Protein 4IA5 (pdb70)

Secondary structure (DSSP, 8-state):
-EE-SHHHHHPPPPPPTT-SS-EEEEE--SHHHHHHHHHIIIII--GGGEEEE-SS---GGG-----TT-HHHH---SSBPSSSTTSBHHHHHHHHHHHS----S--EEETTTEEPTTTT----TTHHHHHHHH---GGGGTT-BHHHHS-HHHHHSHHHHHHH-----TTSBS--------GGGTTSSTT-TT----SS-TTT--HHHHHHHHHTTPEEE-SB----EEEEEETTEEEEEEE--BTTB---EE--TTEEEEEE---SSTT--B-BTTBPPPP-----HHHHHHHHHHHH-GGG--THHHHSS--TTS---EEEEEE-SSSSHHHHHHHHSS-TTSSS-SSSS-EEETT-TT-EEEE--SS-SSTT--TT-EEEEEEES-SSS--SSS-S-GGG--HHHHHHHHHHHTT--TTTHHHHHSTT--EEEE---TTTT----TTSSPBSS-TTBSSEEEESTTSB-SS---SSSHHHHHHH--HHHHHTT--SPEEPSP-GGGBHHHHHH-----S--TTT---HHHHHHHHH--TTTTSHHHHHHHHTT--/-EE-SHHHHHPPPPPPTT-TT-EEEEE--SHHHHHHHHHIIIII--GGGEEEE-SS-----TTT-----TT-HHHH--TTSBPSSSTTSBHHHHHHHHHHHS----S--EEETTTEEPTTTT----TTHHHHHHHH---SGGGTT-BHHHHS-HHHHTSHHHHHHH-----TTSBS--------GGGGGGSSS-TT----SS-TTT--HHHHHHHHHTTPEEE-SB----EEEEEETTEEEEEEE--BTTB---EE--TTEEEEEE---SSTT--B-BTTB---------HHHHHHHHHHHH-GGG--THHHHS---TTS---EEEEEE-SSSSHHHHHHHHTS-TTSSS-SSSS-EEETT-TT-EEEE--SS-SSTT--TT-EEEEEEES-SSS--SSS-S-GGG--HHHHHHHHHHHHT--HHHHHHHHSTT--EEEE---TTTT----TTTSPBSS-TTBSSEEEESTTSB-SS---SSSHHHHHHH--HHHHHTT--SPEEPSP-GGGBHHHHHH-----S--GGG---HHHHHHHHH--TTTTSHHHHHHHHTT--

Organism: Lactobacillus acidophilus (strain ATCC 700396 / NCK56 / N2 / NCFM) (NCBI:txid272621)

Foldseek 3Di:
DFDDDDVLLVDAFDQFPPLPLFAEEEEELPLLRLLLLVCCCRFNNAQQRAEYEYQADVPCVLADDWADQLSLVLNCQPFAFPVDHPGRLNVVQVVQCVVFPFWAPAAEAEPQAHGDPCQLDQQCFVQVVLLVVLCPDLQRQALHFQLVRGDPSRCVGVNVLLVCVLVDDRRWASLLVLCVLCLLCLLQRRTLSRIGHQLAGNVNSVVSSVVVSVVSPHHYHYNDQWQEWDWDCDPNAIETAKTWDHPRRIDMDGDDLRYFYEAAADDLCPPKFKFKQAGFTDDDLDDGRRPNHLCRQCVRDVLSAACCLQRHDDDQFAWWKKKKDKFQACPCQVLQCVRRVDHLQPQHAGNSDWHFHVPWFQSKIKGWGRPDNDPPDDNRITMMMIIGRTQPAQTPLRGHGNNRDHQLSSQLSVNRSSPNPNVCSNVCSDDVRIMMMMTGRNPRLTRHHPSNARAQAHPNYQRYGYAASSHDDVASHRGPDSSRSSLSSVNSCVNSVTPGHDHGSPPLVVDPLSVLLSCVCVVEQPLPRHDDVVSVVVVVCVVCPPHVVVVSNVVSVSD/DFDDDDVQLVDAFDQFPDLVLFAEEQEEPPLLRLLLVVCCCRRNNAQQRYEYFYQAFDVWDPLLADDWAPQLSLVLNCQVFAFDPDGPHRLNVVQVVCCVVFPFWAPAAEAAPQAHGDPQQVAQQCACVVVLLVVLCPDLQRQALHFQLNRGDPVNCPTPNVLLVCVLVHDRRWASLLNLCVLCLLCLNGSRTLSRIGDQLAGNVNSVVRSVVVSVVSNHHYDHNQAFAEWDWDDDPPAIETAWGWAGDDGTDIDGDDLSYFYEYQADDQSPPKDKAKLAGFDDDDLDDGRRQNRLVVVCVRDLLSADRCLQRPDDDLFAWWKKKKDKFPACPCQVLQCVNRVDGLQPQHAGNSDWHFHVPWQQSKIKGWGRPPNDPVDDNGMGMMMITGRTQPAQTPVRRHGPRHDGQLVSQLSVNSSSNNPNVCSNVCSDDVSIMMMMGGRNCRLTRRGVSNARAQAHRNYRRYGYAASRHDYVASHRGPDSSRSSLSSVNSCVRSVTPGHDHGSPPLVVPVLSVLLSCVCVVEALLPGHDPVVSVVVVVCCVQPPHVVVVSSVVSNND

Radius of gyration: 33.22 Å; Cα contacts (8 Å, |Δi|>4): 2386; chains: 2; bounding box: 104×81×72 Å

Sequence (1120 aa):
YYSNGNYEAFADPKKPAGVDKKSAYIIGSGLAGLSTAVFLVRDAQKGENIHILEELPVFVVRGGREENHFECLWDYRSIPSLEVPGASYLDEYYWLDKEDPNSSNCRLIYNRGDRLPSDGQYGLGKCANEIVKLITPEKEIEGQTIEEFFSDEFFKTNFWTYWSTFAFEKWHSLAERRYARFIHHIDGLPDFTALKFNKYNQYESVKPLLAYLKDHGVQFEYDCHVKNVEVDHEGDSKIAKKIVTQNGKDKEIDLTHNDIVFVTNGSITESSTYGDQNTPAPITNAKGDSWKLWENLAKQDPAFGHPDVFCENLPERSWFVSATATLENKKLAPYFERLTKRSLYDGKVNTGGIITIVDSNWELSFTIHRQPHFKSQNPDQIVVWIYALYSDTEGNYIKKRIVDCTGKEIAEELLYHLGVPESQISELASEENNTVPVYPYITSYFPRRDGDRPDVVPEGSINLAFIGNFAESPTRDTVFTTEYSVRTAEAVYTLLNVDRGVPEVFDSIYDIRQLLRAYYSDKKKLADQDPLPEKLAVKTGRKIKKTWVEELLKEANLVYYSNGNYEAFADPKKPAGVDKKSAYIIGSGLAGLSTAVFLVRDAQKGENIHILEELPVAGFVVRGGREENHFECLWDYRSIPSLEVPGASYLDEYYWLDKEDPNSSNCRLIYNRGDRLPSDGQYGLGKCANEIVKLITPEKEIEGQTIEEFFSDEFFKTNFWTYWSTFAFEKWHSLAERRYARFIHHIDGLPDFTALKFNKYNQYESVKPLLAYLKDHGVQFEYDCHVKNVEVDHEGDSKIAKKIVTQNGKDKEIDLTHNDIVFVTNGSITESSTYGDQNTPAPITNAKGDSWKLWENLAKQDPAFGHPDVFCENLPERSWFVSATATLENKKLAPYFERLTKRSLYDGKVNTGGIITIVDSNWELSFTIHRQPHFKSQNPDQIVVWIYALYSDTEGNYIKKRIVDCTGKEIAEELLYHLGVPESQISELASEENNTVPVYPYITSYFPRRDGDRPDVVPEGSINLAFIGNFAESPTRDTVFTTEYSVRTAEAVYTLLNVDRGVPEVFDSIYDIRQLLRAYYSDKKKLADQDPLPEKLAVKTGRKIKKTWVEELLKEANLV

CATH classification: 3.50.50.60 (+1 more: 3.30.9.80)

InterPro domains:
  IPR010354 Oleate hydratase [PF06100] (23-521)
  IPR010354 Oleate hydratase [PTHR37417] (11-549)
  IPR036188 FAD/NAD(P)-binding domain superfamily [G3DSA:3.50.50.60] (1-137)
  IPR036188 FAD/NAD(P)-binding domain superfamily [G3DSA:3.50.50.60] (151-364)
  IPR036188 FAD/NAD(P)-binding domain superfamily [G3DSA:3.50.50.60] (453-538)
  IPR036188 FAD/NAD(P)-binding domain superfamily [SSF51905] (26-273)

Nearest PDB structures (foldseek):
  4ia6-assembly1_A  TM=9.964E-01  e=3.508E-103  Lactobacillus acidophilus NCFM
  4ia5-assembly1_A  TM=9.933E-01  e=7.433E-103  Lactobacillus acidophilus NCFM
  4ia6-assembly1_B  TM=9.525E-01  e=1.472E-96  Lactobacillus acidophilus NCFM
  9axe-assembly1_A  TM=9.789E-01  e=2.606E-75  Staphylococcus aureus
  5z70-assembly2_B-3  TM=9.004E-01  e=4.726E-51  Stenotrophomonas sp. KCTC 12332

B-factor: mean 64.74, std 22.94, range [14.78, 147.92]

Solvent-accessible surface area: 43314 Å² total

Structure (mmCIF, N/CA/C/O backbone):
data_4IA5
#
_entry.id   4IA5
#
_cell.length_a   168.750
_cell.length_b   78.970
_cell.length_c   108.770
_cell.angle_alpha   90.000
_cell.angle_beta   90.000
_cell.angle_gamma   90.000
#
_symmetry.space_group_name_H-M   'P 21 21 2'
#
loop_
_entity.id
_entity.type
_entity.pdbx_description
1 polymer 'Myosin-crossreactive antigen'
2 non-polymer '2-(N-MORPHOLINO)-ETHANESULFONIC ACID'
3 non-polymer 'POTASSIUM ION'
4 non-polymer (4S)-2-METHYL-2,4-PENTANEDIOL
5 non-polymer 'SODIUM ION'
6 non-polymer 'PHOSPHATE ION'
7 non-polymer GLYCEROL
8 water water
#
loop_
_atom_site.group_PDB
_atom_site.id
_atom_site.type_symbol
_atom_site.label_atom_id
_atom_site.label_alt_id
_atom_site.label_comp_id
_atom_site.label_asym_id
_atom_site.label_entity_id
_atom_site.label_seq_id
_atom_site.pdbx_PDB_ins_code
_atom_site.Cartn_x
_atom_site.Cartn_y
_atom_site.Cartn_z
_atom_site.occupancy
_atom_site.B_iso_or_equiv
_atom_site.auth_seq_id
_atom_site.auth_comp_id
_atom_site.auth_asym_id
_atom_site.auth_atom_id
_atom_site.pdbx_PDB_model_num
ATOM 9 N N . TYR A 1 2 ? -37.973 0.586 -29.397 1.00 42.47 2 TYR A N 1
ATOM 10 C CA . TYR A 1 2 ? -37.231 1.361 -28.399 1.00 35.70 2 TYR A CA 1
ATOM 11 C C . TYR A 1 2 ? -37.934 2.643 -28.003 1.00 34.89 2 TYR A C 1
ATOM 12 O O . TYR A 1 2 ? -38.751 3.157 -28.762 1.00 37.76 2 TYR A O 1
ATOM 21 N N . TYR A 1 3 ? -37.610 3.163 -26.819 1.00 28.44 3 TYR A N 1
ATOM 22 C CA . TYR A 1 3 ? -38.197 4.407 -26.338 1.00 25.51 3 TYR A CA 1
ATOM 23 C C . TYR A 1 3 ? -37.249 5.592 -26.517 1.00 40.36 3 TYR A C 1
ATOM 24 O O . TYR A 1 3 ? -36.028 5.413 -26.564 1.00 36.57 3 TYR A O 1
ATOM 33 N N . SER A 1 4 ? -37.813 6.798 -26.611 1.00 32.28 4 SER A N 1
ATOM 34 C CA . SER A 1 4 ? -37.012 7.996 -26.865 1.00 34.67 4 SER A CA 1
ATOM 35 C C . SER A 1 4 ? -37.657 9.263 -26.318 1.00 28.75 4 SER A C 1
ATOM 36 O O . SER A 1 4 ? -38.784 9.239 -25.830 1.00 30.30 4 SER A O 1
ATOM 39 N N . ASN A 1 5 ? -36.940 10.374 -26.409 1.00 30.27 5 ASN A N 1
ATOM 40 C CA . ASN A 1 5 ? -37.512 11.664 -26.076 1.00 27.69 5 ASN A CA 1
ATOM 41 C C . ASN A 1 5 ? -36.860 12.725 -26.955 1.00 27.35 5 ASN A C 1
ATOM 42 O O . ASN A 1 5 ? -35.913 12.414 -27.666 1.00 32.33 5 ASN A O 1
ATOM 47 N N . GLY A 1 6 ? -37.373 13.958 -26.951 1.00 32.26 6 GLY A N 1
ATOM 48 C CA . GLY A 1 6 ? -36.753 15.031 -27.725 1.00 33.85 6 GLY A CA 1
ATOM 49 C C . GLY A 1 6 ? -37.260 15.159 -29.152 1.00 34.37 6 GLY A C 1
ATOM 50 O O . GLY A 1 6 ? -37.922 14.249 -29.667 1.00 33.77 6 GLY A O 1
ATOM 51 N N . ASN A 1 7 ? -36.930 16.282 -29.795 1.00 33.95 7 ASN A N 1
ATOM 52 C CA . ASN A 1 7 ? -37.435 16.608 -31.131 1.00 28.09 7 ASN A CA 1
ATOM 53 C C . ASN A 1 7 ? -36.906 15.753 -32.277 1.00 31.35 7 ASN A C 1
ATOM 54 O O . ASN A 1 7 ? -37.576 15.595 -33.294 1.00 38.50 7 ASN A O 1
ATOM 59 N N . TYR A 1 8 ? -35.681 15.257 -32.144 1.00 32.50 8 TYR A N 1
ATOM 60 C CA . TYR A 1 8 ? -35.054 14.477 -33.206 1.00 30.16 8 TYR A CA 1
ATOM 61 C C . TYR A 1 8 ? -35.937 13.286 -33.569 1.00 33.17 8 TYR A C 1
ATOM 62 O O . TYR A 1 8 ? -36.386 13.154 -34.705 1.00 34.15 8 TYR A O 1
ATOM 71 N N . GLU A 1 9 ? -36.244 12.462 -32.580 1.00 30.04 9 GLU A N 1
ATOM 72 C CA . GLU A 1 9 ? -37.044 11.266 -32.818 1.00 33.03 9 GLU A CA 1
ATOM 73 C C . GLU A 1 9 ? -38.498 11.616 -33.089 1.00 37.33 9 GLU A C 1
ATOM 74 O O . GLU A 1 9 ? -39.221 10.844 -33.732 1.00 34.60 9 GLU A O 1
ATOM 80 N N . ALA A 1 10 ? -38.929 12.774 -32.592 1.00 33.23 10 ALA A N 1
ATOM 81 C CA . ALA A 1 10 ? -40.315 13.217 -32.776 1.00 34.64 10 ALA A CA 1
ATOM 82 C C . ALA A 1 10 ? -40.608 13.564 -34.221 1.00 38.14 10 ALA A C 1
ATOM 83 O O . ALA A 1 10 ? -41.608 13.124 -34.783 1.00 34.39 10 ALA A O 1
ATOM 85 N N . PHE A 1 11 ? -39.715 14.359 -34.808 1.00 44.41 11 PHE A N 1
ATOM 86 C CA . PHE A 1 11 ? -39.867 14.869 -36.169 1.00 35.78 11 PHE A CA 1
ATOM 87 C C . PHE A 1 11 ? -39.416 13.881 -37.237 1.00 36.12 11 PHE A C 1
ATOM 88 O O . PHE A 1 11 ? -39.639 14.107 -38.422 1.00 38.35 11 PHE A O 1
ATOM 96 N N . ALA A 1 12 ? -38.712 12.831 -36.832 1.00 40.91 12 ALA A N 1
ATOM 97 C CA . ALA A 1 12 ? -38.187 11.862 -37.795 1.00 41.36 12 ALA A CA 1
ATOM 98 C C . ALA A 1 12 ? -39.295 10.958 -38.315 1.00 44.14 12 ALA A C 1
ATOM 99 O O . ALA A 1 12 ? -40.155 10.503 -37.550 1.00 47.44 12 ALA A O 1
ATOM 101 N N . ASP A 1 13 ? -39.270 10.711 -39.620 1.00 45.24 13 ASP A N 1
ATOM 102 C CA . ASP A 1 13 ? -40.168 9.754 -40.259 1.00 49.19 13 ASP A CA 1
ATOM 103 C C . ASP A 1 13 ? -39.458 8.412 -40.389 1.00 51.07 13 ASP A C 1
ATOM 104 O O . ASP A 1 13 ? -38.305 8.354 -40.829 1.00 60.43 13 ASP A O 1
ATOM 109 N N . PRO A 1 14 ? -40.142 7.328 -40.002 1.00 48.14 14 PRO A N 1
ATOM 110 C CA . PRO A 1 14 ? -39.540 5.991 -40.052 1.00 45.54 14 PRO A CA 1
ATOM 111 C C . PRO A 1 14 ? -39.439 5.477 -41.485 1.00 54.34 14 PRO A C 1
ATOM 112 O O . PRO A 1 14 ? -40.197 5.916 -42.355 1.00 54.73 14 PRO A O 1
ATOM 116 N N . LYS A 1 15 ? -38.499 4.566 -41.721 1.00 57.36 15 LYS A N 1
ATOM 117 C CA . LYS A 1 15 ? -38.395 3.856 -42.991 1.00 57.79 15 LYS A CA 1
ATOM 118 C C . LYS A 1 15 ? -39.581 2.917 -43.121 1.00 57.67 15 LYS A C 1
ATOM 119 O O . LYS A 1 15 ? -40.144 2.488 -42.112 1.00 52.58 15 LYS A O 1
ATOM 125 N N . LYS A 1 16 ? -39.982 2.616 -44.353 1.00 57.85 16 LYS A N 1
ATOM 126 C CA . LYS A 1 16 ? -40.964 1.561 -44.571 1.00 57.51 16 LYS A CA 1
ATOM 127 C C . LYS A 1 16 ? -40.337 0.250 -44.109 1.00 48.96 16 LYS A C 1
ATOM 128 O O . LYS A 1 16 ? -39.311 -0.169 -44.636 1.00 65.58 16 LYS A O 1
ATOM 134 N N . PRO A 1 17 ? -40.940 -0.399 -43.105 1.00 56.17 17 PRO A N 1
ATOM 135 C CA . PRO A 1 17 ? -40.313 -1.631 -42.608 1.00 53.34 17 PRO A CA 1
ATOM 136 C C . PRO A 1 17 ? -40.434 -2.797 -43.587 1.00 67.84 17 PRO A C 1
ATOM 137 O O . PRO A 1 17 ? -41.304 -2.791 -44.469 1.00 77.00 17 PRO A O 1
ATOM 141 N N . ALA A 1 18 ? -39.578 -3.799 -43.418 1.00 67.78 18 ALA A N 1
ATOM 142 C CA . ALA A 1 18 ? -39.490 -4.899 -44.375 1.00 72.54 18 ALA A CA 1
ATOM 143 C C . ALA A 1 18 ? -40.762 -5.739 -44.443 1.00 75.28 18 ALA A C 1
ATOM 144 O O . ALA A 1 18 ? -41.345 -6.071 -43.414 1.00 73.57 18 ALA A O 1
ATOM 146 N N . GLY A 1 19 ? -41.184 -6.069 -45.662 1.00 80.33 19 GLY A N 1
ATOM 147 C CA . GLY A 1 19 ? -42.275 -7.003 -45.884 1.00 82.71 19 GLY A CA 1
ATOM 148 C C . GLY A 1 19 ? -43.589 -6.656 -45.211 1.00 78.77 19 GLY A C 1
ATOM 149 O O . GLY A 1 19 ? -44.195 -7.488 -44.529 1.00 81.99 19 GLY A O 1
ATOM 150 N N . VAL A 1 20 ? -44.072 -5.449 -45.463 1.00 69.69 20 VAL A N 1
ATOM 151 C CA . VAL A 1 20 ? -45.309 -4.998 -44.850 1.00 71.93 20 VAL A CA 1
ATOM 152 C C . VAL A 1 20 ? -46.478 -5.226 -45.805 1.00 77.11 20 VAL A C 1
ATOM 153 O O . VAL A 1 20 ? -47.639 -4.930 -45.501 1.00 79.09 20 VAL A O 1
ATOM 157 N N . ASP A 1 21 ? -46.166 -5.798 -46.960 1.00 75.45 21 ASP A N 1
ATOM 158 C CA . ASP A 1 21 ? -47.200 -6.148 -47.923 1.00 75.00 21 ASP A CA 1
ATOM 159 C C . ASP A 1 21 ? -47.670 -7.610 -47.832 1.00 70.12 21 ASP A C 1
ATOM 160 O O . ASP A 1 21 ? -48.717 -7.957 -48.358 1.00 76.94 21 ASP A O 1
ATOM 165 N N . LYS A 1 22 ? -46.919 -8.453 -47.130 1.00 73.14 22 LYS A N 1
ATOM 166 C CA . LYS A 1 22 ? -47.305 -9.855 -46.961 1.00 74.18 22 LYS A CA 1
ATOM 167 C C . LYS A 1 22 ? -48.033 -10.034 -45.636 1.00 77.53 22 LYS A C 1
ATOM 168 O O . LYS A 1 22 ? -48.260 -11.152 -45.176 1.00 78.67 22 LYS A O 1
ATOM 174 N N . LYS A 1 23 ? -48.393 -8.910 -45.028 1.00 79.58 23 LYS A N 1
ATOM 175 C CA . LYS A 1 23 ? -49.015 -8.905 -43.712 1.00 78.91 23 LYS A CA 1
ATOM 176 C C . LYS A 1 23 ? -50.333 -8.147 -43.711 1.00 63.55 23 LYS A C 1
ATOM 177 O O . LYS A 1 23 ? -50.525 -7.216 -44.498 1.00 63.81 23 LYS A O 1
ATOM 183 N N . SER A 1 24 ? -51.230 -8.543 -42.815 1.00 63.32 24 SER A N 1
ATOM 184 C CA . SER A 1 24 ? -52.547 -7.919 -42.735 1.00 81.51 24 SER A CA 1
ATOM 185 C C . SER A 1 24 ? -52.935 -7.548 -41.310 1.00 71.12 24 SER A C 1
ATOM 186 O O . SER A 1 24 ? -52.323 -8.022 -40.352 1.00 60.58 24 SER A O 1
ATOM 189 N N . ALA A 1 25 ? -53.921 -6.663 -41.180 1.00 60.29 25 ALA A N 1
ATOM 190 C CA . ALA A 1 25 ? -54.339 -6.198 -39.864 1.00 64.41 25 ALA A CA 1
ATOM 191 C C . ALA A 1 25 ? -55.828 -6.384 -39.613 1.00 69.21 25 ALA A C 1
ATOM 192 O O . ALA A 1 25 ? -56.661 -5.920 -40.393 1.00 60.92 25 ALA A O 1
ATOM 194 N N . TYR A 1 26 ? -56.138 -7.051 -38.507 1.00 59.06 26 TYR A N 1
ATOM 195 C CA . TYR A 1 26 ? -57.492 -7.169 -37.990 1.00 70.58 26 TYR A CA 1
ATOM 196 C C . TYR A 1 26 ? -57.589 -6.545 -36.604 1.00 67.27 26 TYR A C 1
ATOM 197 O O . TYR A 1 26 ? -57.015 -7.042 -35.633 1.00 66.15 26 TYR A O 1
ATOM 206 N N . ILE A 1 27 ? -58.312 -5.435 -36.533 1.00 62.74 27 ILE A N 1
ATOM 207 C CA . ILE A 1 27 ? -58.449 -4.667 -35.304 1.00 55.96 27 ILE A CA 1
ATOM 208 C C . ILE A 1 27 ? -59.812 -4.939 -34.662 1.00 60.05 27 ILE A C 1
ATOM 209 O O . ILE A 1 27 ? -60.855 -4.610 -35.240 1.00 59.18 27 ILE A O 1
ATOM 214 N N . ILE A 1 28 ? -59.804 -5.601 -33.505 1.00 62.24 28 ILE A N 1
ATOM 215 C CA . ILE A 1 28 ? -61.042 -5.950 -32.806 1.00 67.93 28 ILE A CA 1
ATOM 216 C C . ILE A 1 28 ? -61.418 -4.845 -31.821 1.00 65.56 28 ILE A C 1
ATOM 217 O O . ILE A 1 28 ? -60.808 -4.712 -30.755 1.00 62.82 28 ILE A O 1
ATOM 222 N N . GLY A 1 29 ? -62.410 -4.040 -32.205 1.00 67.98 29 GLY A N 1
ATOM 223 C CA . GLY A 1 29 ? -62.808 -2.863 -31.444 1.00 68.34 29 GLY A CA 1
ATOM 224 C C . GLY A 1 29 ? -62.524 -1.606 -32.251 1.00 69.10 29 GLY A C 1
ATOM 225 O O . GLY A 1 29 ? -61.403 -1.422 -32.733 1.00 61.20 29 GLY A O 1
ATOM 226 N N . SER A 1 30 ? -63.526 -0.738 -32.400 1.00 73.46 30 SER A N 1
ATOM 227 C CA . SER A 1 30 ? -63.349 0.515 -33.144 1.00 66.02 30 SER A CA 1
ATOM 228 C C . SER A 1 30 ? -63.196 1.732 -32.225 1.00 60.99 30 SER A C 1
ATOM 229 O O . SER A 1 30 ? -63.343 2.875 -32.663 1.00 61.26 30 SER A O 1
ATOM 232 N N . GLY A 1 31 ? -62.900 1.474 -30.952 1.00 51.09 31 GLY A N 1
ATOM 233 C CA . GLY A 1 31 ? -62.616 2.511 -29.970 1.00 49.92 31 GLY A CA 1
ATOM 234 C C . GLY A 1 31 ? -61.319 3.244 -30.280 1.00 50.28 31 GLY A C 1
ATOM 235 O O . GLY A 1 31 ? -60.698 2.979 -31.308 1.00 45.84 31 GLY A O 1
ATOM 236 N N . LEU A 1 32 ? -60.930 4.202 -29.441 1.00 52.62 32 LEU A N 1
ATOM 237 C CA . LEU A 1 32 ? -59.763 5.028 -29.752 1.00 47.10 32 LEU A CA 1
ATOM 238 C C . LEU A 1 32 ? -58.498 4.206 -29.984 1.00 47.39 32 LEU A C 1
ATOM 239 O O . LEU A 1 32 ? -57.702 4.532 -30.874 1.00 43.93 32 LEU A O 1
ATOM 244 N N . ALA A 1 33 ? -58.319 3.138 -29.209 1.00 46.49 33 ALA A N 1
ATOM 245 C CA . ALA A 1 33 ? -57.133 2.286 -29.356 1.00 45.33 33 ALA A CA 1
ATOM 246 C C . ALA A 1 33 ? -57.060 1.685 -30.751 1.00 48.95 33 ALA A C 1
ATOM 247 O O . ALA A 1 33 ? -55.999 1.655 -31.396 1.00 39.75 33 ALA A O 1
ATOM 249 N N . GLY A 1 34 ? -58.201 1.191 -31.210 1.00 42.37 34 GLY A N 1
ATOM 250 C CA . GLY A 1 34 ? -58.271 0.557 -32.510 1.00 44.62 34 GLY A CA 1
ATOM 251 C C . GLY A 1 34 ? -57.993 1.514 -33.637 1.00 51.24 34 GLY A C 1
ATOM 252 O O . GLY A 1 34 ? -57.139 1.253 -34.489 1.00 60.50 34 GLY A O 1
ATOM 253 N N . LEU A 1 35 ? -58.711 2.631 -33.623 1.00 50.31 35 LEU A N 1
ATOM 254 C CA . LEU A 1 35 ? -58.567 3.660 -34.639 1.00 50.45 35 LEU A CA 1
ATOM 255 C C . LEU A 1 35 ? -57.107 4.122 -34.678 1.00 45.67 35 LEU A C 1
ATOM 256 O O . LEU A 1 35 ? -56.543 4.304 -35.754 1.00 50.41 35 LEU A O 1
ATOM 261 N N . SER A 1 36 ? -56.501 4.286 -33.504 1.00 49.28 36 SER A N 1
ATOM 262 C CA . SER A 1 36 ? -55.100 4.714 -33.389 1.00 49.24 36 SER A CA 1
ATOM 263 C C . SER A 1 36 ? -54.153 3.681 -33.996 1.00 54.48 36 SER A C 1
ATOM 264 O O . SER A 1 36 ? -53.193 4.028 -34.697 1.00 49.86 36 SER A O 1
ATOM 267 N N . THR A 1 37 ? -54.436 2.410 -33.715 1.00 59.51 37 THR A N 1
ATOM 268 C CA . THR A 1 37 ? -53.658 1.298 -34.247 1.00 56.29 37 THR A CA 1
ATOM 269 C C . THR A 1 37 ? -53.673 1.354 -35.766 1.00 60.16 37 THR A C 1
ATOM 270 O O . THR A 1 37 ? -52.627 1.201 -36.430 1.00 49.76 37 THR A O 1
ATOM 274 N N . ALA A 1 38 ? -54.867 1.597 -36.306 1.00 53.94 38 ALA A N 1
ATOM 275 C CA . ALA A 1 38 ? -55.039 1.727 -37.748 1.00 57.32 38 ALA A CA 1
ATOM 276 C C . ALA A 1 38 ? -54.243 2.915 -38.292 1.00 55.22 38 ALA A C 1
ATOM 277 O O . ALA A 1 38 ? -53.647 2.829 -39.373 1.00 55.36 38 ALA A O 1
ATOM 279 N N . VAL A 1 39 ? -54.258 4.023 -37.552 1.00 47.40 39 VAL A N 1
ATOM 280 C CA . VAL A 1 39 ? -53.556 5.240 -37.963 1.00 50.01 39 VAL A CA 1
ATOM 281 C C . VAL A 1 39 ? -52.046 5.051 -38.031 1.00 51.76 39 VAL A C 1
ATOM 282 O O . VAL A 1 39 ? -51.391 5.498 -38.974 1.00 52.05 39 VAL A O 1
ATOM 286 N N . PHE A 1 40 ? -51.499 4.382 -37.026 1.00 48.33 40 PHE A N 1
ATOM 287 C CA . PHE A 1 40 ? -50.082 4.070 -37.005 1.00 48.07 40 PHE A CA 1
ATOM 288 C C . PHE A 1 40 ? -49.719 3.072 -38.098 1.00 49.39 40 PHE A C 1
ATOM 289 O O . PHE A 1 40 ? -48.649 3.186 -38.705 1.00 41.15 40 PHE A O 1
ATOM 297 N N . LEU A 1 41 ? -50.595 2.095 -38.344 1.00 56.67 41 LEU A N 1
ATOM 298 C CA . LEU A 1 41 ? -50.351 1.143 -39.433 1.00 59.43 41 LEU A CA 1
ATOM 299 C C . LEU A 1 41 ? -50.275 1.862 -40.776 1.00 62.03 41 LEU A C 1
ATOM 300 O O . LEU A 1 41 ? -49.340 1.648 -41.553 1.00 58.35 41 LEU A O 1
ATOM 305 N N . VAL A 1 42 ? -51.243 2.737 -41.033 1.00 55.87 42 VAL A N 1
ATOM 306 C CA . VAL A 1 42 ? -51.255 3.508 -42.273 1.00 55.70 42 VAL A CA 1
ATOM 307 C C . VAL A 1 42 ? -50.071 4.458 -42.410 1.00 57.00 42 VAL A C 1
ATOM 308 O O . VAL A 1 42 ? -49.389 4.459 -43.432 1.00 68.78 42 VAL A O 1
ATOM 312 N N . ARG A 1 43 ? -49.814 5.247 -41.372 1.00 53.56 43 ARG A N 1
ATOM 313 C CA . ARG A 1 43 ? -48.806 6.300 -41.444 1.00 52.19 43 ARG A CA 1
ATOM 314 C C . ARG A 1 43 ? -47.377 5.790 -41.339 1.00 49.56 43 ARG A C 1
ATOM 315 O O . ARG A 1 43 ? -46.531 6.147 -42.156 1.00 51.52 43 ARG A O 1
ATOM 323 N N . ASP A 1 44 ? -47.112 4.958 -40.335 1.00 54.47 44 ASP A N 1
ATOM 324 C CA . ASP A 1 44 ? -45.738 4.564 -40.004 1.00 48.67 44 ASP A CA 1
ATOM 325 C C . ASP A 1 44 ? -45.304 3.198 -40.546 1.00 50.05 44 ASP A C 1
ATOM 326 O O . ASP A 1 44 ? -44.236 3.079 -41.144 1.00 52.46 44 ASP A O 1
ATOM 331 N N . ALA A 1 45 ? -46.129 2.175 -40.341 1.00 49.39 45 ALA A N 1
ATOM 332 C CA . ALA A 1 45 ? -45.853 0.831 -40.853 1.00 53.14 45 ALA A CA 1
ATOM 333 C C . ALA A 1 45 ? -46.050 0.833 -42.360 1.00 56.57 45 ALA A C 1
ATOM 334 O O . ALA A 1 45 ? -45.528 -0.023 -43.089 1.00 55.05 45 ALA A O 1
ATOM 336 N N . GLN A 1 46 ? -46.863 1.788 -42.794 1.00 57.14 46 GLN A N 1
ATOM 337 C CA . GLN A 1 46 ? -47.229 1.977 -44.189 1.00 65.81 46 GLN A CA 1
ATOM 338 C C . GLN A 1 46 ? -47.923 0.750 -44.761 1.00 65.22 46 GLN A C 1
ATOM 339 O O . GLN A 1 46 ? -47.731 0.394 -45.924 1.00 63.88 46 GLN A O 1
ATOM 353 N N . LYS A 1 48 ? -50.927 -1.083 -46.348 1.00 64.75 48 LYS A N 1
ATOM 354 C CA . LYS A 1 48 ? -51.902 -0.566 -47.288 1.00 77.23 48 LYS A CA 1
ATOM 355 C C . LYS A 1 48 ? -53.301 -0.546 -46.657 1.00 69.45 48 LYS A C 1
ATOM 356 O O . LYS A 1 48 ? -53.685 -1.482 -45.947 1.00 63.85 48 LYS A O 1
ATOM 362 N N . GLY A 1 49 ? -54.052 0.521 -46.922 1.00 63.50 49 GLY A N 1
ATOM 363 C CA . GLY A 1 49 ? -55.321 0.747 -46.256 1.00 64.15 49 GLY A CA 1
ATOM 364 C C . GLY A 1 49 ? -56.361 -0.347 -46.376 1.00 72.22 49 GLY A C 1
ATOM 365 O O . GLY A 1 49 ? -56.940 -0.771 -45.378 1.00 71.82 49 GLY A O 1
ATOM 366 N N . GLU A 1 50 ? -56.586 -0.825 -47.595 1.00 80.47 50 GLU A N 1
ATOM 367 C CA . GLU A 1 50 ? -57.537 -1.910 -47.836 1.00 84.10 50 GLU A CA 1
ATOM 368 C C . GLU A 1 50 ? -57.089 -3.229 -47.208 1.00 79.18 50 GLU A C 1
ATOM 369 O O . GLU A 1 50 ? -57.778 -4.239 -47.311 1.00 84.93 50 GLU A O 1
ATOM 375 N N . ASN A 1 51 ? -55.913 -3.234 -46.598 1.00 74.03 51 ASN A N 1
ATOM 376 C CA . ASN A 1 51 ? -55.447 -4.424 -45.914 1.00 80.02 51 ASN A CA 1
ATOM 377 C C . ASN A 1 51 ? -55.678 -4.280 -44.409 1.00 72.93 51 ASN A C 1
ATOM 378 O O . ASN A 1 51 ? -55.380 -5.186 -43.621 1.00 68.11 51 ASN A O 1
ATOM 383 N N . ILE A 1 52 ? -56.240 -3.140 -44.018 1.00 71.11 52 ILE A N 1
ATOM 384 C CA . ILE A 1 52 ? -56.622 -2.920 -42.630 1.00 71.15 52 ILE A CA 1
ATOM 385 C C . ILE A 1 52 ? -58.126 -3.113 -42.472 1.00 70.46 52 ILE A C 1
ATOM 386 O O . ILE A 1 52 ? -58.925 -2.423 -43.114 1.00 69.86 52 ILE A O 1
ATOM 391 N N . HIS A 1 53 ? -58.511 -4.050 -41.613 1.00 70.69 53 HIS A N 1
ATOM 392 C CA . HIS A 1 53 ? -59.922 -4.300 -41.346 1.00 71.59 53 HIS A CA 1
ATOM 393 C C . HIS A 1 53 ? -60.255 -4.093 -39.865 1.00 69.33 53 HIS A C 1
ATOM 394 O O . HIS A 1 53 ? -59.773 -4.822 -38.988 1.00 65.07 53 HIS A O 1
ATOM 401 N N . ILE A 1 54 ? -61.067 -3.073 -39.599 1.00 69.43 54 ILE A N 1
ATOM 402 C CA . ILE A 1 54 ? -61.543 -2.779 -38.255 1.00 59.55 54 ILE A CA 1
ATOM 403 C C . ILE A 1 54 ? -62.911 -3.423 -38.077 1.00 73.62 54 ILE A C 1
ATOM 404 O O . ILE A 1 54 ? -63.867 -3.051 -38.763 1.00 75.97 54 ILE A O 1
ATOM 409 N N . LEU A 1 55 ? -63.009 -4.406 -37.187 1.00 76.49 55 LEU A N 1
ATOM 410 C CA . LEU A 1 55 ? -64.278 -5.097 -36.996 1.00 82.16 55 LEU A CA 1
ATOM 411 C C . LEU A 1 55 ? -65.099 -4.349 -35.953 1.00 84.89 55 LEU A C 1
ATOM 412 O O . LEU A 1 55 ? -64.851 -4.495 -34.753 1.00 80.51 55 LEU A O 1
ATOM 417 N N . GLU A 1 56 ? -66.045 -3.520 -36.401 1.00 89.52 56 GLU A N 1
ATOM 418 C CA . GLU A 1 56 ? -66.866 -2.767 -35.457 1.00 89.77 56 GLU A CA 1
ATOM 419 C C . GLU A 1 56 ? -68.074 -3.601 -35.028 1.00 88.46 56 GLU A C 1
ATOM 420 O O . GLU A 1 56 ? -68.628 -4.370 -35.818 1.00 86.66 56 GLU A O 1
ATOM 426 N N . GLU A 1 57 ? -68.593 -3.297 -33.846 1.00 85.21 57 GLU A N 1
ATOM 427 C CA . GLU A 1 57 ? -69.628 -4.100 -33.215 1.00 87.40 57 GLU A CA 1
ATOM 428 C C . GLU A 1 57 ? -70.985 -3.481 -33.501 1.00 91.58 57 GLU A C 1
ATOM 429 O O . GLU A 1 57 ? -72.017 -3.979 -33.061 1.00 93.38 57 GLU A O 1
ATOM 435 N N . LEU A 1 58 ? -70.988 -2.446 -34.333 1.00 91.91 58 LEU A N 1
ATOM 436 C CA . LEU A 1 58 ? -72.180 -1.634 -34.521 1.00 92.14 58 LEU A CA 1
ATOM 437 C C . LEU A 1 58 ? -72.599 -1.516 -35.992 1.00 98.91 58 LEU A C 1
ATOM 438 O O . LEU A 1 58 ? -71.758 -1.524 -36.888 1.00 108.92 58 LEU A O 1
ATOM 443 N N . PRO A 1 59 ? -73.914 -1.420 -36.241 1.00 95.46 59 PRO A N 1
ATOM 444 C CA . PRO A 1 59 ? -74.474 -1.268 -37.590 1.00 97.96 59 PRO A CA 1
ATOM 445 C C . PRO A 1 59 ? -74.042 0.045 -38.237 1.00 101.76 59 PRO A C 1
ATOM 446 O O . PRO A 1 59 ? -73.601 0.958 -37.536 1.00 100.88 59 PRO A O 1
ATOM 450 N N . VAL A 1 60 ? -74.182 0.139 -39.557 1.00 109.69 60 VAL A N 1
ATOM 451 C CA . VAL A 1 60 ? -73.728 1.308 -40.311 1.00 114.78 60 VAL A CA 1
ATOM 452 C C . VAL A 1 60 ? -74.444 2.582 -39.885 1.00 117.22 60 VAL A C 1
ATOM 453 O O . VAL A 1 60 ? -75.484 2.533 -39.237 1.00 120.67 60 VAL A O 1
ATOM 457 N N . PHE A 1 75 ? -76.806 12.630 -24.634 1.00 106.74 75 PHE A N 1
ATOM 458 C CA . PHE A 1 75 ? -76.075 11.455 -25.094 1.00 106.66 75 PHE A CA 1
ATOM 459 C C . PHE A 1 75 ? -74.767 11.289 -24.318 1.00 96.41 75 PHE A C 1
ATOM 460 O O . PHE A 1 75 ? -73.732 11.828 -24.712 1.00 92.75 75 PHE A O 1
ATOM 468 N N . VAL A 1 76 ? -74.827 10.543 -23.213 1.00 98.73 76 VAL A N 1
ATOM 469 C CA . VAL A 1 76 ? -73.656 10.270 -22.369 1.00 97.12 76 VAL A CA 1
ATOM 470 C C . VAL A 1 76 ? -72.598 9.422 -23.082 1.00 95.06 76 VAL A C 1
ATOM 471 O O . VAL A 1 76 ? -71.397 9.650 -22.918 1.00 88.98 76 VAL A O 1
ATOM 475 N N . VAL A 1 77 ? -73.055 8.454 -23.875 1.00 96.87 77 VAL A N 1
ATOM 476 C CA . VAL A 1 77 ? -72.184 7.467 -24.515 1.00 91.75 77 VAL A CA 1
ATOM 477 C C . VAL A 1 77 ? -71.156 8.164 -25.418 1.00 87.47 77 VAL A C 1
ATOM 478 O O . VAL A 1 77 ? -70.067 7.633 -25.669 1.00 82.45 77 VAL A O 1
ATOM 482 N N . ARG A 1 78 ? -71.524 9.341 -25.922 1.00 89.92 78 ARG A N 1
ATOM 483 C CA . ARG A 1 78 ? -70.643 10.163 -26.757 1.00 95.03 78 ARG A CA 1
ATOM 484 C C . ARG A 1 78 ? -69.591 10.932 -25.948 1.00 89.41 78 ARG A C 1
ATOM 485 O O . ARG A 1 78 ? -68.610 11.423 -26.507 1.00 85.89 78 ARG A O 1
ATOM 493 N N . GLY A 1 79 ? -69.813 11.041 -24.639 1.00 80.65 79 GLY A N 1
ATOM 494 C CA . GLY A 1 79 ? -68.934 11.788 -23.754 1.00 71.47 79 GLY A CA 1
ATOM 495 C C . GLY A 1 79 ? -67.502 11.303 -23.612 1.00 66.50 79 GLY A C 1
ATOM 496 O O . GLY A 1 79 ? -67.217 10.106 -23.672 1.00 65.14 79 GLY A O 1
ATOM 497 N N . GLY A 1 80 ? -66.599 12.254 -23.401 1.00 66.20 80 GLY A N 1
ATOM 498 C CA . GLY A 1 80 ? -65.181 11.964 -23.314 1.00 69.31 80 GLY A CA 1
ATOM 499 C C . GLY A 1 80 ? -64.471 12.836 -22.297 1.00 68.21 80 GLY A C 1
ATOM 500 O O . GLY A 1 80 ? -65.033 13.815 -21.798 1.00 74.86 80 GLY A O 1
ATOM 501 N N . ARG A 1 81 ? -63.232 12.473 -21.981 1.00 63.44 81 ARG A N 1
ATOM 502 C CA . ARG A 1 81 ? -62.436 13.207 -21.000 1.00 53.83 81 ARG A CA 1
ATOM 503 C C . ARG A 1 81 ? -61.577 14.322 -21.604 1.00 58.19 81 ARG A C 1
ATOM 504 O O . ARG A 1 81 ? -61.443 14.460 -22.826 1.00 54.05 81 ARG A O 1
ATOM 512 N N . GLU A 1 82 ? -61.008 15.115 -20.709 1.00 56.94 82 GLU A N 1
ATOM 513 C CA . GLU A 1 82 ? -60.061 16.169 -21.027 1.00 49.15 82 GLU A CA 1
ATOM 514 C C . GLU A 1 82 ? -58.689 15.568 -21.327 1.00 54.07 82 GLU A C 1
ATOM 515 O O . GLU A 1 82 ? -58.496 14.363 -21.161 1.00 63.37 82 GLU A O 1
ATOM 529 N N . GLU A 1 84 ? -54.065 16.774 -21.456 1.00 47.79 84 GLU A N 1
ATOM 530 C CA . GLU A 1 84 ? -53.030 17.727 -21.005 1.00 34.43 84 GLU A CA 1
ATOM 531 C C . GLU A 1 84 ? -51.919 17.834 -22.050 1.00 38.58 84 GLU A C 1
ATOM 532 O O . GLU A 1 84 ? -51.899 17.060 -23.019 1.00 40.85 84 GLU A O 1
ATOM 538 N N . ASN A 1 85 ? -51.018 18.804 -21.886 1.00 36.76 85 ASN A N 1
ATOM 539 C CA . ASN A 1 85 ? -49.947 19.003 -22.872 1.00 34.08 85 ASN A CA 1
ATOM 540 C C . ASN A 1 85 ? -49.061 17.780 -23.103 1.00 33.82 85 ASN A C 1
ATOM 541 O O . ASN A 1 85 ? -48.669 17.504 -24.244 1.00 35.86 85 ASN A O 1
ATOM 546 N N . HIS A 1 86 ? -48.795 17.014 -22.048 1.00 29.03 86 HIS A N 1
ATOM 547 C CA . HIS A 1 86 ? -47.855 15.899 -22.169 1.00 29.87 86 HIS A CA 1
ATOM 548 C C . HIS A 1 86 ? -48.470 14.531 -22.504 1.00 33.52 86 HIS A C 1
ATOM 549 O O . HIS A 1 86 ? -47.967 13.485 -22.079 1.00 37.00 86 HIS A O 1
ATOM 556 N N . PHE A 1 87 ? -49.532 14.550 -23.310 1.00 33.39 87 PHE A N 1
ATOM 557 C CA . PHE A 1 87 ? -50.003 13.354 -23.998 1.00 28.51 87 PHE A CA 1
ATOM 558 C C . PHE A 1 87 ? -49.133 13.199 -25.241 1.00 32.59 87 PHE A C 1
ATOM 559 O O . PHE A 1 87 ? -49.571 13.512 -26.356 1.00 31.50 87 PHE A O 1
ATOM 567 N N . GLU A 1 88 ? -47.902 12.722 -25.049 1.00 31.34 88 GLU A N 1
ATOM 568 C CA . GLU A 1 88 ? -46.884 12.747 -26.105 1.00 30.69 88 GLU A CA 1
ATOM 569 C C . GLU A 1 88 ? -47.276 11.934 -27.334 1.00 31.77 88 GLU A C 1
ATOM 570 O O . GLU A 1 88 ? -47.115 12.396 -28.484 1.00 35.79 88 GLU A O 1
ATOM 576 N N . CYS A 1 89 ? -47.750 10.710 -27.098 1.00 28.24 89 CYS A N 1
ATOM 577 C CA . CYS A 1 89 ? -48.160 9.834 -28.193 1.00 30.26 89 CYS A CA 1
ATOM 578 C C . CYS A 1 89 ? -49.374 10.399 -28.907 1.00 30.14 89 CYS A C 1
ATOM 579 O O . CYS A 1 89 ? -49.422 10.421 -30.137 1.00 31.03 89 CYS A O 1
ATOM 582 N N . LEU A 1 90 ? -50.356 10.852 -28.129 1.00 29.56 90 LEU A N 1
ATOM 583 C CA . LEU A 1 90 ? -51.606 11.344 -28.701 1.00 34.84 90 LEU A CA 1
ATOM 584 C C . LEU A 1 90 ? -51.349 12.542 -29.593 1.00 38.25 90 LEU A C 1
ATOM 585 O O . LEU A 1 90 ? -51.955 12.659 -30.669 1.00 35.54 90 LEU A O 1
ATOM 590 N N . TRP A 1 91 ? -50.450 13.425 -29.159 1.00 32.82 91 TRP A N 1
ATOM 591 C CA . TRP A 1 91 ? -50.112 14.578 -29.982 1.00 33.50 91 TRP A CA 1
ATOM 592 C C . TRP A 1 91 ? -49.308 14.171 -31.203 1.00 34.81 91 TRP A C 1
ATOM 593 O O . TRP A 1 91 ? -49.484 14.744 -32.277 1.00 36.94 91 TRP A O 1
ATOM 604 N N . ASP A 1 92 ? -48.441 13.170 -31.045 1.00 33.21 92 ASP A N 1
ATOM 605 C CA . ASP A 1 92 ? -47.763 12.589 -32.203 1.00 32.11 92 ASP A CA 1
ATOM 606 C C . ASP A 1 92 ? -48.790 12.091 -33.228 1.00 37.57 92 ASP A C 1
ATOM 607 O O . ASP A 1 92 ? -48.574 12.183 -34.441 1.00 38.85 92 ASP A O 1
ATOM 620 N N . TYR A 1 94 ? -52.264 13.073 -33.553 1.00 35.67 94 TYR A N 1
ATOM 621 C CA . TYR A 1 94 ? -53.157 14.118 -34.053 1.00 40.58 94 TYR A CA 1
ATOM 622 C C . TYR A 1 94 ? -52.527 15.237 -34.904 1.00 47.33 94 TYR A C 1
ATOM 623 O O . TYR A 1 94 ? -53.253 16.051 -35.478 1.00 47.81 94 TYR A O 1
ATOM 632 N N . ARG A 1 95 ? -51.199 15.341 -34.926 1.00 35.89 95 ARG A N 1
ATOM 633 C CA . ARG A 1 95 ? -50.548 16.279 -35.854 1.00 41.52 95 ARG A CA 1
ATOM 634 C C . ARG A 1 95 ? -50.605 15.772 -37.295 1.00 46.82 95 ARG A C 1
ATOM 635 O O . ARG A 1 95 ? -50.482 16.553 -38.244 1.00 51.16 95 ARG A O 1
ATOM 643 N N . SER A 1 96 ? -50.735 14.458 -37.458 1.00 41.85 96 SER A N 1
ATOM 644 C CA . SER A 1 96 ? -50.932 13.876 -38.778 1.00 37.67 96 SER A CA 1
ATOM 645 C C . SER A 1 96 ? -52.389 13.900 -39.277 1.00 54.66 96 SER A C 1
ATOM 646 O O . SER A 1 96 ? -52.647 13.587 -40.441 1.00 57.99 96 SER A O 1
ATOM 649 N N . ILE A 1 97 ? -53.333 14.233 -38.398 1.00 48.37 97 ILE A N 1
ATOM 650 C CA . ILE A 1 97 ? -54.757 14.131 -38.739 1.00 52.60 97 ILE A CA 1
ATOM 651 C C . ILE A 1 97 ? -55.354 15.506 -39.098 1.00 43.98 97 ILE A C 1
ATOM 652 O O . ILE A 1 97 ? -55.280 16.462 -38.309 1.00 40.33 97 ILE A O 1
ATOM 657 N N . PRO A 1 98 ? -55.950 15.612 -40.294 1.00 46.37 98 PRO A N 1
ATOM 658 C CA . PRO A 1 98 ? -56.532 16.871 -40.773 1.00 51.27 98 PRO A CA 1
ATOM 659 C C . PRO A 1 98 ? -57.732 17.263 -39.937 1.00 52.72 98 PRO A C 1
ATOM 660 O O . PRO A 1 98 ? -58.516 16.383 -39.587 1.00 57.30 98 PRO A O 1
ATOM 664 N N . SER A 1 99 ? -57.876 18.545 -39.613 1.00 52.94 99 SER A N 1
ATOM 665 C CA . SER A 1 99 ? -59.043 18.998 -38.867 1.00 50.26 99 SER A CA 1
ATOM 666 C C . SER A 1 99 ? -60.228 19.081 -39.807 1.00 56.02 99 SER A C 1
ATOM 667 O O . SER A 1 99 ? -60.053 19.134 -41.026 1.00 58.39 99 SER A O 1
ATOM 670 N N . LEU A 1 100 ? -61.434 19.097 -39.243 1.00 61.06 100 LEU A N 1
ATOM 671 C CA . LEU A 1 100 ? -62.647 19.254 -40.043 1.00 62.18 100 LEU A CA 1
ATOM 672 C C . LEU A 1 100 ? -63.210 20.650 -39.803 1.00 57.17 100 LEU A C 1
ATOM 673 O O . LEU A 1 100 ? -63.813 21.252 -40.687 1.00 64.83 100 LEU A O 1
ATOM 678 N N . GLU A 1 101 ? -62.958 21.178 -38.613 1.00 54.95 101 GLU A N 1
ATOM 679 C CA . GLU A 1 101 ? -63.427 22.503 -38.240 1.00 55.70 101 GLU A CA 1
ATOM 680 C C . GLU A 1 101 ? -62.530 23.594 -38.798 1.00 60.30 101 GLU A C 1
ATOM 681 O O . GLU A 1 101 ? -62.986 24.705 -39.078 1.00 60.48 101 GLU A O 1
ATOM 687 N N . VAL A 1 102 ? -61.262 23.249 -38.997 1.00 64.58 102 VAL A N 1
ATOM 688 C CA . VAL A 1 102 ? -60.256 24.191 -39.463 1.00 57.71 102 VAL A CA 1
ATOM 689 C C . VAL A 1 102 ? -59.559 23.637 -40.694 1.00 62.05 102 VAL A C 1
ATOM 690 O O . VAL A 1 102 ? -58.567 22.918 -40.576 1.00 58.98 102 VAL A O 1
ATOM 694 N N . PRO A 1 103 ? -60.104 23.943 -41.884 1.00 71.37 103 PRO A N 1
ATOM 695 C CA . PRO A 1 103 ? -59.605 23.391 -43.151 1.00 74.80 103 PRO A CA 1
ATOM 696 C C . PRO A 1 103 ? -58.141 23.745 -43.368 1.00 67.35 103 PRO A C 1
ATOM 697 O O . PRO A 1 103 ? -57.730 24.836 -42.981 1.00 61.00 103 PRO A O 1
ATOM 701 N N . GLY A 1 104 ? -57.356 22.811 -43.894 1.00 67.20 104 GLY A N 1
ATOM 702 C CA . GLY A 1 104 ? -55.947 23.058 -44.154 1.00 64.50 104 GLY A CA 1
ATOM 703 C C . GLY A 1 104 ? -55.033 22.866 -42.957 1.00 64.59 104 GLY A C 1
ATOM 704 O O . GLY A 1 104 ? -53.808 22.932 -43.091 1.00 74.92 104 GLY A O 1
ATOM 705 N N . ALA A 1 105 ? -55.610 22.596 -41.792 1.00 57.42 105 ALA A N 1
ATOM 706 C CA . ALA A 1 105 ? -54.819 22.442 -40.576 1.00 55.04 105 ALA A CA 1
ATOM 707 C C . ALA A 1 105 ? -54.959 21.049 -39.956 1.00 57.57 105 ALA A C 1
ATOM 708 O O . ALA A 1 105 ? -55.886 20.301 -40.282 1.00 51.89 105 ALA A O 1
ATOM 710 N N . SER A 1 106 ? -54.041 20.703 -39.053 1.00 53.42 106 SER A N 1
ATOM 711 C CA . SER A 1 106 ? -54.110 19.415 -38.367 1.00 49.07 106 SER A CA 1
ATOM 712 C C . SER A 1 106 ? -55.032 19.516 -37.163 1.00 49.24 106 SER A C 1
ATOM 713 O O . SER A 1 106 ? -55.228 20.617 -36.634 1.00 53.70 106 SER A O 1
ATOM 716 N N . TYR A 1 107 ? -55.526 18.382 -36.663 1.00 43.87 107 TYR A N 1
ATOM 717 C CA . TYR A 1 107 ? -56.377 18.445 -35.475 1.00 43.17 107 TYR A CA 1
ATOM 718 C C . TYR A 1 107 ? -55.619 19.075 -34.313 1.00 40.21 107 TYR A C 1
ATOM 719 O O . TYR A 1 107 ? -56.195 19.845 -33.526 1.00 41.10 107 TYR A O 1
ATOM 728 N N . LEU A 1 108 ? -54.335 18.732 -34.191 1.00 41.54 108 LEU A N 1
ATOM 729 C CA . LEU A 1 108 ? -53.535 19.299 -33.115 1.00 37.92 108 LEU A CA 1
ATOM 730 C C . LEU A 1 108 ? -53.544 20.821 -33.221 1.00 33.43 108 LEU A C 1
ATOM 731 O O . LEU A 1 108 ? -53.686 21.507 -32.211 1.00 36.31 108 LEU A O 1
ATOM 736 N N . ASP A 1 109 ? -53.416 21.348 -34.436 1.00 36.90 109 ASP A N 1
ATOM 737 C CA . ASP A 1 109 ? -53.433 22.795 -34.627 1.00 48.72 109 ASP A CA 1
ATOM 738 C C . ASP A 1 109 ? -54.750 23.409 -34.127 1.00 49.39 109 ASP A C 1
ATOM 739 O O . ASP A 1 109 ? -54.739 24.386 -33.363 1.00 40.49 109 ASP A O 1
ATOM 744 N N . GLU A 1 110 ? -55.875 22.799 -34.494 1.00 50.29 110 GLU A N 1
ATOM 745 C CA . GLU A 1 110 ? -57.188 23.278 -34.038 1.00 47.71 110 GLU A CA 1
ATOM 746 C C . GLU A 1 110 ? -57.228 23.331 -32.519 1.00 48.34 110 GLU A C 1
ATOM 747 O O . GLU A 1 110 ? -57.606 24.357 -31.921 1.00 46.80 110 GLU A O 1
ATOM 753 N N . TYR A 1 111 ? -56.792 22.235 -31.905 1.00 42.05 111 TYR A N 1
ATOM 754 C CA . TYR A 1 111 ? -56.813 22.090 -30.458 1.00 41.92 111 TYR A CA 1
ATOM 755 C C . TYR A 1 111 ? -55.937 23.142 -29.783 1.00 44.81 111 TYR A C 1
ATOM 756 O O . TYR A 1 111 ? -56.319 23.742 -28.777 1.00 42.39 111 TYR A O 1
ATOM 765 N N . TYR A 1 112 ? -54.739 23.319 -30.327 1.00 50.66 112 TYR A N 1
ATOM 766 C CA . TYR A 1 112 ? -53.720 24.223 -29.803 1.00 46.08 112 TYR A CA 1
ATOM 767 C C . TYR A 1 112 ? -54.221 25.677 -29.866 1.00 36.93 112 TYR A C 1
ATOM 768 O O . TYR A 1 112 ? -54.182 26.404 -28.858 1.00 33.90 112 TYR A O 1
ATOM 777 N N . TRP A 1 113 ? -54.735 26.083 -31.027 1.00 33.86 113 TRP A N 1
ATOM 778 C CA . TRP A 1 113 ? -55.235 27.451 -31.187 1.00 48.68 113 TRP A CA 1
ATOM 779 C C . TRP A 1 113 ? -56.426 27.717 -30.280 1.00 52.94 113 TRP A C 1
ATOM 780 O O . TRP A 1 113 ? -56.487 28.769 -29.623 1.00 51.45 113 TRP A O 1
ATOM 791 N N . LEU A 1 114 ? -57.326 26.735 -30.190 1.00 58.61 114 LEU A N 1
ATOM 792 C CA . LEU A 1 114 ? -58.504 26.848 -29.332 1.00 49.21 114 LEU A CA 1
ATOM 793 C C . LEU A 1 114 ? -58.075 27.013 -27.888 1.00 49.01 114 LEU A C 1
ATOM 794 O O . LEU A 1 114 ? -58.584 27.881 -27.177 1.00 51.53 114 LEU A O 1
ATOM 799 N N . ASP A 1 115 ? -57.127 26.183 -27.461 1.00 46.14 115 ASP A N 1
ATOM 800 C CA . ASP A 1 115 ? -56.612 26.263 -26.099 1.00 49.19 115 ASP A CA 1
ATOM 801 C C . ASP A 1 115 ? -55.980 27.630 -25.824 1.00 49.38 115 ASP A C 1
ATOM 802 O O . ASP A 1 115 ? -56.039 28.133 -24.690 1.00 42.51 115 ASP A O 1
ATOM 807 N N . LYS A 1 116 ? -55.355 28.213 -26.846 1.00 41.37 116 LYS A N 1
ATOM 808 C CA . LYS A 1 116 ? -54.773 29.545 -26.688 1.00 52.79 116 LYS A CA 1
ATOM 809 C C . LYS A 1 116 ? -55.801 30.688 -26.575 1.00 60.34 116 LYS A C 1
ATOM 810 O O . LYS A 1 116 ? -55.691 31.533 -25.681 1.00 59.89 116 LYS A O 1
ATOM 816 N N . GLU A 1 117 ? -56.811 30.702 -27.444 1.00 59.11 117 GLU A N 1
ATOM 817 C CA . GLU A 1 117 ? -57.828 31.765 -27.396 1.00 65.84 117 GLU A CA 1
ATOM 818 C C . GLU A 1 117 ? -58.855 31.587 -26.262 1.00 66.76 117 GLU A C 1
ATOM 819 O O . GLU A 1 117 ? -59.371 32.570 -25.720 1.00 64.76 117 GLU A O 1
ATOM 825 N N . ASP A 1 118 ? -59.155 30.338 -25.913 1.00 61.98 118 ASP A N 1
ATOM 826 C CA . ASP A 1 118 ? -60.094 30.063 -24.828 1.00 53.55 118 ASP A CA 1
ATOM 827 C C . ASP A 1 118 ? -59.499 29.098 -23.802 1.00 55.74 118 ASP A C 1
ATOM 828 O O . ASP A 1 118 ? -59.931 27.946 -23.692 1.00 50.27 118 ASP A O 1
ATOM 833 N N . PRO A 1 119 ? -58.518 29.587 -23.020 1.00 53.95 119 PRO A N 1
ATOM 834 C CA . PRO A 1 119 ? -57.795 28.788 -22.027 1.00 52.94 119 PRO A CA 1
ATOM 835 C C . PRO A 1 119 ? -58.681 28.306 -20.891 1.00 52.14 119 PRO A C 1
ATOM 836 O O . PRO A 1 119 ? -59.490 29.069 -20.354 1.00 49.70 119 PRO A O 1
ATOM 840 N N . ASN A 1 120 ? -58.515 27.045 -20.512 1.00 42.27 120 ASN A N 1
ATOM 841 C CA . ASN A 1 120 ? -59.343 26.474 -19.467 1.00 44.42 120 ASN A CA 1
ATOM 842 C C . ASN A 1 120 ? -58.871 26.838 -18.070 1.00 49.81 120 ASN A C 1
ATOM 843 O O . ASN A 1 120 ? -57.678 26.776 -17.778 1.00 51.41 120 ASN A O 1
ATOM 848 N N . SER A 1 121 ? -59.812 27.255 -17.225 1.00 50.14 121 SER A N 1
ATOM 849 C CA . SER A 1 121 ? -59.561 27.447 -15.798 1.00 51.48 121 SER A CA 1
ATOM 850 C C . SER A 1 121 ? -60.891 27.447 -15.053 1.00 53.11 121 SER A C 1
ATOM 851 O O . SER A 1 121 ? -61.947 27.678 -15.654 1.00 54.29 121 SER A O 1
ATOM 854 N N . SER A 1 122 ? -60.839 27.211 -13.747 1.00 52.87 122 SER A N 1
ATOM 855 C CA . SER A 1 122 ? -62.040 27.192 -12.928 1.00 53.56 122 SER A CA 1
ATOM 856 C C . SER A 1 122 ? -62.013 28.289 -11.869 1.00 58.98 122 SER A C 1
ATOM 857 O O . SER A 1 122 ? -61.037 28.428 -11.132 1.00 61.94 122 SER A O 1
ATOM 860 N N . ASN A 1 123 ? -63.084 29.074 -11.806 1.00 58.64 123 ASN A N 1
ATOM 861 C CA . ASN A 1 123 ? -63.225 30.075 -10.754 1.00 62.66 123 ASN A CA 1
ATOM 862 C C . ASN A 1 123 ? -63.895 29.494 -9.518 1.00 62.31 123 ASN A C 1
ATOM 863 O O . ASN A 1 123 ? -63.926 30.127 -8.467 1.00 64.23 123 ASN A O 1
ATOM 868 N N . CYS A 1 124 ? -64.447 28.291 -9.656 1.00 55.99 124 CYS A N 1
ATOM 869 C CA . CYS A 1 124 ? -65.140 27.644 -8.547 1.00 50.78 124 CYS A CA 1
ATOM 870 C C . CYS A 1 124 ? -65.104 26.128 -8.660 1.00 51.56 124 CYS A C 1
ATOM 871 O O . CYS A 1 124 ? -65.796 25.538 -9.489 1.00 61.62 124 CYS A O 1
ATOM 874 N N . ARG A 1 125 ? -64.256 25.512 -7.844 1.00 53.95 125 ARG A N 1
ATOM 875 C CA . ARG A 1 125 ? -64.061 24.065 -7.843 1.00 54.12 125 ARG A CA 1
ATOM 876 C C . ARG A 1 125 ? -64.904 23.319 -6.805 1.00 56.02 125 ARG A C 1
ATOM 877 O O . ARG A 1 125 ? -65.421 22.228 -7.077 1.00 58.01 125 ARG A O 1
ATOM 885 N N . LEU A 1 126 ? -65.023 23.896 -5.612 1.00 49.18 126 LEU A N 1
ATOM 886 C CA . LEU A 1 126 ? -65.722 23.229 -4.522 1.00 55.49 126 LEU A CA 1
ATOM 887 C C . LEU A 1 126 ? -66.818 24.115 -3.918 1.00 60.87 126 LEU A C 1
ATOM 888 O O . LEU A 1 126 ? -66.550 25.230 -3.471 1.00 71.14 126 LEU A O 1
ATOM 893 N N . ILE A 1 127 ? -68.045 23.606 -3.866 1.00 53.70 127 ILE A N 1
ATOM 894 C CA . ILE A 1 127 ? -69.132 24.340 -3.231 1.00 56.40 127 ILE A CA 1
ATOM 895 C C . ILE A 1 127 ? -69.756 23.480 -2.148 1.00 57.29 127 ILE A C 1
ATOM 896 O O . ILE A 1 127 ? -69.583 22.253 -2.143 1.00 54.05 127 ILE A O 1
ATOM 901 N N . TYR A 1 128 ? -70.484 24.129 -1.241 1.00 57.11 128 TYR A N 1
ATOM 902 C CA . TYR A 1 128 ? -71.205 23.433 -0.184 1.00 67.04 128 TYR A CA 1
ATOM 903 C C . TYR A 1 128 ? -72.321 24.339 0.338 1.00 70.34 128 TYR A C 1
ATOM 904 O O . TYR A 1 128 ? -72.483 25.471 -0.138 1.00 64.03 128 TYR A O 1
ATOM 913 N N . ASN A 1 129 ? -73.077 23.841 1.315 1.00 72.52 129 ASN A N 1
ATOM 914 C CA . ASN A 1 129 ? -74.136 24.614 1.959 1.00 75.09 129 ASN A CA 1
ATOM 915 C C . ASN A 1 129 ? -75.099 25.195 0.928 1.00 72.44 129 ASN A C 1
ATOM 916 O O . ASN A 1 129 ? -75.594 26.312 1.079 1.00 72.54 129 ASN A O 1
ATOM 921 N N . ARG A 1 130 ? -75.348 24.413 -0.120 1.00 61.92 130 ARG A N 1
ATOM 922 C CA . ARG A 1 130 ? -76.258 24.787 -1.195 1.00 75.40 130 ARG A CA 1
ATOM 923 C C . ARG A 1 130 ? -75.895 26.082 -1.923 1.00 77.33 130 ARG A C 1
ATOM 924 O O . ARG A 1 130 ? -76.695 27.020 -1.970 1.00 82.27 130 ARG A O 1
ATOM 932 N N . GLY A 1 131 ? -74.698 26.117 -2.501 1.00 69.97 131 GLY A N 1
ATOM 933 C CA . GLY A 1 131 ? -74.284 27.210 -3.367 1.00 66.84 131 GLY A CA 1
ATOM 934 C C . GLY A 1 131 ? -73.174 28.112 -2.858 1.00 67.50 131 GLY A C 1
ATOM 935 O O . GLY A 1 131 ? -72.716 29.000 -3.582 1.00 65.12 131 GLY A O 1
ATOM 936 N N . ASP A 1 132 ? -72.690 27.856 -1.649 1.00 60.92 132 ASP A N 1
ATOM 937 C CA . ASP A 1 132 ? -71.563 28.620 -1.136 1.00 67.66 132 ASP A CA 1
ATOM 938 C C . ASP A 1 132 ? -70.242 27.991 -1.552 1.00 71.11 132 ASP A C 1
ATOM 939 O O . ASP A 1 132 ? -70.058 26.777 -1.428 1.00 70.33 132 ASP A O 1
ATOM 944 N N . ARG A 1 133 ? -69.329 28.822 -2.054 1.00 71.25 133 ARG A N 1
ATOM 945 C CA . ARG A 1 133 ? -67.976 28.369 -2.362 1.00 64.55 133 ARG A CA 1
ATOM 946 C C . ARG A 1 133 ? -67.259 27.987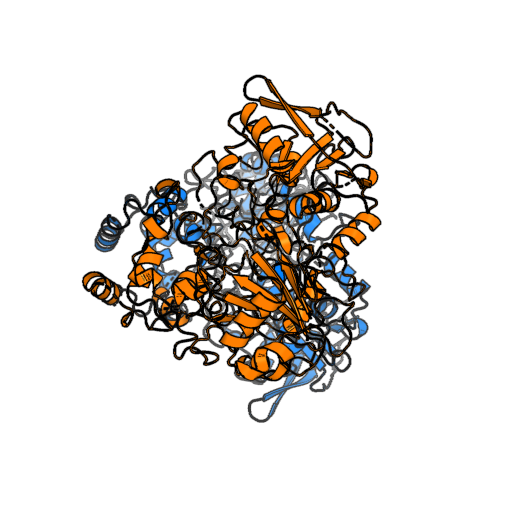 -1.081 1.00 59.89 133 ARG A C 1
ATOM 947 O O . ARG A 1 133 ? -67.228 28.769 -0.131 1.00 70.87 133 ARG A O 1
ATOM 955 N N . LEU A 1 134 ? -66.663 26.800 -1.061 1.00 60.53 134 LEU A N 1
ATOM 956 C CA . LEU A 1 134 ? -65.917 26.350 0.110 1.00 70.30 134 LEU A CA 1
ATOM 957 C C . LEU A 1 134 ? -64.796 27.337 0.429 1.00 74.62 134 LEU A C 1
ATOM 958 O O . LEU A 1 134 ? -63.991 27.669 -0.440 1.00 71.60 134 LEU A O 1
ATOM 963 N N . PRO A 1 135 ? -64.742 27.808 1.686 1.00 84.95 135 PRO A N 1
ATOM 964 C CA . PRO A 1 135 ? -63.753 28.812 2.093 1.00 87.84 135 PRO A CA 1
ATOM 965 C C . PRO A 1 135 ? -62.322 28.393 1.760 1.00 80.40 135 PRO A C 1
ATOM 966 O O . PRO A 1 135 ? -61.516 29.254 1.398 1.00 77.81 135 PRO A O 1
ATOM 970 N N . SER A 1 136 ? -62.025 27.097 1.841 1.00 80.76 136 SER A N 1
ATOM 971 C CA . SER A 1 136 ? -60.669 26.610 1.579 1.00 74.68 136 SER A CA 1
ATOM 972 C C . SER A 1 136 ? -60.478 26.123 0.145 1.00 72.21 136 SER A C 1
ATOM 973 O O . SER A 1 136 ? -59.581 25.319 -0.117 1.00 75.68 136 SER A O 1
ATOM 976 N N . ASP A 1 137 ? -61.298 26.616 -0.781 1.00 67.81 137 ASP A N 1
ATOM 977 C CA . ASP A 1 137 ? -61.147 26.234 -2.184 1.00 70.46 137 ASP A CA 1
ATOM 978 C C . ASP A 1 137 ? -59.828 26.792 -2.703 1.00 73.61 137 ASP A C 1
ATOM 979 O O . ASP A 1 137 ? -59.565 27.988 -2.573 1.00 75.79 137 ASP A O 1
ATOM 984 N N . GLY A 1 138 ? -58.990 25.922 -3.269 1.00 72.89 138 GLY A N 1
ATOM 985 C CA . GLY A 1 138 ? -57.679 26.338 -3.747 1.00 62.70 138 GLY A CA 1
ATOM 986 C C . GLY A 1 138 ? -56.547 25.793 -2.899 1.00 59.27 138 GLY A C 1
ATOM 987 O O . GLY A 1 138 ? -55.382 25.799 -3.302 1.00 60.26 138 GLY A O 1
ATOM 988 N N . GLN A 1 139 ? -56.893 25.334 -1.706 1.00 60.46 139 GLN A N 1
ATOM 989 C CA . GLN A 1 139 ? -55.916 24.741 -0.810 1.00 69.81 139 GLN A CA 1
ATOM 990 C C . GLN A 1 139 ? -55.940 23.235 -0.985 1.00 70.58 139 GLN A C 1
ATOM 991 O O . GLN A 1 139 ? -57.013 22.655 -1.131 1.00 73.18 139 GLN A O 1
ATOM 997 N N . TYR A 1 140 ? -54.766 22.610 -1.013 1.00 61.98 140 TYR A N 1
ATOM 998 C CA . TYR A 1 140 ? -54.693 21.161 -0.917 1.00 60.22 140 TYR A CA 1
ATOM 999 C C . TYR A 1 140 ? -55.012 20.772 0.522 1.00 69.93 140 TYR A C 1
ATOM 1000 O O . TYR A 1 140 ? -55.651 19.746 0.777 1.00 74.85 140 TYR A O 1
ATOM 1009 N N . GLY A 1 141 ? -54.551 21.608 1.453 1.00 72.06 141 GLY A N 1
ATOM 1010 C CA . GLY A 1 141 ? -54.791 21.414 2.872 1.00 72.73 141 GLY A CA 1
ATOM 1011 C C . GLY A 1 141 ? -54.274 20.084 3.367 1.00 72.69 141 GLY A C 1
ATOM 1012 O O . GLY A 1 141 ? -54.884 19.442 4.224 1.00 77.76 141 GLY A O 1
ATOM 1013 N N . LEU A 1 142 ? -53.141 19.663 2.822 1.00 66.99 142 LEU A N 1
ATOM 1014 C CA . LEU A 1 142 ? -52.596 18.355 3.162 1.00 66.18 142 LEU A CA 1
ATOM 1015 C C . LEU A 1 142 ? -52.056 18.264 4.578 1.00 70.00 142 LEU A C 1
ATOM 1016 O O . LEU A 1 142 ? -52.309 17.288 5.284 1.00 73.49 142 LEU A O 1
ATOM 1021 N N . GLY A 1 143 ? -51.328 19.294 4.991 1.00 74.91 143 GLY A N 1
ATOM 1022 C CA . GLY A 1 143 ? -50.562 19.234 6.222 1.00 80.90 143 GLY A CA 1
ATOM 1023 C C . GLY A 1 143 ? -49.523 18.126 6.175 1.00 81.62 143 GLY A C 1
ATOM 1024 O O . GLY A 1 143 ? -48.961 17.826 5.108 1.00 85.57 143 GLY A O 1
ATOM 1025 N N . LYS A 1 144 ? -49.331 17.452 7.306 1.00 83.90 144 LYS A N 1
ATOM 1026 C CA . LYS A 1 144 ? -48.302 16.420 7.414 1.00 86.83 144 LYS A CA 1
ATOM 1027 C C . LYS A 1 144 ? -48.609 15.252 6.485 1.00 88.94 144 LYS A C 1
ATOM 1028 O O . LYS A 1 144 ? -47.714 14.480 6.126 1.00 89.65 144 LYS A O 1
ATOM 1034 N N . CYS A 1 145 ? -49.875 15.150 6.082 1.00 88.11 145 CYS A N 1
ATOM 1035 C CA . CYS A 1 145 ? -50.324 14.085 5.194 1.00 84.95 145 CYS A CA 1
ATOM 1036 C C . CYS A 1 145 ? -49.561 14.120 3.877 1.00 76.19 145 CYS A C 1
ATOM 1037 O O . CYS A 1 145 ? -49.439 13.096 3.202 1.00 67.82 145 CYS A O 1
ATOM 1040 N N . ALA A 1 146 ? -49.035 15.296 3.530 1.00 73.32 146 ALA A N 1
ATOM 1041 C CA . ALA A 1 146 ? -48.208 15.432 2.337 1.00 67.50 146 ALA A CA 1
ATOM 1042 C C . ALA A 1 146 ? -47.094 14.386 2.316 1.00 65.72 146 ALA A C 1
ATOM 1043 O O . ALA A 1 146 ? -46.833 13.769 1.278 1.00 66.34 146 ALA A O 1
ATOM 1045 N N . ASN A 1 147 ? -46.481 14.163 3.476 1.00 66.64 147 ASN A N 1
ATOM 1046 C CA . ASN A 1 147 ? -45.417 13.176 3.598 1.00 70.41 147 ASN A CA 1
ATOM 1047 C C . ASN A 1 147 ? -45.834 11.797 3.117 1.00 71.30 147 ASN A C 1
ATOM 1048 O O . ASN A 1 147 ? -45.042 11.093 2.477 1.00 73.39 147 ASN A O 1
ATOM 1053 N N . GLU A 1 148 ? -47.078 11.425 3.407 1.00 66.63 148 GLU A N 1
ATOM 1054 C CA . GLU A 1 148 ? -47.611 10.141 2.966 1.00 62.09 148 GLU A CA 1
ATOM 1055 C C . GLU A 1 148 ? -47.485 10.012 1.455 1.00 58.45 148 GLU A C 1
ATOM 1056 O O . GLU A 1 148 ? -47.061 8.964 0.953 1.00 58.04 148 GLU A O 1
ATOM 1062 N N . ILE A 1 149 ? -47.837 11.080 0.740 1.00 50.83 149 ILE A N 1
ATOM 1063 C CA . ILE A 1 149 ? -47.720 11.087 -0.708 1.00 55.34 149 ILE A CA 1
ATOM 1064 C C . ILE A 1 149 ? -46.274 10.802 -1.091 1.00 58.02 149 ILE A C 1
ATOM 1065 O O . ILE A 1 149 ? -46.011 9.933 -1.928 1.00 55.01 149 ILE A O 1
ATOM 1070 N N . VAL A 1 150 ? -45.342 11.490 -0.431 1.00 63.78 150 VAL A N 1
ATOM 1071 C CA . VAL A 1 150 ? -43.922 11.270 -0.688 1.00 64.33 150 VAL A CA 1
ATOM 1072 C C . VAL A 1 150 ? -43.581 9.817 -0.369 1.00 60.48 150 VAL A C 1
ATOM 1073 O O . VAL A 1 150 ? -42.895 9.145 -1.147 1.00 56.57 150 VAL A O 1
ATOM 1077 N N . LYS A 1 151 ? -44.119 9.319 0.741 1.00 58.67 151 LYS A N 1
ATOM 1078 C CA . LYS A 1 151 ? -43.840 7.948 1.142 1.00 59.00 151 LYS A CA 1
ATOM 1079 C C . LYS A 1 151 ? -44.309 7.018 0.037 1.00 56.74 151 LYS A C 1
ATOM 1080 O O . LYS A 1 151 ? -43.665 6.008 -0.242 1.00 60.64 151 LYS A O 1
ATOM 1086 N N . LEU A 1 152 ? -45.420 7.369 -0.608 1.00 52.48 152 LEU A N 1
ATOM 1087 C CA . LEU A 1 152 ? -45.921 6.547 -1.701 1.00 47.97 152 LEU A CA 1
ATOM 1088 C C . LEU A 1 152 ? -44.963 6.578 -2.897 1.00 47.14 152 LEU A C 1
ATOM 1089 O O . LEU A 1 152 ? -44.658 5.530 -3.468 1.00 48.40 152 LEU A O 1
ATOM 1094 N N . ILE A 1 153 ? -44.455 7.760 -3.245 1.00 48.63 153 ILE A N 1
ATOM 1095 C CA . ILE A 1 153 ? -43.567 7.891 -4.404 1.00 46.64 153 ILE A CA 1
ATOM 1096 C C . ILE A 1 153 ? -42.292 7.106 -4.166 1.00 45.38 153 ILE A C 1
ATOM 1097 O O . ILE A 1 153 ? -41.836 6.331 -5.021 1.00 47.08 153 ILE A O 1
ATOM 1110 N N . THR A 1 155 ? -42.020 4.658 -2.429 1.00 59.77 155 THR A N 1
ATOM 1111 C CA . THR A 1 155 ? -42.296 3.230 -2.296 1.00 59.41 155 THR A CA 1
ATOM 1112 C C . THR A 1 155 ? -42.330 2.547 -3.660 1.00 58.58 155 THR A C 1
ATOM 1113 O O . THR A 1 155 ? -43.173 2.870 -4.497 1.00 60.79 155 THR A O 1
ATOM 1117 N N . PRO A 1 156 ? -41.405 1.604 -3.900 1.00 60.81 156 PRO A N 1
ATOM 1118 C CA . PRO A 1 156 ? -41.412 0.894 -5.185 1.00 57.14 156 PRO A CA 1
ATOM 1119 C C . PRO A 1 156 ? -42.753 0.222 -5.460 1.00 54.19 156 PRO A C 1
ATOM 1120 O O . PRO A 1 156 ? -43.394 -0.277 -4.533 1.00 57.64 156 PRO A O 1
ATOM 1124 N N . GLU A 1 157 ? -43.159 0.215 -6.726 1.00 47.73 157 GLU A N 1
ATOM 1125 C CA . GLU A 1 157 ? -44.470 -0.275 -7.144 1.00 46.87 157 GLU A CA 1
ATOM 1126 C C . GLU A 1 157 ? -44.675 -1.741 -6.795 1.00 61.82 157 GLU A C 1
ATOM 1127 O O . GLU A 1 157 ? -45.774 -2.160 -6.409 1.00 67.47 157 GLU A O 1
ATOM 1133 N N . LYS A 1 158 ? -43.602 -2.511 -6.907 1.00 63.91 158 LYS A N 1
ATOM 1134 C CA . LYS A 1 158 ? -43.659 -3.928 -6.614 1.00 66.94 158 LYS A CA 1
ATOM 1135 C C . LYS A 1 158 ? -44.081 -4.130 -5.167 1.00 57.08 158 LYS A C 1
ATOM 1136 O O . LYS A 1 158 ? -44.807 -5.068 -4.841 1.00 67.67 158 LYS A O 1
ATOM 1142 N N . GLU A 1 159 ? -43.625 -3.233 -4.302 1.00 50.94 159 GLU A N 1
ATOM 1143 C CA . GLU A 1 159 ? -43.941 -3.310 -2.883 1.00 58.47 159 GLU A CA 1
ATOM 1144 C C . GLU A 1 159 ? -45.399 -2.984 -2.546 1.00 64.57 159 GLU A C 1
ATOM 1145 O O . GLU A 1 159 ? -45.829 -3.220 -1.420 1.00 69.15 159 GLU A O 1
ATOM 1151 N N . ILE A 1 160 ? -46.148 -2.422 -3.497 1.00 66.10 160 ILE A N 1
ATOM 1152 C CA . ILE A 1 160 ? -47.554 -2.081 -3.247 1.00 59.77 160 ILE A CA 1
ATOM 1153 C C . ILE A 1 160 ? -48.478 -2.800 -4.213 1.00 58.39 160 ILE A C 1
ATOM 1154 O O . ILE A 1 160 ? -49.594 -2.357 -4.475 1.00 61.94 160 ILE A O 1
ATOM 1159 N N . GLU A 1 161 ? -47.982 -3.907 -4.750 1.00 54.42 161 GLU A N 1
ATOM 1160 C CA . GLU A 1 161 ? -48.730 -4.760 -5.663 1.00 56.14 161 GLU A CA 1
ATOM 1161 C C . GLU A 1 161 ? -50.064 -5.193 -5.045 1.00 58.90 161 GLU A C 1
ATOM 1162 O O . GLU A 1 161 ? -50.103 -5.656 -3.900 1.00 57.09 161 GLU A O 1
ATOM 1168 N N . GLY A 1 162 ? -51.161 -5.013 -5.777 1.00 60.75 162 GLY A N 1
ATOM 1169 C CA . GLY A 1 162 ? -52.462 -5.463 -5.301 1.00 50.75 162 GLY A CA 1
ATOM 1170 C C . GLY A 1 162 ? -53.045 -4.650 -4.165 1.00 50.72 162 GLY A C 1
ATOM 1171 O O . GLY A 1 162 ? -54.217 -4.789 -3.830 1.00 59.26 162 GLY A O 1
ATOM 1172 N N . GLN A 1 163 ? -52.209 -3.822 -3.553 1.00 52.00 163 GLN A N 1
ATOM 1173 C CA . GLN A 1 163 ? -52.581 -3.029 -2.394 1.00 49.75 163 GLN A CA 1
ATOM 1174 C C . GLN A 1 163 ? -53.649 -1.999 -2.767 1.00 62.40 163 GLN A C 1
ATOM 1175 O O . GLN A 1 163 ? -53.792 -1.626 -3.939 1.00 58.16 163 GLN A O 1
ATOM 1181 N N . THR A 1 164 ? -54.383 -1.533 -1.760 1.00 60.07 164 THR A N 1
ATOM 1182 C CA . THR A 1 164 ? -55.489 -0.601 -1.951 1.00 60.40 164 THR A CA 1
ATOM 1183 C C . THR A 1 164 ? -55.105 0.783 -1.422 1.00 62.71 164 THR A C 1
ATOM 1184 O O . THR A 1 164 ? -54.252 0.891 -0.538 1.00 67.00 164 THR A O 1
ATOM 1188 N N . ILE A 1 165 ? -55.745 1.834 -1.935 1.00 54.03 165 ILE A N 1
ATOM 1189 C CA . ILE A 1 165 ? -55.461 3.199 -1.497 1.00 59.29 165 ILE A CA 1
ATOM 1190 C C . ILE A 1 165 ? -55.684 3.461 0.004 1.00 68.37 165 ILE A C 1
ATOM 1191 O O . ILE A 1 165 ? -54.824 4.064 0.661 1.00 66.69 165 ILE A O 1
ATOM 1196 N N . GLU A 1 166 ? -56.814 3.004 0.546 1.00 71.25 166 GLU A N 1
ATOM 1197 C CA . GLU A 1 166 ? -57.137 3.231 1.963 1.00 74.35 166 GLU A CA 1
ATOM 1198 C C . GLU A 1 166 ? -56.216 2.454 2.916 1.00 69.28 166 GLU A C 1
ATOM 1199 O O . GLU A 1 166 ? -56.118 2.791 4.101 1.00 68.16 166 GLU A O 1
ATOM 1205 N N . GLU A 1 167 ? -55.570 1.405 2.409 1.00 71.29 167 GLU A N 1
ATOM 1206 C CA . GLU A 1 167 ? -54.619 0.624 3.206 1.00 70.65 167 GLU A CA 1
ATOM 1207 C C . GLU A 1 167 ? -53.316 1.393 3.435 1.00 70.43 167 GLU A C 1
ATOM 1208 O O . GLU A 1 167 ? -52.570 1.092 4.365 1.00 77.12 167 GLU A O 1
ATOM 1214 N N . PHE A 1 168 ? -53.040 2.372 2.576 1.00 62.89 168 PHE A N 1
ATOM 1215 C CA . PHE A 1 168 ? -51.811 3.167 2.668 1.00 68.61 168 PHE A CA 1
ATOM 1216 C C . PHE A 1 168 ? -51.980 4.469 3.449 1.00 69.91 168 PHE A C 1
ATOM 1217 O O . PHE A 1 168 ? -51.102 4.872 4.221 1.00 69.53 168 PHE A O 1
ATOM 1225 N N . PHE A 1 169 ? -53.107 5.135 3.230 1.00 69.92 169 PHE A N 1
ATOM 1226 C CA . PHE A 1 169 ? -53.267 6.511 3.682 1.00 74.60 169 PHE A CA 1
ATOM 1227 C C . PHE A 1 169 ? -53.994 6.690 5.018 1.00 75.89 169 PHE A C 1
ATOM 1228 O O . PHE A 1 169 ? -54.880 5.907 5.375 1.00 72.69 169 PHE A O 1
ATOM 1236 N N . SER A 1 170 ? -53.598 7.730 5.748 1.00 76.17 170 SER A N 1
ATOM 1237 C CA . SER A 1 170 ? -54.204 8.058 7.031 1.00 79.77 170 SER A CA 1
ATOM 1238 C C . SER A 1 170 ? -55.626 8.555 6.815 1.00 85.17 170 SER A C 1
ATOM 1239 O O . SER A 1 170 ? -55.973 9.004 5.722 1.00 88.23 170 SER A O 1
ATOM 1242 N N . ASP A 1 171 ? -56.455 8.445 7.847 1.00 84.44 171 ASP A N 1
ATOM 1243 C CA . ASP A 1 171 ? -57.828 8.926 7.774 1.00 80.65 171 ASP A CA 1
ATOM 1244 C C . ASP A 1 171 ? -57.863 10.449 7.626 1.00 77.48 171 ASP A C 1
ATOM 1245 O O . ASP A 1 171 ? -58.802 11.003 7.051 1.00 76.49 171 ASP A O 1
ATOM 1250 N N . GLU A 1 172 ? -56.837 11.120 8.146 1.00 78.61 172 GLU A N 1
ATOM 1251 C CA . GLU A 1 172 ? -56.738 12.575 8.036 1.00 82.13 172 GLU A CA 1
ATOM 1252 C C . GLU A 1 172 ? -56.521 12.986 6.586 1.00 80.86 172 GLU A C 1
ATOM 1253 O O . GLU A 1 172 ? -57.030 14.016 6.139 1.00 77.14 172 GLU A O 1
ATOM 1259 N N . PHE A 1 173 ? -55.750 12.176 5.864 1.00 77.43 173 PHE A N 1
ATOM 1260 C CA . PHE A 1 173 ? -55.476 12.418 4.452 1.00 71.84 173 PHE A CA 1
ATOM 1261 C C . PHE A 1 173 ? -56.763 12.443 3.642 1.00 72.19 173 PHE A C 1
ATOM 1262 O O . PHE A 1 173 ? -56.910 13.249 2.730 1.00 74.69 173 PHE A O 1
ATOM 1270 N N . PHE A 1 174 ? -57.678 11.534 3.960 1.00 70.10 174 PHE A N 1
ATOM 1271 C CA . PHE A 1 174 ? -58.933 11.425 3.231 1.00 64.34 174 PHE A CA 1
ATOM 1272 C C . PHE A 1 174 ? -59.901 12.590 3.473 1.00 65.90 174 PHE A C 1
ATOM 1273 O O . PHE A 1 174 ? -60.858 12.778 2.714 1.00 68.27 174 PHE A O 1
ATOM 1281 N N . LYS A 1 175 ? -59.663 13.366 4.527 1.00 63.13 175 LYS A N 1
ATOM 1282 C CA . LYS A 1 175 ? -60.469 14.563 4.782 1.00 63.38 175 LYS A CA 1
ATOM 1283 C C . LYS A 1 175 ? -59.872 15.812 4.138 1.00 64.19 175 LYS A C 1
ATOM 1284 O O . LYS A 1 175 ? -60.504 16.870 4.105 1.00 66.15 175 LYS A O 1
ATOM 1290 N N . THR A 1 176 ? -58.642 15.691 3.653 1.00 66.62 176 THR A N 1
ATOM 1291 C CA . THR A 1 176 ? -57.968 16.814 3.022 1.00 66.87 176 THR A CA 1
ATOM 1292 C C . THR A 1 176 ? -58.674 17.224 1.736 1.00 67.61 176 THR A C 1
ATOM 1293 O O . THR A 1 176 ? -59.351 16.412 1.098 1.00 63.73 176 THR A O 1
ATOM 1297 N N . ASN A 1 177 ? -58.504 18.483 1.350 1.00 56.95 177 ASN A N 1
ATOM 1298 C CA . ASN A 1 177 ? -59.028 18.958 0.083 1.00 55.00 177 ASN A CA 1
ATOM 1299 C C . ASN A 1 177 ? -58.367 18.202 -1.068 1.00 58.68 177 ASN A C 1
ATOM 1300 O O . ASN A 1 177 ? -58.996 17.952 -2.105 1.00 56.28 177 ASN A O 1
ATOM 1305 N N . PHE A 1 178 ? -57.094 17.850 -0.879 1.00 59.08 178 PHE A N 1
ATOM 1306 C CA . PHE A 1 178 ? -56.342 17.113 -1.892 1.00 58.14 178 PHE A CA 1
ATOM 1307 C C . PHE A 1 178 ? -57.078 15.851 -2.295 1.00 48.79 178 PHE A C 1
ATOM 1308 O O . PHE A 1 178 ? -57.239 15.582 -3.471 1.00 46.74 178 PHE A O 1
ATOM 1316 N N . TRP A 1 179 ? -57.537 15.075 -1.324 1.00 59.36 179 TRP A N 1
ATOM 1317 C CA . TRP A 1 179 ? -58.262 13.865 -1.681 1.00 59.92 179 TRP A CA 1
ATOM 1318 C C . TRP A 1 179 ? -59.557 14.164 -2.435 1.00 62.58 179 TRP A C 1
ATOM 1319 O O . TRP A 1 179 ? -59.929 13.417 -3.335 1.00 65.83 179 TRP A O 1
ATOM 1330 N N . THR A 1 180 ? -60.248 15.241 -2.067 1.00 64.04 180 THR A N 1
ATOM 1331 C CA . THR A 1 180 ? -61.496 15.602 -2.748 1.00 61.02 180 THR A CA 1
ATOM 1332 C C . THR A 1 180 ? -61.247 15.911 -4.230 1.00 54.25 180 THR A C 1
ATOM 1333 O O . THR A 1 180 ? -61.933 15.373 -5.121 1.00 50.03 180 THR A O 1
ATOM 1337 N N . TYR A 1 181 ? -60.233 16.743 -4.475 1.00 55.89 181 TYR A N 1
ATOM 1338 C CA . TYR A 1 181 ? -59.795 17.084 -5.830 1.00 53.02 181 TYR A CA 1
ATOM 1339 C C . TYR A 1 181 ? -59.417 15.844 -6.613 1.00 45.93 181 TYR A C 1
ATOM 1340 O O . TYR A 1 181 ? -59.920 15.599 -7.710 1.00 49.36 181 TYR A O 1
ATOM 1349 N N . TRP A 1 182 ? -58.520 15.067 -6.021 1.00 48.25 182 TRP A N 1
ATOM 1350 C CA . TRP A 1 182 ? -57.923 13.900 -6.657 1.00 42.09 182 TRP A CA 1
ATOM 1351 C C . TRP A 1 182 ? -58.995 12.877 -7.025 1.00 42.39 182 TRP A C 1
ATOM 1352 O O . TRP A 1 182 ? -59.197 12.557 -8.203 1.00 48.42 182 TRP A O 1
ATOM 1363 N N . SER A 1 183 ? -59.724 12.418 -6.016 1.00 47.87 183 SER A N 1
ATOM 1364 C CA . SER A 1 183 ? -60.759 11.412 -6.213 1.00 52.08 183 SER A CA 1
ATOM 1365 C C . SER A 1 183 ? -61.836 11.869 -7.198 1.00 46.90 183 SER A C 1
ATOM 1366 O O . SER A 1 183 ? -62.181 11.112 -8.118 1.00 42.19 183 SER A O 1
ATOM 1369 N N . THR A 1 184 ? -62.350 13.091 -7.043 1.00 42.87 184 THR A N 1
ATOM 1370 C CA . THR A 1 184 ? -63.430 13.516 -7.939 1.00 56.19 184 THR A CA 1
ATOM 1371 C C . THR A 1 184 ? -62.960 13.768 -9.386 1.00 50.12 184 THR A C 1
ATOM 1372 O O . THR A 1 184 ? -63.656 13.396 -10.337 1.00 47.01 184 THR A O 1
ATOM 1384 N N . PHE A 1 186 ? -60.350 12.412 -10.943 1.00 41.34 186 PHE A N 1
ATOM 1385 C CA . PHE A 1 186 ? -59.780 11.230 -11.602 1.00 43.10 186 PHE A CA 1
ATOM 1386 C C . PHE A 1 186 ? -60.636 9.974 -11.469 1.00 41.24 186 PHE A C 1
ATOM 1387 O O . PHE A 1 186 ? -60.305 8.940 -12.050 1.00 42.95 186 PHE A O 1
ATOM 1395 N N . ALA A 1 187 ? -61.729 10.073 -10.715 1.00 41.49 187 ALA A N 1
ATOM 1396 C CA . ALA A 1 187 ? -62.585 8.923 -10.406 1.00 44.96 187 ALA A CA 1
ATOM 1397 C C . ALA A 1 187 ? -61.838 7.817 -9.661 1.00 45.47 187 ALA A C 1
ATOM 1398 O O . ALA A 1 187 ? -61.938 6.642 -10.020 1.00 47.77 187 ALA A O 1
ATOM 1400 N N . PHE A 1 188 ? -61.077 8.200 -8.639 1.00 41.66 188 PHE A N 1
ATOM 1401 C CA . PHE A 1 188 ? -60.457 7.233 -7.744 1.00 42.05 188 PHE A CA 1
ATOM 1402 C C . PHE A 1 188 ? -61.376 6.964 -6.550 1.00 49.69 188 PHE A C 1
ATOM 1403 O O . PHE A 1 188 ? -61.655 7.870 -5.759 1.00 54.64 188 PHE A O 1
ATOM 1411 N N . GLU A 1 189 ? -61.864 5.737 -6.424 1.00 48.59 189 GLU A N 1
ATOM 1412 C CA . GLU A 1 189 ? -62.575 5.312 -5.218 1.00 46.13 189 GLU A CA 1
ATOM 1413 C C . GLU A 1 189 ? -61.530 4.826 -4.212 1.00 55.04 189 GLU A C 1
ATOM 1414 O O . GLU A 1 189 ? -60.382 4.579 -4.588 1.00 56.13 189 GLU A O 1
ATOM 1420 N N . LYS A 1 190 ? -61.897 4.723 -2.938 1.00 60.12 190 LYS A N 1
ATOM 1421 C CA . LYS A 1 190 ? -60.935 4.339 -1.905 1.00 58.58 190 LYS A CA 1
ATOM 1422 C C . LYS A 1 190 ? -60.413 2.921 -2.067 1.00 55.50 190 LYS A C 1
ATOM 1423 O O . LYS A 1 190 ? -59.264 2.628 -1.735 1.00 63.65 190 LYS A O 1
ATOM 1429 N N . TRP A 1 191 ? -61.245 2.052 -2.620 1.00 55.87 191 TRP A N 1
ATOM 1430 C CA . TRP A 1 191 ? -60.882 0.650 -2.749 1.00 59.15 191 TRP A CA 1
ATOM 1431 C C . TRP A 1 191 ? -60.093 0.368 -4.007 1.00 60.41 191 TRP A C 1
ATOM 1432 O O . TRP A 1 191 ? -59.849 -0.789 -4.346 1.00 61.30 191 TRP A O 1
ATOM 1443 N N . HIS A 1 192 ? -59.694 1.436 -4.691 1.00 58.67 192 HIS A N 1
ATOM 1444 C CA . HIS A 1 192 ? -58.986 1.326 -5.963 1.00 60.53 192 HIS A CA 1
ATOM 1445 C C . HIS A 1 192 ? -57.477 1.084 -5.842 1.00 59.06 192 HIS A C 1
ATOM 1446 O O . HIS A 1 192 ? -56.898 1.146 -4.747 1.00 45.36 192 HIS A O 1
ATOM 1453 N N . SER A 1 193 ? -56.839 0.869 -6.991 1.00 55.12 193 SER A N 1
ATOM 1454 C CA . SER A 1 193 ? -55.413 0.525 -7.044 1.00 48.62 193 SER A CA 1
ATOM 1455 C C . SER A 1 193 ? -54.505 1.633 -6.515 1.00 45.12 193 SER A C 1
ATOM 1456 O O . SER A 1 193 ? -54.446 2.731 -7.080 1.00 49.23 193 SER A O 1
ATOM 1459 N N . LEU A 1 194 ? -53.774 1.320 -5.446 1.00 43.02 194 LEU A N 1
ATOM 1460 C CA . LEU A 1 194 ? -52.774 2.226 -4.887 1.00 43.29 194 LEU A CA 1
ATOM 1461 C C . LEU A 1 194 ? -51.638 2.461 -5.880 1.00 48.70 194 LEU A C 1
ATOM 1462 O O . LEU A 1 194 ? -51.112 3.573 -5.972 1.00 47.65 194 LEU A O 1
ATOM 1467 N N . ALA A 1 195 ? -51.255 1.415 -6.612 1.00 47.59 195 ALA A N 1
ATOM 1468 C CA . ALA A 1 195 ? -50.183 1.518 -7.604 1.00 38.57 195 ALA A CA 1
ATOM 1469 C C . ALA A 1 195 ? -50.554 2.474 -8.731 1.00 40.51 195 ALA A C 1
ATOM 1470 O O . ALA A 1 195 ? -49.717 3.259 -9.205 1.00 42.71 195 ALA A O 1
ATOM 1472 N N . GLU A 1 196 ? -51.803 2.389 -9.178 1.00 36.31 196 GLU A N 1
ATOM 1473 C CA . GLU A 1 196 ? -52.296 3.297 -10.210 1.00 47.02 196 GLU A CA 1
ATOM 1474 C C . GLU A 1 196 ? -52.326 4.740 -9.711 1.00 44.57 196 GLU A C 1
ATOM 1475 O O . GLU A 1 196 ? -52.012 5.668 -10.463 1.00 45.75 196 GLU A O 1
ATOM 1489 N N . ARG A 1 198 ? -50.325 5.953 -7.451 1.00 38.94 198 ARG A N 1
ATOM 1490 C CA . ARG A 1 198 ? -48.916 6.338 -7.427 1.00 45.50 198 ARG A CA 1
ATOM 1491 C C . ARG A 1 198 ? -48.458 6.743 -8.821 1.00 41.82 198 ARG A C 1
ATOM 1492 O O . ARG A 1 198 ? -47.774 7.758 -8.989 1.00 43.21 198 ARG A O 1
ATOM 1500 N N . ARG A 1 199 ? -48.883 5.965 -9.815 1.00 33.77 199 ARG A N 1
ATOM 1501 C CA . ARG A 1 199 ? -48.583 6.260 -11.216 1.00 37.60 199 ARG A CA 1
ATOM 1502 C C . ARG A 1 199 ? -49.148 7.613 -11.652 1.00 30.97 199 ARG A C 1
ATOM 1503 O O . ARG A 1 199 ? -48.498 8.341 -12.391 1.00 37.28 199 ARG A O 1
ATOM 1511 N N . TYR A 1 200 ? -50.362 7.930 -11.221 1.00 31.80 200 TYR A N 1
ATOM 1512 C CA . TYR A 1 200 ? -50.965 9.221 -11.505 1.00 31.46 200 TYR A CA 1
ATOM 1513 C C . TYR A 1 200 ? -50.163 10.338 -10.862 1.00 41.02 200 TYR A C 1
ATOM 1514 O O . TYR A 1 200 ? -49.964 11.390 -11.474 1.00 35.97 200 TYR A O 1
ATOM 1523 N N . ALA A 1 201 ? -49.698 10.109 -9.635 1.00 36.90 201 ALA A N 1
ATOM 1524 C CA . ALA A 1 201 ? -48.903 11.104 -8.923 1.00 37.01 201 ALA A CA 1
ATOM 1525 C C . ALA A 1 201 ? -47.602 11.397 -9.654 1.00 37.27 201 ALA A C 1
ATOM 1526 O O . ALA A 1 201 ? -47.229 12.557 -9.825 1.00 42.79 201 ALA A O 1
ATOM 1536 N N . ARG A 1 203 ? -46.860 10.620 -12.896 1.00 33.07 203 ARG A N 1
ATOM 1537 C CA . ARG A 1 203 ? -47.141 11.032 -14.271 1.00 32.40 203 ARG A CA 1
ATOM 1538 C C . ARG A 1 203 ? -47.505 12.502 -14.392 1.00 32.85 203 ARG A C 1
ATOM 1539 O O . ARG A 1 203 ? -47.003 13.194 -15.274 1.00 37.88 203 ARG A O 1
ATOM 1547 N N . PHE A 1 204 ? -48.378 12.975 -13.507 1.00 34.70 204 PHE A N 1
ATOM 1548 C CA . PHE A 1 204 ? -48.894 14.330 -13.628 1.00 36.89 204 PHE A CA 1
ATOM 1549 C C . PHE A 1 204 ? -48.307 15.308 -12.609 1.00 38.88 204 PHE A C 1
ATOM 1550 O O . PHE A 1 204 ? -48.919 16.340 -12.316 1.00 43.80 204 PHE A O 1
ATOM 1558 N N . ILE A 1 205 ? -47.118 14.995 -12.091 1.00 35.42 205 ILE A N 1
ATOM 1559 C CA . ILE A 1 205 ? -46.463 15.823 -11.086 1.00 31.87 205 ILE A CA 1
ATOM 1560 C C . ILE A 1 205 ? -46.235 17.242 -11.590 1.00 40.00 205 ILE A C 1
ATOM 1561 O O . ILE A 1 205 ? -46.287 18.194 -10.817 1.00 41.83 205 ILE A O 1
ATOM 1566 N N . HIS A 1 206 ? -46.008 17.379 -12.892 1.00 38.28 206 HIS A N 1
ATOM 1567 C CA . HIS A 1 206 ? -45.779 18.679 -13.518 1.00 33.50 206 HIS A CA 1
ATOM 1568 C C . HIS A 1 206 ? -47.016 19.576 -13.535 1.00 39.13 206 HIS A C 1
ATOM 1569 O O . HIS A 1 206 ? -46.952 20.722 -13.989 1.00 40.87 206 HIS A O 1
ATOM 1576 N N . HIS A 1 207 ? -48.152 19.024 -13.110 1.00 37.15 207 HIS A N 1
ATOM 1577 C CA . HIS A 1 207 ? -49.407 19.759 -13.099 1.00 30.88 207 HIS A CA 1
ATOM 1578 C C . HIS A 1 207 ? -49.950 20.034 -11.691 1.00 44.60 207 HIS A C 1
ATOM 1579 O O . HIS A 1 207 ? -51.111 20.436 -11.551 1.00 49.61 207 HIS A O 1
ATOM 1586 N N . ILE A 1 208 ? -49.134 19.828 -10.652 1.00 41.31 208 ILE A N 1
ATOM 1587 C CA . ILE A 1 208 ? -49.586 20.071 -9.270 1.00 43.59 208 ILE A CA 1
ATOM 1588 C C . ILE A 1 208 ? -49.948 21.547 -9.014 1.00 44.51 208 ILE A C 1
ATOM 1589 O O . ILE A 1 208 ? -50.720 21.862 -8.105 1.00 54.18 208 ILE A O 1
ATOM 1594 N N . ASP A 1 209 ? -49.389 22.440 -9.827 1.00 44.74 209 ASP A N 1
ATOM 1595 C CA . ASP A 1 209 ? -49.690 23.868 -9.774 1.00 47.62 209 ASP A CA 1
ATOM 1596 C C . ASP A 1 209 ? -51.052 24.194 -10.382 1.00 53.34 209 ASP A C 1
ATOM 1597 O O . ASP A 1 209 ? -51.540 25.315 -10.233 1.00 58.42 209 ASP A O 1
ATOM 1602 N N . GLY A 1 210 ? -51.631 23.237 -11.108 1.00 50.83 210 GLY A N 1
ATOM 1603 C CA . GLY A 1 210 ? -52.861 23.486 -11.846 1.00 46.91 210 GLY A CA 1
ATOM 1604 C C . GLY A 1 210 ? -54.032 22.536 -11.665 1.00 46.68 210 GLY A C 1
ATOM 1605 O O . GLY A 1 210 ? -54.925 22.497 -12.512 1.00 39.35 210 GLY A O 1
ATOM 1606 N N . LEU A 1 211 ? -54.011 21.736 -10.605 1.00 47.75 211 LEU A N 1
ATOM 1607 C CA . LEU A 1 211 ? -55.120 20.824 -10.320 1.00 47.50 211 LEU A CA 1
ATOM 1608 C C . LEU A 1 211 ? -56.386 21.469 -9.716 1.00 53.08 211 LEU A C 1
ATOM 1609 O O . LEU A 1 211 ? -57.492 21.184 -10.186 1.00 55.26 211 LEU A O 1
ATOM 1614 N N . PRO A 1 212 ? -56.238 22.331 -8.679 1.00 51.93 212 PRO A N 1
ATOM 1615 C CA . PRO A 1 212 ? -57.442 22.919 -8.078 1.00 56.24 212 PRO A CA 1
ATOM 1616 C C . PRO A 1 212 ? -58.205 23.827 -9.030 1.00 58.64 212 PRO A C 1
ATOM 1617 O O . PRO A 1 212 ? -59.437 23.793 -9.044 1.00 60.20 212 PRO A O 1
ATOM 1621 N N . ASP A 1 213 ? -57.483 24.611 -9.823 1.00 58.28 213 ASP A N 1
ATOM 1622 C CA . ASP A 1 213 ? -58.120 25.547 -10.745 1.00 55.87 213 ASP A CA 1
ATOM 1623 C C . ASP A 1 213 ? -58.253 24.999 -12.163 1.00 48.11 213 ASP A C 1
ATOM 1624 O O . ASP A 1 213 ? -58.648 25.728 -13.076 1.00 47.65 213 ASP A O 1
ATOM 1629 N N . PHE A 1 214 ? -57.854 23.739 -12.352 1.00 51.62 214 PHE A N 1
ATOM 1630 C CA . PHE A 1 214 ? -58.001 23.042 -13.632 1.00 34.59 214 PHE A CA 1
ATOM 1631 C C . PHE A 1 214 ? -57.268 23.733 -14.783 1.00 43.01 214 PHE A C 1
ATOM 1632 O O . PHE A 1 214 ? -57.584 23.514 -15.966 1.00 46.09 214 PHE A O 1
ATOM 1640 N N . THR A 1 215 ? -56.276 24.554 -14.445 1.00 42.20 215 THR A N 1
ATOM 1641 C CA . THR A 1 215 ? -55.448 25.203 -15.463 1.00 43.85 215 THR A CA 1
ATOM 1642 C C . THR A 1 215 ? -54.561 24.193 -16.187 1.00 42.41 215 THR A C 1
ATOM 1643 O O . THR A 1 215 ? -54.048 24.463 -17.276 1.00 43.92 215 THR A O 1
ATOM 1647 N N . ALA A 1 216 ? -54.387 23.022 -15.575 1.00 44.18 216 ALA A N 1
ATOM 1648 C CA . ALA A 1 216 ? -53.646 21.918 -16.191 1.00 43.73 216 ALA A CA 1
ATOM 1649 C C . ALA A 1 216 ? -54.441 21.262 -17.320 1.00 51.74 216 ALA A C 1
ATOM 1650 O O . ALA A 1 216 ? -53.866 20.649 -18.227 1.00 41.56 216 ALA A O 1
ATOM 1652 N N . LEU A 1 217 ? -55.767 21.379 -17.253 1.00 48.74 217 LEU A N 1
ATOM 1653 C CA . LEU A 1 217 ? -56.642 20.708 -18.212 1.00 42.98 217 LEU A CA 1
ATOM 1654 C C . LEU A 1 217 ? -56.732 21.427 -19.551 1.00 41.11 217 LEU A C 1
ATOM 1655 O O . LEU A 1 217 ? -56.593 22.654 -19.634 1.00 44.41 217 LEU A O 1
ATOM 1660 N N . LYS A 1 218 ? -56.911 20.634 -20.600 1.00 36.88 218 LYS A N 1
ATOM 1661 C CA . LYS A 1 218 ? -57.221 21.128 -21.937 1.00 37.31 218 LYS A CA 1
ATOM 1662 C C . LYS A 1 218 ? -58.400 20.308 -22.487 1.00 33.73 218 LYS A C 1
ATOM 1663 O O . LYS A 1 218 ? -58.556 19.140 -22.123 1.00 35.47 218 LYS A O 1
ATOM 1669 N N . PHE A 1 219 ? -59.237 20.920 -23.326 1.00 35.70 219 PHE A N 1
ATOM 1670 C CA . PHE A 1 219 ? -60.463 20.269 -23.813 1.00 40.11 219 PHE A CA 1
ATOM 1671 C C . PHE A 1 219 ? -60.645 20.393 -25.320 1.00 39.87 219 PHE A C 1
ATOM 1672 O O . PHE A 1 219 ? -60.190 21.361 -25.926 1.00 43.65 219 PHE A O 1
ATOM 1680 N N . ASN A 1 220 ? -61.345 19.434 -25.922 1.00 39.95 220 ASN A N 1
ATOM 1681 C CA . ASN A 1 220 ? -61.718 19.549 -27.334 1.00 45.07 220 ASN A CA 1
ATOM 1682 C C . ASN A 1 220 ? -62.792 20.610 -27.512 1.00 36.47 220 ASN A C 1
ATOM 1683 O O . ASN A 1 220 ? -63.390 21.047 -26.531 1.00 36.65 220 ASN A O 1
ATOM 1688 N N . LYS A 1 221 ? -63.023 21.041 -28.747 1.00 37.61 221 LYS A N 1
ATOM 1689 C CA . LYS A 1 221 ? -64.108 21.976 -29.017 1.00 41.00 221 LYS A CA 1
ATOM 1690 C C . LYS A 1 221 ? -65.438 21.318 -28.633 1.00 51.36 221 LYS A C 1
ATOM 1691 O O . LYS A 1 221 ? -66.259 21.908 -27.920 1.00 48.27 221 LYS A O 1
ATOM 1697 N N . TYR A 1 222 ? -65.601 20.059 -29.031 1.00 53.75 222 TYR A N 1
ATOM 1698 C CA . TYR A 1 222 ? -66.861 19.346 -28.851 1.00 50.97 222 TYR A CA 1
ATOM 1699 C C . TYR A 1 222 ? -66.699 18.017 -28.107 1.00 49.91 222 TYR A C 1
ATOM 1700 O O . TYR A 1 222 ? -65.611 17.682 -27.628 1.00 57.75 222 TYR A O 1
ATOM 1709 N N . ASN A 1 223 ? -67.789 17.260 -28.035 1.00 52.67 223 ASN A N 1
ATOM 1710 C CA . ASN A 1 223 ? -67.798 15.938 -27.420 1.00 51.99 223 ASN A CA 1
ATOM 1711 C C . ASN A 1 223 ? -66.833 15.003 -28.136 1.00 53.13 223 ASN A C 1
ATOM 1712 O O . ASN A 1 223 ? -66.505 15.235 -29.309 1.00 42.64 223 ASN A O 1
ATOM 1717 N N . GLN A 1 224 ? -66.411 13.936 -27.447 1.00 56.06 224 GLN A N 1
ATOM 1718 C CA . GLN A 1 224 ? -65.328 13.059 -27.930 1.00 50.71 224 GLN A CA 1
ATOM 1719 C C . GLN A 1 224 ? -65.548 12.466 -29.317 1.00 48.50 224 GLN A C 1
ATOM 1720 O O . GLN A 1 224 ? -64.605 12.349 -30.099 1.00 53.95 224 GLN A O 1
ATOM 1726 N N . TYR A 1 225 ? -66.775 12.068 -29.621 1.00 50.55 225 TYR A N 1
ATOM 1727 C CA . TYR A 1 225 ? -67.048 11.497 -30.933 1.00 56.65 225 TYR A CA 1
ATOM 1728 C C . TYR A 1 225 ? -66.849 12.536 -32.028 1.00 59.21 225 TYR A C 1
ATOM 1729 O O . TYR A 1 225 ? -66.214 12.268 -33.044 1.00 57.13 225 TYR A O 1
ATOM 1738 N N . GLU A 1 226 ? -67.390 13.728 -31.810 1.00 65.18 226 GLU A N 1
ATOM 1739 C CA . GLU A 1 226 ? -67.304 14.795 -32.803 1.00 61.82 226 GLU A CA 1
ATOM 1740 C C . GLU A 1 226 ? -65.872 15.314 -33.037 1.00 53.03 226 GLU A C 1
ATOM 1741 O O . GLU A 1 226 ? -65.419 15.427 -34.178 1.00 55.87 226 GLU A O 1
ATOM 1747 N N . SER A 1 227 ? -65.160 15.592 -31.953 1.00 43.02 227 SER A N 1
ATOM 1748 C CA . SER A 1 227 ? -63.820 16.181 -32.027 1.00 45.28 227 SER A CA 1
ATOM 1749 C C . SER A 1 227 ? -62.670 15.183 -32.181 1.00 49.00 227 SER A C 1
ATOM 1750 O O . SER A 1 227 ? -61.747 15.423 -32.951 1.00 51.70 227 SER A O 1
ATOM 1761 N N . VAL A 1 229 ? -62.979 11.481 -32.675 1.00 51.38 229 VAL A N 1
ATOM 1762 C CA . VAL A 1 229 ? -63.203 10.264 -33.462 1.00 47.57 229 VAL A CA 1
ATOM 1763 C C . VAL A 1 229 ? -63.447 10.518 -34.954 1.00 55.19 229 VAL A C 1
ATOM 1764 O O . VAL A 1 229 ? -62.907 9.818 -35.807 1.00 58.42 229 VAL A O 1
ATOM 1768 N N . LYS A 1 230 ? -64.259 11.525 -35.259 1.00 53.49 230 LYS A N 1
ATOM 1769 C CA . LYS A 1 230 ? -64.619 11.849 -36.642 1.00 54.43 230 LYS A CA 1
ATOM 1770 C C . LYS A 1 230 ? -63.437 12.195 -37.567 1.00 50.60 230 LYS A C 1
ATOM 1771 O O . LYS A 1 230 ? -63.380 11.698 -38.691 1.00 62.32 230 LYS A O 1
ATOM 1777 N N . PRO A 1 231 ? -62.498 13.044 -37.111 1.00 47.70 231 PRO A N 1
ATOM 1778 C CA . PRO A 1 231 ? -61.354 13.310 -37.995 1.00 50.69 231 PRO A CA 1
ATOM 1779 C C . PRO A 1 231 ? -60.549 12.052 -38.245 1.00 54.85 231 PRO A C 1
ATOM 1780 O O . PRO A 1 231 ? -60.025 11.856 -39.343 1.00 66.20 231 PRO A O 1
ATOM 1784 N N . LEU A 1 232 ? -60.469 11.202 -37.228 1.00 44.67 232 LEU A N 1
ATOM 1785 C CA . LEU A 1 232 ? -59.797 9.923 -37.363 1.00 47.47 232 LEU A CA 1
ATOM 1786 C C . LEU A 1 232 ? -60.501 9.095 -38.438 1.00 55.71 232 LEU A C 1
ATOM 1787 O O . LEU A 1 232 ? -59.853 8.520 -39.308 1.00 60.24 232 LEU A O 1
ATOM 1792 N N . LEU A 1 233 ? -61.827 9.021 -38.361 1.00 55.89 233 LEU A N 1
ATOM 1793 C CA . LEU A 1 233 ? -62.603 8.215 -39.298 1.00 57.50 233 LEU A CA 1
ATOM 1794 C C . LEU A 1 233 ? -62.408 8.712 -40.718 1.00 57.21 233 LEU A C 1
ATOM 1795 O O . LEU A 1 233 ? -62.267 7.922 -41.656 1.00 59.94 233 LEU A O 1
ATOM 1800 N N . ALA A 1 234 ? -62.420 10.032 -40.870 1.00 57.75 234 ALA A N 1
ATOM 1801 C CA . ALA A 1 234 ? -62.261 10.634 -42.180 1.00 58.98 234 ALA A CA 1
ATOM 1802 C C . ALA A 1 234 ? -60.886 10.303 -42.731 1.00 62.48 234 ALA A C 1
ATOM 1803 O O . ALA A 1 234 ? -60.758 9.925 -43.889 1.00 58.76 234 ALA A O 1
ATOM 1805 N N . TYR A 1 235 ? -59.863 10.437 -41.890 1.00 65.05 235 TYR A N 1
ATOM 1806 C CA . TYR A 1 235 ? -58.495 10.135 -42.305 1.00 63.34 235 TYR A CA 1
ATOM 1807 C C . TYR A 1 235 ? -58.393 8.676 -42.743 1.00 63.73 235 TYR A C 1
ATOM 1808 O O . TYR A 1 235 ? -57.919 8.368 -43.839 1.00 57.72 235 TYR A O 1
ATOM 1817 N N . LEU A 1 236 ? -58.879 7.784 -41.890 1.00 60.30 236 LEU A N 1
ATOM 1818 C CA . LEU A 1 236 ? -58.775 6.357 -42.140 1.00 55.08 236 LEU A CA 1
ATOM 1819 C C . LEU A 1 236 ? -59.500 5.911 -43.399 1.00 64.13 236 LEU A C 1
ATOM 1820 O O . LEU A 1 236 ? -58.931 5.173 -44.204 1.00 72.50 236 LEU A O 1
ATOM 1825 N N . LYS A 1 237 ? -60.740 6.367 -43.581 1.00 58.35 237 LYS A N 1
ATOM 1826 C CA . LYS A 1 237 ? -61.501 6.023 -44.780 1.00 66.27 237 LYS A CA 1
ATOM 1827 C C . LYS A 1 237 ? -60.836 6.632 -46.013 1.00 67.30 237 LYS A C 1
ATOM 1828 O O . LYS A 1 237 ? -60.813 6.027 -47.083 1.00 74.50 237 LYS A O 1
ATOM 1834 N N . ASP A 1 238 ? -60.287 7.830 -45.842 1.00 69.78 238 ASP A N 1
ATOM 1835 C CA . ASP A 1 238 ? -59.586 8.543 -46.901 1.00 77.55 238 ASP A CA 1
ATOM 1836 C C . ASP A 1 238 ? -58.390 7.733 -47.399 1.00 77.75 238 ASP A C 1
ATOM 1837 O O . ASP A 1 238 ? -58.048 7.780 -48.579 1.00 85.92 238 ASP A O 1
ATOM 1842 N N . HIS A 1 239 ? -57.783 6.961 -46.502 1.00 74.29 239 HIS A N 1
ATOM 1843 C CA . HIS A 1 239 ? -56.655 6.100 -46.860 1.00 71.30 239 HIS A CA 1
ATOM 1844 C C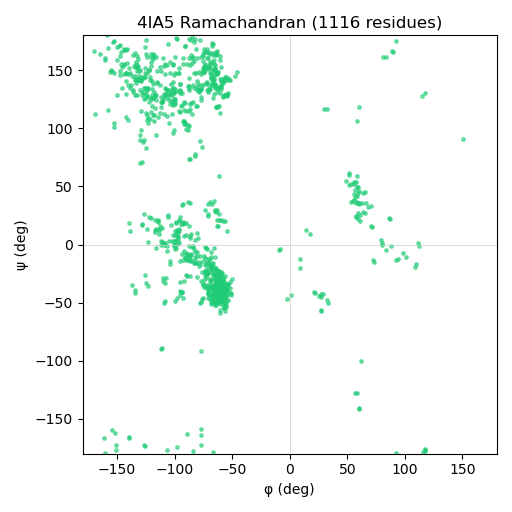 . HIS A 1 239 ? -57.150 4.684 -47.136 1.00 70.99 239 HIS A C 1
ATOM 1845 O O . HIS A 1 239 ? -56.366 3.732 -47.181 1.00 68.01 239 HIS A O 1
ATOM 1852 N N . GLY A 1 240 ? -58.468 4.564 -47.284 1.00 69.92 240 GLY A N 1
ATOM 1853 C CA . GLY A 1 240 ? -59.104 3.329 -47.699 1.00 69.25 240 GLY A CA 1
ATOM 1854 C C . GLY A 1 240 ? -59.011 2.154 -46.746 1.00 65.65 240 GLY A C 1
ATOM 1855 O O . GLY A 1 240 ? -58.942 1.004 -47.185 1.00 74.21 240 GLY A O 1
ATOM 1856 N N . VAL A 1 241 ? -59.055 2.423 -45.446 1.00 62.81 241 VAL A N 1
ATOM 1857 C CA . VAL A 1 241 ? -59.164 1.340 -44.476 1.00 62.14 241 VAL A CA 1
ATOM 1858 C C . VAL A 1 241 ? -60.575 0.765 -44.575 1.00 85.65 241 VAL A C 1
ATOM 1859 O O . VAL A 1 241 ? -61.526 1.468 -44.945 1.00 65.97 241 VAL A O 1
ATOM 1863 N N . GLN A 1 242 ? -60.708 -0.517 -44.259 1.00 85.63 242 GLN A N 1
ATOM 1864 C CA . GLN A 1 242 ? -61.982 -1.197 -44.393 1.00 81.09 242 GLN A CA 1
ATOM 1865 C C . GLN A 1 242 ? -62.679 -1.405 -43.055 1.00 82.50 242 GLN A C 1
ATOM 1866 O O . GLN A 1 242 ? -62.139 -2.055 -42.160 1.00 82.22 242 GLN A O 1
ATOM 1872 N N . PHE A 1 243 ? -63.884 -0.857 -42.927 1.00 85.10 243 PHE A N 1
ATOM 1873 C CA . PHE A 1 243 ? -64.662 -1.011 -41.709 1.00 77.21 243 PHE A CA 1
ATOM 1874 C C . PHE A 1 243 ? -65.672 -2.115 -41.977 1.00 80.74 243 PHE A C 1
ATOM 1875 O O . PHE A 1 243 ? -66.420 -2.044 -42.952 1.00 87.08 243 PHE A O 1
ATOM 1883 N N . GLU A 1 244 ? -65.688 -3.144 -41.139 1.00 81.89 244 GLU A N 1
ATOM 1884 C CA . GLU A 1 244 ? -66.668 -4.205 -41.308 1.00 91.24 244 GLU A CA 1
ATOM 1885 C C . GLU A 1 244 ? -67.638 -4.085 -40.136 1.00 92.59 244 GLU A C 1
ATOM 1886 O O . GLU A 1 244 ? -67.221 -4.119 -38.977 1.00 92.77 244 GLU A O 1
ATOM 1892 N N . TYR A 1 245 ? -68.926 -3.950 -40.434 1.00 93.34 245 TYR A N 1
ATOM 1893 C CA . TYR A 1 245 ? -69.909 -3.601 -39.410 1.00 85.67 245 TYR A CA 1
ATOM 1894 C C . TYR A 1 245 ? -70.706 -4.773 -38.848 1.00 86.58 245 TYR A C 1
ATOM 1895 O O . TYR A 1 245 ? -70.735 -5.852 -39.438 1.00 86.04 245 TYR A O 1
ATOM 1904 N N . ASP A 1 246 ? -71.314 -4.550 -37.681 1.00 99.81 246 ASP A N 1
ATOM 1905 C CA . ASP A 1 246 ? -72.138 -5.549 -36.998 1.00 98.46 246 ASP A CA 1
ATOM 1906 C C . ASP A 1 246 ? -71.346 -6.824 -36.752 1.00 86.07 246 ASP A C 1
ATOM 1907 O O . ASP A 1 246 ? -71.811 -7.931 -37.024 1.00 86.93 246 ASP A O 1
ATOM 1912 N N . CYS A 1 247 ? -70.134 -6.649 -36.240 1.00 85.12 247 CYS A N 1
ATOM 1913 C CA . CYS A 1 247 ? -69.240 -7.772 -36.002 1.00 92.23 247 CYS A CA 1
ATOM 1914 C C . CYS A 1 247 ? -69.213 -8.087 -34.519 1.00 87.49 247 CYS A C 1
ATOM 1915 O O . CYS A 1 247 ? -69.106 -7.193 -33.681 1.00 85.75 247 CYS A O 1
ATOM 1918 N N . HIS A 1 248 ? -69.337 -9.367 -34.198 1.00 88.57 248 HIS A N 1
ATOM 1919 C CA . HIS A 1 248 ? -69.343 -9.779 -32.806 1.00 88.31 248 HIS A CA 1
ATOM 1920 C C . HIS A 1 248 ? -68.355 -10.910 -32.619 1.00 88.47 248 HIS A C 1
ATOM 1921 O O . HIS A 1 248 ? -68.689 -12.080 -32.811 1.00 87.60 248 HIS A O 1
ATOM 1928 N N . VAL A 1 249 ? -67.140 -10.548 -32.217 1.00 88.26 249 VAL A N 1
ATOM 1929 C CA . VAL A 1 249 ? -66.080 -11.528 -32.066 1.00 89.13 249 VAL A CA 1
ATOM 1930 C C . VAL A 1 249 ? -66.331 -12.283 -30.778 1.00 88.53 249 VAL A C 1
ATOM 1931 O O . VAL A 1 249 ? -66.620 -11.680 -29.745 1.00 82.25 249 VAL A O 1
ATOM 1935 N N . LYS A 1 250 ? -66.218 -13.604 -30.845 1.00 83.76 250 LYS A N 1
ATOM 1936 C CA . LYS A 1 250 ? -66.534 -14.446 -29.703 1.00 87.57 250 LYS A CA 1
ATOM 1937 C C . LYS A 1 250 ? -65.274 -15.034 -29.097 1.00 89.31 250 LYS A C 1
ATOM 1938 O O . LYS A 1 250 ? -65.176 -15.208 -27.882 1.00 82.91 250 LYS A O 1
ATOM 1944 N N . ASN A 1 251 ? -64.292 -15.294 -29.950 1.00 83.79 251 ASN A N 1
ATOM 1945 C CA . ASN A 1 251 ? -63.018 -15.802 -29.472 1.00 93.40 251 ASN A CA 1
ATOM 1946 C C . ASN A 1 251 ? -61.934 -15.686 -30.532 1.00 90.33 251 ASN A C 1
ATOM 1947 O O . ASN A 1 251 ? -62.229 -15.502 -31.714 1.00 84.49 251 ASN A O 1
ATOM 1952 N N . VAL A 1 252 ? -60.682 -15.808 -30.106 1.00 88.21 252 VAL A N 1
ATOM 1953 C CA . VAL A 1 252 ? -59.575 -15.932 -31.037 1.00 91.90 252 VAL A CA 1
ATOM 1954 C C . VAL A 1 252 ? -58.716 -17.081 -30.544 1.00 84.52 252 VAL A C 1
ATOM 1955 O O . VAL A 1 252 ? -58.280 -17.100 -29.398 1.00 83.94 252 VAL A O 1
ATOM 1959 N N . GLU A 1 253 ? -58.430 -18.004 -31.453 1.00 88.49 253 GLU A N 1
ATOM 1960 C CA . GLU A 1 253 ? -57.772 -19.256 -31.137 1.00 92.81 253 GLU A CA 1
ATOM 1961 C C . GLU A 1 253 ? -56.308 -19.158 -31.489 1.00 94.12 253 GLU A C 1
ATOM 1962 O O . GLU A 1 253 ? -55.932 -18.750 -32.609 1.00 86.74 253 GLU A O 1
ATOM 1968 N N . VAL A 1 254 ? -55.515 -19.560 -30.498 1.00 96.88 254 VAL A N 1
ATOM 1969 C CA . VAL A 1 254 ? -54.079 -19.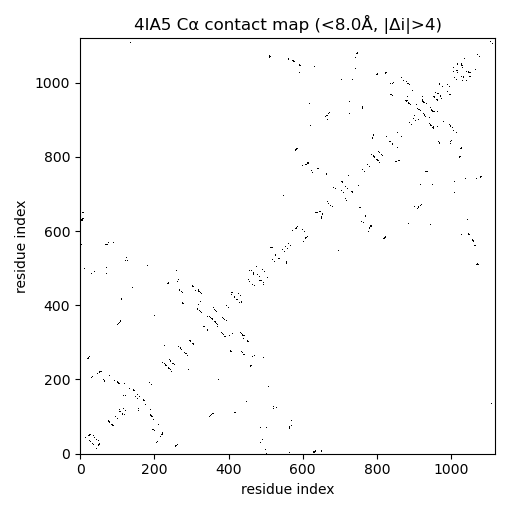376 -30.457 1.00 95.42 254 VAL A CA 1
ATOM 1970 C C . VAL A 1 254 ? -53.351 -20.685 -30.111 1.00 94.40 254 VAL A C 1
ATOM 1971 O O . VAL A 1 254 ? -53.851 -21.485 -29.324 1.00 99.28 254 VAL A O 1
ATOM 1975 N N . ASP A 1 255 ? -52.175 -20.884 -30.702 1.00 92.24 255 ASP A N 1
ATOM 1976 C CA . ASP A 1 255 ? -51.375 -22.085 -30.534 1.00 97.66 255 ASP A CA 1
ATOM 1977 C C . ASP A 1 255 ? -50.162 -21.839 -29.670 1.00 88.25 255 ASP A C 1
ATOM 1978 O O . ASP A 1 255 ? -49.644 -20.714 -29.601 1.00 90.77 255 ASP A O 1
ATOM 1983 N N . HIS A 1 256 ? -49.699 -22.915 -29.043 1.00 88.87 256 HIS A N 1
ATOM 1984 C CA . HIS A 1 256 ? -48.459 -22.900 -28.285 1.00 106.61 256 HIS A CA 1
ATOM 1985 C C . HIS A 1 256 ? -47.430 -23.774 -28.998 1.00 107.46 256 HIS A C 1
ATOM 1986 O O . HIS A 1 256 ? -47.590 -24.994 -29.073 1.00 111.76 256 HIS A O 1
ATOM 1993 N N . GLU A 1 257 ? -46.375 -23.151 -29.515 1.00 105.42 257 GLU A N 1
ATOM 1994 C CA . GLU A 1 257 ? -45.294 -23.877 -30.177 1.00 98.57 257 GLU A CA 1
ATOM 1995 C C . GLU A 1 257 ? -43.981 -23.525 -29.503 1.00 94.32 257 GLU A C 1
ATOM 1996 O O . GLU A 1 257 ? -43.502 -22.401 -29.634 1.00 91.98 257 GLU A O 1
ATOM 2002 N N . GLY A 1 258 ? -43.380 -24.488 -28.812 1.00 98.74 258 GLY A N 1
ATOM 2003 C CA . GLY A 1 258 ? -42.240 -24.182 -27.968 1.00 105.60 258 GLY A CA 1
ATOM 2004 C C . GLY A 1 258 ? -42.676 -23.147 -26.951 1.00 105.84 258 GLY A C 1
ATOM 2005 O O . GLY A 1 258 ? -43.678 -23.331 -26.254 1.00 110.85 258 GLY A O 1
ATOM 2006 N N . ASP A 1 259 ? -41.933 -22.055 -26.857 1.00 99.43 259 ASP A N 1
ATOM 2007 C CA . ASP A 1 259 ? -42.340 -20.975 -25.978 1.00 99.35 259 ASP A CA 1
ATOM 2008 C C . ASP A 1 259 ? -43.198 -19.935 -26.704 1.00 104.92 259 ASP A C 1
ATOM 2009 O O . ASP A 1 259 ? -43.698 -18.983 -26.090 1.00 106.82 259 ASP A O 1
ATOM 2014 N N . SER A 1 260 ? -43.348 -20.110 -28.015 1.00 104.21 260 SER A N 1
ATOM 2015 C CA . SER A 1 260 ? -44.113 -19.180 -28.849 1.00 101.52 260 SER A CA 1
ATOM 2016 C C . SER A 1 260 ? -45.651 -19.262 -28.717 1.00 100.60 260 SER A C 1
ATOM 2017 O O . SER A 1 260 ? -46.214 -20.327 -28.418 1.00 87.89 260 SER A O 1
ATOM 2020 N N . LYS A 1 261 ? -46.312 -18.134 -29.000 1.00 98.53 261 LYS A N 1
ATOM 2021 C CA . LYS A 1 261 ? -47.778 -18.023 -29.051 1.00 96.38 261 LYS A CA 1
ATOM 2022 C C . LYS A 1 261 ? -48.211 -17.458 -30.410 1.00 86.25 261 LYS A C 1
ATOM 2023 O O . LYS A 1 261 ? -47.696 -16.427 -30.851 1.00 86.02 261 LYS A O 1
ATOM 2029 N N . ILE A 1 262 ? -49.154 -18.120 -31.080 1.00 86.72 262 ILE A N 1
ATOM 2030 C CA . ILE A 1 262 ? -49.575 -17.646 -32.407 1.00 92.77 262 ILE A CA 1
ATOM 2031 C C . ILE A 1 262 ? -51.096 -17.615 -32.553 1.00 97.11 262 ILE A C 1
ATOM 2032 O O . ILE A 1 262 ? -51.750 -18.564 -32.181 1.00 101.81 262 ILE A O 1
ATOM 2037 N N . ALA A 1 263 ? -51.663 -16.588 -33.184 1.00 94.17 263 ALA A N 1
ATOM 2038 C CA . ALA A 1 263 ? -53.118 -16.545 -33.379 1.00 92.85 263 ALA A CA 1
ATOM 2039 C C . ALA A 1 263 ? -53.533 -17.275 -34.650 1.00 95.73 263 ALA A C 1
ATOM 2040 O O . ALA A 1 263 ? -53.103 -16.914 -35.750 1.00 94.52 263 ALA A O 1
ATOM 2042 N N . LYS A 1 264 ? -54.382 -18.290 -34.482 1.00 93.94 264 LYS A N 1
ATOM 2043 C CA . LYS A 1 264 ? -54.868 -19.109 -35.593 1.00 101.30 264 LYS A CA 1
ATOM 2044 C C . LYS A 1 264 ? -56.174 -18.645 -36.206 1.00 100.52 264 LYS A C 1
ATOM 2045 O O . LYS A 1 264 ? -56.312 -18.594 -37.429 1.00 89.59 264 LYS A O 1
ATOM 2051 N N . LYS A 1 265 ? -57.145 -18.329 -35.358 1.00 93.61 265 LYS A N 1
ATOM 2052 C CA . LYS A 1 265 ? -58.485 -18.119 -35.901 1.00 88.26 265 LYS A CA 1
ATOM 2053 C C . LYS A 1 265 ? -59.292 -17.082 -35.146 1.00 92.99 265 LYS A C 1
ATOM 2054 O O . LYS A 1 265 ? -59.163 -16.956 -33.944 1.00 86.36 265 LYS A O 1
ATOM 2060 N N . ILE A 1 266 ? -60.133 -16.328 -35.835 1.00 87.22 266 ILE A N 1
ATOM 2061 C CA . ILE A 1 266 ? -61.078 -15.519 -35.095 1.00 86.36 266 ILE A CA 1
ATOM 2062 C C . ILE A 1 266 ? -62.452 -16.098 -35.368 1.00 96.55 266 ILE A C 1
ATOM 2063 O O . ILE A 1 266 ? -62.898 -16.193 -36.523 1.00 91.66 266 ILE A O 1
ATOM 2068 N N . VAL A 1 267 ? -63.126 -16.473 -34.285 1.00 96.97 267 VAL A N 1
ATOM 2069 C CA . VAL A 1 267 ? -64.483 -16.964 -34.382 1.00 99.36 267 VAL A CA 1
ATOM 2070 C C . VAL A 1 267 ? -65.327 -15.807 -33.895 1.00 99.42 267 VAL A C 1
ATOM 2071 O O . VAL A 1 267 ? -65.118 -15.252 -32.798 1.00 89.63 267 VAL A O 1
ATOM 2083 N N . THR A 1 269 ? -69.471 -13.829 -34.570 1.00 105.33 269 THR A N 1
ATOM 2084 C CA . THR A 1 269 ? -70.791 -13.928 -35.162 1.00 98.79 269 THR A CA 1
ATOM 2085 C C . THR A 1 269 ? -71.035 -12.584 -35.818 1.00 89.60 269 THR A C 1
ATOM 2086 O O . THR A 1 269 ? -70.830 -11.537 -35.199 1.00 89.45 269 THR A O 1
ATOM 2090 N N . GLN A 1 270 ? -71.429 -12.602 -37.083 1.00 89.31 270 GLN A N 1
ATOM 2091 C CA . GLN A 1 270 ? -71.721 -11.356 -37.763 1.00 93.08 270 GLN A CA 1
ATOM 2092 C C . GLN A 1 270 ? -73.078 -11.596 -38.384 1.00 102.35 270 GLN A C 1
ATOM 2093 O O . GLN A 1 270 ? -73.294 -12.654 -38.983 1.00 108.69 270 GLN A O 1
ATOM 2099 N N . ASN A 1 271 ? -73.991 -10.637 -38.222 1.00 103.46 271 ASN A N 1
ATOM 2100 C CA . ASN A 1 271 ? -75.328 -10.727 -38.816 1.00 107.12 271 ASN A CA 1
ATOM 2101 C C . ASN A 1 271 ? -76.041 -12.012 -38.414 1.00 110.55 271 ASN A C 1
ATOM 2102 O O . ASN A 1 271 ? -76.734 -12.618 -39.229 1.00 117.23 271 ASN A O 1
ATOM 2107 N N . GLY A 1 272 ? -75.855 -12.441 -37.170 1.00 110.32 272 GLY A N 1
ATOM 2108 C CA . GLY A 1 272 ? -76.597 -13.576 -36.656 1.00 112.24 272 GLY A CA 1
ATOM 2109 C C . GLY A 1 272 ? -76.023 -14.903 -37.117 1.00 104.25 272 GLY A C 1
ATOM 2110 O O . GLY A 1 272 ? -76.577 -15.965 -36.813 1.00 97.39 272 GLY A O 1
ATOM 2111 N N . LYS A 1 273 ? -74.904 -14.857 -37.837 1.00 97.31 273 LYS A N 1
ATOM 2112 C CA . LYS A 1 273 ? -74.351 -16.084 -38.389 1.00 104.20 273 LYS A CA 1
ATOM 2113 C C . LYS A 1 273 ? -72.968 -16.296 -37.815 1.00 107.02 273 LYS A C 1
ATOM 2114 O O . LYS A 1 273 ? -72.171 -15.353 -37.714 1.00 108.79 273 LYS A O 1
ATOM 2120 N N . ASP A 1 274 ? -72.676 -17.541 -37.458 1.00 102.85 274 ASP A N 1
ATOM 2121 C CA . ASP A 1 274 ? -71.352 -17.866 -36.985 1.00 102.01 274 ASP A CA 1
ATOM 2122 C C . ASP A 1 274 ? -70.433 -17.664 -38.175 1.00 105.63 274 ASP A C 1
ATOM 2123 O O . ASP A 1 274 ? -70.803 -17.962 -39.313 1.00 105.93 274 ASP A O 1
ATOM 2128 N N . LYS A 1 275 ? -69.229 -17.173 -37.908 1.00 99.43 275 LYS A N 1
ATOM 2129 C CA . LYS A 1 275 ? -68.241 -16.946 -38.947 1.00 96.15 275 LYS A CA 1
ATOM 2130 C C . LYS A 1 275 ? -66.855 -17.175 -38.390 1.00 96.43 275 LYS A C 1
ATOM 2131 O O . LYS A 1 275 ? -66.636 -17.101 -37.172 1.00 97.78 275 LYS A O 1
ATOM 2137 N N . GLU A 1 276 ? -65.907 -17.367 -39.297 1.00 95.93 276 GLU A N 1
ATOM 2138 C CA . GLU A 1 276 ? -64.535 -17.643 -38.923 1.00 92.47 276 GLU A CA 1
ATOM 2139 C C . GLU A 1 276 ? -63.547 -17.007 -39.881 1.00 99.29 276 GLU A C 1
ATOM 2140 O O . GLU A 1 276 ? -63.872 -16.731 -41.040 1.00 97.89 276 GLU A O 1
ATOM 2146 N N . ILE A 1 277 ? -62.343 -16.765 -39.370 1.00 100.22 277 ILE A N 1
ATOM 2147 C CA . ILE A 1 277 ? -61.200 -16.402 -40.195 1.00 102.23 277 ILE A CA 1
ATOM 2148 C C . ILE A 1 277 ? -59.966 -17.106 -39.641 1.00 100.81 277 ILE A C 1
ATOM 2149 O O . ILE A 1 277 ? -59.442 -16.730 -38.593 1.00 99.34 277 ILE A O 1
ATOM 2154 N N . ASP A 1 278 ? -59.495 -18.125 -40.349 1.00 100.35 278 ASP A N 1
ATOM 2155 C CA . ASP A 1 278 ? -58.245 -18.760 -39.975 1.00 103.37 278 ASP A CA 1
ATOM 2156 C C . ASP A 1 278 ? -57.136 -17.817 -40.408 1.00 101.63 278 ASP A C 1
ATOM 2157 O O . ASP A 1 278 ? -57.278 -17.113 -41.405 1.00 101.03 278 ASP A O 1
ATOM 2162 N N . LEU A 1 279 ? -56.031 -17.796 -39.678 1.00 90.68 279 LEU A N 1
ATOM 2163 C CA . LEU A 1 279 ? -54.996 -16.824 -40.000 1.00 93.69 279 LEU A CA 1
ATOM 2164 C C . LEU A 1 279 ? -53.563 -17.361 -40.037 1.00 96.07 279 LEU A C 1
ATOM 2165 O O . LEU A 1 279 ? -53.169 -18.213 -39.235 1.00 93.36 279 LEU A O 1
ATOM 2170 N N . THR A 1 280 ? -52.805 -16.844 -40.998 1.00 99.43 280 THR A N 1
ATOM 2171 C CA . THR A 1 280 ? -51.369 -17.054 -41.093 1.00 104.22 280 THR A CA 1
ATOM 2172 C C . THR A 1 280 ? -50.657 -16.271 -39.994 1.00 111.49 280 THR A C 1
ATOM 2173 O O . THR A 1 280 ? -51.262 -15.450 -39.299 1.00 118.21 280 THR A O 1
ATOM 2177 N N . HIS A 1 281 ? -49.372 -16.568 -39.828 1.00 107.74 281 HIS A N 1
ATOM 2178 C CA . HIS A 1 281 ? -48.502 -15.863 -38.900 1.00 102.44 281 HIS A CA 1
ATOM 2179 C C . HIS A 1 281 ? -48.399 -14.392 -39.300 1.00 99.20 281 HIS A C 1
ATOM 2180 O O . HIS A 1 281 ? -48.100 -13.519 -38.480 1.00 91.50 281 HIS A O 1
ATOM 2187 N N . ASN A 1 282 ? -48.613 -14.142 -40.585 1.00 76.10 282 ASN A N 1
ATOM 2188 C CA . ASN A 1 282 ? -48.527 -12.813 -41.178 1.00 71.41 282 ASN A CA 1
ATOM 2189 C C . ASN A 1 282 ? -49.815 -11.974 -41.138 1.00 77.16 282 ASN A C 1
ATOM 2190 O O . ASN A 1 282 ? -49.842 -10.844 -41.608 1.00 73.49 282 ASN A O 1
ATOM 2195 N N . ASP A 1 283 ? -50.892 -12.538 -40.603 1.00 79.98 283 ASP A N 1
ATOM 2196 C CA . ASP A 1 283 ? -52.085 -11.746 -40.322 1.00 75.91 283 ASP A CA 1
ATOM 2197 C C . ASP A 1 283 ? -51.990 -11.218 -38.896 1.00 70.30 283 ASP A C 1
ATOM 2198 O O . ASP A 1 283 ? -51.907 -12.005 -37.950 1.00 65.76 283 ASP A O 1
ATOM 2203 N N . ILE A 1 284 ? -52.033 -9.894 -38.737 1.00 73.14 284 ILE A N 1
ATOM 2204 C CA . ILE A 1 284 ? -51.805 -9.269 -37.429 1.00 65.20 284 ILE A CA 1
ATOM 2205 C C . ILE A 1 284 ? -53.106 -8.768 -36.792 1.00 67.04 284 ILE A C 1
ATOM 2206 O O . ILE A 1 284 ? -53.825 -7.952 -37.374 1.00 60.75 284 ILE A O 1
ATOM 2211 N N . VAL A 1 285 ? -53.382 -9.238 -35.578 1.00 68.08 285 VAL A N 1
ATOM 2212 C CA . VAL A 1 285 ? -54.641 -8.936 -34.902 1.00 66.61 285 VAL A CA 1
ATOM 2213 C C . VAL A 1 285 ? -54.439 -8.158 -33.617 1.00 63.25 285 VAL A C 1
ATOM 2214 O O . VAL A 1 285 ? -53.670 -8.563 -32.744 1.00 58.51 285 VAL A O 1
ATOM 2218 N N . PHE A 1 286 ? -55.151 -7.044 -33.499 1.00 66.56 286 PHE A N 1
ATOM 2219 C CA . PHE A 1 286 ? -55.047 -6.209 -32.318 1.00 57.37 286 PHE A CA 1
ATOM 2220 C C . PHE A 1 286 ? -56.361 -6.307 -31.552 1.00 53.90 286 PHE A C 1
ATOM 2221 O O . PHE A 1 286 ? -57.429 -6.023 -32.098 1.00 52.28 286 PHE A O 1
ATOM 2229 N N . VAL A 1 287 ? -56.269 -6.727 -30.291 1.00 57.77 287 VAL A N 1
ATOM 2230 C CA . VAL A 1 287 ? -57.441 -6.955 -29.451 1.00 56.56 287 VAL A CA 1
ATOM 2231 C C . VAL A 1 287 ? -57.587 -5.917 -28.349 1.00 59.88 287 VAL A C 1
ATOM 2232 O O . VAL A 1 287 ? -56.775 -5.858 -27.421 1.00 57.51 287 VAL A O 1
ATOM 2236 N N . THR A 1 288 ? -58.623 -5.092 -28.457 1.00 56.34 288 THR A N 1
ATOM 2237 C CA . THR A 1 288 ? -58.972 -4.163 -27.383 1.00 55.10 288 THR A CA 1
ATOM 2238 C C . THR A 1 288 ? -59.694 -4.961 -26.306 1.00 54.80 288 THR A C 1
ATOM 2239 O O . THR A 1 288 ? -60.918 -5.124 -26.358 1.00 55.78 288 THR A O 1
ATOM 2243 N N . ASN A 1 289 ? -58.934 -5.513 -25.362 1.00 55.96 289 ASN A N 1
ATOM 2244 C CA . ASN A 1 289 ? -59.514 -6.382 -24.338 1.00 48.55 289 ASN A CA 1
ATOM 2245 C C . ASN A 1 289 ? -60.187 -5.604 -23.211 1.00 55.78 289 ASN A C 1
ATOM 2246 O O . ASN A 1 289 ? -59.618 -4.660 -22.671 1.00 51.31 289 ASN A O 1
ATOM 2251 N N . GLY A 1 290 ? -61.395 -6.026 -22.841 1.00 49.19 290 GLY A N 1
ATOM 2252 C CA . GLY A 1 290 ? -62.132 -5.362 -21.776 1.00 52.35 290 GLY A CA 1
ATOM 2253 C C . GLY A 1 290 ? -62.838 -4.102 -22.278 1.00 54.30 290 GLY A C 1
ATOM 2254 O O . GLY A 1 290 ? -62.469 -3.549 -23.322 1.00 46.79 290 GLY A O 1
ATOM 2255 N N . SER A 1 291 ? -63.829 -3.632 -21.518 1.00 52.41 291 SER A N 1
ATOM 2256 C CA . SER A 1 291 ? -64.535 -2.385 -21.822 1.00 52.65 291 SER A CA 1
ATOM 2257 C C . SER A 1 291 ? -65.071 -1.767 -20.544 1.00 54.41 291 SER A C 1
ATOM 2258 O O . SER A 1 291 ? -65.527 -2.487 -19.648 1.00 53.75 291 SER A O 1
ATOM 2261 N N . ILE A 1 292 ? -65.124 -0.438 -20.497 1.00 48.86 292 ILE A N 1
ATOM 2262 C CA . ILE A 1 292 ? -65.701 0.219 -19.336 1.00 51.70 292 ILE A CA 1
ATOM 2263 C C . ILE A 1 292 ? -67.051 0.785 -19.697 1.00 43.61 292 ILE A C 1
ATOM 2264 O O . ILE A 1 292 ? -67.798 1.250 -18.827 1.00 43.69 292 ILE A O 1
ATOM 2269 N N . THR A 1 293 ? -67.386 0.692 -20.979 1.00 41.94 293 THR A N 1
ATOM 2270 C CA . THR A 1 293 ? -68.660 1.210 -21.459 1.00 48.52 293 THR A CA 1
ATOM 2271 C C . THR A 1 293 ? -69.675 0.100 -21.720 1.00 53.19 293 THR A C 1
ATOM 2272 O O . THR A 1 293 ? -70.869 0.367 -21.835 1.00 52.19 293 THR A O 1
ATOM 2276 N N . GLU A 1 294 ? -69.210 -1.147 -21.773 1.00 52.60 294 GLU A N 1
ATOM 2277 C CA . GLU A 1 294 ? -70.094 -2.270 -22.106 1.00 54.34 294 GLU A CA 1
ATOM 2278 C C . GLU A 1 294 ? -71.192 -2.439 -21.065 1.00 57.35 294 GLU A C 1
ATOM 2279 O O . GLU A 1 294 ? -70.990 -2.141 -19.886 1.00 57.11 294 GLU A O 1
ATOM 2285 N N . SER A 1 295 ? -72.361 -2.880 -21.527 1.00 61.81 295 SER A N 1
ATOM 2286 C CA . SER A 1 295 ? -73.521 -3.157 -20.673 1.00 54.94 295 SER A CA 1
ATOM 2287 C C . SER A 1 295 ? -74.173 -1.898 -20.099 1.00 45.07 295 SER A C 1
ATOM 2288 O O . SER A 1 295 ? -74.944 -1.973 -19.148 1.00 55.45 295 SER A O 1
ATOM 2291 N N . SER A 1 296 ? -73.850 -0.743 -20.668 1.00 48.34 296 SER A N 1
ATOM 2292 C CA . SER A 1 296 ? -74.455 0.511 -20.245 1.00 49.83 296 SER A CA 1
ATOM 2293 C C . SER A 1 296 ? -75.958 0.523 -20.511 1.00 58.06 296 SER A C 1
ATOM 2294 O O . SER A 1 296 ? -76.399 0.143 -21.594 1.00 61.40 296 SER A O 1
ATOM 2297 N N . THR A 1 297 ? -76.745 0.999 -19.554 1.00 60.72 297 THR A N 1
ATOM 2298 C CA . THR A 1 297 ? -78.187 1.056 -19.764 1.00 60.53 297 THR A CA 1
ATOM 2299 C C . THR A 1 297 ? -78.666 2.492 -19.680 1.00 63.06 297 THR A C 1
ATOM 2300 O O . THR A 1 297 ? -77.965 3.354 -19.144 1.00 57.88 297 THR A O 1
ATOM 2304 N N . TYR A 1 298 ? -79.851 2.757 -20.224 1.00 62.35 298 TYR A N 1
ATOM 2305 C CA . TYR A 1 298 ? -80.313 4.134 -20.331 1.00 61.85 298 TYR A CA 1
ATOM 2306 C C . TYR A 1 298 ? -81.615 4.386 -19.597 1.00 59.46 298 TYR A C 1
ATOM 2307 O O . TYR A 1 298 ? -82.406 3.466 -19.378 1.00 65.57 298 TYR A O 1
ATOM 2316 N N . GLY A 1 299 ? -81.847 5.647 -19.257 1.00 55.48 299 GLY A N 1
ATOM 2317 C CA . GLY A 1 299 ? -83.088 6.067 -18.640 1.00 50.55 299 GLY A CA 1
ATOM 2318 C C . GLY A 1 299 ? -83.422 7.387 -19.284 1.00 52.62 299 GLY A C 1
ATOM 2319 O O . GLY A 1 299 ? -82.849 7.723 -20.321 1.00 50.30 299 GLY A O 1
ATOM 2320 N N . ASP A 1 300 ? -84.357 8.126 -18.704 1.00 50.25 300 ASP A N 1
ATOM 2321 C CA . ASP A 1 300 ? -84.619 9.481 -19.162 1.00 53.26 300 ASP A CA 1
ATOM 2322 C C . ASP A 1 300 ? -85.202 10.323 -18.049 1.00 59.08 300 ASP A C 1
ATOM 2323 O O . ASP A 1 300 ? -85.077 9.975 -16.871 1.00 61.54 300 ASP A O 1
ATOM 2328 N N . GLN A 1 301 ? -85.853 11.416 -18.437 1.00 62.23 301 GLN A N 1
ATOM 2329 C CA . GLN A 1 301 ? -86.431 12.367 -17.499 1.00 60.63 301 GLN A CA 1
ATOM 2330 C C . GLN A 1 301 ? -87.334 11.709 -16.473 1.00 61.36 301 GLN A C 1
ATOM 2331 O O . GLN A 1 301 ? -87.342 12.085 -15.304 1.00 59.56 301 GLN A O 1
ATOM 2337 N N . ASN A 1 302 ? -88.082 10.708 -16.912 1.00 66.74 302 ASN A N 1
ATOM 2338 C CA . ASN A 1 302 ? -89.043 10.054 -16.039 1.00 62.63 302 ASN A CA 1
ATOM 2339 C C . ASN A 1 302 ? -88.728 8.598 -15.790 1.00 57.27 302 ASN A C 1
ATOM 2340 O O . ASN A 1 302 ? -8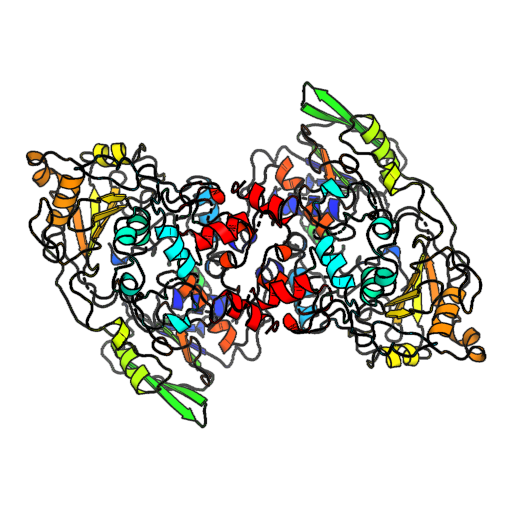9.548 7.861 -15.258 1.00 58.96 302 ASN A O 1
ATOM 2345 N N . THR A 1 303 ? -87.531 8.179 -16.167 1.00 55.43 303 THR A N 1
ATOM 2346 C CA . THR A 1 303 ? -87.182 6.778 -16.046 1.00 67.10 303 THR A CA 1
ATOM 2347 C C . THR A 1 303 ? -85.731 6.608 -15.629 1.00 64.75 303 THR A C 1
ATOM 2348 O O . THR A 1 303 ? -84.827 7.190 -16.238 1.00 65.92 303 THR A O 1
ATOM 2352 N N . PRO A 1 304 ? -85.501 5.790 -14.592 1.00 63.09 304 PRO A N 1
ATOM 2353 C CA . PRO A 1 304 ? -84.144 5.457 -14.160 1.00 59.44 304 PRO A CA 1
ATOM 2354 C C . PRO A 1 304 ? -83.540 4.470 -15.120 1.00 73.56 304 PRO A C 1
ATOM 2355 O O . PRO A 1 304 ? -84.290 3.827 -15.860 1.00 73.60 304 PRO A O 1
ATOM 2359 N N . ALA A 1 305 ? -82.219 4.329 -15.108 1.00 76.03 305 ALA A N 1
ATOM 2360 C CA . ALA A 1 305 ? -81.596 3.343 -15.969 1.00 71.21 305 ALA A CA 1
ATOM 2361 C C . ALA A 1 305 ? -81.564 2.021 -15.214 1.00 67.32 305 ALA A C 1
ATOM 2362 O O . ALA A 1 305 ? -81.401 2.005 -13.990 1.00 65.12 305 ALA A O 1
ATOM 2364 N N . PRO A 1 306 ? -81.772 0.908 -15.928 1.00 61.51 306 PRO A N 1
ATOM 2365 C CA . PRO A 1 306 ? -81.799 -0.394 -15.250 1.00 62.65 306 PRO A CA 1
ATOM 2366 C C . PRO A 1 306 ? -80.411 -0.803 -14.726 1.00 68.23 306 PRO A C 1
ATOM 2367 O O . PRO A 1 306 ? -79.416 -0.652 -15.454 1.00 63.85 306 PRO A O 1
ATOM 2371 N N . ILE A 1 307 ? -80.341 -1.265 -13.479 1.00 67.75 307 ILE A N 1
ATOM 2372 C CA . ILE A 1 307 ? -79.095 -1.772 -12.905 1.00 61.63 307 ILE A CA 1
ATOM 2373 C C . ILE A 1 307 ? -78.746 -3.076 -13.615 1.00 62.78 307 ILE A C 1
ATOM 2374 O O . ILE A 1 307 ? -79.625 -3.900 -13.832 1.00 64.26 307 ILE A O 1
ATOM 2379 N N . THR A 1 308 ? -77.484 -3.301 -13.967 1.00 61.66 308 THR A N 1
ATOM 2380 C CA . THR A 1 308 ? -77.155 -4.550 -14.649 1.00 63.76 308 THR A CA 1
ATOM 2381 C C . THR A 1 308 ? -75.822 -5.113 -14.173 1.00 72.12 308 THR A C 1
ATOM 2382 O O . THR A 1 308 ? -74.964 -4.381 -13.669 1.00 70.70 308 THR A O 1
ATOM 2386 N N . ASN A 1 309 ? -75.665 -6.423 -14.339 1.00 79.38 309 ASN A N 1
ATOM 2387 C CA . ASN A 1 309 ? -74.405 -7.097 -14.080 1.00 85.15 309 A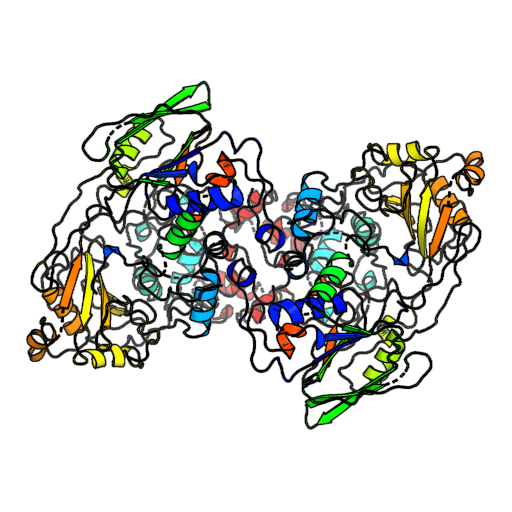SN A CA 1
ATOM 2388 C C . ASN A 1 309 ? -73.929 -7.865 -15.295 1.00 80.63 309 ASN A C 1
ATOM 2389 O O . ASN A 1 309 ? -72.985 -8.652 -15.222 1.00 85.44 309 ASN A O 1
ATOM 2394 N N . ALA A 1 310 ? -74.561 -7.584 -16.425 1.00 71.66 310 ALA A N 1
ATOM 2395 C CA . ALA A 1 310 ? -74.315 -8.334 -17.645 1.00 71.57 310 ALA A CA 1
ATOM 2396 C C . ALA A 1 310 ? -72.890 -8.154 -18.181 1.00 67.63 310 ALA A C 1
ATOM 2397 O O . ALA A 1 310 ? -72.354 -7.044 -18.184 1.00 59.13 310 ALA A O 1
ATOM 2399 N N . LYS A 1 311 ? -72.286 -9.250 -18.635 1.00 70.10 311 LYS A N 1
ATOM 2400 C CA . LYS A 1 311 ? -71.004 -9.203 -19.329 1.00 69.91 311 LYS A CA 1
ATOM 2401 C C . LYS A 1 311 ? -71.269 -9.295 -20.825 1.00 67.95 311 LYS A C 1
ATOM 2402 O O . LYS A 1 311 ? -71.892 -10.253 -21.289 1.00 77.56 311 LYS A O 1
ATOM 2408 N N . GLY A 1 312 ? -70.819 -8.304 -21.580 1.00 66.22 312 GLY A N 1
ATOM 2409 C CA . GLY A 1 312 ? -71.092 -8.254 -23.005 1.00 70.78 312 GLY A CA 1
ATOM 2410 C C . GLY A 1 312 ? -70.006 -8.982 -23.779 1.00 75.61 312 GLY A C 1
ATOM 2411 O O . GLY A 1 312 ? -69.272 -9.797 -23.209 1.00 78.14 312 GLY A O 1
ATOM 2412 N N . ASP A 1 313 ? -69.927 -8.719 -25.082 1.00 72.63 313 ASP A N 1
ATOM 2413 C CA . ASP A 1 313 ? -68.987 -9.409 -25.963 1.00 74.34 313 ASP A CA 1
ATOM 2414 C C . ASP A 1 313 ? -67.523 -9.252 -25.504 1.00 70.80 313 ASP A C 1
ATOM 2415 O O . ASP A 1 313 ? -66.793 -10.246 -25.388 1.00 72.92 313 ASP A O 1
ATOM 2420 N N . SER A 1 314 ? -67.107 -8.012 -25.243 1.00 64.23 314 SER A N 1
ATOM 2421 C CA . SER A 1 314 ? -65.712 -7.697 -24.916 1.00 64.56 314 SER A CA 1
ATOM 2422 C C . SER A 1 314 ? -65.177 -8.513 -23.731 1.00 66.04 314 SER A C 1
ATOM 2423 O O . SER A 1 314 ? -64.124 -9.174 -23.835 1.00 67.11 314 SER A O 1
ATOM 2426 N N . TRP A 1 315 ? -65.909 -8.498 -22.620 1.00 64.45 315 TRP A N 1
ATOM 2427 C CA . TRP A 1 315 ? -65.486 -9.242 -21.430 1.00 67.63 315 TRP A CA 1
ATOM 2428 C C . TRP A 1 315 ? -65.438 -10.759 -21.623 1.00 68.76 315 TRP A C 1
ATOM 2429 O O . TRP A 1 315 ? -64.506 -11.427 -21.151 1.00 69.81 315 TRP A O 1
ATOM 2440 N N . LYS A 1 316 ? -66.419 -11.302 -22.330 1.00 60.14 316 LYS A N 1
ATOM 2441 C CA . LYS A 1 316 ? -66.448 -12.737 -22.574 1.00 71.58 316 LYS A CA 1
ATOM 2442 C C . LYS A 1 316 ? -65.212 -13.105 -23.394 1.00 72.91 316 LYS A C 1
ATOM 2443 O O . LYS A 1 316 ? -64.545 -14.121 -23.120 1.00 73.90 316 LYS A O 1
ATOM 2449 N N . LEU A 1 317 ? -64.907 -12.272 -24.390 1.00 61.04 317 LEU A N 1
ATOM 2450 C CA . LEU A 1 317 ? -63.756 -12.517 -25.250 1.00 69.33 317 LEU A CA 1
ATOM 2451 C C . LEU A 1 317 ? -62.506 -12.556 -24.376 1.00 66.31 317 LEU A C 1
ATOM 2452 O O . LEU A 1 317 ? -61.645 -13.436 -24.537 1.00 67.02 317 LEU A O 1
ATOM 2457 N N . TRP A 1 318 ? -62.403 -11.617 -23.441 1.00 59.20 318 TRP A N 1
ATOM 2458 C CA . TRP A 1 318 ? -61.205 -11.588 -22.605 1.00 70.91 318 TRP A CA 1
ATOM 2459 C C . TRP A 1 318 ? -61.111 -12.822 -21.689 1.00 73.10 318 TRP A C 1
ATOM 2460 O O . TRP A 1 318 ? -60.016 -13.360 -21.495 1.00 77.50 318 TRP A O 1
ATOM 2471 N N . GLU A 1 319 ? -62.240 -13.291 -21.152 1.00 73.02 319 GLU A N 1
ATOM 2472 C CA . GLU A 1 319 ? -62.218 -14.509 -20.326 1.00 76.66 319 GLU A CA 1
ATOM 2473 C C . GLU A 1 319 ? -61.750 -15.727 -21.116 1.00 72.47 319 GLU A C 1
ATOM 2474 O O . GLU A 1 319 ? -60.929 -16.523 -20.634 1.00 68.23 319 GLU A O 1
ATOM 2480 N N . ASN A 1 320 ? -62.258 -15.848 -22.338 1.00 67.80 320 ASN A N 1
ATOM 2481 C CA . ASN A 1 320 ? -61.865 -16.942 -23.219 1.00 71.01 320 ASN A CA 1
ATOM 2482 C C . ASN A 1 320 ? -60.368 -16.877 -23.518 1.00 73.31 320 ASN A C 1
ATOM 2483 O O . ASN A 1 320 ? -59.653 -17.902 -23.503 1.00 73.35 320 ASN A O 1
ATOM 2488 N N . LEU A 1 321 ? -59.886 -15.665 -23.772 1.00 73.51 321 LEU A N 1
ATOM 2489 C CA . LEU A 1 321 ? -58.472 -15.500 -24.052 1.00 69.42 321 LEU A CA 1
ATOM 2490 C C . LEU A 1 321 ? -57.647 -15.892 -22.841 1.00 72.22 321 LEU A C 1
ATOM 2491 O O . LEU A 1 321 ? -56.608 -16.540 -22.981 1.00 78.92 321 LEU A O 1
ATOM 2496 N N . ALA A 1 322 ? -58.130 -15.545 -21.653 1.00 68.88 322 ALA A N 1
ATOM 2497 C CA . ALA A 1 322 ? -57.418 -15.895 -20.433 1.00 76.66 322 ALA A CA 1
ATOM 2498 C C . ALA A 1 322 ? -57.332 -17.406 -20.318 1.00 82.67 322 ALA A C 1
ATOM 2499 O O . ALA A 1 322 ? -56.303 -17.941 -19.898 1.00 88.14 322 ALA A O 1
ATOM 2501 N N . LYS A 1 323 ? -58.400 -18.082 -20.743 1.00 81.09 323 LYS A N 1
ATOM 2502 C CA . LYS A 1 323 ? -58.427 -19.542 -20.751 1.00 86.97 323 LYS A CA 1
ATOM 2503 C C . LYS A 1 323 ? -57.330 -20.104 -21.654 1.00 88.22 323 LYS A C 1
ATOM 2504 O O . LYS A 1 323 ? -56.674 -21.086 -21.299 1.00 90.06 323 LYS A O 1
ATOM 2510 N N . GLN A 1 324 ? -57.161 -19.515 -22.838 1.00 84.26 324 GLN A N 1
ATOM 2511 C CA . GLN A 1 324 ? -56.162 -20.038 -23.787 1.00 80.92 324 GLN A CA 1
ATOM 2512 C C . GLN A 1 324 ? -54.683 -19.937 -23.371 1.00 84.27 324 GLN A C 1
ATOM 2513 O O . GLN A 1 324 ? -53.901 -20.851 -23.617 1.00 87.78 324 GLN A O 1
ATOM 2519 N N . ASP A 1 325 ? -54.293 -18.822 -22.768 1.00 90.22 325 ASP A N 1
ATOM 2520 C CA . ASP A 1 325 ? -52.909 -18.657 -22.340 1.00 87.42 325 ASP A CA 1
ATOM 2521 C C . ASP A 1 325 ? -52.844 -17.923 -21.003 1.00 80.29 325 ASP A C 1
ATOM 2522 O O . ASP A 1 325 ? -53.554 -16.936 -20.791 1.00 76.29 325 ASP A O 1
ATOM 2527 N N . PRO A 1 326 ? -51.928 -18.359 -20.126 1.00 73.44 326 PRO A N 1
ATOM 2528 C CA . PRO A 1 326 ? -51.749 -17.761 -18.797 1.00 65.53 326 PRO A CA 1
ATOM 2529 C C . PRO A 1 326 ? -51.341 -16.297 -18.869 1.00 69.44 326 PRO A C 1
ATOM 2530 O O . PRO A 1 326 ? -51.589 -15.546 -17.929 1.00 79.55 326 PRO A O 1
ATOM 2534 N N . ALA A 1 327 ? -50.662 -15.911 -19.939 1.00 63.97 327 ALA A N 1
ATOM 2535 C CA . ALA A 1 327 ? -50.133 -14.558 -20.050 1.00 70.02 327 ALA A CA 1
ATOM 2536 C C . ALA A 1 327 ? -51.202 -13.580 -20.543 1.00 71.68 327 ALA A C 1
ATOM 2537 O O . ALA A 1 327 ? -50.950 -12.382 -20.645 1.00 65.75 327 ALA A O 1
ATOM 2539 N N . PHE A 1 328 ? -52.386 -14.091 -20.865 1.00 69.84 328 PHE A N 1
ATOM 2540 C CA . PHE A 1 328 ? -53.401 -13.280 -21.530 1.00 59.74 328 PHE A CA 1
ATOM 2541 C C . PHE A 1 328 ? -54.294 -12.482 -20.586 1.00 62.30 328 PHE A C 1
ATOM 2542 O O . PHE A 1 328 ? -55.282 -11.875 -21.008 1.00 69.78 328 PHE A O 1
ATOM 2550 N N . GLY A 1 329 ? -53.945 -12.494 -19.306 1.00 61.69 329 GLY A N 1
ATOM 2551 C CA . GLY A 1 329 ? -54.578 -11.634 -18.314 1.00 68.57 329 GLY A CA 1
ATOM 2552 C C . GLY A 1 329 ? -55.755 -12.249 -17.585 1.00 71.86 329 GLY A C 1
ATOM 2553 O O . GLY A 1 329 ? -56.186 -13.358 -17.895 1.00 72.21 329 GLY A O 1
ATOM 2554 N N . HIS A 1 330 ? -56.277 -11.523 -16.604 1.00 69.36 330 HIS A N 1
ATOM 2555 C CA . HIS A 1 330 ? -57.399 -12.001 -15.801 1.00 63.53 330 HIS A CA 1
ATOM 2556 C C . HIS A 1 330 ? -58.534 -10.999 -15.684 1.00 57.63 330 HIS A C 1
ATOM 2557 O O . HIS A 1 330 ? -58.558 -10.193 -14.755 1.00 57.13 330 HIS A O 1
ATOM 2564 N N . PRO A 1 331 ? -59.497 -11.054 -16.619 1.00 62.00 331 PRO A N 1
ATOM 2565 C CA . PRO A 1 331 ? -60.581 -10.067 -16.674 1.00 64.25 331 PRO A CA 1
ATOM 2566 C C . PRO A 1 331 ? -61.365 -10.030 -15.366 1.00 73.20 331 PRO A C 1
ATOM 2567 O O . PRO A 1 331 ? -61.921 -8.985 -15.025 1.00 76.93 331 PRO A O 1
ATOM 2571 N N . ASP A 1 332 ? -61.416 -11.158 -14.661 1.00 76.85 332 ASP A N 1
ATOM 2572 C CA . ASP A 1 332 ? -62.251 -11.277 -13.475 1.00 75.58 332 ASP A CA 1
ATOM 2573 C C . ASP A 1 332 ? -61.881 -10.244 -12.397 1.00 76.67 332 ASP A C 1
ATOM 2574 O O . ASP A 1 332 ? -62.756 -9.770 -11.671 1.00 78.31 332 ASP A O 1
ATOM 2579 N N . VAL A 1 333 ? -60.596 -9.891 -12.293 1.00 73.26 333 VAL A N 1
ATOM 2580 C CA . VAL A 1 333 ? -60.142 -8.896 -11.308 1.00 57.15 333 VAL A CA 1
ATOM 2581 C C . VAL A 1 333 ? -60.705 -7.502 -11.601 1.00 55.92 333 VAL A C 1
ATOM 2582 O O . VAL A 1 333 ? -60.775 -6.649 -10.708 1.00 55.60 333 VAL A O 1
ATOM 2586 N N . PHE A 1 334 ? -61.022 -7.251 -12.870 1.00 55.30 334 PHE A N 1
ATOM 2587 C CA . PHE A 1 334 ? -61.590 -5.968 -13.310 1.00 55.38 334 PHE A CA 1
ATOM 2588 C C . PHE A 1 334 ? -63.119 -5.863 -13.425 1.00 54.96 334 PHE A C 1
ATOM 2589 O O . PHE A 1 334 ? -63.693 -4.787 -13.227 1.00 56.25 334 PHE A O 1
ATOM 2597 N N . CYS A 1 335 ? -63.773 -6.965 -13.774 1.00 55.96 335 CYS A N 1
ATOM 2598 C CA . CYS A 1 335 ? -65.209 -6.933 -14.030 1.00 61.70 335 CYS A CA 1
ATOM 2599 C C . CYS A 1 335 ? -66.080 -7.628 -12.988 1.00 68.45 335 CYS A C 1
ATOM 2600 O O . CYS A 1 335 ? -67.303 -7.660 -13.123 1.00 74.76 335 CYS A O 1
ATOM 2603 N N . GLU A 1 336 ? -65.469 -8.173 -11.941 1.00 61.18 336 GLU A N 1
ATOM 2604 C CA . GLU A 1 336 ? -66.241 -8.937 -10.959 1.00 64.80 336 GLU A CA 1
ATOM 2605 C C . GLU A 1 336 ? -66.180 -8.363 -9.553 1.00 64.33 336 GLU A C 1
ATOM 2606 O O . GLU A 1 336 ? -65.138 -7.880 -9.112 1.00 64.98 336 GLU A O 1
ATOM 2612 N N . ASN A 1 337 ? -67.325 -8.406 -8.876 1.00 60.61 337 ASN A N 1
ATOM 2613 C CA . ASN A 1 337 ? -67.436 -8.055 -7.464 1.00 60.97 337 ASN A CA 1
ATOM 2614 C C . ASN A 1 337 ? -67.213 -6.569 -7.196 1.00 59.29 337 ASN A C 1
ATOM 2615 O O . ASN A 1 337 ? -66.696 -6.207 -6.135 1.00 67.04 337 ASN A O 1
ATOM 2620 N N . LEU A 1 338 ? -67.605 -5.710 -8.139 1.00 55.21 338 LEU A N 1
ATOM 2621 C CA . LEU A 1 338 ? -67.496 -4.266 -7.930 1.00 50.25 338 LEU A CA 1
ATOM 2622 C C . LEU A 1 338 ? -68.506 -3.793 -6.891 1.00 56.56 338 LEU A C 1
ATOM 2623 O O . LEU A 1 338 ? -69.687 -4.140 -6.949 1.00 55.41 338 LEU A O 1
ATOM 2628 N N . PRO A 1 339 ? -68.036 -2.980 -5.932 1.00 60.99 339 PRO A N 1
ATOM 2629 C CA . PRO A 1 339 ? -68.862 -2.543 -4.799 1.00 57.36 339 PRO A CA 1
ATOM 2630 C C . PRO A 1 339 ? -70.046 -1.709 -5.272 1.00 61.79 339 PRO A C 1
ATOM 2631 O O . PRO A 1 339 ? -69.912 -1.002 -6.276 1.00 52.10 339 PRO A O 1
ATOM 2635 N N . GLU A 1 340 ? -71.171 -1.776 -4.559 1.00 68.87 340 GLU A N 1
ATOM 2636 C CA . GLU A 1 340 ? -72.352 -0.987 -4.911 1.00 63.41 340 GLU A CA 1
ATOM 2637 C C . GLU A 1 340 ? -72.119 0.517 -4.780 1.00 61.82 340 GLU A C 1
ATOM 2638 O O . GLU A 1 340 ? -72.788 1.314 -5.439 1.00 72.93 340 GLU A O 1
ATOM 2644 N N . ARG A 1 341 ? -71.190 0.893 -3.906 1.00 56.88 341 ARG A N 1
ATOM 2645 C CA . ARG A 1 341 ? -70.801 2.290 -3.704 1.00 63.14 341 ARG A CA 1
ATOM 2646 C C . ARG A 1 341 ? -70.232 2.923 -4.982 1.00 58.53 341 ARG A C 1
ATOM 2647 O O . ARG A 1 341 ? -70.306 4.139 -5.158 1.00 57.30 341 ARG A O 1
ATOM 2655 N N . SER A 1 342 ? -69.619 2.101 -5.833 1.00 56.35 342 SER A N 1
ATOM 2656 C CA . SER A 1 342 ? -68.927 2.563 -7.042 1.00 53.18 342 SER A CA 1
ATOM 2657 C C . SER A 1 342 ? -69.708 3.576 -7.867 1.00 57.29 342 SER A C 1
ATOM 2658 O O . SER A 1 342 ? -70.946 3.556 -7.896 1.00 58.05 342 SER A O 1
ATOM 2661 N N . TRP A 1 343 ? -68.973 4.465 -8.527 1.00 44.19 343 TRP A N 1
ATOM 2662 C CA . TRP A 1 343 ? -69.537 5.333 -9.547 1.00 43.15 343 TRP A CA 1
ATOM 2663 C C . TRP A 1 343 ? -70.204 4.472 -10.616 1.00 60.39 343 TRP A C 1
ATOM 2664 O O . TRP A 1 343 ? -69.592 3.522 -11.129 1.00 52.34 343 TRP A O 1
ATOM 2675 N N . PHE A 1 344 ? -71.459 4.789 -10.942 1.00 43.21 344 PHE A N 1
ATOM 2676 C CA . PHE A 1 344 ? -72.176 4.072 -11.994 1.00 51.11 344 PHE A CA 1
ATOM 2677 C C . PHE A 1 344 ? -72.890 5.043 -12.922 1.00 45.61 344 PHE A C 1
ATOM 2678 O O . PHE A 1 344 ? -72.870 4.871 -14.143 1.00 44.93 344 PHE A O 1
ATOM 2686 N N . VAL A 1 345 ? -73.511 6.067 -12.341 1.00 51.33 345 VAL A N 1
ATOM 2687 C CA . VAL A 1 345 ? -74.407 6.939 -13.092 1.00 46.01 345 VAL A CA 1
ATOM 2688 C C . VAL A 1 345 ? -73.751 8.219 -13.571 1.00 45.24 345 VAL A C 1
ATOM 2689 O O . VAL A 1 345 ? -73.091 8.921 -12.801 1.00 46.06 345 VAL A O 1
ATOM 2693 N N . SER A 1 346 ? -73.951 8.520 -14.848 1.00 44.03 346 SER A N 1
ATOM 2694 C CA . SER A 1 346 ? -73.603 9.833 -15.379 1.00 45.83 346 SER A CA 1
ATOM 2695 C C . SER A 1 346 ? -74.803 10.280 -16.182 1.00 52.34 346 SER A C 1
ATOM 2696 O O . SER A 1 346 ? -75.439 9.468 -16.849 1.00 56.86 346 SER A O 1
ATOM 2699 N N . ALA A 1 347 ? -75.123 11.564 -16.119 1.00 49.66 347 ALA A N 1
ATOM 2700 C CA . ALA A 1 347 ? -76.296 12.063 -16.805 1.00 41.56 347 ALA A CA 1
ATOM 2701 C C . ALA A 1 347 ? -75.988 13.323 -17.562 1.00 48.47 347 ALA A C 1
ATOM 2702 O O . ALA A 1 347 ? -75.054 14.054 -17.228 1.00 52.44 347 ALA A O 1
ATOM 2704 N N . THR A 1 348 ? -76.785 13.586 -18.587 1.00 49.39 348 THR A N 1
ATOM 2705 C CA . THR A 1 348 ? -76.670 14.854 -19.288 1.00 50.04 348 THR A CA 1
ATOM 2706 C C . THR A 1 348 ? -77.951 15.598 -18.999 1.00 52.31 348 THR A C 1
ATOM 2707 O O . THR A 1 348 ? -79.035 15.031 -19.058 1.00 63.30 348 THR A O 1
ATOM 2711 N N . ALA A 1 349 ? -77.836 16.881 -18.721 1.00 54.82 349 ALA A N 1
ATOM 2712 C CA . ALA A 1 349 ? -79.007 17.683 -18.448 1.00 57.90 349 ALA A CA 1
ATOM 2713 C C . ALA A 1 349 ? -78.969 18.851 -19.400 1.00 53.87 349 ALA A C 1
ATOM 2714 O O . ALA A 1 349 ? -78.076 19.694 -19.337 1.00 46.57 349 ALA A O 1
ATOM 2716 N N . THR A 1 350 ? -79.933 18.869 -20.311 1.00 60.72 350 THR A N 1
ATOM 2717 C CA . THR A 1 350 ? -80.033 19.935 -21.291 1.00 61.21 350 THR A CA 1
ATOM 2718 C C . THR A 1 350 ? -80.986 21.008 -20.780 1.00 58.03 350 THR A C 1
ATOM 2719 O O . THR A 1 350 ? -82.179 20.747 -20.537 1.00 57.86 350 THR A O 1
ATOM 2723 N N . LEU A 1 351 ? -80.448 22.217 -20.622 1.00 50.09 351 LEU A N 1
ATOM 2724 C CA . LEU A 1 351 ? -81.228 23.370 -20.204 1.00 55.85 351 LEU A CA 1
ATOM 2725 C C . LEU A 1 351 ? -81.865 23.944 -21.454 1.00 62.36 351 LEU A C 1
ATOM 2726 O O . LEU A 1 351 ? -81.161 24.245 -22.425 1.00 62.14 351 LEU A O 1
ATOM 2731 N N . GLU A 1 352 ? -83.192 24.046 -21.457 1.00 60.34 352 GLU A N 1
ATOM 2732 C CA . GLU A 1 352 ? -83.898 24.511 -22.641 1.00 64.54 352 GLU A CA 1
ATOM 2733 C C . GLU A 1 352 ? -84.001 26.028 -22.671 1.00 69.89 352 GLU A C 1
ATOM 2734 O O . GLU A 1 352 ? -84.293 26.613 -23.714 1.00 78.26 352 GLU A O 1
ATOM 2740 N N . ASN A 1 353 ? -83.726 26.666 -21.536 1.00 66.90 353 ASN A N 1
ATOM 2741 C CA . ASN A 1 353 ? -83.818 28.121 -21.442 1.00 69.50 353 ASN A CA 1
ATOM 2742 C C . ASN A 1 353 ? -82.853 28.705 -20.411 1.00 69.26 353 ASN A C 1
ATOM 2743 O O . ASN A 1 353 ? -81.980 27.998 -19.895 1.00 64.60 353 ASN A O 1
ATOM 2748 N N . LYS A 1 354 ? -82.986 30.006 -20.160 1.00 66.88 354 LYS A N 1
ATOM 2749 C CA . LYS A 1 354 ? -82.092 30.719 -19.255 1.00 71.20 354 LYS A CA 1
ATOM 2750 C C . LYS A 1 354 ? -82.612 30.876 -17.825 1.00 73.47 354 LYS A C 1
ATOM 2751 O O . LYS A 1 354 ? -82.134 31.743 -17.089 1.00 81.55 354 LYS A O 1
ATOM 2757 N N . LYS A 1 355 ? -83.561 30.038 -17.414 1.00 65.97 355 LYS A N 1
ATOM 2758 C CA . LYS A 1 355 ? -84.180 30.200 -16.096 1.00 70.08 355 LYS A CA 1
ATOM 2759 C C . LYS A 1 355 ? -83.237 29.832 -14.944 1.00 70.17 355 LYS A C 1
ATOM 2760 O O . LYS A 1 355 ? -83.197 30.509 -13.922 1.00 77.29 355 LYS A O 1
ATOM 2766 N N . LEU A 1 356 ? -82.433 28.797 -15.134 1.00 67.36 356 LEU A N 1
ATOM 2767 C CA . LEU A 1 356 ? -81.523 28.367 -14.084 1.00 70.74 356 LEU A CA 1
ATOM 2768 C C . LEU A 1 356 ? -80.117 28.891 -14.337 1.00 65.50 356 LEU A C 1
ATOM 2769 O O . LEU A 1 356 ? -79.206 28.647 -13.551 1.00 65.43 356 LEU A O 1
ATOM 2774 N N . ALA A 1 357 ? -79.964 29.662 -15.409 1.00 65.14 357 ALA A N 1
ATOM 2775 C CA . ALA A 1 357 ? -78.658 30.162 -15.829 1.00 67.10 357 ALA A CA 1
ATOM 2776 C C . ALA A 1 357 ? -77.948 31.004 -14.766 1.00 60.18 357 ALA A C 1
ATOM 2777 O O . ALA A 1 357 ? -76.738 30.876 -14.607 1.00 60.50 357 ALA A O 1
ATOM 2779 N N . PRO A 1 358 ? -78.681 31.879 -14.050 1.00 65.94 358 PRO A N 1
ATOM 2780 C CA . PRO A 1 358 ? -77.988 32.670 -13.027 1.00 67.46 358 PRO A CA 1
ATOM 2781 C C . PRO A 1 358 ? -77.289 31.846 -11.942 1.00 65.26 358 PRO A C 1
ATOM 2782 O O . PRO A 1 358 ? -76.318 32.329 -11.368 1.00 66.03 358 PRO A O 1
ATOM 2786 N N . TYR A 1 359 ? -77.791 30.659 -11.623 1.00 63.97 359 TYR A N 1
ATOM 2787 C CA . TYR A 1 359 ? -77.137 29.838 -10.603 1.00 71.01 359 TYR A CA 1
ATOM 2788 C C . TYR A 1 359 ? -75.737 29.364 -11.045 1.00 64.83 359 TYR A C 1
ATOM 2789 O O . TYR A 1 359 ? -74.725 29.524 -10.326 1.00 83.36 359 TYR A O 1
ATOM 2798 N N . PHE A 1 360 ? -75.667 28.824 -12.254 1.00 55.05 360 PHE A N 1
ATOM 2799 C CA . PHE A 1 360 ? -74.383 28.409 -12.814 1.00 54.79 360 PHE A CA 1
ATOM 2800 C C . PHE A 1 360 ? -73.477 29.624 -13.029 1.00 57.33 360 PHE A C 1
ATOM 2801 O O . PHE A 1 360 ? -72.287 29.583 -12.711 1.00 65.08 360 PHE A O 1
ATOM 2809 N N . GLU A 1 361 ? -74.048 30.711 -13.549 1.00 63.78 361 GLU A N 1
ATOM 2810 C CA . GLU A 1 361 ? -73.282 31.929 -13.831 1.00 70.47 361 GLU A CA 1
ATOM 2811 C C . GLU A 1 361 ? -72.728 32.593 -12.569 1.00 67.49 361 GLU A C 1
ATOM 2812 O O . GLU A 1 361 ? -71.632 33.147 -12.586 1.00 76.02 361 GLU A O 1
ATOM 2818 N N . ARG A 1 362 ? -73.486 32.546 -11.481 1.00 64.81 362 ARG A N 1
ATOM 2819 C CA . ARG A 1 362 ? -72.993 33.048 -10.206 1.00 67.87 362 ARG A CA 1
ATOM 2820 C C . ARG A 1 362 ? -71.840 32.156 -9.735 1.00 67.43 362 ARG A C 1
ATOM 2821 O O . ARG A 1 362 ? -70.881 32.653 -9.146 1.00 69.95 362 ARG A O 1
ATOM 2829 N N . LEU A 1 363 ? -71.927 30.846 -9.978 1.00 64.52 363 LEU A N 1
ATOM 2830 C CA . LEU A 1 363 ? -70.764 30.000 -9.684 1.00 62.40 363 LEU A CA 1
ATOM 2831 C C . LEU A 1 363 ? -69.505 30.288 -10.529 1.00 65.37 363 LEU A C 1
ATOM 2832 O O . LEU A 1 363 ? -68.394 30.337 -9.992 1.00 64.80 363 LEU A O 1
ATOM 2837 N N . THR A 1 364 ? -69.663 30.466 -11.838 1.00 57.67 364 THR A N 1
ATOM 2838 C CA . THR A 1 364 ? -68.500 30.566 -12.727 1.00 57.22 364 THR A CA 1
ATOM 2839 C C . THR A 1 364 ? -67.956 31.971 -12.985 1.00 56.21 364 THR A C 1
ATOM 2840 O O . THR A 1 364 ? -66.858 32.119 -13.550 1.00 56.36 364 THR A O 1
ATOM 2844 N N . LYS A 1 365 ? -68.716 32.986 -12.576 1.00 57.90 365 LYS A N 1
ATOM 2845 C CA . LYS A 1 365 ? -68.386 34.392 -12.851 1.00 62.94 365 LYS A CA 1
ATOM 2846 C C . LYS A 1 365 ? -68.254 34.662 -14.359 1.00 62.20 365 LYS A C 1
ATOM 2847 O O . LYS A 1 365 ? -67.576 35.600 -14.776 1.00 59.22 365 LYS A O 1
ATOM 2853 N N . ARG A 1 366 ? -68.908 33.828 -15.168 1.00 61.97 366 ARG A N 1
ATOM 2854 C CA . ARG A 1 366 ? -68.876 33.941 -16.629 1.00 62.32 366 ARG A CA 1
ATOM 2855 C C . ARG A 1 366 ? -70.271 33.777 -17.216 1.00 67.06 366 ARG A C 1
ATOM 2856 O O . ARG A 1 366 ? -71.132 33.135 -16.612 1.00 67.80 366 ARG A O 1
ATOM 2864 N N . SER A 1 367 ? -70.503 34.362 -18.385 1.00 69.70 367 SER A N 1
ATOM 2865 C CA . SER A 1 367 ? -71.760 34.136 -19.085 1.00 69.63 367 SER A CA 1
ATOM 2866 C C . SER A 1 367 ? -71.760 32.725 -19.653 1.00 64.95 367 SER A C 1
ATOM 2867 O O . SER A 1 367 ? -70.747 32.280 -20.177 1.00 55.98 367 SER A O 1
ATOM 2870 N N . LEU A 1 368 ? -72.887 32.021 -19.563 1.00 67.67 368 LEU A N 1
ATOM 2871 C CA . LEU A 1 368 ? -72.981 30.680 -20.143 1.00 61.98 368 LEU A CA 1
ATOM 2872 C C . LEU A 1 368 ? -73.073 30.761 -21.666 1.00 61.15 368 LEU A C 1
ATOM 2873 O O . LEU A 1 368 ? -72.909 29.756 -22.365 1.00 60.06 368 LEU A O 1
ATOM 2878 N N . TYR A 1 369 ? -73.288 31.966 -22.188 1.00 59.71 369 TYR A N 1
ATOM 2879 C CA . TYR A 1 369 ? -73.653 32.107 -23.596 1.00 65.52 369 TYR A CA 1
ATOM 2880 C C . TYR A 1 369 ? -72.633 32.823 -24.490 1.00 66.33 369 TYR A C 1
ATOM 2881 O O . TYR A 1 369 ? -72.983 33.257 -25.588 1.00 69.19 369 TYR A O 1
ATOM 2890 N N . ASP A 1 370 ? -71.373 32.897 -24.058 1.00 59.21 370 ASP A N 1
ATOM 2891 C CA . ASP A 1 370 ? -70.349 33.553 -24.875 1.00 65.23 370 ASP A CA 1
ATOM 2892 C C . ASP A 1 370 ? -69.520 32.562 -25.698 1.00 64.43 370 ASP A C 1
ATOM 2893 O O . ASP A 1 370 ? -68.602 32.969 -26.411 1.00 68.11 370 ASP A O 1
ATOM 2898 N N . GLY A 1 371 ? -69.836 31.271 -25.577 1.00 60.31 371 GLY A N 1
ATOM 2899 C CA . GLY A 1 371 ? -69.175 30.229 -26.348 1.00 53.68 371 GLY A CA 1
ATOM 2900 C C . GLY A 1 371 ? -67.828 29.835 -25.778 1.00 57.82 371 GLY A C 1
ATOM 2901 O O . GLY A 1 371 ? -67.124 28.980 -26.320 1.00 58.57 371 GLY A O 1
ATOM 2902 N N . LYS A 1 372 ? -67.459 30.489 -24.686 1.00 63.29 372 LYS A N 1
ATOM 2903 C CA . LYS A 1 372 ? -66.181 30.252 -24.021 1.00 67.19 372 LYS A CA 1
ATOM 2904 C C . LYS A 1 372 ? -66.319 29.307 -22.821 1.00 71.42 372 LYS A C 1
ATOM 2905 O O . LYS A 1 372 ? -67.431 28.911 -22.455 1.00 82.56 372 LYS A O 1
ATOM 2911 N N . VAL A 1 373 ? -65.193 28.976 -22.196 1.00 72.02 373 VAL A N 1
ATOM 2912 C CA . VAL A 1 373 ? -65.158 28.002 -21.098 1.00 72.04 373 VAL A CA 1
ATOM 2913 C C . VAL A 1 373 ? -66.023 28.458 -19.920 1.00 65.54 373 VAL A C 1
ATOM 2914 O O . VAL A 1 373 ? -66.093 29.649 -19.625 1.00 67.01 373 VAL A O 1
ATOM 2918 N N . ASN A 1 374 ? -66.700 27.512 -19.267 1.00 62.80 374 ASN A N 1
ATOM 2919 C CA . ASN A 1 374 ? -67.616 27.836 -18.172 1.00 64.04 374 ASN A CA 1
ATOM 2920 C C . ASN A 1 374 ? -67.122 27.360 -16.801 1.00 64.44 374 ASN A C 1
ATOM 2921 O O . ASN A 1 374 ? -66.431 28.098 -16.085 1.00 68.82 374 ASN A O 1
ATOM 2926 N N . THR A 1 375 ? -67.474 26.132 -16.435 1.00 56.18 375 THR A N 1
ATOM 2927 C CA . THR A 1 375 ? -67.011 25.567 -15.173 1.00 52.31 375 THR A CA 1
ATOM 2928 C C . THR A 1 375 ? -65.518 25.243 -15.229 1.00 54.39 375 THR A C 1
ATOM 2929 O O . THR A 1 375 ? -64.850 25.139 -14.199 1.00 56.16 375 THR A O 1
ATOM 2933 N N . GLY A 1 376 ? -64.999 25.103 -16.443 1.00 50.28 376 GLY A N 1
ATOM 2934 C CA . GLY A 1 376 ? -63.608 24.753 -16.634 1.00 55.07 376 GLY A CA 1
ATOM 2935 C C . GLY A 1 376 ? -63.275 23.415 -16.007 1.00 55.13 376 GLY A C 1
ATOM 2936 O O . GLY A 1 376 ? -62.171 23.217 -15.501 1.00 55.40 376 GLY A O 1
ATOM 2937 N N . GLY A 1 377 ? -64.227 22.490 -16.063 1.00 46.18 377 GLY A N 1
ATOM 2938 C CA . GLY A 1 377 ? -64.080 21.200 -15.414 1.00 48.13 377 GLY A CA 1
ATOM 2939 C C . GLY A 1 377 ? -65.132 21.024 -14.334 1.00 49.54 377 GLY A C 1
ATOM 2940 O O . GLY A 1 377 ? -65.988 21.890 -14.154 1.00 54.98 377 GLY A O 1
ATOM 2941 N N . ILE A 1 378 ? -65.069 19.922 -13.594 1.00 43.07 378 ILE A N 1
ATOM 2942 C CA . ILE A 1 378 ? -66.128 19.603 -12.633 1.00 44.60 378 ILE A CA 1
ATOM 2943 C C . ILE A 1 378 ? -66.185 20.543 -11.439 1.00 48.09 378 ILE A C 1
ATOM 2944 O O . ILE A 1 378 ? -65.169 21.091 -11.009 1.00 49.92 378 ILE A O 1
ATOM 2949 N N . ILE A 1 379 ? -67.393 20.768 -10.937 1.00 50.91 379 ILE A N 1
ATOM 2950 C CA . ILE A 1 379 ? -67.571 21.398 -9.635 1.00 49.31 379 ILE A CA 1
ATOM 2951 C C . ILE A 1 379 ? -68.067 20.308 -8.690 1.00 47.58 379 ILE A C 1
ATOM 2952 O O . ILE A 1 379 ? -69.020 19.593 -9.011 1.00 47.62 379 ILE A O 1
ATOM 2957 N N . THR A 1 380 ? -67.410 20.157 -7.544 1.00 47.56 380 THR A N 1
ATOM 2958 C CA . THR A 1 380 ? -67.796 19.130 -6.581 1.00 45.91 380 THR A CA 1
ATOM 2959 C C . THR A 1 380 ? -68.580 19.745 -5.432 1.00 47.84 380 THR A C 1
ATOM 2960 O O . THR A 1 380 ? -68.140 20.722 -4.817 1.00 52.59 380 THR A O 1
ATOM 2964 N N . ILE A 1 381 ? -69.744 19.172 -5.147 1.00 48.40 381 ILE A N 1
ATOM 2965 C CA . ILE A 1 381 ? -70.559 19.586 -4.004 1.00 57.78 381 ILE A CA 1
ATOM 2966 C C . ILE A 1 381 ? -70.179 18.724 -2.811 1.00 59.03 381 ILE A C 1
ATOM 2967 O O . ILE A 1 381 ? -70.544 17.550 -2.748 1.00 57.52 381 ILE A O 1
ATOM 2972 N N . VAL A 1 382 ? -69.433 19.309 -1.876 1.00 58.75 382 VAL A N 1
ATOM 2973 C CA . VAL A 1 382 ? -68.780 18.542 -0.814 1.00 64.00 382 VAL A CA 1
ATOM 2974 C C . VAL A 1 382 ? -69.722 17.906 0.214 1.00 66.23 382 VAL A C 1
ATOM 2975 O O . VAL A 1 382 ? -69.489 16.770 0.655 1.00 66.35 382 VAL A O 1
ATOM 2979 N N . ASP A 1 383 ? -70.811 18.596 0.543 1.00 57.22 383 ASP A N 1
ATOM 2980 C CA . ASP A 1 383 ? -71.773 18.051 1.494 1.00 64.87 383 ASP A CA 1
ATOM 2981 C C . ASP A 1 383 ? -72.922 17.279 0.847 1.00 71.86 383 ASP A C 1
ATOM 2982 O O . ASP A 1 383 ? -73.960 17.071 1.480 1.00 72.49 383 ASP A O 1
ATOM 2987 N N . SER A 1 384 ? -72.750 16.868 -0.409 1.00 65.94 384 SER A N 1
ATOM 2988 C CA . SER A 1 384 ? -73.748 16.016 -1.053 1.00 62.60 384 SER A CA 1
ATOM 2989 C C . SER A 1 384 ? -73.453 14.554 -0.747 1.00 61.54 384 SER A C 1
ATOM 2990 O O . SER A 1 384 ? -72.303 14.103 -0.839 1.00 62.84 384 SER A O 1
ATOM 2993 N N . ASN A 1 385 ? -74.499 13.808 -0.419 1.00 61.41 385 ASN A N 1
ATOM 2994 C CA . ASN A 1 385 ? -74.353 12.401 -0.076 1.00 63.98 385 ASN A CA 1
ATOM 2995 C C . ASN A 1 385 ? -73.862 11.564 -1.245 1.00 68.03 385 ASN A C 1
ATOM 2996 O O . ASN A 1 385 ? -73.329 10.474 -1.049 1.00 73.21 385 ASN A O 1
ATOM 3001 N N . TRP A 1 386 ? -74.069 12.070 -2.459 1.00 66.62 386 TRP A N 1
ATOM 3002 C CA . TRP A 1 386 ? -73.669 11.365 -3.670 1.00 65.11 386 TRP A CA 1
ATOM 3003 C C . TRP A 1 386 ? -72.227 11.650 -4.076 1.00 55.30 386 TRP A C 1
ATOM 3004 O O . TRP A 1 386 ? -71.681 10.972 -4.960 1.00 50.82 386 TRP A O 1
ATOM 3015 N N . GLU A 1 387 ? -71.607 12.617 -3.403 1.00 52.91 387 GLU A N 1
ATOM 3016 C CA . GLU A 1 387 ? -70.389 13.236 -3.914 1.00 58.61 387 GLU A CA 1
ATOM 3017 C C . GLU A 1 387 ? -70.704 13.659 -5.332 1.00 52.99 387 GLU A C 1
ATOM 3018 O O . GLU A 1 387 ? -70.139 13.162 -6.300 1.00 53.23 387 GLU A O 1
ATOM 3024 N N . LEU A 1 388 ? -71.679 14.547 -5.434 1.00 60.02 388 LEU A N 1
ATOM 3025 C CA . LEU A 1 388 ? -72.183 14.997 -6.716 1.00 58.62 388 LEU A CA 1
ATOM 3026 C C . LEU A 1 388 ? -71.216 15.990 -7.324 1.00 48.96 388 LEU A C 1
ATOM 3027 O O . LEU A 1 388 ? -70.891 17.009 -6.710 1.00 51.79 388 LEU A O 1
ATOM 3032 N N . SER A 1 389 ? -70.768 15.698 -8.538 1.00 43.92 389 SER A N 1
ATOM 3033 C CA . SER A 1 389 ? -69.980 16.654 -9.290 1.00 45.55 389 SER A CA 1
ATOM 3034 C C . SER A 1 389 ? -70.676 16.945 -10.615 1.00 49.78 389 SER A C 1
ATOM 3035 O O . SER A 1 389 ? -71.330 16.072 -11.181 1.00 56.59 389 SER A O 1
ATOM 3038 N N . PHE A 1 390 ? -70.495 18.157 -11.132 1.00 46.36 390 PHE A N 1
ATOM 3039 C CA . PHE A 1 390 ? -71.068 18.516 -12.424 1.00 41.61 390 PHE A CA 1
ATOM 3040 C C . PHE A 1 390 ? -70.139 19.433 -13.189 1.00 51.20 390 PHE A C 1
ATOM 3041 O O . PHE A 1 390 ? -69.354 20.167 -12.589 1.00 53.57 390 PHE A O 1
ATOM 3049 N N . THR A 1 391 ? -70.251 19.408 -14.513 1.00 45.37 391 THR A N 1
ATOM 3050 C CA . THR A 1 391 ? -69.432 20.269 -15.351 1.00 52.27 391 THR A CA 1
ATOM 3051 C C . THR A 1 391 ? -70.194 20.803 -16.558 1.00 55.71 391 THR A C 1
ATOM 3052 O O . THR A 1 391 ? -71.096 20.144 -17.078 1.00 53.45 391 THR A O 1
ATOM 3056 N N . ILE A 1 392 ? -69.844 22.014 -16.976 1.00 49.76 392 ILE A N 1
ATOM 3057 C CA . ILE A 1 392 ? -70.371 22.581 -18.202 1.00 40.08 392 ILE A CA 1
ATOM 3058 C C . ILE A 1 392 ? -69.208 22.962 -19.103 1.00 47.52 392 ILE A C 1
ATOM 3059 O O . ILE A 1 392 ? -68.496 23.938 -18.834 1.00 45.80 392 ILE A O 1
ATOM 3064 N N . HIS A 1 393 ? -69.012 22.193 -20.169 1.00 46.15 393 HIS A N 1
ATOM 3065 C CA . HIS A 1 393 ? -67.927 22.458 -21.104 1.00 50.99 393 HIS A CA 1
ATOM 3066 C C . HIS A 1 393 ? -68.192 23.767 -21.826 1.00 54.06 393 HIS A C 1
ATOM 3067 O O . HIS A 1 393 ? -69.280 24.347 -21.689 1.00 52.19 393 HIS A O 1
ATOM 3074 N N . ARG A 1 394 ? -67.216 24.230 -22.604 1.00 47.89 394 ARG A N 1
ATOM 3075 C CA . ARG A 1 394 ? -67.486 25.321 -23.530 1.00 49.14 394 ARG A CA 1
ATOM 3076 C C . ARG A 1 394 ? -68.625 24.882 -24.456 1.00 54.62 394 ARG A C 1
ATOM 3077 O O . ARG A 1 394 ? -68.685 23.725 -24.886 1.00 53.18 394 ARG A O 1
ATOM 3085 N N . GLN A 1 395 ? -69.523 25.809 -24.770 1.00 56.80 395 GLN A N 1
ATOM 3086 C CA . GLN A 1 395 ? -70.741 25.458 -25.492 1.00 56.57 395 GLN A CA 1
ATOM 3087 C C . GLN A 1 395 ? -70.774 26.021 -26.900 1.00 55.25 395 GLN A C 1
ATOM 3088 O O . GLN A 1 395 ? -70.219 27.091 -27.156 1.00 55.21 395 GLN A O 1
ATOM 3094 N N . PRO A 1 396 ? -71.441 25.303 -27.822 1.00 60.43 396 PRO A N 1
ATOM 3095 C CA . PRO A 1 396 ? -72.191 24.046 -27.634 1.00 55.97 396 PRO A CA 1
ATOM 3096 C C . PRO A 1 396 ? -71.284 22.818 -27.479 1.00 56.16 396 PRO A C 1
ATOM 3097 O O . PRO A 1 396 ? -70.204 22.800 -28.064 1.00 53.18 396 PRO A O 1
ATOM 3101 N N . HIS A 1 397 ? -71.721 21.802 -26.735 1.00 54.00 397 HIS A N 1
ATOM 3102 C CA . HIS A 1 397 ? -70.923 20.581 -26.595 1.00 55.43 397 HIS A CA 1
ATOM 3103 C C . HIS A 1 397 ? -71.274 19.590 -27.699 1.00 54.91 397 HIS A C 1
ATOM 3104 O O . HIS A 1 397 ? -70.434 18.792 -28.127 1.00 50.77 397 HIS A O 1
ATOM 3111 N N . PHE A 1 398 ? -72.502 19.691 -28.192 1.00 51.58 398 PHE A N 1
ATOM 3112 C CA . PHE A 1 398 ? -72.955 18.920 -29.347 1.00 54.85 398 PHE A CA 1
ATOM 3113 C C . PHE A 1 398 ? -73.437 19.898 -30.415 1.00 58.68 398 PHE A C 1
ATOM 3114 O O . PHE A 1 398 ? -74.174 20.848 -30.107 1.00 56.69 398 PHE A O 1
ATOM 3122 N N . LYS A 1 399 ? -73.034 19.670 -31.666 1.00 52.79 399 LYS A N 1
ATOM 3123 C CA . LYS A 1 399 ? -73.403 20.575 -32.751 1.00 59.72 399 LYS A CA 1
ATOM 3124 C C . LYS A 1 399 ? -74.928 20.629 -32.944 1.00 68.53 399 LYS A C 1
ATOM 3125 O O . LYS A 1 399 ? -75.458 21.609 -33.467 1.00 74.25 399 LYS A O 1
ATOM 3131 N N . SER A 1 400 ? -75.622 19.580 -32.498 1.00 65.24 400 SER A N 1
ATOM 3132 C CA . SER A 1 400 ? -77.080 19.497 -32.581 1.00 57.83 400 SER A CA 1
ATOM 3133 C C . SER A 1 400 ? -77.801 20.608 -31.821 1.00 68.04 400 SER A C 1
ATOM 3134 O O . SER A 1 400 ? -78.856 21.077 -32.255 1.00 73.54 400 SER A O 1
ATOM 3137 N N . GLN A 1 401 ? -77.226 21.026 -30.694 1.00 68.00 401 GLN A N 1
ATOM 3138 C CA . GLN A 1 401 ? -77.893 21.932 -29.755 1.00 59.49 401 GLN A CA 1
ATOM 3139 C C . GLN A 1 401 ? -78.401 23.177 -30.469 1.00 59.10 401 GLN A C 1
ATOM 3140 O O . GLN A 1 401 ? -77.736 23.690 -31.370 1.00 62.48 401 GLN A O 1
ATOM 3146 N N . ASN A 1 402 ? -79.578 23.658 -30.086 1.00 61.36 402 ASN A N 1
ATOM 3147 C CA . ASN A 1 402 ? -80.039 24.946 -30.585 1.00 68.90 402 ASN A CA 1
ATOM 3148 C C . ASN A 1 402 ? -79.398 26.029 -29.717 1.00 72.55 402 ASN A C 1
ATOM 3149 O O . ASN A 1 402 ? -78.975 25.738 -28.596 1.00 68.11 402 ASN A O 1
ATOM 3154 N N . PRO A 1 403 ? -79.303 27.270 -30.232 1.00 80.82 403 PRO A N 1
ATOM 3155 C CA . PRO A 1 403 ? -78.592 28.376 -29.564 1.00 82.76 403 PRO A CA 1
ATOM 3156 C C . PRO A 1 403 ? -78.941 28.647 -28.095 1.00 84.99 403 PRO A C 1
ATOM 3157 O O . PRO A 1 403 ? -78.070 29.121 -27.359 1.00 92.83 403 PRO A O 1
ATOM 3161 N N . ASP A 1 404 ? -80.171 28.358 -27.683 1.00 78.30 404 ASP A N 1
ATOM 3162 C CA . ASP A 1 404 ? -80.588 28.564 -26.298 1.00 77.13 404 ASP A CA 1
ATOM 3163 C C . ASP A 1 404 ? -80.158 27.435 -25.360 1.00 68.68 404 ASP A C 1
ATOM 3164 O O . ASP A 1 404 ? -80.191 27.582 -24.140 1.00 67.07 404 ASP A O 1
ATOM 3169 N N . GLN A 1 405 ? -79.784 26.299 -25.932 1.00 60.50 405 GLN A N 1
ATOM 3170 C CA . GLN A 1 405 ? -79.469 25.125 -25.131 1.00 61.14 405 GLN A CA 1
ATOM 3171 C C . GLN A 1 405 ? -78.088 25.172 -24.464 1.00 60.72 405 GLN A C 1
ATOM 3172 O O . GLN A 1 405 ? -77.127 25.717 -25.014 1.00 66.54 405 GLN A O 1
ATOM 3178 N N . ILE A 1 406 ? -78.007 24.585 -23.274 1.00 57.43 406 ILE A N 1
ATOM 3179 C CA . ILE A 1 406 ? -76.741 24.393 -22.580 1.00 63.35 406 ILE A CA 1
ATOM 3180 C C . ILE A 1 406 ? -76.745 22.972 -22.014 1.00 67.09 406 ILE A C 1
ATOM 3181 O O . ILE A 1 406 ? -77.715 22.550 -21.379 1.00 68.69 406 ILE A O 1
ATOM 3186 N N . VAL A 1 407 ? -75.656 22.240 -22.217 1.00 63.68 407 VAL A N 1
ATOM 3187 C CA . VAL A 1 407 ? -75.590 20.858 -21.752 1.00 61.56 407 VAL A CA 1
ATOM 3188 C C . VAL A 1 407 ? -74.692 20.721 -20.527 1.00 60.89 407 VAL A C 1
ATOM 3189 O O . VAL A 1 407 ? -73.548 21.175 -20.526 1.00 53.95 407 VAL A O 1
ATOM 3193 N N . VAL A 1 408 ? -75.225 20.075 -19.495 1.00 58.89 408 VAL A N 1
ATOM 3194 C CA . VAL A 1 408 ? -74.567 19.951 -18.205 1.00 56.15 408 VAL A CA 1
ATOM 3195 C C . VAL A 1 408 ? -74.310 18.479 -17.909 1.00 54.48 408 VAL A C 1
ATOM 3196 O O . VAL A 1 408 ? -75.217 17.664 -18.004 1.00 45.36 408 VAL A O 1
ATOM 3200 N N . TRP A 1 409 ? -73.086 18.138 -17.516 1.00 56.72 409 TRP A N 1
ATOM 3201 C CA . TRP A 1 409 ? -72.754 16.747 -17.203 1.00 53.81 409 TRP A CA 1
ATOM 3202 C C . TRP A 1 409 ? -72.769 16.526 -15.705 1.00 53.03 409 TRP A C 1
ATOM 3203 O O . TRP A 1 409 ? -72.181 17.295 -14.966 1.00 48.89 409 TRP A O 1
ATOM 3214 N N . ILE A 1 410 ? -73.444 15.469 -15.264 1.00 52.47 410 ILE A N 1
ATOM 3215 C CA . ILE A 1 410 ? -73.596 15.198 -13.840 1.00 54.14 410 ILE A CA 1
ATOM 3216 C C . ILE A 1 410 ? -73.068 13.799 -13.529 1.00 56.87 410 ILE A C 1
ATOM 3217 O O . ILE A 1 410 ? -73.352 12.852 -14.261 1.00 56.23 410 ILE A O 1
ATOM 3222 N N . TYR A 1 411 ? -72.280 13.674 -12.464 1.00 48.80 411 TYR A N 1
ATOM 3223 C CA . TYR A 1 411 ? -71.744 12.381 -12.046 1.00 50.31 411 TYR A CA 1
ATOM 3224 C C . TYR A 1 411 ? -71.822 12.272 -10.525 1.00 51.68 411 TYR A C 1
ATOM 3225 O O . TYR A 1 411 ? -71.703 13.275 -9.818 1.00 53.89 411 TYR A O 1
ATOM 3234 N N . ALA A 1 412 ? -72.019 11.056 -10.026 1.00 52.97 412 ALA A N 1
ATOM 3235 C CA . ALA A 1 412 ? -71.981 10.796 -8.588 1.00 49.24 412 ALA A CA 1
ATOM 3236 C C . ALA A 1 412 ? -70.930 9.747 -8.286 1.00 44.11 412 ALA A C 1
ATOM 3237 O O . ALA A 1 412 ? -70.998 8.636 -8.809 1.00 48.16 412 ALA A O 1
ATOM 3239 N N . LEU A 1 413 ? -69.970 10.091 -7.432 1.00 49.62 413 LEU A N 1
ATOM 3240 C CA . LEU A 1 413 ? -68.904 9.161 -7.062 1.00 49.82 413 LEU A CA 1
ATOM 3241 C C . LEU A 1 413 ? -69.428 8.057 -6.137 1.00 54.63 413 LEU A C 1
ATOM 3242 O O . LEU A 1 413 ? -68.888 6.948 -6.123 1.00 51.75 413 LEU A O 1
ATOM 3247 N N . TYR A 1 414 ? -70.467 8.367 -5.362 1.00 49.99 414 TYR A N 1
ATOM 3248 C CA . TYR A 1 414 ? -71.053 7.405 -4.434 1.00 54.61 414 TYR A CA 1
ATOM 3249 C C . TYR A 1 414 ? -72.434 6.955 -4.914 1.00 54.69 414 TYR A C 1
ATOM 3250 O O . TYR A 1 414 ? -73.299 7.794 -5.171 1.00 58.57 414 TYR A O 1
ATOM 3259 N N . SER A 1 415 ? -72.660 5.649 -5.017 1.00 50.48 415 SER A N 1
ATOM 3260 C CA . SER A 1 415 ? -73.950 5.155 -5.500 1.00 54.91 415 SER A CA 1
ATOM 3261 C C . SER A 1 415 ? -74.708 4.329 -4.460 1.00 60.56 415 SER A C 1
ATOM 3262 O O . SER A 1 415 ? -75.694 3.666 -4.796 1.00 70.02 415 SER A O 1
ATOM 3265 N N . ASP A 1 416 ? -74.240 4.334 -3.212 1.00 60.21 416 ASP A N 1
ATOM 3266 C CA . ASP A 1 416 ? -74.911 3.567 -2.163 1.00 62.88 416 ASP A CA 1
ATOM 3267 C C . ASP A 1 416 ? -75.500 4.491 -1.093 1.00 63.26 416 ASP A C 1
ATOM 3268 O O . ASP A 1 416 ? -75.771 4.061 0.029 1.00 68.83 416 ASP A O 1
ATOM 3273 N N . THR A 1 417 ? -75.723 5.752 -1.449 1.00 61.29 417 THR A N 1
ATOM 3274 C CA . THR A 1 417 ? -76.165 6.753 -0.482 1.00 66.93 417 THR A CA 1
ATOM 3275 C C . THR A 1 417 ? -77.470 7.444 -0.886 1.00 65.77 417 THR A C 1
ATOM 3276 O O . THR A 1 417 ? -77.729 7.648 -2.067 1.00 69.89 417 THR A O 1
ATOM 3280 N N . GLU A 1 418 ? -78.274 7.820 0.104 1.00 66.39 418 GLU A N 1
ATOM 3281 C CA . GLU A 1 418 ? -79.481 8.608 -0.132 1.00 63.50 418 GLU A CA 1
ATOM 3282 C C . GLU A 1 418 ? -79.108 10.067 -0.336 1.00 61.55 418 GLU A C 1
ATOM 3283 O O . GLU A 1 418 ? -78.369 10.624 0.466 1.00 68.70 418 GLU A O 1
ATOM 3289 N N . GLY A 1 419 ? -79.626 10.695 -1.387 1.00 58.68 419 GLY A N 1
ATOM 3290 C CA . GLY A 1 419 ? -79.398 12.117 -1.617 1.00 68.79 419 GLY A CA 1
ATOM 3291 C C . GLY A 1 419 ? -79.982 13.019 -0.529 1.00 68.29 419 GLY A C 1
ATOM 3292 O O . GLY A 1 419 ? -80.795 12.575 0.280 1.00 67.46 419 GLY A O 1
ATOM 3293 N N . ASN A 1 420 ? -79.581 14.291 -0.521 1.00 67.67 420 ASN A N 1
ATOM 3294 C CA . ASN A 1 420 ? -80.040 15.252 0.488 1.00 69.70 420 ASN A CA 1
ATOM 3295 C C . ASN A 1 420 ? -81.471 15.725 0.268 1.00 68.36 420 ASN A C 1
ATOM 3296 O O . ASN A 1 420 ? -82.199 16.000 1.226 1.00 65.85 420 ASN A O 1
ATOM 3301 N N . TYR A 1 421 ? -81.864 15.857 -0.995 1.00 67.09 421 TYR A N 1
ATOM 3302 C CA . TYR A 1 421 ? -83.202 16.344 -1.325 1.00 68.27 421 TYR A CA 1
ATOM 3303 C C . TYR A 1 421 ? -84.027 15.185 -1.870 1.00 68.15 421 TYR A C 1
ATOM 3304 O O . TYR A 1 421 ? -85.150 14.956 -1.430 1.00 65.12 421 TYR A O 1
ATOM 3313 N N . ILE A 1 422 ? -83.453 14.444 -2.815 1.00 70.44 422 ILE A N 1
ATOM 3314 C CA . ILE A 1 422 ? -84.061 13.212 -3.302 1.00 61.02 422 ILE A CA 1
ATOM 3315 C C . ILE A 1 422 ? -83.544 12.050 -2.460 1.00 71.24 422 ILE A C 1
ATOM 3316 O O . ILE A 1 422 ? -82.398 11.609 -2.608 1.00 65.77 422 ILE A O 1
ATOM 3321 N N . LYS A 1 423 ? -84.401 11.563 -1.570 1.00 72.82 423 LYS A N 1
ATOM 3322 C CA . LYS A 1 423 ? -84.036 10.556 -0.580 1.00 74.87 423 LYS A CA 1
ATOM 3323 C C . LYS A 1 423 ? -83.789 9.161 -1.163 1.00 79.40 423 LYS A C 1
ATOM 3324 O O . LYS A 1 423 ? -84.158 8.153 -0.556 1.00 84.83 423 LYS A O 1
ATOM 3330 N N . LYS A 1 424 ? -83.241 9.114 -2.373 1.00 73.98 424 LYS A N 1
ATOM 3331 C CA . LYS A 1 424 ? -82.895 7.860 -3.025 1.00 60.38 424 LYS A CA 1
ATOM 3332 C C . LYS A 1 424 ? -81.406 7.776 -3.346 1.00 77.06 424 LYS A C 1
ATOM 3333 O O . LYS A 1 424 ? -80.698 8.786 -3.325 1.00 79.00 424 LYS A O 1
ATOM 3339 N N . ARG A 1 425 ? -80.922 6.570 -3.626 1.00 71.74 425 ARG A N 1
ATOM 3340 C CA . ARG A 1 425 ? -79.598 6.433 -4.201 1.00 64.40 425 ARG A CA 1
ATOM 3341 C C . ARG A 1 425 ? -79.700 6.927 -5.645 1.00 64.63 425 ARG A C 1
ATOM 3342 O O . ARG A 1 425 ? -80.775 6.832 -6.251 1.00 62.50 425 ARG A O 1
ATOM 3350 N N . ILE A 1 426 ? -78.602 7.422 -6.216 1.00 58.35 426 ILE A N 1
ATOM 3351 C CA . ILE A 1 426 ? -78.647 7.932 -7.585 1.00 50.68 426 ILE A CA 1
ATOM 3352 C C . ILE A 1 426 ? -79.041 6.856 -8.593 1.00 54.28 426 ILE A C 1
ATOM 3353 O O . ILE A 1 426 ? -79.729 7.148 -9.569 1.00 64.42 426 ILE A O 1
ATOM 3358 N N . VAL A 1 427 ? -78.616 5.616 -8.353 1.00 50.62 427 VAL A N 1
ATOM 3359 C CA . VAL A 1 427 ? -78.910 4.506 -9.273 1.00 60.90 427 VAL A CA 1
ATOM 3360 C C . VAL A 1 427 ? -80.409 4.182 -9.327 1.00 68.70 427 VAL A C 1
ATOM 3361 O O . VAL A 1 427 ? -80.868 3.500 -10.249 1.00 71.80 427 VAL A O 1
ATOM 3365 N N . ASP A 1 428 ? -81.160 4.613 -8.318 1.00 53.68 428 ASP A N 1
ATOM 3366 C CA . ASP A 1 428 ? -82.608 4.412 -8.326 1.00 55.41 428 ASP A CA 1
ATOM 3367 C C . ASP A 1 428 ? -83.389 5.645 -8.811 1.00 65.00 428 ASP A C 1
ATOM 3368 O O . ASP A 1 428 ? -84.612 5.664 -8.736 1.00 66.75 428 ASP A O 1
ATOM 3373 N N . CYS A 1 429 ? -82.698 6.665 -9.319 1.00 68.11 429 CYS A N 1
ATOM 3374 C CA . CYS A 1 429 ? -83.370 7.921 -9.677 1.00 70.20 429 CYS A CA 1
ATOM 3375 C C . CYS A 1 429 ? -83.744 8.047 -11.142 1.00 72.29 429 CYS A C 1
ATOM 3376 O O . CYS A 1 429 ? -83.076 7.500 -12.017 1.00 51.87 429 CYS A O 1
ATOM 3379 N N . THR A 1 430 ? -84.799 8.814 -11.397 1.00 54.14 430 THR A N 1
ATOM 3380 C CA . THR A 1 430 ? -85.079 9.273 -12.748 1.00 53.51 430 THR A CA 1
ATOM 3381 C C . THR A 1 430 ? -84.076 10.373 -13.069 1.00 51.85 430 THR A C 1
ATOM 3382 O O . THR A 1 430 ? -83.349 10.817 -12.174 1.00 52.26 430 THR A O 1
ATOM 3386 N N . GLY A 1 431 ? -83.999 10.775 -14.339 1.00 54.05 431 GLY A N 1
ATOM 3387 C CA . GLY A 1 431 ? -83.138 11.879 -14.733 1.00 51.39 431 GLY A CA 1
ATOM 3388 C C . GLY A 1 431 ? -83.599 13.150 -14.038 1.00 57.56 431 GLY A C 1
ATOM 3389 O O . GLY A 1 431 ? -82.791 13.971 -13.587 1.00 57.98 431 GLY A O 1
ATOM 3390 N N . LYS A 1 432 ? -84.918 13.295 -13.936 1.00 59.78 432 LYS A N 1
ATOM 3391 C CA . LYS A 1 432 ? -85.509 14.454 -13.280 1.00 65.92 432 LYS A CA 1
ATOM 3392 C C . LYS A 1 432 ? -85.112 14.529 -11.813 1.00 65.23 432 LYS A C 1
ATOM 3393 O O . LYS A 1 432 ? -84.885 15.613 -11.292 1.00 66.99 432 LYS A O 1
ATOM 3399 N N . GLU A 1 433 ? -85.056 13.381 -11.146 1.00 61.56 433 GLU A N 1
ATOM 3400 C CA . GLU A 1 433 ? -84.662 13.340 -9.742 1.00 63.35 433 GLU A CA 1
ATOM 3401 C C . GLU A 1 433 ? -83.208 13.776 -9.573 1.00 60.89 433 GLU A C 1
ATOM 3402 O O . GLU A 1 433 ? -82.890 14.534 -8.650 1.00 67.56 433 GLU A O 1
ATOM 3408 N N . ILE A 1 434 ? -82.332 13.311 -10.463 1.00 55.72 434 ILE A N 1
ATOM 3409 C CA . ILE A 1 434 ? -80.927 13.693 -10.406 1.00 50.02 434 ILE A CA 1
ATOM 3410 C C . ILE A 1 434 ? -80.828 15.206 -10.583 1.00 56.01 434 ILE A C 1
ATOM 3411 O O . ILE A 1 434 ? -80.147 15.896 -9.809 1.00 54.75 434 ILE A O 1
ATOM 3416 N N . ALA A 1 435 ? -81.578 15.727 -11.550 1.00 56.55 435 ALA A N 1
ATOM 3417 C CA . ALA A 1 435 ? -81.614 17.166 -11.777 1.00 60.76 435 ALA A CA 1
ATOM 3418 C C . ALA A 1 435 ? -82.132 17.904 -10.542 1.00 66.84 435 ALA A C 1
ATOM 3419 O O . ALA A 1 435 ? -81.617 18.964 -10.196 1.00 67.25 435 ALA A O 1
ATOM 3421 N N . GLU A 1 436 ? -83.145 17.344 -9.884 1.00 61.78 436 GLU A N 1
ATOM 3422 C CA . GLU A 1 436 ? -83.738 17.959 -8.691 1.00 65.17 436 GLU A CA 1
ATOM 3423 C C . GLU A 1 436 ? -82.727 18.045 -7.551 1.00 69.89 436 GLU A C 1
ATOM 3424 O O . GLU A 1 436 ? -82.65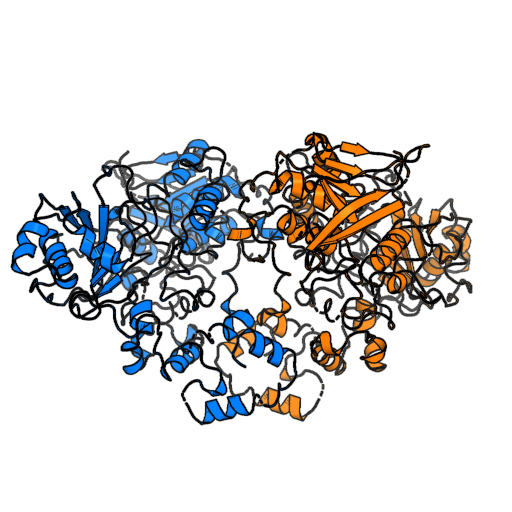3 19.064 -6.855 1.00 72.91 436 GLU A O 1
ATOM 3430 N N . GLU A 1 437 ? -81.970 16.971 -7.343 1.00 66.48 437 GLU A N 1
ATOM 3431 C CA . GLU A 1 437 ? -80.937 16.980 -6.316 1.00 64.03 437 GLU A CA 1
ATOM 3432 C C . GLU A 1 437 ? -79.884 18.038 -6.647 1.00 60.57 437 GLU A C 1
ATOM 3433 O O . GLU A 1 437 ? -79.407 18.773 -5.762 1.00 69.28 437 GLU A O 1
ATOM 3439 N N . LEU A 1 438 ? -79.534 18.132 -7.927 1.00 58.46 438 LEU A N 1
ATOM 3440 C CA . LEU A 1 438 ? -78.561 19.140 -8.333 1.00 52.73 438 LEU A CA 1
ATOM 3441 C C . LEU A 1 438 ? -79.079 20.559 -8.097 1.00 57.64 438 LEU A C 1
ATOM 3442 O O . LEU A 1 438 ? -78.358 21.407 -7.579 1.00 65.18 438 LEU A O 1
ATOM 3447 N N . LEU A 1 439 ? -80.331 20.805 -8.461 1.00 60.67 439 LEU A N 1
ATOM 3448 C CA . LEU A 1 439 ? -80.925 22.123 -8.306 1.00 62.82 439 LEU A CA 1
ATOM 3449 C C . LEU A 1 439 ? -80.989 22.474 -6.835 1.00 60.52 439 LEU A C 1
ATOM 3450 O O . LEU A 1 439 ? -80.802 23.629 -6.466 1.00 64.99 439 LEU A O 1
ATOM 3455 N N . TYR A 1 440 ? -81.244 21.472 -5.996 1.00 57.28 440 TYR A N 1
ATOM 3456 C CA . TYR A 1 440 ? -81.280 21.706 -4.560 1.00 62.22 440 TYR A CA 1
ATOM 3457 C C . TYR A 1 440 ? -79.916 22.168 -4.092 1.00 62.76 440 TYR A C 1
ATOM 3458 O O . TYR A 1 440 ? -79.805 23.147 -3.352 1.00 62.55 440 TYR A O 1
ATOM 3467 N N . HIS A 1 441 ? -78.877 21.463 -4.525 1.00 58.68 441 HIS A N 1
ATOM 3468 C CA . HIS A 1 441 ? -77.520 21.823 -4.115 1.00 62.66 441 HIS A CA 1
ATOM 3469 C C . HIS A 1 441 ? -77.030 23.169 -4.677 1.00 65.72 441 HIS A C 1
ATOM 3470 O O . HIS A 1 441 ? -76.081 23.751 -4.155 1.00 66.35 441 HIS A O 1
ATOM 3477 N N . LEU A 1 442 ? -77.646 23.636 -5.763 1.00 65.08 442 LEU A N 1
ATOM 3478 C CA . LEU A 1 442 ? -77.320 24.947 -6.330 1.00 60.62 442 LEU A CA 1
ATOM 3479 C C . LEU A 1 442 ? -77.995 26.097 -5.596 1.00 66.81 442 LEU A C 1
ATOM 3480 O O . LEU A 1 442 ? -77.737 27.262 -5.899 1.00 71.23 442 LEU A O 1
ATOM 3485 N N . GLY A 1 443 ? -78.869 25.772 -4.649 1.00 59.56 443 GLY A N 1
ATOM 3486 C CA . GLY A 1 443 ? -79.598 26.788 -3.913 1.00 78.13 443 GLY A CA 1
ATOM 3487 C C . GLY A 1 443 ? -80.881 27.274 -4.559 1.00 79.28 443 GLY A C 1
ATOM 3488 O O . GLY A 1 443 ? -81.344 28.381 -4.272 1.00 85.12 443 GLY A O 1
ATOM 3489 N N . VAL A 1 444 ? -81.462 26.459 -5.434 1.00 74.18 444 VAL A N 1
ATOM 3490 C CA . VAL A 1 444 ? -82.780 26.763 -5.977 1.00 78.35 444 VAL A CA 1
ATOM 3491 C C . VAL A 1 444 ? -83.784 26.572 -4.851 1.00 74.52 444 VAL A C 1
ATOM 3492 O O . VAL A 1 444 ? -83.719 25.568 -4.139 1.00 73.99 444 VAL A O 1
ATOM 3496 N N . PRO A 1 445 ? -84.723 27.521 -4.688 1.00 76.44 445 PRO A N 1
ATOM 3497 C CA . PRO A 1 445 ? -85.726 27.376 -3.624 1.00 79.46 445 PRO A CA 1
ATOM 3498 C C . PRO A 1 445 ? -86.510 26.082 -3.795 1.00 78.46 445 PRO A C 1
ATOM 3499 O O . PRO A 1 445 ? -86.850 25.727 -4.926 1.00 79.76 445 PRO A O 1
ATOM 3503 N N . GLU A 1 446 ? -86.783 25.389 -2.691 1.00 81.03 446 GLU A N 1
ATOM 3504 C CA . GLU A 1 446 ? -87.391 24.056 -2.736 1.00 89.46 446 GLU A CA 1
ATOM 3505 C C . GLU A 1 446 ? -88.726 24.021 -3.489 1.00 88.56 446 GLU A C 1
ATOM 3506 O O . GLU A 1 446 ? -89.053 23.032 -4.147 1.00 83.67 446 GLU A O 1
ATOM 3512 N N . SER A 1 447 ? -89.489 25.102 -3.378 1.00 87.16 447 SER A N 1
ATOM 3513 C CA . SER A 1 447 ? -90.759 25.241 -4.082 1.00 90.36 447 SER A CA 1
ATOM 3514 C C . SER A 1 447 ? -90.610 25.302 -5.606 1.00 92.74 447 SER A C 1
ATOM 3515 O O . SER A 1 447 ? -91.465 24.799 -6.334 1.00 97.08 447 SER A O 1
ATOM 3518 N N . GLN A 1 448 ? -89.546 25.949 -6.078 1.00 83.78 448 GLN A N 1
ATOM 3519 C CA . GLN A 1 448 ? -89.305 26.112 -7.514 1.00 82.90 448 GLN A CA 1
ATOM 3520 C C . GLN A 1 448 ? -88.723 24.867 -8.192 1.00 77.16 448 GLN A C 1
ATOM 3521 O O . GLN A 1 448 ? -88.788 24.719 -9.423 1.00 71.83 448 GLN A O 1
ATOM 3527 N N . ILE A 1 449 ? -88.167 23.973 -7.380 1.00 77.29 449 ILE A N 1
ATOM 3528 C CA . ILE A 1 449 ? -87.325 22.890 -7.887 1.00 72.06 449 ILE A CA 1
ATOM 3529 C C . ILE A 1 449 ? -88.035 21.939 -8.849 1.00 67.66 449 ILE A C 1
ATOM 3530 O O . ILE A 1 449 ? -87.469 21.580 -9.877 1.00 70.20 449 ILE A O 1
ATOM 3535 N N . SER A 1 450 ? -89.260 21.533 -8.528 1.00 69.70 450 SER A N 1
ATOM 3536 C CA . SER A 1 450 ? -89.975 20.563 -9.361 1.00 71.90 450 SER A CA 1
ATOM 3537 C C . SER A 1 450 ? -90.280 21.109 -10.757 1.00 75.05 450 SER A C 1
ATOM 3538 O O . SER A 1 450 ? -90.094 20.411 -11.758 1.00 79.36 450 SER A O 1
ATOM 3541 N N . GLU A 1 451 ? -90.768 22.345 -10.820 1.00 71.36 451 GLU A N 1
ATOM 3542 C CA . GLU A 1 451 ? -91.039 22.982 -12.105 1.00 72.37 451 GLU A CA 1
ATOM 3543 C C . GLU A 1 451 ? -89.757 23.233 -12.892 1.00 72.06 451 GLU A C 1
ATOM 3544 O O . GLU A 1 451 ? -89.689 22.965 -14.095 1.00 71.72 451 GLU A O 1
ATOM 3550 N N . LEU A 1 452 ? -88.738 23.734 -12.204 1.00 65.61 452 LEU A N 1
ATOM 3551 C CA . LEU A 1 452 ? -87.477 24.050 -12.858 1.00 67.44 452 LEU A CA 1
ATOM 3552 C C . LEU A 1 452 ? -86.797 22.790 -13.411 1.00 74.99 452 LEU A C 1
ATOM 3553 O O . LEU A 1 452 ? -86.167 22.823 -14.472 1.00 82.86 452 LEU A O 1
ATOM 3558 N N . ALA A 1 453 ? -86.904 21.691 -12.671 1.00 68.24 453 ALA A N 1
ATOM 3559 C CA . ALA A 1 453 ? -86.374 20.389 -13.087 1.00 64.95 453 ALA A CA 1
ATOM 3560 C C . ALA A 1 453 ? -87.208 19.744 -14.189 1.00 67.17 453 ALA A C 1
ATOM 3561 O O . ALA A 1 453 ? -86.773 18.789 -14.831 1.00 69.42 453 ALA A O 1
ATOM 3563 N N . SER A 1 454 ? -88.437 20.217 -14.356 1.00 66.91 454 SER A N 1
ATOM 3564 C CA . SER A 1 454 ? -89.367 19.574 -15.278 1.00 68.66 454 SER A CA 1
ATOM 3565 C C . SER A 1 454 ? -89.031 19.806 -16.758 1.00 69.47 454 SER A C 1
ATOM 3566 O O . SER A 1 454 ? -88.225 20.674 -17.093 1.00 66.10 454 SER A O 1
ATOM 3569 N N . GLU A 1 455 ? -89.652 19.010 -17.627 1.00 70.14 455 GLU A N 1
ATOM 3570 C CA . GLU A 1 455 ? -89.223 18.848 -19.017 1.00 66.71 455 GLU A CA 1
ATOM 3571 C C . GLU A 1 455 ? -89.178 20.142 -19.833 1.00 59.44 455 GLU A C 1
ATOM 3572 O O . GLU A 1 455 ? -88.317 20.318 -20.689 1.00 65.70 455 GLU A O 1
ATOM 3578 N N . GLU A 1 456 ? -90.119 21.039 -19.575 1.00 65.82 456 GLU A N 1
ATOM 3579 C CA . GLU A 1 456 ? -90.149 22.343 -20.233 1.00 71.77 456 GLU A CA 1
ATOM 3580 C C . GLU A 1 456 ? -88.845 23.134 -20.019 1.00 71.08 456 GLU A C 1
ATOM 3581 O O . GLU A 1 456 ? -88.426 23.917 -20.878 1.00 67.09 456 GLU A O 1
ATOM 3587 N N . ASN A 1 457 ? -88.212 22.923 -18.870 1.00 65.50 457 ASN A N 1
ATOM 3588 C CA . ASN A 1 457 ? -87.007 23.662 -18.512 1.00 62.99 457 ASN A CA 1
ATOM 3589 C C . ASN A 1 457 ? -85.717 22.845 -18.607 1.00 61.91 457 ASN A C 1
ATOM 3590 O O . ASN A 1 457 ? -84.695 23.346 -19.077 1.00 61.63 457 ASN A O 1
ATOM 3603 N N . ASN A 1 459 ? -84.131 18.757 -19.576 1.00 60.41 459 ASN A N 1
ATOM 3604 C CA . ASN A 1 459 ? -84.279 17.356 -19.938 1.00 61.49 459 ASN A CA 1
ATOM 3605 C C . ASN A 1 459 ? -83.034 16.580 -19.517 1.00 57.51 459 ASN A C 1
ATOM 3606 O O . ASN A 1 459 ? -81.941 16.834 -20.024 1.00 53.53 459 ASN A O 1
ATOM 3611 N N . THR A 1 460 ? -83.187 15.635 -18.594 1.00 56.33 460 THR A N 1
ATOM 3612 C CA . THR A 1 460 ? -82.020 14.980 -18.015 1.00 54.42 460 THR A CA 1
ATOM 3613 C C . THR A 1 460 ? -82.090 13.489 -18.280 1.00 59.67 460 THR A C 1
ATOM 3614 O O . THR A 1 460 ? -83.068 12.828 -17.919 1.00 63.52 460 THR A O 1
ATOM 3618 N N . VAL A 1 461 ? -81.032 12.966 -18.892 1.00 53.83 461 VAL A N 1
ATOM 3619 C CA . VAL A 1 461 ? -80.951 11.563 -19.261 1.00 58.54 461 VAL A CA 1
ATOM 3620 C C . VAL A 1 461 ? -79.818 10.906 -18.506 1.00 58.99 461 VAL A C 1
ATOM 3621 O O . VAL A 1 461 ? -78.646 11.276 -18.683 1.00 61.91 461 VAL A O 1
ATOM 3625 N N . PRO A 1 462 ? -80.163 9.925 -17.661 1.00 45.17 462 PRO A N 1
ATOM 3626 C CA . PRO A 1 462 ? -79.151 9.203 -16.890 1.00 46.73 462 PRO A CA 1
ATOM 3627 C C . PRO A 1 462 ? -78.687 7.943 -17.607 1.00 56.13 462 PRO A C 1
ATOM 3628 O O . PRO A 1 462 ? -79.438 7.351 -18.385 1.00 60.91 462 PRO A O 1
ATOM 3632 N N . VAL A 1 463 ? -77.475 7.506 -17.284 1.00 54.75 463 VAL A N 1
ATOM 3633 C CA . VAL A 1 463 ? -76.917 6.286 -17.833 1.00 51.44 463 VAL A CA 1
ATOM 3634 C C . VAL A 1 463 ? -76.201 5.555 -16.713 1.00 50.90 463 VAL A C 1
ATOM 3635 O O . VAL A 1 463 ? -75.448 6.166 -15.940 1.00 58.27 463 VAL A O 1
ATOM 3639 N N . TYR A 1 464 ? -76.440 4.245 -16.652 1.00 43.72 464 TYR A N 1
ATOM 3640 C CA . TYR A 1 464 ? -75.858 3.346 -15.660 1.00 44.10 464 TYR A CA 1
ATOM 3641 C C . TYR A 1 464 ? -74.794 2.520 -16.344 1.00 51.20 464 TYR A C 1
ATOM 3642 O O . TYR A 1 464 ? -75.116 1.690 -17.204 1.00 55.85 464 TYR A O 1
ATOM 3659 N N . PRO A 1 466 ? -71.868 -0.158 -15.677 1.00 48.91 466 PRO A N 1
ATOM 3660 C CA . PRO A 1 466 ? -71.387 -1.137 -14.690 1.00 53.52 466 PRO A CA 1
ATOM 3661 C C . PRO A 1 466 ? -69.880 -1.098 -14.473 1.00 55.38 466 PRO A C 1
ATOM 3662 O O . PRO A 1 466 ? -69.412 -1.325 -13.356 1.00 61.46 466 PRO A O 1
ATOM 3666 N N . TYR A 1 467 ? -69.134 -0.822 -15.535 1.00 55.25 467 TYR A N 1
ATOM 3667 C CA . TYR A 1 467 ? -67.689 -1.007 -15.515 1.00 57.91 467 TYR A CA 1
ATOM 3668 C C . TYR A 1 467 ? -66.909 0.303 -15.602 1.00 55.37 467 TYR A C 1
ATOM 3669 O O . TYR A 1 467 ? -65.708 0.306 -15.893 1.00 56.76 467 TYR A O 1
ATOM 3678 N N . ILE A 1 468 ? -67.598 1.416 -15.362 1.00 54.63 468 ILE A N 1
ATOM 3679 C CA . ILE A 1 468 ? -66.993 2.735 -15.529 1.00 52.62 468 ILE A CA 1
ATOM 3680 C C . ILE A 1 468 ? -65.770 2.910 -14.606 1.00 49.40 468 ILE A C 1
ATOM 3681 O O . ILE A 1 468 ? -64.864 3.681 -14.918 1.00 52.83 468 ILE A O 1
ATOM 3686 N N . THR A 1 469 ? -65.731 2.170 -13.496 1.00 48.30 469 THR A N 1
ATOM 3687 C CA . THR A 1 469 ? -64.591 2.228 -12.569 1.00 50.63 469 THR A CA 1
ATOM 3688 C C . THR A 1 469 ? -63.600 1.061 -12.702 1.00 47.51 469 THR A C 1
ATOM 3689 O O . THR A 1 469 ? -62.711 0.914 -11.869 1.00 51.69 469 THR A O 1
ATOM 3693 N N . SER A 1 470 ? -63.769 0.227 -13.725 1.00 50.49 470 SER A N 1
ATOM 3694 C CA . SER A 1 470 ? -62.991 -1.012 -13.847 1.00 47.69 470 SER A CA 1
ATOM 3695 C C . SER A 1 470 ? -61.489 -0.842 -14.065 1.00 46.96 470 SER A C 1
ATOM 3696 O O . SER A 1 470 ? -60.719 -1.682 -13.598 1.00 49.35 470 SER A O 1
ATOM 3699 N N . TYR A 1 471 ? -61.073 0.200 -14.790 1.00 44.86 471 TYR A N 1
ATOM 3700 C CA . TYR A 1 471 ? -59.647 0.420 -15.071 1.00 47.44 471 TYR A CA 1
ATOM 3701 C C . TYR A 1 471 ? -58.815 0.479 -13.790 1.00 52.81 471 TYR A C 1
ATOM 3702 O O . TYR A 1 471 ? -57.644 0.084 -13.788 1.00 46.96 471 TYR A O 1
ATOM 3711 N N . PHE A 1 472 ? -59.406 1.020 -12.728 1.00 39.49 472 PHE A N 1
ATOM 3712 C CA . PHE A 1 472 ? -58.686 1.298 -11.491 1.00 45.90 472 PHE A CA 1
ATOM 3713 C C . PHE A 1 472 ? -58.724 0.179 -10.445 1.00 43.91 472 PHE A C 1
ATOM 3714 O O . PHE A 1 472 ? -58.199 0.346 -9.345 1.00 49.03 472 PHE A O 1
ATOM 3730 N N . PRO A 1 474 ? -57.793 -2.782 -8.132 1.00 64.09 474 PRO A N 1
ATOM 3731 C CA . PRO A 1 474 ? -56.459 -3.226 -7.712 1.00 61.63 474 PRO A CA 1
ATOM 3732 C C . PRO A 1 474 ? -56.017 -4.427 -8.524 1.00 59.68 474 PRO A C 1
ATOM 3733 O O . PRO A 1 474 ? -56.855 -5.264 -8.865 1.00 64.59 474 PRO A O 1
ATOM 3737 N N . ARG A 1 475 ? -54.720 -4.527 -8.799 1.00 60.89 475 ARG A N 1
ATOM 3738 C CA . ARG A 1 475 ? -54.220 -5.539 -9.719 1.00 61.00 475 ARG A CA 1
ATOM 3739 C C . ARG A 1 475 ? -52.873 -6.080 -9.267 1.00 57.91 475 ARG A C 1
ATOM 3740 O O . ARG A 1 475 ? -52.239 -5.531 -8.364 1.00 61.93 475 ARG A O 1
ATOM 3748 N N . ARG A 1 476 ? -52.455 -7.175 -9.882 1.00 54.50 476 ARG A N 1
ATOM 3749 C CA . ARG A 1 476 ? -51.176 -7.782 -9.576 1.00 58.23 476 ARG A CA 1
ATOM 3750 C C . ARG A 1 476 ? -50.530 -8.142 -10.894 1.00 63.64 476 ARG A C 1
ATOM 3751 O O . ARG A 1 476 ? -51.218 -8.245 -11.920 1.00 52.59 476 ARG A O 1
ATOM 3759 N N . ASP A 1 477 ? -49.223 -8.382 -10.851 1.00 63.86 477 ASP A N 1
ATOM 3760 C CA . ASP A 1 477 ? -48.448 -8.594 -12.056 1.00 58.92 477 ASP A CA 1
ATOM 3761 C C . ASP A 1 477 ? -49.069 -9.738 -12.844 1.00 63.35 477 ASP A C 1
ATOM 3762 O O . ASP A 1 477 ? -49.326 -10.817 -12.298 1.00 74.60 477 ASP A O 1
ATOM 3767 N N . GLY A 1 478 ? -49.331 -9.495 -14.123 1.00 54.92 478 GLY A N 1
ATOM 3768 C CA . GLY A 1 478 ? -49.997 -10.474 -14.960 1.00 49.67 478 GLY A CA 1
ATOM 3769 C C . GLY A 1 478 ? -51.508 -10.353 -15.083 1.00 60.04 478 GLY A C 1
ATOM 3770 O O . GLY A 1 478 ? -52.087 -10.979 -15.973 1.00 68.23 478 GLY A O 1
ATOM 3771 N N . ASP A 1 479 ? -52.157 -9.547 -14.240 1.00 55.63 479 ASP A N 1
ATOM 3772 C CA . ASP A 1 479 ? -53.602 -9.363 -14.387 1.00 58.51 479 ASP A CA 1
ATOM 3773 C C . ASP A 1 479 ? -53.918 -8.697 -15.726 1.00 60.04 479 ASP A C 1
ATOM 3774 O O . ASP A 1 479 ? -54.879 -9.053 -16.400 1.00 66.16 479 ASP A O 1
ATOM 3779 N N . ARG A 1 480 ? -53.071 -7.761 -16.131 1.00 57.13 480 ARG A N 1
ATOM 3780 C CA . ARG A 1 480 ? -53.214 -7.112 -17.426 1.00 55.70 480 ARG A CA 1
ATOM 3781 C C . ARG A 1 480 ? -52.217 -7.760 -18.363 1.00 56.76 480 ARG A C 1
ATOM 3782 O O . ARG A 1 480 ? -51.050 -7.912 -18.009 1.00 62.20 480 ARG A O 1
ATOM 3790 N N . PRO A 1 481 ? -52.662 -8.137 -19.569 1.00 47.07 481 PRO A N 1
ATOM 3791 C CA . PRO A 1 481 ? -51.734 -8.810 -20.480 1.00 47.52 481 PRO A CA 1
ATOM 3792 C C . PRO A 1 481 ? -50.813 -7.806 -21.180 1.00 59.67 481 PRO A C 1
ATOM 3793 O O . PRO A 1 481 ? -51.266 -6.709 -21.541 1.00 55.09 481 PRO A O 1
ATOM 3797 N N . ASP A 1 482 ? -49.529 -8.145 -21.301 1.00 55.34 482 ASP A N 1
ATOM 3798 C CA . ASP A 1 482 ? -48.569 -7.280 -21.986 1.00 49.94 482 ASP A CA 1
ATOM 3799 C C . ASP A 1 482 ? -49.101 -6.950 -23.381 1.00 49.37 482 ASP A C 1
ATOM 3800 O O . ASP A 1 482 ? -49.754 -7.790 -24.011 1.00 52.56 482 ASP A O 1
ATOM 3805 N N . VAL A 1 483 ? -48.871 -5.719 -23.844 1.00 48.86 483 VAL A N 1
ATOM 3806 C CA . VAL A 1 483 ? -49.347 -5.297 -25.164 1.00 37.48 483 VAL A CA 1
ATOM 3807 C C . VAL A 1 483 ? -48.930 -6.311 -26.223 1.00 49.77 483 VAL A C 1
ATOM 3808 O O . VAL A 1 483 ? -49.724 -6.678 -27.087 1.00 54.29 483 VAL A O 1
ATOM 3812 N N . VAL A 1 484 ? -47.683 -6.769 -26.154 1.00 51.86 484 VAL A N 1
ATOM 3813 C CA . VAL A 1 484 ? -47.267 -7.944 -26.912 1.00 53.64 484 VAL A CA 1
ATOM 3814 C C . VAL A 1 484 ? -46.721 -8.959 -25.922 1.00 55.72 484 VAL A C 1
ATOM 3815 O O . VAL A 1 484 ? -45.600 -8.797 -25.426 1.00 59.20 484 VAL A O 1
ATOM 3819 N N . PRO A 1 485 ? -47.502 -10.009 -25.627 1.00 53.12 485 PRO A N 1
ATOM 3820 C CA . PRO A 1 485 ? -47.030 -11.013 -24.664 1.00 56.62 485 PRO A CA 1
ATOM 3821 C C . PRO A 1 485 ? -45.815 -11.750 -25.231 1.00 59.29 485 PRO A C 1
ATOM 3822 O O . PRO A 1 485 ? -45.689 -11.855 -26.455 1.00 45.28 485 PRO A O 1
ATOM 3826 N N . GLU A 1 486 ? -44.925 -12.220 -24.361 1.00 60.16 486 GLU A N 1
ATOM 3827 C CA . GLU A 1 486 ? -43.669 -12.831 -24.796 1.00 58.17 486 GLU A CA 1
ATOM 3828 C C . GLU A 1 486 ? -43.900 -14.068 -25.646 1.00 64.35 486 GLU A C 1
ATOM 3829 O O . GLU A 1 486 ? -44.493 -15.045 -25.189 1.00 74.84 486 GLU A O 1
ATOM 3835 N N . GLY A 1 487 ? -43.427 -14.023 -26.886 1.00 62.61 487 GLY A N 1
ATOM 3836 C CA . GLY A 1 487 ? -43.605 -15.125 -27.811 1.00 60.09 487 GLY A CA 1
ATOM 3837 C C . GLY A 1 487 ? -44.715 -14.919 -28.811 1.00 64.58 487 GLY A C 1
ATOM 3838 O O . GLY A 1 487 ? -44.832 -15.675 -29.778 1.00 78.24 487 GLY A O 1
ATOM 3839 N N . SER A 1 488 ? -45.525 -13.891 -28.602 1.00 64.44 488 SER A N 1
ATOM 3840 C CA . SER A 1 488 ? -46.555 -13.582 -29.579 1.00 68.53 488 SER A CA 1
ATOM 3841 C C . SER A 1 488 ? -45.854 -13.183 -30.867 1.00 66.28 488 SER A C 1
ATOM 3842 O O . SER A 1 488 ? -44.779 -12.591 -30.835 1.00 71.35 488 SER A O 1
ATOM 3845 N N . ILE A 1 489 ? -46.453 -13.507 -32.001 1.00 61.93 489 ILE A N 1
ATOM 3846 C CA . ILE A 1 489 ? -45.840 -13.174 -33.274 1.00 63.45 489 ILE A CA 1
ATOM 3847 C C . ILE A 1 489 ? -46.801 -12.372 -34.157 1.00 66.39 489 ILE A C 1
ATOM 3848 O O . ILE A 1 489 ? -46.380 -11.627 -35.0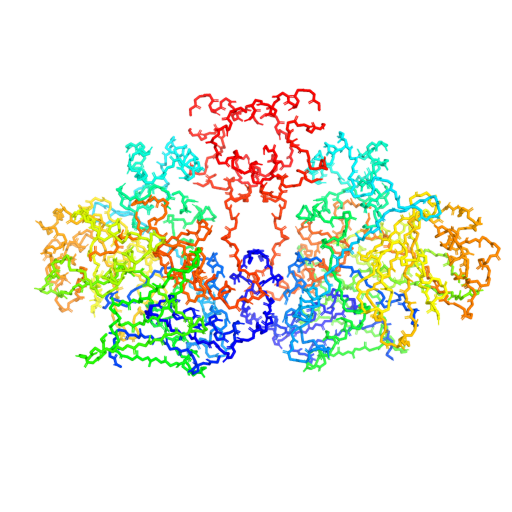44 1.00 61.70 489 ILE A O 1
ATOM 3853 N N . ASN A 1 490 ? -48.097 -12.568 -33.919 1.00 67.99 490 ASN A N 1
ATOM 3854 C CA . ASN A 1 490 ? -49.153 -11.872 -34.655 1.00 66.29 490 ASN A CA 1
ATOM 3855 C C . ASN A 1 490 ? -50.342 -11.375 -33.821 1.00 68.77 490 ASN A C 1
ATOM 3856 O O . ASN A 1 490 ? -51.368 -10.974 -34.376 1.00 70.49 490 ASN A O 1
ATOM 3861 N N . LEU A 1 491 ? -50.206 -11.394 -32.497 1.00 69.35 491 LEU A N 1
ATOM 3862 C CA . LEU A 1 491 ? -51.311 -11.014 -31.614 1.00 69.98 491 LEU A CA 1
ATOM 3863 C C . LEU A 1 491 ? -50.894 -9.939 -30.612 1.00 68.69 491 LEU A C 1
ATOM 3864 O O . LEU A 1 491 ? -49.882 -10.090 -29.925 1.00 73.99 491 LEU A O 1
ATOM 3869 N N . ALA A 1 492 ? -51.688 -8.872 -30.510 1.00 62.31 492 ALA A N 1
ATOM 3870 C CA . ALA A 1 492 ? -51.421 -7.803 -29.547 1.00 60.53 492 ALA A CA 1
ATOM 3871 C C . ALA A 1 492 ? -52.684 -7.332 -28.835 1.00 63.28 492 ALA A C 1
ATOM 3872 O O . ALA A 1 492 ? -53.770 -7.306 -29.431 1.00 65.13 492 ALA A O 1
ATOM 3874 N N . PHE A 1 493 ? -52.531 -6.974 -27.558 1.00 52.36 493 PHE A N 1
ATOM 3875 C CA . PHE A 1 493 ? -53.608 -6.395 -26.769 1.00 49.85 493 PHE A CA 1
ATOM 3876 C C . PHE A 1 493 ? -53.395 -4.888 -26.693 1.00 48.39 493 PHE A C 1
ATOM 3877 O O . PHE A 1 493 ? -52.267 -4.427 -26.481 1.00 58.99 493 PHE A O 1
ATOM 3885 N N . ILE A 1 494 ? -54.468 -4.125 -26.894 1.00 49.46 494 ILE A N 1
ATOM 3886 C CA . ILE A 1 494 ? -54.429 -2.655 -26.852 1.00 46.00 494 ILE A CA 1
ATOM 3887 C C . ILE A 1 494 ? -55.553 -2.090 -25.984 1.00 45.36 494 ILE A C 1
ATOM 3888 O O . ILE A 1 494 ? -56.566 -2.761 -25.765 1.00 40.99 494 ILE A O 1
ATOM 3893 N N . GLY A 1 495 ? -55.346 -0.899 -25.426 1.00 37.46 495 GLY A N 1
ATOM 3894 C CA . GLY A 1 495 ? -56.374 -0.246 -24.624 1.00 37.43 495 GLY A CA 1
ATOM 3895 C C . GLY A 1 495 ? -55.971 -0.069 -23.173 1.00 38.32 495 GLY A C 1
ATOM 3896 O O . GLY A 1 495 ? -54.857 -0.426 -22.782 1.00 43.35 495 GLY A O 1
ATOM 3897 N N . ASN A 1 496 ? -56.869 0.485 -22.368 1.00 37.26 496 ASN A N 1
ATOM 3898 C CA . ASN A 1 496 ? -56.558 0.791 -20.973 1.00 41.82 496 ASN A CA 1
ATOM 3899 C C . ASN A 1 496 ? -56.665 -0.453 -20.060 1.00 44.89 496 ASN A C 1
ATOM 3900 O O . ASN A 1 496 ? -56.670 -0.334 -18.834 1.00 47.01 496 ASN A O 1
ATOM 3905 N N . PHE A 1 497 ? -56.819 -1.632 -20.657 1.00 43.95 497 PHE A N 1
ATOM 3906 C CA . PHE A 1 497 ? -56.688 -2.888 -19.911 1.00 50.93 497 PHE A CA 1
ATOM 3907 C C . PHE A 1 497 ? -55.437 -3.682 -20.345 1.00 56.91 497 PHE A C 1
ATOM 3908 O O . PHE A 1 497 ? -55.209 -4.796 -19.864 1.00 62.86 497 PHE A O 1
ATOM 3916 N N . ALA A 1 498 ? -54.676 -3.157 -21.307 1.00 48.04 498 ALA A N 1
ATOM 3917 C CA . ALA A 1 498 ? -53.414 -3.787 -21.715 1.00 37.67 498 ALA A CA 1
ATOM 3918 C C . ALA A 1 498 ? -52.251 -3.259 -20.880 1.00 40.04 498 ALA A C 1
ATOM 3919 O O . ALA A 1 498 ? -52.307 -2.139 -20.365 1.00 40.66 498 ALA A O 1
ATOM 3921 N N . GLU A 1 499 ? -51.179 -4.038 -20.758 1.00 50.08 499 GLU A N 1
ATOM 3922 C CA . GLU A 1 499 ? -50.048 -3.602 -19.930 1.00 45.58 499 GLU A CA 1
ATOM 3923 C C . GLU A 1 499 ? -48.912 -3.038 -20.779 1.00 42.58 499 GLU A C 1
ATOM 3924 O O . GLU A 1 499 ? -48.123 -3.793 -21.358 1.00 47.56 499 GLU A O 1
ATOM 3930 N N . SER A 1 500 ? -48.854 -1.712 -20.888 1.00 45.14 500 SER A N 1
ATOM 3931 C CA . SER A 1 500 ? -47.709 -1.070 -21.523 1.00 39.41 500 SER A CA 1
ATOM 3932 C C . SER A 1 500 ? -46.518 -1.313 -20.615 1.00 36.48 500 SER A C 1
ATOM 3933 O O . SER A 1 500 ? -46.659 -1.283 -19.390 1.00 39.55 500 SER A O 1
ATOM 3936 N N . PRO A 1 501 ? -45.334 -1.558 -21.199 1.00 36.75 501 PRO A N 1
ATOM 3937 C CA . PRO A 1 501 ? -44.175 -1.793 -20.323 1.00 41.48 501 PRO A CA 1
ATOM 3938 C C . PRO A 1 501 ? -43.685 -0.517 -19.632 1.00 42.49 501 PRO A C 1
ATOM 3939 O O . PRO A 1 501 ? -42.795 -0.556 -18.777 1.00 46.94 501 PRO A O 1
ATOM 3943 N N . THR A 1 502 ? -44.316 0.602 -19.963 1.00 37.36 502 THR A N 1
ATOM 3944 C CA . THR A 1 502 ? -44.047 1.873 -19.300 1.00 32.52 502 THR A CA 1
ATOM 3945 C C . THR A 1 502 ? -44.873 2.048 -18.032 1.00 34.85 502 THR A C 1
ATOM 3946 O O . THR A 1 502 ? -45.723 1.210 -17.707 1.00 36.94 502 THR A O 1
ATOM 3950 N N . ARG A 1 503 ? -44.613 3.152 -17.332 1.00 31.04 503 ARG A N 1
ATOM 3951 C CA . ARG A 1 503 ? -45.312 3.514 -16.105 1.00 36.91 503 ARG A CA 1
ATOM 3952 C C . ARG A 1 503 ? -46.531 4.407 -16.387 1.00 29.35 503 ARG A C 1
ATOM 3953 O O . ARG A 1 503 ? -47.028 5.087 -15.475 1.00 33.07 503 ARG A O 1
ATOM 3961 N N . ASP A 1 504 ? -47.004 4.422 -17.630 1.00 27.78 504 ASP A N 1
ATOM 3962 C CA . ASP A 1 504 ? -48.094 5.320 -18.027 1.00 34.55 504 ASP A CA 1
ATOM 3963 C C . ASP A 1 504 ? -49.399 5.028 -17.274 1.00 33.75 504 ASP A C 1
ATOM 3964 O O . ASP A 1 504 ? -49.559 3.950 -16.684 1.00 28.95 504 ASP A O 1
ATOM 3969 N N . THR A 1 505 ? -50.329 5.977 -17.327 1.00 26.57 505 THR A N 1
ATOM 3970 C CA . THR A 1 505 ? -51.534 5.960 -16.497 1.00 28.34 505 THR A CA 1
ATOM 3971 C C . THR A 1 505 ? -52.770 5.606 -17.317 1.00 28.38 505 THR A C 1
ATOM 3972 O O . THR A 1 505 ? -52.994 6.162 -18.396 1.00 31.30 505 THR A O 1
ATOM 3976 N N . VAL A 1 506 ? -53.581 4.689 -16.811 1.00 36.78 506 VAL A N 1
ATOM 3977 C CA . VAL A 1 506 ? -54.803 4.320 -17.516 1.00 37.10 506 VAL A CA 1
ATOM 3978 C C . VAL A 1 506 ? -55.939 5.291 -17.194 1.00 45.04 506 VAL A C 1
ATOM 3979 O O . VAL A 1 506 ? -55.727 6.292 -16.478 1.00 32.69 506 VAL A O 1
ATOM 3983 N N . PHE A 1 507 ? -57.123 5.016 -17.757 1.00 41.41 507 PHE A N 1
ATOM 3984 C CA . PHE A 1 507 ? -58.242 5.971 -17.786 1.00 40.09 507 PHE A CA 1
ATOM 3985 C C . PHE A 1 507 ? -57.833 7.241 -18.518 1.00 39.18 507 PHE A C 1
ATOM 3986 O O . PHE A 1 507 ? -58.325 8.329 -18.216 1.00 40.38 507 PHE A O 1
ATOM 3994 N N . THR A 1 508 ? -56.884 7.101 -19.441 1.00 37.80 508 THR A N 1
ATOM 3995 C CA . THR A 1 508 ? -56.506 8.188 -20.329 1.00 33.85 508 THR A CA 1
ATOM 3996 C C . THR A 1 508 ? -56.502 7.748 -21.777 1.00 39.89 508 THR A C 1
ATOM 3997 O O . THR A 1 508 ? -56.178 6.585 -22.091 1.00 30.75 508 THR A O 1
ATOM 4001 N N . THR A 1 509 ? -56.903 8.665 -22.655 1.00 32.87 509 THR A N 1
ATOM 4002 C CA . THR A 1 509 ? -56.833 8.419 -24.091 1.00 32.17 509 THR A CA 1
ATOM 4003 C C . THR A 1 509 ? -55.396 8.280 -24.537 1.00 29.86 509 THR A C 1
ATOM 4004 O O . THR A 1 509 ? -55.095 7.595 -25.530 1.00 41.48 509 THR A O 1
ATOM 4008 N N . GLU A 1 510 ? -54.509 8.984 -23.839 1.00 29.54 510 GLU A N 1
ATOM 4009 C CA . GLU A 1 510 ? -53.081 8.918 -24.145 1.00 27.57 510 GLU A CA 1
ATOM 4010 C C . GLU A 1 510 ? -52.600 7.484 -23.998 1.00 33.57 510 GLU A C 1
ATOM 4011 O O . GLU A 1 510 ? -51.821 7.006 -24.817 1.00 34.11 510 GLU A O 1
ATOM 4017 N N . TYR A 1 511 ? -53.089 6.781 -22.976 1.00 34.69 511 TYR A N 1
ATOM 4018 C CA . TYR A 1 511 ? -52.714 5.373 -22.812 1.00 38.60 511 TYR A CA 1
ATOM 4019 C C . TYR A 1 511 ? -53.163 4.519 -24.006 1.00 40.70 511 TYR A C 1
ATOM 4020 O O . TYR A 1 511 ? -52.396 3.666 -24.478 1.00 41.84 511 TYR A O 1
ATOM 4029 N N . SER A 1 512 ? -54.371 4.770 -24.516 1.00 34.03 512 SER A N 1
ATOM 4030 C CA . SER A 1 512 ? -54.871 4.021 -25.673 1.00 36.42 512 SER A CA 1
ATOM 4031 C C . SER A 1 512 ? -53.968 4.246 -26.865 1.00 36.30 512 SER A C 1
ATOM 4032 O O . SER A 1 512 ? -53.554 3.283 -27.556 1.00 36.84 512 SER A O 1
ATOM 4035 N N . VAL A 1 513 ? -53.646 5.513 -27.107 1.00 33.68 513 VAL A N 1
ATOM 4036 C CA . VAL A 1 513 ? -52.767 5.817 -28.226 1.00 34.57 513 VAL A CA 1
ATOM 4037 C C . VAL A 1 513 ? -51.416 5.138 -28.024 1.00 36.31 513 VAL A C 1
ATOM 4038 O O . VAL A 1 513 ? -50.858 4.571 -28.968 1.00 40.66 513 VAL A O 1
ATOM 4042 N N . ARG A 1 514 ? -50.915 5.147 -26.789 1.00 30.64 514 ARG A N 1
ATOM 4043 C CA . ARG A 1 514 ? -49.609 4.548 -26.510 1.00 32.98 514 ARG A CA 1
ATOM 4044 C C . ARG A 1 514 ? -49.611 3.050 -26.804 1.00 39.19 514 ARG A C 1
ATOM 4045 O O . ARG A 1 514 ? -48.654 2.539 -27.402 1.00 37.65 514 ARG A O 1
ATOM 4053 N N . THR A 1 515 ? -50.677 2.347 -26.412 1.00 34.47 515 THR A N 1
ATOM 4054 C CA . THR A 1 515 ? -50.726 0.908 -26.675 1.00 32.45 515 THR A CA 1
ATOM 4055 C C . THR A 1 515 ? -50.743 0.661 -28.167 1.00 37.75 515 THR A C 1
ATOM 4056 O O . THR A 1 515 ? -50.063 -0.248 -28.661 1.00 37.52 515 THR A O 1
ATOM 4060 N N . ALA A 1 516 ? -51.524 1.455 -28.899 1.00 44.04 516 ALA A N 1
ATOM 4061 C CA . ALA A 1 516 ? -51.540 1.278 -30.356 1.00 41.40 516 ALA A CA 1
ATOM 4062 C C . ALA A 1 516 ? -50.140 1.480 -30.963 1.00 45.72 516 ALA A C 1
ATOM 4063 O O . ALA A 1 516 ? -49.683 0.685 -31.793 1.00 48.90 516 ALA A O 1
ATOM 4073 N N . GLU A 1 518 ? -47.114 1.301 -29.498 1.00 33.09 518 GLU A N 1
ATOM 4074 C CA . GLU A 1 518 ? -46.193 0.263 -29.048 1.00 37.84 518 GLU A CA 1
ATOM 4075 C C . GLU A 1 518 ? -46.474 -1.055 -29.771 1.00 45.24 518 GLU A C 1
ATOM 4076 O O . GLU A 1 518 ? -45.549 -1.759 -30.180 1.00 42.98 518 GLU A O 1
ATOM 4082 N N . ALA A 1 519 ? -47.754 -1.380 -29.937 1.00 47.41 519 ALA A N 1
ATOM 4083 C CA . ALA A 1 519 ? -48.137 -2.615 -30.612 1.00 40.96 519 ALA A CA 1
ATOM 4084 C C . ALA A 1 519 ? -47.720 -2.616 -32.078 1.00 42.77 519 ALA A C 1
ATOM 4085 O O . ALA A 1 519 ? -47.141 -3.599 -32.570 1.00 39.37 519 ALA A O 1
ATOM 4087 N N . VAL A 1 520 ? -48.035 -1.536 -32.790 1.00 41.23 520 VAL A N 1
ATOM 4088 C CA . VAL A 1 520 ? -47.688 -1.475 -34.213 1.00 44.86 520 VAL A CA 1
ATOM 4089 C C . VAL A 1 520 ? -46.176 -1.458 -34.415 1.00 48.88 520 VAL A C 1
ATOM 4090 O O . VAL A 1 520 ? -45.651 -2.125 -35.301 1.00 52.29 520 VAL A O 1
ATOM 4094 N N . TYR A 1 521 ? -45.482 -0.663 -33.610 1.00 49.54 521 TYR A N 1
ATOM 4095 C CA . TYR A 1 521 ? -44.034 -0.544 -33.734 1.00 45.59 521 TYR A CA 1
ATOM 4096 C C . TYR A 1 521 ? -43.332 -1.866 -33.404 1.00 43.54 521 TYR A C 1
ATOM 4097 O O . TYR A 1 521 ? -42.361 -2.227 -34.063 1.00 49.66 521 TYR A O 1
ATOM 4106 N N . THR A 1 522 ? -43.803 -2.569 -32.374 1.00 43.14 522 THR A N 1
ATOM 4107 C CA . THR A 1 522 ? -43.239 -3.871 -31.995 1.00 44.29 522 THR A CA 1
ATOM 4108 C C . THR A 1 522 ? -43.511 -4.953 -33.037 1.00 49.42 522 THR A C 1
ATOM 4109 O O . THR A 1 522 ? -42.585 -5.628 -33.496 1.00 58.16 522 THR A O 1
ATOM 4113 N N . LEU A 1 523 ? -44.772 -5.090 -33.441 1.00 44.23 523 LEU A N 1
ATOM 4114 C CA . LEU A 1 523 ? -45.173 -6.154 -34.374 1.00 48.76 523 LEU A CA 1
ATOM 4115 C C . LEU A 1 523 ? -44.691 -5.963 -35.810 1.00 47.58 523 LEU A C 1
ATOM 4116 O O . LEU A 1 523 ? -44.309 -6.930 -36.469 1.00 52.52 523 LEU A O 1
ATOM 4121 N N . LEU A 1 524 ? -44.746 -4.734 -36.309 1.00 50.82 524 LEU A N 1
ATOM 4122 C CA . LEU A 1 524 ? -44.363 -4.470 -37.689 1.00 44.98 524 LEU A CA 1
ATOM 4123 C C . LEU A 1 524 ? -42.942 -3.904 -37.839 1.00 49.47 524 LEU A C 1
ATOM 4124 O O . LEU A 1 524 ? -42.581 -3.430 -38.915 1.00 50.76 524 LEU A O 1
ATOM 4129 N N . ASN A 1 525 ? -42.151 -3.950 -36.765 1.00 48.97 525 ASN A N 1
ATOM 4130 C CA . ASN A 1 525 ? -40.743 -3.538 -36.821 1.00 46.17 525 ASN A CA 1
ATOM 4131 C C . ASN A 1 525 ? -40.550 -2.140 -37.403 1.00 45.44 525 ASN A C 1
ATOM 4132 O O . ASN A 1 525 ? -39.792 -1.955 -38.353 1.00 53.74 525 ASN A O 1
ATOM 4137 N N . VAL A 1 526 ? -41.274 -1.162 -36.866 1.00 48.32 526 VAL A N 1
ATOM 4138 C CA . VAL A 1 526 ? -41.116 0.227 -37.289 1.00 44.49 526 VAL A CA 1
ATOM 4139 C C . VAL A 1 526 ? -39.906 0.832 -36.575 1.00 47.00 526 VAL A C 1
ATOM 4140 O O . VAL A 1 526 ? -39.886 0.906 -35.340 1.00 42.65 526 VAL A O 1
ATOM 4144 N N . ASP A 1 527 ? -38.913 1.269 -37.351 1.00 49.27 527 ASP A N 1
ATOM 4145 C CA . ASP A 1 527 ? -37.642 1.779 -36.810 1.00 51.86 527 ASP A CA 1
ATOM 4146 C C . ASP A 1 527 ? -37.706 3.265 -36.478 1.00 40.63 527 ASP A C 1
ATOM 4147 O O . ASP A 1 527 ? -37.128 4.085 -37.185 1.00 49.00 527 ASP A O 1
ATOM 4152 N N . ARG A 1 528 ? -38.405 3.597 -35.398 1.00 39.15 528 ARG A N 1
ATOM 4153 C CA . ARG A 1 528 ? -38.521 4.963 -34.893 1.00 31.98 528 ARG A CA 1
ATOM 4154 C C . ARG A 1 528 ? -38.809 4.858 -33.406 1.00 37.16 528 ARG A C 1
ATOM 4155 O O . ARG A 1 528 ? -39.423 3.882 -32.963 1.00 35.88 528 ARG A O 1
ATOM 4163 N N . GLY A 1 529 ? -38.355 5.838 -32.632 1.00 34.30 529 GLY A N 1
ATOM 4164 C CA . GLY A 1 529 ? -38.622 5.833 -31.203 1.00 36.39 529 GLY A CA 1
ATOM 4165 C C . GLY A 1 529 ? -40.091 6.022 -30.845 1.00 35.15 529 GLY A C 1
ATOM 4166 O O . GLY A 1 529 ? -40.813 6.794 -31.492 1.00 36.08 529 GLY A O 1
ATOM 4167 N N . VAL A 1 530 ? -40.542 5.313 -29.817 1.00 33.47 530 VAL A N 1
ATOM 4168 C CA . VAL A 1 530 ? -41.837 5.620 -29.220 1.00 29.58 530 VAL A CA 1
ATOM 4169 C C . VAL A 1 530 ? -41.503 6.529 -28.051 1.00 31.77 530 VAL A C 1
ATOM 4170 O O . VAL A 1 530 ? -40.601 6.214 -27.273 1.00 25.94 530 VAL A O 1
ATOM 4174 N N . PRO A 1 531 ? -42.185 7.681 -27.930 1.00 34.06 531 PRO A N 1
ATOM 4175 C CA . PRO A 1 531 ? -41.821 8.546 -26.803 1.00 30.80 531 PRO A CA 1
ATOM 4176 C C . PRO A 1 531 ? -42.066 7.875 -25.455 1.00 34.58 531 PRO A C 1
ATOM 4177 O O . PRO A 1 531 ? -43.117 7.256 -25.237 1.00 38.36 531 PRO A O 1
ATOM 4181 N N . GLU A 1 532 ? -41.083 7.976 -24.565 1.00 31.58 532 GLU A N 1
ATOM 4182 C CA . GLU A 1 532 ? -41.228 7.446 -23.214 1.00 31.59 532 GLU A CA 1
ATOM 4183 C C . GLU A 1 532 ? -42.304 8.281 -22.528 1.00 28.74 532 GLU A C 1
ATOM 4184 O O . GLU A 1 532 ? -42.699 9.341 -23.048 1.00 22.58 532 GLU A O 1
ATOM 4190 N N . VAL A 1 533 ? -42.826 7.799 -21.405 1.00 22.82 533 VAL A N 1
ATOM 4191 C CA . VAL A 1 533 ? -43.753 8.619 -20.642 1.00 30.73 533 VAL A CA 1
ATOM 4192 C C . VAL A 1 533 ? -42.987 9.889 -20.256 1.00 34.21 533 VAL A C 1
ATOM 4193 O O . VAL A 1 533 ? -41.836 9.798 -19.820 1.00 36.28 533 VAL A O 1
ATOM 4197 N N . PHE A 1 534 ? -43.597 11.063 -20.431 1.00 33.09 534 PHE A N 1
ATOM 4198 C CA . PHE A 1 534 ? -42.879 12.327 -20.236 1.00 28.99 534 PHE A CA 1
ATOM 4199 C C . PHE A 1 534 ? -42.231 12.377 -18.860 1.00 33.51 534 PHE A C 1
ATOM 4200 O O . PHE A 1 534 ? -42.905 12.149 -17.839 1.00 27.73 534 PHE A O 1
ATOM 4208 N N . ASP A 1 535 ? -40.934 12.699 -18.825 1.00 25.03 535 ASP A N 1
ATOM 4209 C CA . ASP A 1 535 ? -40.135 12.366 -17.649 1.00 29.28 535 ASP A CA 1
ATOM 4210 C C . ASP A 1 535 ? -40.137 13.397 -16.511 1.00 31.10 535 ASP A C 1
ATOM 4211 O O . ASP A 1 535 ? -39.134 13.527 -15.802 1.00 31.69 535 ASP A O 1
ATOM 4216 N N . SER A 1 536 ? -41.276 14.057 -16.282 1.00 36.16 536 SER A N 1
ATOM 4217 C CA . SER A 1 536 ? -41.365 15.094 -15.252 1.00 38.40 536 SER A CA 1
ATOM 4218 C C . SER A 1 536 ? -41.031 14.572 -13.850 1.00 37.43 536 SER A C 1
ATOM 4219 O O . SER A 1 536 ? -40.529 15.328 -13.003 1.00 38.82 536 SER A O 1
ATOM 4222 N N . ILE A 1 537 ? -41.327 13.303 -13.586 1.00 38.77 537 ILE A N 1
ATOM 4223 C CA . ILE A 1 537 ? -41.041 12.736 -12.269 1.00 41.58 537 ILE A CA 1
ATOM 4224 C C . ILE A 1 537 ? -39.532 12.598 -12.012 1.00 39.12 537 ILE A C 1
ATOM 4225 O O . ILE A 1 537 ? -39.094 12.517 -10.865 1.00 40.07 537 ILE A O 1
ATOM 4230 N N . TYR A 1 538 ? -38.734 12.607 -13.074 1.00 37.87 538 TYR A N 1
ATOM 4231 C CA . TYR A 1 538 ? -37.289 12.515 -12.908 1.00 36.40 538 TYR A CA 1
ATOM 4232 C C . TYR A 1 538 ? -36.591 13.876 -12.985 1.00 36.11 538 TYR A C 1
ATOM 4233 O O . TYR A 1 538 ? -35.381 13.955 -12.792 1.00 36.41 538 TYR A O 1
ATOM 4242 N N . ASP A 1 539 ? -37.359 14.936 -13.250 1.00 37.65 539 ASP A N 1
ATOM 4243 C CA . ASP A 1 539 ? -36.842 16.316 -13.327 1.00 38.43 539 ASP A CA 1
ATOM 4244 C C . ASP A 1 539 ? -36.833 16.995 -11.956 1.00 42.48 539 ASP A C 1
ATOM 4245 O O . ASP A 1 539 ? -37.895 17.266 -11.380 1.00 42.90 539 ASP A O 1
ATOM 4250 N N . ILE A 1 540 ? -35.639 17.311 -11.460 1.00 40.40 540 ILE A N 1
ATOM 4251 C CA . ILE A 1 540 ? -35.493 17.908 -10.129 1.00 47.22 540 ILE A CA 1
ATOM 4252 C C . ILE A 1 540 ? -36.270 19.213 -9.976 1.00 48.09 540 ILE A C 1
ATOM 4253 O O . ILE A 1 540 ? -36.766 19.529 -8.886 1.00 53.35 540 ILE A O 1
ATOM 4258 N N . ARG A 1 541 ? -36.367 19.976 -11.064 1.00 47.51 541 ARG A N 1
ATOM 4259 C CA . ARG A 1 541 ? -37.162 21.203 -11.061 1.00 43.26 541 ARG A CA 1
ATOM 4260 C C . ARG A 1 541 ? -38.608 20.850 -10.747 1.00 48.31 541 ARG A C 1
ATOM 4261 O O . ARG A 1 541 ? -39.281 21.529 -9.955 1.00 46.48 541 ARG A O 1
ATOM 4269 N N . GLN A 1 542 ? -39.085 19.768 -11.358 1.00 41.35 542 GLN A N 1
ATOM 4270 C CA . GLN A 1 542 ? -40.459 19.343 -11.108 1.00 47.47 542 GLN A CA 1
ATOM 4271 C C . GLN A 1 542 ? -40.691 18.773 -9.708 1.00 46.68 542 GLN A C 1
ATOM 4272 O O . GLN A 1 542 ? -41.721 19.054 -9.103 1.00 44.12 542 GLN A O 1
ATOM 4278 N N . LEU A 1 543 ? -39.736 18.004 -9.183 1.00 50.29 543 LEU A N 1
ATOM 4279 C CA . LEU A 1 543 ? -39.867 17.485 -7.822 1.00 45.43 543 LEU A CA 1
ATOM 4280 C C . LEU A 1 543 ? -39.935 18.633 -6.820 1.00 54.83 543 LEU A C 1
ATOM 4281 O O . LEU A 1 543 ? -40.815 18.664 -5.938 1.00 59.05 543 LEU A O 1
ATOM 4286 N N . LEU A 1 544 ? -39.030 19.597 -6.981 1.00 54.83 544 LEU A N 1
ATOM 4287 C CA . LEU A 1 544 ? -38.999 20.763 -6.101 1.00 58.37 544 LEU A CA 1
ATOM 4288 C C . LEU A 1 544 ? -40.300 21.561 -6.198 1.00 57.47 544 LEU A C 1
ATOM 4289 O O . LEU A 1 544 ? -40.913 21.921 -5.179 1.00 65.03 544 LEU A O 1
ATOM 4294 N N . ARG A 1 545 ? -40.721 21.826 -7.431 1.00 55.12 545 ARG A N 1
ATOM 4295 C CA . ARG A 1 545 ? -41.934 22.588 -7.680 1.00 61.42 545 ARG A CA 1
ATOM 4296 C C . ARG A 1 545 ? -43.112 21.898 -6.993 1.00 57.22 545 ARG A C 1
ATOM 4297 O O . ARG A 1 545 ? -43.924 22.541 -6.330 1.00 63.06 545 ARG A O 1
ATOM 4305 N N . ALA A 1 546 ? -43.149 20.578 -7.104 1.00 54.76 546 ALA A N 1
ATOM 4306 C CA . ALA A 1 546 ? -44.195 19.769 -6.491 1.00 56.79 546 ALA A CA 1
ATOM 4307 C C . ALA A 1 546 ? -44.240 19.887 -4.976 1.00 57.05 546 ALA A C 1
ATOM 4308 O O . ALA A 1 546 ? -45.316 20.058 -4.396 1.00 58.21 546 ALA A O 1
ATOM 4318 N N . TYR A 1 548 ? -43.235 22.357 -3.391 1.00 60.39 548 TYR A N 1
ATOM 4319 C CA . TYR A 1 548 ? -43.684 23.732 -3.131 1.00 57.07 548 TYR A CA 1
ATOM 4320 C C . TYR A 1 548 ? -45.207 23.894 -3.202 1.00 64.30 548 TYR A C 1
ATOM 4321 O O . TYR A 1 548 ? -45.826 24.369 -2.246 1.00 59.28 548 TYR A O 1
ATOM 4330 N N . TYR A 1 549 ? -45.802 23.545 -4.339 1.00 55.21 549 TYR A N 1
ATOM 4331 C CA . TYR A 1 549 ? -47.249 23.703 -4.518 1.00 63.84 549 TYR A CA 1
ATOM 4332 C C . TYR A 1 549 ? -48.111 22.779 -3.647 1.00 64.35 549 TYR A C 1
ATOM 4333 O O . TYR A 1 549 ? -49.141 23.201 -3.119 1.00 72.39 549 TYR A O 1
ATOM 4350 N N . SER A 1 551 ? -47.634 21.693 -0.686 1.00 70.69 551 SER A 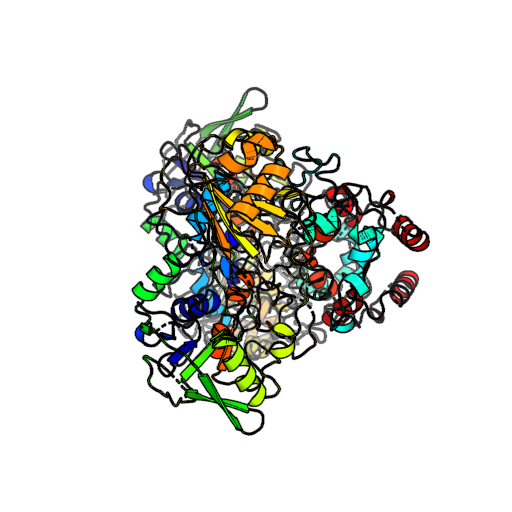N 1
ATOM 4351 C CA . SER A 1 551 ? -47.699 22.134 0.703 1.00 73.99 551 SER A CA 1
ATOM 4352 C C . SER A 1 551 ? -48.455 23.454 0.823 1.00 82.77 551 SER A C 1
ATOM 4353 O O . SER A 1 551 ? -48.411 24.107 1.872 1.00 86.56 551 SER A O 1
ATOM 4356 N N . ASP A 1 552 ? -49.134 23.840 -0.257 1.00 80.18 552 ASP A N 1
ATOM 4357 C CA . ASP A 1 552 ? -49.783 25.147 -0.349 1.00 77.41 552 ASP A CA 1
ATOM 4358 C C . ASP A 1 552 ? -48.788 26.285 -0.179 1.00 74.78 552 ASP A C 1
ATOM 4359 O O . ASP A 1 552 ? -49.005 27.208 0.607 1.00 75.45 552 ASP A O 1
ATOM 4364 N N . LYS A 1 553 ? -47.695 26.191 -0.932 1.00 72.87 553 LYS A N 1
ATOM 4365 C CA . LYS A 1 553 ? -46.676 27.239 -1.038 1.00 75.21 553 LYS A CA 1
ATOM 4366 C C . LYS A 1 553 ? -45.874 27.560 0.233 1.00 73.81 553 LYS A C 1
ATOM 4367 O O . LYS A 1 553 ? -45.665 28.728 0.567 1.00 72.82 553 LYS A O 1
ATOM 4373 N N . LYS A 1 554 ? -45.423 26.516 0.926 1.00 71.85 554 LYS A N 1
ATOM 4374 C CA . LYS A 1 554 ? -44.592 26.675 2.114 1.00 71.84 554 LYS A CA 1
ATOM 4375 C C . LYS A 1 554 ? -43.116 26.384 1.814 1.00 74.26 554 LYS A C 1
ATOM 4376 O O . LYS A 1 554 ? -42.791 25.434 1.084 1.00 65.32 554 LYS A O 1
ATOM 4382 N N . LYS A 1 555 ? -42.227 27.210 2.370 1.00 72.91 555 LYS A N 1
ATOM 4383 C CA . LYS A 1 555 ? -40.792 26.971 2.271 1.00 68.34 555 LYS A CA 1
ATOM 4384 C C . LYS A 1 555 ? -40.480 25.646 2.960 1.00 82.13 555 LYS A C 1
ATOM 4385 O O . LYS A 1 555 ? -41.148 25.276 3.930 1.00 82.69 555 LYS A O 1
ATOM 4391 N N . LEU A 1 556 ? -39.461 24.944 2.473 1.00 77.60 556 LEU A N 1
ATOM 4392 C CA . LEU A 1 556 ? -39.182 23.573 2.910 1.00 83.53 556 LEU A CA 1
ATOM 4393 C C . LEU A 1 556 ? -39.020 23.400 4.429 1.00 90.54 556 LEU A C 1
ATOM 4394 O O . LEU A 1 556 ? -39.441 22.388 4.995 1.00 94.21 556 LEU A O 1
ATOM 4399 N N . ALA A 1 557 ? -38.390 24.376 5.074 1.00 92.97 557 ALA A N 1
ATOM 4400 C CA . ALA A 1 557 ? -38.214 24.358 6.525 1.00 90.55 557 ALA A CA 1
ATOM 4401 C C . ALA A 1 557 ? -39.545 24.499 7.269 1.00 89.23 557 ALA A C 1
ATOM 4402 O O . ALA A 1 557 ? -39.678 24.084 8.418 1.00 81.55 557 ALA A O 1
ATOM 4404 N N . ASP A 1 558 ? -40.515 25.132 6.622 1.00 93.39 558 ASP A N 1
ATOM 4405 C CA . ASP A 1 558 ? -41.792 25.423 7.258 1.00 89.97 558 ASP A CA 1
ATOM 4406 C C . ASP A 1 558 ? -42.846 24.347 7.031 1.00 85.36 558 ASP A C 1
ATOM 4407 O O . ASP A 1 558 ? -43.874 24.333 7.705 1.00 90.18 558 ASP A O 1
ATOM 4412 N N . GLN A 1 559 ? -42.590 23.443 6.093 1.00 79.87 559 GLN A N 1
ATOM 4413 C CA . GLN A 1 559 ? -43.557 22.399 5.772 1.00 80.74 559 GLN A CA 1
ATOM 4414 C C . GLN A 1 559 ? -43.676 21.448 6.958 1.00 83.68 559 GLN A C 1
ATOM 4415 O O . GLN A 1 559 ? -42.683 21.174 7.631 1.00 86.34 559 GLN A O 1
ATOM 4421 N N . ASP A 1 560 ? -44.875 20.930 7.208 1.00 83.62 560 ASP A N 1
ATOM 4422 C CA . ASP A 1 560 ? -45.081 20.127 8.406 1.00 95.83 560 ASP A CA 1
ATOM 4423 C C . ASP A 1 560 ? -44.436 18.767 8.230 1.00 99.96 560 ASP A C 1
ATOM 4424 O O . ASP A 1 560 ? -44.720 18.049 7.272 1.00 103.44 560 ASP A O 1
ATOM 4437 N N . PRO A 1 562 ? -42.428 15.241 10.425 1.00 103.60 562 PRO A N 1
ATOM 4438 C CA . PRO A 1 562 ? -41.894 14.478 11.556 1.00 109.06 562 PRO A CA 1
ATOM 4439 C C . PRO A 1 562 ? -40.483 14.939 11.938 1.00 110.45 562 PRO A C 1
ATOM 4440 O O . PRO A 1 562 ? -39.715 15.351 11.068 1.00 109.71 562 PRO A O 1
ATOM 4444 N N . LEU A 1 563 ? -40.155 14.857 13.225 1.00 114.74 563 LEU A N 1
ATOM 4445 C CA . LEU A 1 563 ? -38.944 15.469 13.785 1.00 115.18 563 LEU A CA 1
ATOM 4446 C C . LEU A 1 563 ? -37.587 14.961 13.247 1.00 117.70 563 LEU A C 1
ATOM 4447 O O . LEU A 1 563 ? -36.690 15.770 12.977 1.00 112.70 563 LEU A O 1
ATOM 4452 N N . PRO A 1 564 ? -37.418 13.630 13.095 1.00 123.66 564 PRO A N 1
ATOM 4453 C CA . PRO A 1 564 ? -36.135 13.171 12.544 1.00 127.44 564 PRO A CA 1
ATOM 4454 C C . PRO A 1 564 ? -35.961 13.592 11.091 1.00 127.56 564 PRO A C 1
ATOM 4455 O O . PRO A 1 564 ? -34.859 13.966 10.671 1.00 128.98 564 PRO A O 1
ATOM 4459 N N . GLU A 1 565 ? -37.058 13.529 10.342 1.00 121.76 565 GLU A N 1
ATOM 4460 C CA . GLU A 1 565 ? -37.080 13.913 8.937 1.00 111.44 565 GLU A CA 1
ATOM 4461 C C . GLU A 1 565 ? -36.750 15.395 8.796 1.00 107.46 565 GLU A C 1
ATOM 4462 O O . GLU A 1 565 ? -36.025 15.812 7.881 1.00 107.31 565 GLU A O 1
ATOM 4468 N N . LYS A 1 566 ? -37.287 16.183 9.720 1.00 105.00 566 LYS A N 1
ATOM 4469 C CA . LYS A 1 566 ? -37.042 17.612 9.736 1.00 97.57 566 LYS A CA 1
ATOM 4470 C C . LYS A 1 566 ? -35.566 17.850 10.022 1.00 95.27 566 LYS A C 1
ATOM 4471 O O . LYS A 1 566 ? -34.942 18.704 9.393 1.00 92.32 566 LYS A O 1
ATOM 4477 N N . LEU A 1 567 ? -35.012 17.066 10.946 1.00 99.56 567 LEU A N 1
ATOM 4478 C CA . LEU A 1 567 ? -33.603 17.185 11.319 1.00 106.56 567 LEU A CA 1
ATOM 4479 C C . LEU A 1 567 ? -32.731 16.923 10.091 1.00 101.37 567 LEU A C 1
ATOM 4480 O O . LEU A 1 567 ? -31.750 17.640 9.823 1.00 96.82 567 LEU A O 1
ATOM 4485 N N . ALA A 1 568 ? -33.113 15.893 9.343 1.00 101.18 568 ALA A N 1
ATOM 4486 C CA . ALA A 1 568 ? -32.394 15.519 8.139 1.00 108.23 568 ALA A CA 1
ATOM 4487 C C . ALA A 1 568 ? -32.444 16.679 7.150 1.00 111.08 568 ALA A C 1
ATOM 4488 O O . ALA A 1 568 ? -31.440 16.996 6.507 1.00 111.42 568 ALA A O 1
ATOM 4490 N N . VAL A 1 569 ? -33.612 17.308 7.023 1.00 109.91 569 VAL A N 1
ATOM 4491 C CA . VAL A 1 569 ? -33.756 18.437 6.102 1.00 103.39 569 VAL A CA 1
ATOM 4492 C C . VAL A 1 569 ? -32.922 19.670 6.497 1.00 100.61 569 VAL A C 1
ATOM 4493 O O . VAL A 1 569 ? -32.280 20.271 5.641 1.00 101.98 569 VAL A O 1
ATOM 4497 N N . LYS A 1 570 ? -32.922 20.056 7.772 1.00 96.42 570 LYS A N 1
ATOM 4498 C CA . LYS A 1 570 ? -32.121 21.219 8.174 1.00 96.39 570 LYS A CA 1
ATOM 4499 C C . LYS A 1 570 ? -30.633 20.932 7.957 1.00 97.53 570 LYS A C 1
ATOM 4500 O O . LYS A 1 570 ? -29.875 21.812 7.521 1.00 90.50 570 LYS A O 1
ATOM 4506 N N . THR A 1 571 ? -30.223 19.701 8.270 1.00 105.33 571 THR A N 1
ATOM 4507 C CA . THR A 1 571 ? -28.833 19.284 8.073 1.00 106.76 571 THR A CA 1
ATOM 4508 C C . THR A 1 571 ? -28.461 19.358 6.575 1.00 100.57 571 THR A C 1
ATOM 4509 O O . THR A 1 571 ? -27.402 19.901 6.199 1.00 102.04 571 THR A O 1
ATOM 4513 N N . GLY A 1 572 ? -29.358 18.862 5.724 1.00 92.71 572 GLY A N 1
ATOM 4514 C CA . GLY A 1 572 ? -29.147 18.866 4.286 1.00 91.51 572 GLY A CA 1
ATOM 4515 C C . GLY A 1 572 ? -29.047 20.264 3.707 1.00 91.38 572 GLY A C 1
ATOM 4516 O O . GLY A 1 572 ? -28.103 20.579 2.980 1.00 93.71 572 GLY A O 1
ATOM 4525 N N . ARG A 1 574 ? -28.345 22.891 5.241 1.00 87.37 574 ARG A N 1
ATOM 4526 C CA . ARG A 1 574 ? -27.113 23.478 5.764 1.00 87.20 574 ARG A CA 1
ATOM 4527 C C . ARG A 1 574 ? -25.917 23.116 4.888 1.00 89.01 574 ARG A C 1
ATOM 4528 O O . ARG A 1 574 ? -25.122 23.988 4.527 1.00 88.42 574 ARG A O 1
ATOM 4536 N N . LYS A 1 575 ? -25.787 21.835 4.546 1.00 92.09 575 LYS A N 1
ATOM 4537 C CA . LYS A 1 575 ? -24.640 21.402 3.739 1.00 92.04 575 LYS A CA 1
ATOM 4538 C C . LYS A 1 575 ? -24.583 22.018 2.332 1.00 91.26 575 LYS A C 1
ATOM 4539 O O . LYS A 1 575 ? -23.518 22.446 1.886 1.00 88.47 575 LYS A O 1
ATOM 4545 N N . ILE A 1 576 ? -25.730 22.111 1.658 1.00 96.38 576 ILE A N 1
ATOM 4546 C CA . ILE A 1 576 ? -25.752 22.507 0.245 1.00 92.68 576 ILE A CA 1
ATOM 4547 C C . ILE A 1 576 ? -25.822 24.019 0.104 1.00 92.13 576 ILE A C 1
ATOM 4548 O O . ILE A 1 576 ? -26.139 24.539 -0.970 1.00 86.36 576 ILE A O 1
ATOM 4553 N N . LYS A 1 577 ? -25.522 24.714 1.197 1.00 94.35 577 LYS A N 1
ATOM 4554 C CA . LYS A 1 577 ? -25.597 26.166 1.235 1.00 92.88 577 LYS A CA 1
ATOM 4555 C C . LYS A 1 577 ? -24.667 26.778 0.184 1.00 91.92 577 LYS A C 1
ATOM 4556 O O . LYS A 1 577 ? -23.524 26.337 0.019 1.00 91.85 577 LYS A O 1
ATOM 4562 N N . LYS A 1 578 ? -25.172 27.789 -0.521 1.00 84.20 578 LYS A N 1
ATOM 4563 C CA . LYS A 1 578 ? -24.440 28.468 -1.594 1.00 85.42 578 LYS A CA 1
ATOM 4564 C C . LYS A 1 578 ? -23.975 27.575 -2.758 1.00 86.31 578 LYS A C 1
ATOM 4565 O O . LYS A 1 578 ? -22.861 27.724 -3.254 1.00 93.18 578 LYS A O 1
ATOM 4571 N N . THR A 1 579 ? -24.826 26.663 -3.208 1.00 78.69 579 THR A N 1
ATOM 4572 C CA . THR A 1 579 ? -24.468 25.783 -4.322 1.00 76.95 579 THR A CA 1
ATOM 4573 C C . THR A 1 579 ? -25.516 25.906 -5.410 1.00 76.09 579 THR A C 1
ATOM 4574 O O . THR A 1 579 ? -26.495 26.643 -5.255 1.00 79.35 579 THR A O 1
ATOM 4578 N N . TRP A 1 580 ? -25.279 25.228 -6.529 1.00 72.62 580 TRP A N 1
ATOM 4579 C CA . TRP A 1 580 ? -26.221 25.207 -7.642 1.00 68.13 580 TRP A CA 1
ATOM 4580 C C . TRP A 1 580 ? -27.562 24.625 -7.177 1.00 61.68 580 TRP A C 1
ATOM 4581 O O . TRP A 1 580 ? -28.633 25.057 -7.615 1.00 58.40 580 TRP A O 1
ATOM 4592 N N . VAL A 1 581 ? -27.490 23.651 -6.275 1.00 59.27 581 VAL A N 1
ATOM 4593 C CA . VAL A 1 581 ? -28.680 23.075 -5.661 1.00 64.41 581 VAL A CA 1
ATOM 4594 C C . VAL A 1 581 ? -29.459 24.126 -4.872 1.00 74.71 581 VAL A C 1
ATOM 4595 O O . VAL A 1 581 ? -30.691 24.164 -4.929 1.00 74.27 581 VAL A O 1
ATOM 4599 N N . GLU A 1 582 ? -28.744 24.989 -4.149 1.00 83.31 582 GLU A N 1
ATOM 4600 C CA . GLU A 1 582 ? -29.399 26.089 -3.433 1.00 81.14 582 GLU A CA 1
ATOM 4601 C C . GLU A 1 582 ? -30.091 27.016 -4.430 1.00 77.41 582 GLU A C 1
ATOM 4602 O O . GLU A 1 582 ? -31.169 27.546 -4.143 1.00 72.40 582 GLU A O 1
ATOM 4608 N N . GLU A 1 583 ? -29.468 27.212 -5.592 1.00 59.25 583 GLU A N 1
ATOM 4609 C CA . GLU A 1 583 ? -30.063 28.019 -6.657 1.00 64.84 583 GLU A CA 1
ATOM 4610 C C . GLU A 1 583 ? -31.372 27.388 -7.125 1.00 67.58 583 GLU A C 1
ATOM 4611 O O . GLU A 1 583 ? -32.363 28.088 -7.360 1.00 66.55 583 GLU A O 1
ATOM 4617 N N . LEU A 1 584 ? -31.365 26.064 -7.275 1.00 60.09 584 LEU A N 1
ATOM 4618 C CA . LEU A 1 584 ? -32.553 25.345 -7.724 1.00 58.23 584 LEU A CA 1
ATOM 4619 C C . LEU A 1 584 ? -33.666 25.462 -6.692 1.00 62.33 584 LEU A C 1
ATOM 4620 O O . LEU A 1 584 ? -34.832 25.640 -7.049 1.00 62.10 584 LEU A O 1
ATOM 4625 N N . LEU A 1 585 ? -33.302 25.359 -5.416 1.00 64.54 585 LEU A N 1
ATOM 4626 C CA . LEU A 1 585 ? -34.267 25.488 -4.334 1.00 62.16 585 LEU A CA 1
ATOM 4627 C C . LEU A 1 585 ? -34.854 26.893 -4.335 1.00 68.73 585 LEU A C 1
ATOM 4628 O O . LEU A 1 585 ? -36.032 27.086 -4.032 1.00 72.92 585 LEU A O 1
ATOM 4633 N N . LYS A 1 586 ? -34.016 27.869 -4.673 1.00 71.73 586 LYS A N 1
ATOM 4634 C CA . LYS A 1 586 ? -34.450 29.256 -4.794 1.00 69.84 586 LYS A CA 1
ATOM 4635 C C . LYS A 1 586 ? -35.463 29.409 -5.917 1.00 60.88 586 LYS A C 1
ATOM 4636 O O . LYS A 1 586 ? -36.490 30.061 -5.751 1.00 70.20 586 LYS A O 1
ATOM 4642 N N . GLU A 1 587 ? -35.165 28.787 -7.051 1.00 56.00 587 GLU A N 1
ATOM 4643 C CA . GLU A 1 587 ? -36.012 28.850 -8.236 1.00 68.87 587 GLU A CA 1
ATOM 4644 C C . GLU A 1 587 ? -37.399 28.275 -7.953 1.00 65.46 587 GLU A C 1
ATOM 4645 O O . GLU A 1 587 ? -38.390 28.704 -8.537 1.00 63.88 587 GLU A O 1
ATOM 4651 N N . ALA A 1 588 ? -37.451 27.263 -7.096 1.00 58.38 588 ALA A N 1
ATOM 4652 C CA . ALA A 1 588 ? -38.701 26.597 -6.754 1.00 58.39 588 ALA A CA 1
ATOM 4653 C C . ALA A 1 588 ? -39.439 27.334 -5.650 1.00 57.86 588 ALA A C 1
ATOM 4654 O O . ALA A 1 588 ? -40.501 26.886 -5.210 1.00 57.21 588 ALA A O 1
ATOM 4656 N N . ASN A 1 589 ? -38.833 28.424 -5.173 1.00 60.90 589 ASN A N 1
ATOM 4657 C CA . ASN A 1 589 ? -39.365 29.228 -4.073 1.00 59.89 589 ASN A CA 1
ATOM 4658 C C . ASN A 1 589 ? -39.425 28.421 -2.786 1.00 66.73 589 ASN A C 1
ATOM 4659 O O . ASN A 1 589 ? -40.259 28.676 -1.917 1.00 62.68 589 ASN A O 1
ATOM 4664 N N . LEU A 1 590 ? -38.541 27.437 -2.665 1.00 65.17 590 LEU A N 1
ATOM 4665 C CA . LEU A 1 590 ? -38.434 26.688 -1.418 1.00 69.45 590 LEU A CA 1
ATOM 4666 C C . LEU A 1 590 ? -37.474 27.421 -0.480 1.00 64.37 590 LEU A C 1
ATOM 4667 O O . LEU A 1 590 ? -37.392 27.097 0.706 1.00 70.58 590 LEU A O 1
ATOM 4672 N N . VAL A 1 591 ? -36.745 28.396 -1.036 1.00 71.35 591 VAL A N 1
ATOM 4673 C CA . VAL A 1 591 ? -35.968 29.385 -0.267 1.00 73.05 591 VAL A CA 1
ATOM 4674 C C . VAL A 1 591 ? -36.004 30.724 -0.999 1.00 74.68 591 VAL A C 1
ATOM 4675 O O . VAL A 1 591 ? -36.384 30.810 -2.174 1.00 75.47 591 VAL A O 1
ATOM 4688 N N . TYR B 1 2 ? -41.919 32.388 -25.037 1.00 60.96 2 TYR B N 1
ATOM 4689 C CA . TYR B 1 2 ? -41.832 31.399 -23.960 1.00 55.79 2 TYR B CA 1
ATOM 4690 C C . TYR B 1 2 ? -41.058 30.137 -24.347 1.00 49.81 2 TYR B C 1
ATOM 4691 O O . TYR B 1 2 ? -40.894 29.847 -25.532 1.00 45.01 2 TYR B O 1
ATOM 4700 N N . TYR B 1 3 ? -40.554 29.408 -23.352 1.00 42.68 3 TYR B N 1
ATOM 4701 C CA . TYR B 1 3 ? -39.843 28.153 -23.612 1.00 38.72 3 TYR B CA 1
ATOM 4702 C C . TYR B 1 3 ? -40.734 26.958 -23.347 1.00 43.67 3 TYR B C 1
ATOM 4703 O O . TYR B 1 3 ? -41.677 27.048 -22.559 1.00 48.59 3 TYR B O 1
ATOM 4712 N N . SER B 1 4 ? -40.444 25.833 -23.995 1.00 40.46 4 SER B N 1
ATOM 4713 C CA . SER B 1 4 ? -41.261 24.638 -23.804 1.00 37.19 4 SER B CA 1
ATOM 4714 C C . SER B 1 4 ? -40.445 23.368 -24.046 1.00 33.76 4 SER B C 1
ATOM 4715 O O . SER B 1 4 ? -39.273 23.436 -24.424 1.00 33.83 4 SER B O 1
ATOM 4718 N N . ASN B 1 5 ? -41.075 22.224 -23.800 1.00 38.45 5 ASN B N 1
ATOM 4719 C CA . ASN B 1 5 ? -40.528 20.909 -24.121 1.00 38.11 5 ASN B CA 1
ATOM 4720 C C . ASN B 1 5 ? -41.700 19.998 -24.473 1.00 34.32 5 ASN B C 1
ATOM 4721 O O . ASN B 1 5 ? -42.849 20.408 -24.330 1.00 39.95 5 ASN B O 1
ATOM 4726 N N . GLY B 1 6 ? -41.428 18.792 -24.965 1.00 35.46 6 GLY B N 1
ATOM 4727 C CA . GLY B 1 6 ? -42.482 17.819 -25.247 1.00 24.90 6 GLY B CA 1
ATOM 4728 C C . GLY B 1 6 ? -43.057 17.913 -26.647 1.00 27.30 6 GLY B C 1
ATOM 4729 O O . GLY B 1 6 ? -42.858 18.913 -27.343 1.00 27.94 6 GLY B O 1
ATOM 4730 N N . ASN B 1 7 ? -43.789 16.877 -27.055 1.00 30.59 7 ASN B N 1
ATOM 4731 C CA . ASN B 1 7 ? -44.326 16.793 -28.414 1.00 29.35 7 ASN B CA 1
ATOM 4732 C C . ASN B 1 7 ? -45.419 17.809 -28.742 1.00 35.85 7 ASN B C 1
ATOM 4733 O O . ASN B 1 7 ? -45.578 18.212 -29.905 1.00 39.92 7 ASN B O 1
ATOM 4738 N N . TYR B 1 8 ? -46.194 18.195 -27.731 1.00 33.40 8 TYR B N 1
ATOM 4739 C CA . TYR B 1 8 ? -47.320 19.111 -27.938 1.00 33.82 8 TYR B CA 1
ATOM 4740 C C . TYR B 1 8 ? -46.852 20.416 -28.574 1.00 33.02 8 TYR B C 1
ATOM 4741 O O . TYR B 1 8 ? -47.368 20.830 -29.619 1.00 36.49 8 TYR B O 1
ATOM 4750 N N . GLU B 1 9 ? -45.874 21.073 -27.960 1.00 37.88 9 GLU B N 1
ATOM 4751 C CA . GLU B 1 9 ? -45.391 22.326 -28.532 1.00 35.43 9 GLU B CA 1
ATOM 4752 C C . GLU B 1 9 ? -44.548 22.104 -29.783 1.00 35.53 9 GLU B C 1
ATOM 4753 O O . GLU B 1 9 ? -44.508 22.955 -30.661 1.00 44.14 9 GLU B O 1
ATOM 4759 N N . ALA B 1 10 ? -43.901 20.950 -29.885 1.00 38.06 10 ALA B N 1
ATOM 4760 C CA . ALA B 1 10 ? -43.031 20.694 -31.031 1.00 41.13 10 ALA B CA 1
ATOM 4761 C C . ALA B 1 10 ? -43.815 20.535 -32.322 1.00 46.95 10 ALA B C 1
ATOM 4762 O O . ALA B 1 10 ? -43.460 21.126 -33.343 1.00 45.54 10 ALA B O 1
ATOM 4764 N N . PHE B 1 11 ? -44.881 19.740 -32.277 1.00 44.94 11 PHE B N 1
ATOM 4765 C CA . PHE B 1 11 ? -45.646 19.453 -33.483 1.00 40.20 11 PHE B CA 1
ATOM 4766 C C . PHE B 1 11 ? -46.585 20.602 -33.832 1.00 43.06 11 PHE B C 1
ATOM 4767 O O . PHE B 1 11 ? -47.071 20.701 -34.956 1.00 46.04 11 PHE B O 1
ATOM 4775 N N . ALA B 1 12 ? -46.809 21.499 -32.884 1.00 45.72 12 ALA B N 1
ATOM 4776 C CA . ALA B 1 12 ? -47.767 22.578 -33.094 1.00 44.06 12 ALA B CA 1
ATOM 4777 C C . ALA B 1 12 ? -47.253 23.629 -34.071 1.00 55.09 12 ALA B C 1
ATOM 4778 O O . ALA B 1 12 ? -46.074 24.007 -34.049 1.00 54.13 12 ALA B O 1
ATOM 4780 N N . ASP B 1 13 ? -48.153 24.077 -34.946 1.00 57.79 13 ASP B N 1
ATOM 4781 C CA . ASP B 1 13 ? -47.876 25.163 -35.880 1.00 57.51 13 ASP B CA 1
ATOM 4782 C C . ASP B 1 13 ? -48.362 26.483 -35.296 1.00 59.32 13 ASP B C 1
ATOM 4783 O O . ASP B 1 13 ? -49.482 26.572 -34.789 1.00 64.64 13 ASP B O 1
ATOM 4788 N N . PRO B 1 14 ? -47.513 27.515 -35.349 1.00 58.22 14 PRO B N 1
ATOM 4789 C CA . PRO B 1 14 ? -47.949 28.793 -34.784 1.00 61.84 14 PRO B CA 1
ATOM 4790 C C . PRO B 1 14 ? -48.985 29.491 -35.669 1.00 62.73 14 PRO B C 1
ATOM 4791 O O . PRO B 1 14 ? -48.998 29.323 -36.894 1.00 55.59 14 PRO B O 1
ATOM 4795 N N . LYS B 1 15 ? -49.843 30.284 -35.040 1.00 60.65 15 LYS B N 1
ATOM 4796 C CA . LYS B 1 15 ? -50.781 31.117 -35.770 1.00 60.50 15 LYS B CA 1
ATOM 4797 C C . LYS B 1 15 ? -49.945 32.201 -36.434 1.00 67.66 15 LYS B C 1
ATOM 4798 O O . LYS B 1 15 ? -48.842 32.517 -35.965 1.00 63.90 15 LYS B O 1
ATOM 4804 N N . LYS B 1 16 ? -50.423 32.709 -37.565 1.00 69.76 16 LYS B N 1
ATOM 4805 C CA . LYS B 1 16 ? -49.818 33.879 -38.183 1.00 66.73 16 LYS B CA 1
ATOM 4806 C C . LYS B 1 16 ? -49.975 35.053 -37.232 1.00 68.19 16 LYS B C 1
ATOM 4807 O O . LYS B 1 16 ? -51.100 35.433 -36.906 1.00 68.72 16 LYS B O 1
ATOM 4813 N N . PRO B 1 17 ? -48.852 35.631 -36.774 1.00 68.96 17 PRO B N 1
ATOM 4814 C CA . PRO B 1 17 ? -48.922 36.756 -35.832 1.00 82.39 17 PRO B CA 1
ATOM 4815 C C . PRO B 1 17 ? -49.430 38.038 -36.504 1.00 81.84 17 PRO B C 1
ATOM 4816 O O . PRO B 1 17 ? -49.367 38.153 -37.732 1.00 77.41 17 PRO B O 1
ATOM 4820 N N . ALA B 1 18 ? -49.915 38.987 -35.707 1.00 79.84 18 ALA B N 1
ATOM 4821 C CA . ALA B 1 18 ? -50.567 40.184 -36.243 1.00 85.96 18 ALA B CA 1
ATOM 4822 C C . ALA B 1 18 ? -49.614 41.065 -37.055 1.00 87.89 18 ALA B C 1
ATOM 4823 O O . ALA B 1 18 ? -48.473 41.304 -36.653 1.00 87.37 18 ALA B O 1
ATOM 4825 N N . GLY B 1 19 ? -50.096 41.519 -38.211 1.00 88.00 19 GLY B N 1
ATOM 4826 C CA . GLY B 1 19 ? -49.414 42.484 -39.062 1.00 92.28 19 GLY B CA 1
ATOM 4827 C C . GLY B 1 19 ? -48.006 42.162 -39.537 1.00 94.01 19 GLY B C 1
ATOM 4828 O O . GLY B 1 19 ? -47.103 42.990 -39.424 1.00 94.37 19 GLY B O 1
ATOM 4829 N N . VAL B 1 20 ? -47.837 40.979 -40.121 1.00 89.51 20 VAL B N 1
ATOM 4830 C CA . VAL B 1 20 ? -46.543 40.547 -40.637 1.00 93.69 20 VAL B CA 1
ATOM 4831 C C . VAL B 1 20 ? -46.464 40.719 -42.161 1.00 101.79 20 VAL B C 1
ATOM 4832 O O . VAL B 1 20 ? -45.401 40.535 -42.773 1.00 99.72 20 VAL B O 1
ATOM 4836 N N . ASP B 1 21 ? -47.555 41.194 -42.754 1.00 94.94 21 ASP B N 1
ATOM 4837 C CA . ASP B 1 21 ? -47.578 41.416 -44.190 1.00 98.40 21 ASP B CA 1
ATOM 4838 C C . ASP B 1 21 ? -47.074 42.806 -44.477 1.00 103.10 21 ASP B C 1
ATOM 4839 O O . ASP B 1 21 ? -46.756 43.151 -45.616 1.00 118.88 21 ASP B O 1
ATOM 4844 N N . LYS B 1 22 ? -46.993 43.604 -43.424 1.00 103.44 22 LYS B N 1
ATOM 4845 C CA . LYS B 1 22 ? -46.474 44.944 -43.552 1.00 107.85 22 LYS B CA 1
ATOM 4846 C C . LYS B 1 22 ? -45.014 44.970 -43.131 1.00 111.00 22 LYS B C 1
ATOM 4847 O O . LYS B 1 22 ? -44.425 46.037 -43.037 1.00 110.36 22 LYS B O 1
ATOM 4853 N N . LYS B 1 23 ? -44.406 43.800 -42.956 1.00 103.16 23 LYS B N 1
ATOM 4854 C CA . LYS B 1 23 ? -43.051 43.750 -42.416 1.00 102.04 23 LYS B CA 1
ATOM 4855 C C . LYS B 1 23 ? -42.046 43.036 -43.333 1.00 101.64 23 LYS B C 1
ATOM 4856 O O . LYS B 1 23 ? -42.408 42.139 -44.089 1.00 124.90 23 LYS B O 1
ATOM 4862 N N . SER B 1 24 ? -40.783 43.448 -43.259 1.00 102.83 24 SER B N 1
ATOM 4863 C CA . SER B 1 24 ? -39.728 42.883 -44.103 1.00 104.20 24 SER B CA 1
ATOM 4864 C C . SER B 1 24 ? -38.451 42.568 -43.312 1.00 100.49 24 SER B C 1
ATOM 4865 O O . SER B 1 24 ? -38.296 43.007 -42.173 1.00 99.71 24 SER B O 1
ATOM 4868 N N . ALA B 1 25 ? -37.563 41.773 -43.904 1.00 99.37 25 ALA B N 1
ATOM 4869 C CA . ALA B 1 25 ? -36.355 41.319 -43.215 1.00 96.87 25 ALA B CA 1
ATOM 4870 C C . ALA B 1 25 ? -35.061 41.650 -43.943 1.00 99.45 25 ALA B C 1
ATOM 4871 O O . ALA B 1 25 ? -34.937 41.425 -45.149 1.00 101.21 25 ALA B O 1
ATOM 4873 N N . TYR B 1 26 ? -34.101 42.185 -43.194 1.00 99.76 26 TYR B N 1
ATOM 4874 C CA . TYR B 1 26 ? -32.752 42.377 -43.699 1.00 101.55 26 TYR B CA 1
ATOM 4875 C C . TYR B 1 26 ? -31.830 41.471 -42.889 1.00 106.49 26 TYR B C 1
ATOM 4876 O O . TYR B 1 26 ? -31.604 41.698 -41.697 1.00 96.06 26 TYR B O 1
ATOM 4885 N N . ILE B 1 27 ? -31.321 40.423 -43.523 1.00 102.79 27 ILE B N 1
ATOM 4886 C CA . ILE B 1 27 ? -30.461 39.488 -42.815 1.00 94.07 27 ILE B CA 1
ATOM 4887 C C . ILE B 1 27 ? -29.025 39.726 -43.247 1.00 93.82 27 ILE B C 1
ATOM 4888 O O . ILE B 1 27 ? -28.628 39.314 -44.327 1.00 99.74 27 ILE B O 1
ATOM 4893 N N . ILE B 1 28 ? -28.229 40.355 -42.393 1.00 94.23 28 ILE B N 1
ATOM 4894 C CA . ILE B 1 28 ? -26.853 40.656 -42.781 1.00 108.18 28 ILE B CA 1
ATOM 4895 C C . ILE B 1 28 ? -25.902 39.552 -42.333 1.00 102.49 28 ILE B C 1
ATOM 4896 O O . ILE B 1 28 ? -25.600 39.388 -41.144 1.00 90.00 28 ILE B O 1
ATOM 4901 N N . GLY B 1 29 ? -25.463 38.772 -43.315 1.00 100.33 29 GLY B N 1
ATOM 4902 C CA . GLY B 1 29 ? -24.660 37.594 -43.064 1.00 88.83 29 GLY B CA 1
ATOM 4903 C C . GLY B 1 29 ? -25.393 36.362 -43.540 1.00 86.22 29 GLY B C 1
ATOM 4904 O O . GLY B 1 29 ? -26.555 36.141 -43.213 1.00 84.65 29 GLY B O 1
ATOM 4905 N N . SER B 1 30 ? -24.696 35.547 -44.313 1.00 94.51 30 SER B N 1
ATOM 4906 C CA . SER B 1 30 ? -25.259 34.314 -44.826 1.00 92.58 30 SER B CA 1
ATOM 4907 C C . SER B 1 30 ? -24.786 33.178 -43.945 1.00 85.18 30 SER B C 1
ATOM 4908 O O . SER B 1 30 ? -24.800 32.018 -44.353 1.00 81.07 30 SER B O 1
ATOM 4911 N N . GLY B 1 31 ? -24.342 33.530 -42.737 1.00 88.99 31 GLY B N 1
ATOM 4912 C CA . GLY B 1 31 ? -23.943 32.537 -41.759 1.00 79.43 31 GLY B CA 1
ATOM 4913 C C . GLY B 1 31 ? -25.169 31.771 -41.327 1.00 90.47 31 GLY B C 1
ATOM 4914 O O . GLY B 1 31 ? -26.293 32.163 -41.641 1.00 99.61 31 GLY B O 1
ATOM 4915 N N . LEU B 1 32 ? -24.965 30.693 -40.582 1.00 88.24 32 LEU B N 1
ATOM 4916 C CA . LEU B 1 32 ? -26.059 29.779 -40.287 1.00 77.38 32 LEU B CA 1
ATOM 4917 C C . LEU B 1 32 ? -27.184 30.455 -39.516 1.00 79.04 32 LEU B C 1
ATOM 4918 O O . LEU B 1 32 ? -28.367 30.212 -39.780 1.00 63.19 32 LEU B O 1
ATOM 4923 N N . ALA B 1 33 ? -26.817 31.327 -38.583 1.00 64.17 33 ALA B N 1
ATOM 4924 C CA . ALA B 1 33 ? -27.809 32.017 -37.769 1.00 64.19 33 ALA B CA 1
ATOM 4925 C C . ALA B 1 33 ? -28.746 32.855 -38.640 1.00 69.55 33 ALA B C 1
ATOM 4926 O O . ALA B 1 33 ? -29.970 32.832 -38.457 1.00 66.73 33 ALA B O 1
ATOM 4928 N N . GLY B 1 34 ? -28.166 33.573 -39.598 1.00 70.99 34 GLY B N 1
ATOM 4929 C CA . GLY B 1 34 ? -28.938 34.425 -40.478 1.00 74.48 34 GLY B CA 1
ATOM 4930 C C . GLY B 1 34 ? -29.921 33.673 -41.354 1.00 79.53 34 GLY B C 1
ATOM 4931 O O . GLY B 1 34 ? -31.127 33.983 -41.398 1.00 74.49 34 GLY B O 1
ATOM 4932 N N . LEU B 1 35 ? -29.403 32.667 -42.050 1.00 72.89 35 LEU B N 1
ATOM 4933 C CA . LEU B 1 35 ? -30.242 31.848 -42.908 1.00 72.40 35 LEU B CA 1
ATOM 4934 C C . LEU B 1 35 ? -31.352 31.204 -42.080 1.00 72.66 35 LEU B C 1
ATOM 4935 O O . LEU B 1 35 ? -32.504 31.146 -42.508 1.00 69.49 35 LEU B O 1
ATOM 4940 N N . SER B 1 36 ? -30.998 30.740 -40.883 1.00 70.91 36 SER B N 1
ATOM 4941 C CA . SER B 1 36 ? -31.960 30.100 -39.994 1.00 72.39 36 SER B CA 1
ATOM 4942 C C . SER B 1 36 ? -33.084 31.079 -39.653 1.00 70.02 36 SER B C 1
ATOM 4943 O O . SER B 1 36 ? -34.274 30.718 -39.638 1.00 70.24 36 SER B O 1
ATOM 4946 N N . THR B 1 37 ? -32.689 32.327 -39.414 1.00 72.95 37 THR B N 1
ATOM 4947 C CA . THR B 1 37 ? -33.632 33.394 -39.133 1.00 76.09 37 THR B CA 1
ATOM 4948 C C . THR B 1 37 ? -34.606 33.525 -40.296 1.00 76.94 37 THR B C 1
ATOM 4949 O O . THR B 1 37 ? -35.827 33.596 -40.111 1.00 75.66 37 THR B O 1
ATOM 4953 N N . ALA B 1 38 ? -34.050 33.511 -41.504 1.00 82.47 38 ALA B N 1
ATOM 4954 C CA . ALA B 1 38 ? -34.872 33.621 -42.704 1.00 75.34 38 ALA B CA 1
ATOM 4955 C C . ALA B 1 38 ? -35.868 32.459 -42.853 1.00 78.91 38 ALA B C 1
ATOM 4956 O O . ALA B 1 38 ? -37.057 32.672 -43.165 1.00 73.63 38 ALA B O 1
ATOM 4958 N N . VAL B 1 39 ? -35.392 31.243 -42.598 1.00 69.38 39 VAL B N 1
ATOM 4959 C CA . VAL B 1 39 ? -36.217 30.049 -42.725 1.00 66.80 39 VAL B CA 1
ATOM 4960 C C . VAL B 1 39 ? -37.383 30.099 -41.738 1.00 70.60 39 VAL B C 1
ATOM 4961 O O . VAL B 1 39 ? -38.536 29.786 -42.093 1.00 68.11 39 VAL B O 1
ATOM 4965 N N . PHE B 1 40 ? -37.093 30.533 -40.511 1.00 63.48 40 PHE B N 1
ATOM 4966 C CA . PHE B 1 40 ? -38.152 30.677 -39.509 1.00 62.27 40 PHE B CA 1
ATOM 4967 C C . PHE B 1 40 ? -39.145 31.772 -39.899 1.00 64.98 40 PHE B C 1
ATOM 4968 O O . PHE B 1 40 ? -40.341 31.650 -39.646 1.00 65.84 40 PHE B O 1
ATOM 4976 N N . LEU B 1 41 ? -38.637 32.851 -40.484 1.00 68.71 41 LEU B N 1
ATOM 4977 C CA . LEU B 1 41 ? -39.491 33.935 -40.962 1.00 72.17 41 LEU B CA 1
ATOM 4978 C C . LEU B 1 41 ? -40.479 33.450 -42.023 1.00 72.89 41 LEU B C 1
ATOM 4979 O O . LEU B 1 41 ? -41.670 33.777 -41.969 1.00 79.32 41 LEU B O 1
ATOM 4984 N N . VAL B 1 42 ? -39.988 32.671 -42.986 1.00 75.78 42 VAL B N 1
ATOM 4985 C CA . VAL B 1 42 ? -40.864 32.106 -44.012 1.00 73.63 42 VAL B CA 1
ATOM 4986 C C . VAL B 1 42 ? -41.884 31.144 -43.411 1.00 72.13 42 VAL B C 1
ATOM 4987 O O . VAL B 1 42 ? -43.076 31.248 -43.682 1.00 79.31 42 VAL B O 1
ATOM 4991 N N . ARG B 1 43 ? -41.407 30.209 -42.592 1.00 71.53 43 ARG B N 1
ATOM 4992 C CA . ARG B 1 43 ? -42.263 29.139 -42.078 1.00 63.66 43 ARG B CA 1
ATOM 4993 C C . ARG B 1 43 ? -43.196 29.534 -40.926 1.00 67.08 43 ARG B C 1
ATOM 4994 O O . ARG B 1 43 ? -44.399 29.249 -40.966 1.00 60.86 43 ARG B O 1
ATOM 5002 N N . ASP B 1 44 ? -42.644 30.173 -39.901 1.00 60.97 44 ASP B N 1
ATOM 5003 C CA . ASP B 1 44 ? -43.396 30.451 -38.679 1.00 59.35 44 ASP B CA 1
ATOM 5004 C C . ASP B 1 44 ? -43.974 31.862 -38.633 1.00 62.56 44 ASP B C 1
ATOM 5005 O O . ASP B 1 44 ? -45.133 32.049 -38.272 1.00 63.88 44 ASP B O 1
ATOM 5010 N N . ALA B 1 45 ? -43.164 32.853 -38.976 1.00 65.61 45 ALA B N 1
ATOM 5011 C CA . ALA B 1 45 ? -43.627 34.234 -39.005 1.00 69.09 45 ALA B CA 1
ATOM 5012 C C . ALA B 1 45 ? -44.574 34.472 -40.172 1.00 73.45 45 ALA B C 1
ATOM 5013 O O . ALA B 1 45 ? -45.422 35.366 -40.125 1.00 78.43 45 ALA B O 1
ATOM 5015 N N . GLN B 1 46 ? -44.415 33.673 -41.223 1.00 72.72 46 GLN B N 1
ATOM 5016 C CA . GLN B 1 46 ? -45.172 33.846 -42.466 1.00 77.34 46 GLN B CA 1
ATOM 5017 C C . GLN B 1 46 ? -44.976 35.212 -43.117 1.00 79.22 46 GLN B C 1
ATOM 5018 O O . GLN B 1 46 ? -45.883 35.744 -43.760 1.00 81.88 46 GLN B O 1
ATOM 5040 N N . LYS B 1 48 ? -43.242 37.153 -46.159 1.00 92.43 48 LYS B N 1
ATOM 5041 C CA . LYS B 1 48 ? -43.173 36.675 -47.541 1.00 93.24 48 LYS B CA 1
ATOM 5042 C C . LYS B 1 48 ? -41.772 36.624 -48.136 1.00 93.74 48 LYS B C 1
ATOM 5043 O O . LYS B 1 48 ? -40.944 37.485 -47.853 1.00 95.39 48 LYS B O 1
ATOM 5049 N N . GLY B 1 49 ? -41.530 35.607 -48.962 1.00 97.36 49 GLY B N 1
ATOM 5050 C CA . GLY B 1 49 ? -40.224 35.346 -49.549 1.00 97.44 49 GLY B CA 1
ATOM 5051 C C . GLY B 1 49 ? -39.657 36.536 -50.302 1.00 105.98 49 GLY B C 1
ATOM 5052 O O . GLY B 1 49 ? -38.470 36.858 -50.186 1.00 99.39 49 GLY B O 1
ATOM 5053 N N . GLU B 1 50 ? -40.511 37.182 -51.091 1.00 113.14 50 GLU B N 1
ATOM 5054 C CA . GLU B 1 50 ? -40.133 38.389 -51.817 1.00 119.51 50 GLU B CA 1
ATOM 5055 C C . GLU B 1 50 ? -39.798 39.571 -50.900 1.00 108.24 50 GLU B C 1
ATOM 5056 O O . GLU B 1 50 ? -39.250 40.576 -51.348 1.00 112.16 50 GLU B O 1
ATOM 5062 N N . ASN B 1 51 ? -40.096 39.432 -49.611 1.00 108.46 51 ASN B N 1
ATOM 5063 C CA . ASN B 1 51 ? -39.772 40.463 -48.625 1.00 105.37 51 ASN B CA 1
ATOM 5064 C C . ASN B 1 51 ? -38.579 40.130 -47.722 1.00 102.50 51 ASN B C 1
ATOM 5065 O O . ASN B 1 51 ? -38.281 40.879 -46.790 1.00 102.62 51 ASN B O 1
ATOM 5070 N N . ILE B 1 52 ? -37.930 38.994 -47.955 1.00 99.93 52 ILE B N 1
ATOM 5071 C CA . ILE B 1 52 ? -36.712 38.667 -47.217 1.00 97.54 52 ILE B CA 1
ATOM 5072 C C . ILE B 1 52 ? -35.470 38.931 -48.049 1.00 100.28 52 ILE B C 1
ATOM 5073 O O . ILE B 1 52 ? -35.278 38.325 -49.105 1.00 101.08 52 ILE B O 1
ATOM 5078 N N . HIS B 1 53 ? -34.604 39.806 -47.553 1.00 101.73 53 HIS B N 1
ATOM 5079 C CA . HIS B 1 53 ? -33.366 40.094 -48.257 1.00 104.31 53 HIS B CA 1
ATOM 5080 C C . HIS B 1 53 ? -32.195 39.691 -47.386 1.00 101.47 53 HIS B C 1
ATOM 5081 O O . HIS B 1 53 ? -31.941 40.293 -46.346 1.00 100.98 53 HIS B O 1
ATOM 5088 N N . ILE B 1 54 ? -31.486 38.658 -47.816 1.00 99.71 54 ILE B N 1
ATOM 5089 C CA . ILE B 1 54 ? -30.291 38.247 -47.109 1.00 97.30 54 ILE B CA 1
ATOM 5090 C C . ILE B 1 54 ? -29.098 38.897 -47.816 1.00 105.94 54 ILE B C 1
ATOM 5091 O O . ILE B 1 54 ? -28.826 38.637 -48.990 1.00 102.90 54 ILE B O 1
ATOM 5096 N N . LEU B 1 55 ? -28.433 39.796 -47.098 1.00 101.99 55 LEU B N 1
ATOM 5097 C CA . LEU B 1 55 ? -27.294 40.542 -47.612 1.00 105.51 55 LEU B CA 1
ATOM 5098 C C . LEU B 1 55 ? -26.000 39.764 -47.382 1.00 103.18 55 LEU B C 1
ATOM 5099 O O . LEU B 1 55 ? -25.457 39.726 -46.273 1.00 100.88 55 LEU B O 1
ATOM 5104 N N . GLU B 1 56 ? -25.521 39.139 -48.451 1.00 103.94 56 GLU B N 1
ATOM 5105 C CA . GLU B 1 56 ? -24.332 38.303 -48.424 1.00 101.96 56 GLU B CA 1
ATOM 5106 C C . GLU B 1 56 ? -23.077 39.157 -48.513 1.00 114.16 56 GLU B C 1
ATOM 5107 O O . GLU B 1 56 ? -23.155 40.344 -48.818 1.00 116.79 56 GLU B O 1
ATOM 5113 N N . GLU B 1 57 ? -21.917 38.559 -48.259 1.00 113.15 57 GLU B N 1
ATOM 5114 C CA . GLU B 1 57 ? -20.674 39.319 -48.331 1.00 116.27 57 GLU B CA 1
ATOM 5115 C C . GLU B 1 57 ? -19.835 38.873 -49.519 1.00 114.40 57 GLU B C 1
ATOM 5116 O O . GLU B 1 57 ? -18.746 39.382 -49.733 1.00 128.87 57 GLU B O 1
ATOM 5122 N N . LEU B 1 58 ? -20.360 37.935 -50.301 1.00 106.64 58 LEU B N 1
ATOM 5123 C CA . LEU B 1 58 ? -19.613 37.357 -51.414 1.00 108.05 58 LEU B CA 1
ATOM 5124 C C . LEU B 1 58 ? -20.387 37.362 -52.730 1.00 117.72 58 LEU B C 1
ATOM 5125 O O . LEU B 1 58 ? -21.601 37.168 -52.749 1.00 122.47 58 LEU B O 1
ATOM 5130 N N . PRO B 1 59 ? -19.689 37.639 -53.841 1.00 121.33 59 PRO B N 1
ATOM 5131 C CA . PRO B 1 59 ? -20.324 37.488 -55.154 1.00 123.02 59 PRO B CA 1
ATOM 5132 C C . PRO B 1 59 ? -20.432 36.005 -55.486 1.00 118.94 59 PRO B C 1
ATOM 5133 O O . PRO B 1 59 ? -19.559 35.253 -55.042 1.00 114.22 59 PRO B O 1
ATOM 5137 N N . VAL B 1 60 ? -21.440 35.576 -56.241 1.00 120.87 60 VAL B N 1
ATOM 5138 C CA . VAL B 1 60 ? -21.508 34.164 -56.625 1.00 123.02 60 VAL B CA 1
ATOM 5139 C C . VAL B 1 60 ? -20.617 33.920 -57.852 1.00 134.90 60 VAL B C 1
ATOM 5140 O O . VAL B 1 60 ? -20.444 32.788 -58.311 1.00 138.47 60 VAL B O 1
ATOM 5144 N N . ALA B 1 73 ? -10.291 17.339 -53.811 1.00 116.73 73 ALA B N 1
ATOM 5145 C CA . ALA B 1 73 ? -11.314 17.928 -52.955 1.00 114.32 73 ALA B CA 1
ATOM 5146 C C . ALA B 1 73 ? -10.768 19.140 -52.197 1.00 117.31 73 ALA B C 1
ATOM 5147 O O . ALA B 1 73 ? -10.835 20.262 -52.692 1.00 131.25 73 ALA B O 1
ATOM 5149 N N . GLY B 1 74 ? -10.251 18.910 -50.993 1.00 104.42 74 GLY B N 1
ATOM 5150 C CA . GLY B 1 74 ? -9.514 19.921 -50.247 1.00 108.55 74 GLY B CA 1
ATOM 5151 C C . GLY B 1 74 ? -10.109 21.312 -50.087 1.00 113.92 74 GLY B C 1
ATOM 5152 O O . GLY B 1 74 ? -9.459 22.311 -50.415 1.00 118.14 74 GLY B O 1
ATOM 5153 N N . PHE B 1 75 ? -11.333 21.382 -49.567 1.00 109.13 75 PHE B N 1
ATOM 5154 C CA . PHE B 1 75 ? -11.993 22.660 -49.305 1.00 116.56 75 PHE B CA 1
ATOM 5155 C C . PHE B 1 75 ? -12.249 22.851 -47.809 1.00 112.42 75 PHE B C 1
ATOM 5156 O O . PHE B 1 75 ? -13.262 22.385 -47.280 1.00 113.55 75 PHE B O 1
ATOM 5164 N N . VAL B 1 76 ? -11.324 23.521 -47.129 1.00 105.41 76 VAL B N 1
ATOM 5165 C CA . VAL B 1 76 ? -11.471 23.785 -45.701 1.00 102.81 76 VAL B CA 1
ATOM 5166 C C . VAL B 1 76 ? -12.685 24.679 -45.431 1.00 105.09 76 VAL B C 1
ATOM 5167 O O . VAL B 1 76 ? -13.423 24.468 -44.464 1.00 106.82 76 VAL B O 1
ATOM 5171 N N . VAL B 1 77 ? -12.893 25.662 -46.304 1.00 102.96 77 VAL B N 1
ATOM 5172 C CA . VAL B 1 77 ? -13.926 26.674 -46.113 1.00 100.14 77 VAL B CA 1
ATOM 5173 C C . VAL B 1 77 ? -15.320 26.039 -46.041 1.00 98.98 77 VAL B C 1
ATOM 5174 O O . VAL B 1 77 ? -16.225 26.553 -45.373 1.00 91.87 77 VAL B O 1
ATOM 5178 N N . ARG B 1 78 ? -15.484 24.930 -46.757 1.00 105.74 78 ARG B N 1
ATOM 5179 C CA . ARG B 1 78 ? -16.734 24.175 -46.793 1.00 106.15 78 ARG B CA 1
ATOM 5180 C C . ARG B 1 78 ? -16.930 23.195 -45.623 1.00 94.69 78 ARG B C 1
ATOM 5181 O O . ARG B 1 78 ? -18.041 22.714 -45.397 1.00 89.30 78 ARG B O 1
ATOM 5189 N N . GLY B 1 79 ? -15.853 22.891 -44.900 1.00 87.31 79 GLY B N 1
ATOM 5190 C CA . GLY B 1 79 ? -15.904 21.939 -43.796 1.00 92.67 79 GLY B CA 1
ATOM 5191 C C . GLY B 1 79 ? -16.790 22.303 -42.613 1.00 88.50 79 GLY B C 1
ATOM 5192 O O . GLY B 1 79 ? -16.937 23.482 -42.281 1.00 91.61 79 GLY B O 1
ATOM 5193 N N . GLY B 1 80 ? -17.354 21.286 -41.958 1.00 81.20 80 GLY B N 1
ATOM 5194 C CA . GLY B 1 80 ? -18.296 21.499 -40.868 1.00 80.56 80 GLY B CA 1
ATOM 5195 C C . GLY B 1 80 ? -18.200 20.534 -39.693 1.00 80.89 80 GLY B C 1
ATOM 5196 O O . GLY B 1 80 ? -17.532 19.501 -39.772 1.00 85.03 80 GLY B O 1
ATOM 5197 N N . ARG B 1 81 ? -18.876 20.876 -38.597 1.00 74.82 81 ARG B N 1
ATOM 5198 C CA . ARG B 1 81 ? -18.847 20.080 -37.362 1.00 60.74 81 ARG B CA 1
ATOM 5199 C C . ARG B 1 81 ? -19.928 18.998 -37.224 1.00 57.51 81 ARG B C 1
ATOM 5200 O O . ARG B 1 81 ? -20.871 18.923 -38.016 1.00 59.37 81 ARG B O 1
ATOM 5208 N N . GLU B 1 82 ? -19.771 18.164 -36.200 1.00 53.88 82 GLU B N 1
ATOM 5209 C CA . GLU B 1 82 ? -20.745 17.129 -35.861 1.00 44.13 82 GLU B CA 1
ATOM 5210 C C . GLU B 1 82 ? -21.979 17.702 -35.149 1.00 45.83 82 GLU B C 1
ATOM 5211 O O . GLU B 1 82 ? -21.961 18.847 -34.677 1.00 43.91 82 GLU B O 1
ATOM 5225 N N . GLU B 1 84 ? -25.605 16.119 -32.565 1.00 37.72 84 GLU B N 1
ATOM 5226 C CA . GLU B 1 84 ? -26.063 15.055 -31.664 1.00 36.60 84 GLU B CA 1
ATOM 5227 C C . GLU B 1 84 ? -27.588 15.028 -31.692 1.00 30.87 84 GLU B C 1
ATOM 5228 O O . GLU B 1 84 ? -28.202 15.927 -32.268 1.00 36.90 84 GLU B O 1
ATOM 5234 N N . ASN B 1 85 ? -28.203 13.998 -31.114 1.00 32.32 85 ASN B N 1
ATOM 5235 C CA . ASN B 1 85 ? -29.662 13.908 -31.154 1.00 29.15 85 ASN B CA 1
ATOM 5236 C C . ASN B 1 85 ? -30.351 15.129 -30.546 1.00 32.91 85 ASN B C 1
ATOM 5237 O O . ASN B 1 85 ? -31.379 15.578 -31.052 1.00 31.07 85 ASN B O 1
ATOM 5242 N N . HIS B 1 86 ? -29.758 15.702 -29.500 1.00 31.32 86 HIS B N 1
ATOM 5243 C CA . HIS B 1 86 ? -30.444 16.775 -28.787 1.00 28.01 86 HIS B CA 1
ATOM 5244 C C . HIS B 1 86 ? -30.155 18.221 -29.189 1.00 32.16 86 HIS B C 1
ATOM 5245 O O . HIS B 1 86 ? -30.199 19.130 -28.346 1.00 37.80 86 HIS B O 1
ATOM 5252 N N . PHE B 1 87 ? -29.919 18.430 -30.484 1.00 27.15 87 PHE B N 1
ATOM 5253 C CA . PHE B 1 87 ? -29.999 19.750 -31.096 1.00 31.14 87 PHE B CA 1
ATOM 5254 C C . PHE B 1 87 ? -31.479 20.025 -31.415 1.00 35.14 87 PHE B C 1
ATOM 5255 O O . PHE B 1 87 ? -31.900 19.908 -32.579 1.00 39.88 87 PHE B O 1
ATOM 5263 N N . GLU B 1 88 ? -32.275 20.393 -30.410 1.00 30.50 88 GLU B N 1
ATOM 5264 C CA . GLU B 1 88 ? -33.739 20.452 -30.571 1.00 33.81 88 GLU B CA 1
ATOM 5265 C C . GLU B 1 88 ? -34.219 21.429 -31.658 1.00 40.76 88 GLU B C 1
ATOM 5266 O O . GLU B 1 88 ? -35.065 21.078 -32.532 1.00 38.43 88 GLU B O 1
ATOM 5272 N N . CYS B 1 89 ? -33.667 22.646 -31.616 1.00 35.91 89 CYS B N 1
ATOM 5273 C CA . CYS B 1 89 ? -34.050 23.717 -32.544 1.00 39.75 89 CYS B CA 1
ATOM 5274 C C . CYS B 1 89 ? -33.646 23.379 -33.975 1.00 44.83 89 CYS B C 1
ATOM 5275 O O . CYS B 1 89 ? -34.418 23.553 -34.951 1.00 50.84 89 CYS B O 1
ATOM 5278 N N . LEU B 1 90 ? -32.414 22.897 -34.092 1.00 40.54 90 LEU B N 1
ATOM 5279 C CA . LEU B 1 90 ? -31.863 22.555 -35.389 1.00 42.66 90 LEU B CA 1
ATOM 5280 C C . LEU B 1 90 ? -32.698 21.458 -36.043 1.00 40.43 90 LEU B C 1
ATOM 5281 O O . LEU B 1 90 ? -32.962 21.509 -37.245 1.00 40.22 90 LEU B O 1
ATOM 5286 N N . TRP B 1 91 ? -33.108 20.464 -35.259 1.00 36.63 91 TRP B N 1
ATOM 5287 C CA . TRP B 1 91 ? -33.959 19.407 -35.809 1.00 40.26 91 TRP B CA 1
ATOM 5288 C C . TRP B 1 91 ? -35.374 19.872 -36.166 1.00 41.46 91 TRP B C 1
ATOM 5289 O O . TRP B 1 91 ? -35.957 19.387 -37.138 1.00 45.54 91 TRP B O 1
ATOM 5300 N N . ASP B 1 92 ? -35.915 20.810 -35.394 1.00 42.31 92 ASP B N 1
ATOM 5301 C CA . ASP B 1 92 ? -37.177 21.477 -35.785 1.00 46.46 92 ASP B CA 1
ATOM 5302 C C . ASP B 1 92 ? -37.062 22.087 -37.219 1.00 60.83 92 ASP B C 1
ATOM 5303 O O . ASP B 1 92 ? -37.822 21.734 -38.212 1.00 64.94 92 ASP B O 1
ATOM 5316 N N . TYR B 1 94 ? -34.735 21.655 -39.536 1.00 47.07 94 TYR B N 1
ATOM 5317 C CA . TYR B 1 94 ? -34.420 20.740 -40.622 1.00 51.24 94 TYR B CA 1
ATOM 5318 C C . TYR B 1 94 ? -35.518 19.732 -40.949 1.00 57.28 94 TYR B C 1
ATOM 5319 O O . TYR B 1 94 ? -35.555 19.224 -42.072 1.00 57.94 94 TYR B O 1
ATOM 5328 N N . ARG B 1 95 ? -36.446 19.485 -40.019 1.00 51.85 95 ARG B N 1
ATOM 5329 C CA . ARG B 1 95 ? -37.601 18.673 -40.390 1.00 48.20 95 ARG B CA 1
ATOM 5330 C C . ARG B 1 95 ? -38.469 19.500 -41.299 1.00 56.90 95 ARG B C 1
ATOM 5331 O O . ARG B 1 95 ? -39.230 18.942 -42.097 1.00 54.34 95 ARG B O 1
ATOM 5339 N N . SER B 1 96 ? -38.375 20.831 -41.198 1.00 54.96 96 SER B N 1
ATOM 5340 C CA . SER B 1 96 ? -39.095 21.582 -42.258 1.00 55.95 96 SER B CA 1
ATOM 5341 C C . SER B 1 96 ? -38.411 21.681 -43.658 1.00 68.24 96 SER B C 1
ATOM 5342 O O . SER B 1 96 ? -39.045 22.130 -44.618 1.00 61.60 96 SER B O 1
ATOM 5345 N N . ILE B 1 97 ? -37.144 21.270 -43.774 1.00 70.99 97 ILE B N 1
ATOM 5346 C CA . ILE B 1 97 ? -36.342 21.483 -45.001 1.00 72.13 97 ILE B CA 1
ATOM 5347 C C . ILE B 1 97 ? -36.211 20.283 -45.954 1.00 55.59 97 ILE B C 1
ATOM 5348 O O . ILE B 1 97 ? -35.768 19.208 -45.544 1.00 57.46 97 ILE B O 1
ATOM 5353 N N . PRO B 1 98 ? -36.567 20.470 -47.241 1.00 58.83 98 PRO B N 1
ATOM 5354 C CA . PRO B 1 98 ? -36.497 19.362 -48.201 1.00 64.66 98 PRO B CA 1
ATOM 5355 C C . PRO B 1 98 ? -35.062 18.925 -48.469 1.00 66.54 98 PRO B C 1
ATOM 5356 O O . PRO B 1 98 ? -34.183 19.773 -48.682 1.00 65.12 98 PRO B O 1
ATOM 5360 N N . SER B 1 99 ? -34.849 17.613 -48.512 1.00 58.05 99 SER B N 1
ATOM 5361 C CA . SER B 1 99 ? -33.535 17.037 -48.802 1.00 62.86 99 SER B CA 1
ATOM 5362 C C . SER B 1 99 ? -33.225 17.153 -50.297 1.00 68.93 99 SER B C 1
ATOM 5363 O O . SER B 1 99 ? -34.107 17.457 -51.101 1.00 64.42 99 SER B O 1
ATOM 5366 N N . LEU B 1 100 ? -31.959 16.985 -50.660 1.00 70.91 100 LEU B N 1
ATOM 5367 C CA . LEU B 1 100 ? -31.569 17.007 -52.067 1.00 71.91 100 LEU B CA 1
ATOM 5368 C C . LEU B 1 100 ? -31.153 15.631 -52.569 1.00 78.79 100 LEU B C 1
ATOM 5369 O O . LEU B 1 100 ? -31.273 15.333 -53.756 1.00 86.32 100 LEU B O 1
ATOM 5374 N N . GLU B 1 101 ? -30.631 14.807 -51.669 1.00 63.13 101 GLU B N 1
ATOM 5375 C CA . GLU B 1 101 ? -30.130 13.496 -52.051 1.00 70.36 101 GLU B CA 1
ATOM 5376 C C . GLU B 1 101 ? -31.215 12.421 -52.047 1.00 68.25 101 GLU B C 1
ATOM 5377 O O . GLU B 1 101 ? -31.119 11.425 -52.764 1.00 72.00 101 GLU B O 1
ATOM 5383 N N . VAL B 1 102 ? -32.236 12.609 -51.220 1.00 66.27 102 VAL B N 1
ATOM 5384 C CA . VAL B 1 102 ? -33.334 11.660 -51.159 1.00 65.13 102 VAL B CA 1
ATOM 5385 C C . VAL B 1 102 ? -34.618 12.469 -51.341 1.00 77.51 102 VAL B C 1
ATOM 5386 O O . VAL B 1 102 ? -35.238 12.917 -50.372 1.00 73.45 102 VAL B O 1
ATOM 5390 N N . PRO B 1 103 ? -35.021 12.656 -52.608 1.00 87.21 103 PRO B N 1
ATOM 5391 C CA . PRO B 1 103 ? -36.129 13.540 -52.979 1.00 84.27 103 PRO B CA 1
ATOM 5392 C C . PRO B 1 103 ? -37.402 13.110 -52.299 1.00 71.69 103 PRO B C 1
ATOM 5393 O O . PRO B 1 103 ? -37.637 11.909 -52.181 1.00 74.61 103 PRO B O 1
ATOM 5397 N N . GLY B 1 104 ? -38.203 14.068 -51.850 1.00 72.15 104 GLY B N 1
ATOM 5398 C CA . GLY B 1 104 ? -39.441 13.741 -51.166 1.00 72.31 104 GLY B CA 1
ATOM 5399 C C . GLY B 1 104 ? -39.286 13.556 -49.669 1.00 72.91 104 GLY B C 1
ATOM 5400 O O . GLY B 1 104 ? -40.258 13.289 -48.967 1.00 74.41 104 GLY B O 1
ATOM 5401 N N . ALA B 1 105 ? -38.067 13.679 -49.163 1.00 68.20 105 ALA B N 1
ATOM 5402 C CA . ALA B 1 105 ? -37.869 13.538 -47.732 1.00 56.55 105 ALA B CA 1
ATOM 5403 C C . ALA B 1 105 ? -37.327 14.844 -47.193 1.00 52.86 105 ALA B C 1
ATOM 5404 O O . ALA B 1 105 ? -36.841 15.681 -47.958 1.00 58.34 105 ALA B O 1
ATOM 5406 N N . SER B 1 106 ? -37.408 15.022 -45.880 1.00 50.58 106 SER B N 1
ATOM 5407 C CA . SER B 1 106 ? -36.849 16.211 -45.248 1.00 51.38 106 SER B CA 1
ATOM 5408 C C . SER B 1 106 ? -35.368 15.957 -45.014 1.00 53.34 106 SER B C 1
ATOM 5409 O O . SER B 1 106 ? -34.941 14.800 -45.020 1.00 46.48 106 SER B O 1
ATOM 5412 N N . TYR B 1 107 ? -34.582 17.010 -44.803 1.00 54.90 107 TYR B N 1
ATOM 5413 C CA . TYR B 1 107 ? -33.174 16.793 -44.529 1.00 56.29 107 TYR B CA 1
ATOM 5414 C C . TYR B 1 107 ? -33.005 15.957 -43.268 1.00 51.54 107 TYR B C 1
ATOM 5415 O O . TYR B 1 107 ? -32.162 15.045 -43.228 1.00 53.17 107 TYR B O 1
ATOM 5424 N N . LEU B 1 108 ? -33.825 16.241 -42.257 1.00 42.24 108 LEU B N 1
ATOM 5425 C CA . LEU B 1 108 ? -33.747 15.500 -41.003 1.00 42.35 108 LEU B CA 1
ATOM 5426 C C . LEU B 1 108 ? -33.916 14.016 -41.276 1.00 46.42 108 LEU B C 1
ATOM 5427 O O . LEU B 1 108 ? -33.183 13.205 -40.719 1.00 42.87 108 LEU B O 1
ATOM 5432 N N . ASP B 1 109 ? -34.866 13.665 -42.142 1.00 50.19 109 ASP B N 1
ATOM 5433 C CA . ASP B 1 109 ? -35.088 12.265 -42.499 1.00 50.68 109 ASP B CA 1
ATOM 5434 C C . ASP B 1 109 ? -33.843 11.613 -43.138 1.00 49.88 109 ASP B C 1
ATOM 5435 O O . ASP B 1 109 ? -33.456 10.506 -42.760 1.00 46.88 109 ASP B O 1
ATOM 5440 N N . GLU B 1 110 ? -33.220 12.310 -44.090 1.00 50.59 110 GLU B N 1
ATOM 5441 C CA . GLU B 1 110 ? -32.009 11.821 -44.763 1.00 50.16 110 GLU B CA 1
ATOM 5442 C C . GLU B 1 110 ? -30.925 11.540 -43.745 1.00 43.10 110 GLU B C 1
ATOM 5443 O O . GLU B 1 110 ? -30.299 10.473 -43.750 1.00 46.06 110 GLU B O 1
ATOM 5449 N N . TYR B 1 111 ? -30.731 12.519 -42.869 1.00 47.54 111 TYR B N 1
ATOM 5450 C CA . TYR B 1 111 ? -29.732 12.465 -41.815 1.00 44.46 111 TYR B CA 1
ATOM 5451 C C . TYR B 1 111 ? -29.995 11.280 -40.880 1.00 44.39 111 TYR B C 1
ATOM 5452 O O . TYR B 1 111 ? -29.087 10.520 -40.544 1.00 45.70 111 TYR B O 1
ATOM 5461 N N . TYR B 1 112 ? -31.254 11.133 -40.487 1.00 47.53 112 TYR B N 1
ATOM 5462 C CA . TYR B 1 112 ? -31.738 10.138 -39.522 1.00 40.59 112 TYR B CA 1
ATOM 5463 C C . TYR B 1 112 ? -31.521 8.723 -40.050 1.00 31.09 112 TYR B C 1
ATOM 5464 O O . TYR B 1 112 ? -30.989 7.840 -39.358 1.00 36.50 112 TYR B O 1
ATOM 5473 N N . TRP B 1 113 ? -31.944 8.517 -41.290 1.00 42.27 113 TRP B N 1
ATOM 5474 C CA . TRP B 1 113 ? -31.771 7.238 -41.956 1.00 43.64 113 TRP B CA 1
ATOM 5475 C C . TRP B 1 113 ? -30.284 6.928 -42.199 1.00 34.49 113 TRP B C 1
ATOM 5476 O O . TRP B 1 113 ? -29.855 5.788 -42.037 1.00 49.00 113 TRP B O 1
ATOM 5487 N N . LEU B 1 114 ? -29.501 7.929 -42.591 1.00 37.70 114 LEU B N 1
ATOM 5488 C CA . LEU B 1 114 ? -28.069 7.693 -42.825 1.00 47.22 114 LEU B CA 1
ATOM 5489 C C . LEU B 1 114 ? -27.412 7.242 -41.522 1.00 46.02 114 LEU B C 1
ATOM 5490 O O . LEU B 1 114 ? -26.668 6.251 -41.497 1.00 45.37 114 LEU B O 1
ATOM 5495 N N . ASP B 1 115 ? -27.736 7.953 -40.441 1.00 46.45 115 ASP B N 1
ATOM 5496 C CA . ASP B 1 115 ? -27.220 7.656 -39.106 1.00 35.33 115 ASP B CA 1
ATOM 5497 C C . ASP B 1 115 ? -27.623 6.262 -38.669 1.00 39.11 115 ASP B C 1
ATOM 5498 O O . ASP B 1 115 ? -26.852 5.571 -38.002 1.00 46.83 115 ASP B O 1
ATOM 5503 N N . LYS B 1 116 ? -28.829 5.837 -39.035 1.00 39.59 116 LYS B N 1
ATOM 5504 C CA . LYS B 1 116 ? -29.234 4.460 -38.709 1.00 38.49 116 LYS B CA 1
ATOM 5505 C C . LYS B 1 116 ? -28.470 3.411 -39.521 1.00 33.32 116 LYS B C 1
ATOM 5506 O O . LYS B 1 116 ? -28.046 2.385 -38.986 1.00 40.39 116 LYS B O 1
ATOM 5512 N N . GLU B 1 117 ? -28.293 3.684 -40.808 0.87 34.75 117 GLU B N 1
ATOM 5513 C CA . GLU B 1 117 ? -27.607 2.770 -41.721 0.87 46.86 117 GLU B CA 1
ATOM 5514 C C . GLU B 1 117 ? -26.084 2.723 -41.561 0.87 51.04 117 GLU B C 1
ATOM 5515 O O . GLU B 1 117 ? -25.469 1.660 -41.678 0.87 50.40 117 GLU B O 1
ATOM 5521 N N . ASP B 1 118 ? -25.491 3.877 -41.273 1.00 50.21 118 ASP B N 1
ATOM 5522 C CA . ASP B 1 118 ? -24.047 4.002 -41.089 1.00 43.84 118 ASP B CA 1
ATOM 5523 C C . ASP B 1 118 ? -23.728 4.745 -39.791 1.00 29.69 118 ASP B C 1
ATOM 5524 O O . ASP B 1 118 ? -23.279 5.886 -39.834 1.00 30.37 118 ASP B O 1
ATOM 5529 N N . PRO B 1 119 ? -23.976 4.107 -38.634 1.00 27.27 119 PRO B N 1
ATOM 5530 C CA . PRO B 1 119 ? -23.812 4.744 -37.312 1.00 42.79 119 PRO B CA 1
ATOM 5531 C C . PRO B 1 119 ? -22.352 5.065 -36.943 1.00 46.75 119 PRO B C 1
ATOM 5532 O O . PRO B 1 119 ? -21.453 4.241 -37.154 1.00 44.57 119 PRO B O 1
ATOM 5536 N N . ASN B 1 120 ? -22.136 6.241 -36.361 1.00 43.83 120 ASN B N 1
ATOM 5537 C CA . ASN B 1 120 ? -20.794 6.703 -36.016 1.00 38.11 120 ASN B CA 1
ATOM 5538 C C . ASN B 1 120 ? -20.256 6.053 -34.738 1.00 39.90 120 ASN B C 1
ATOM 5539 O O . ASN B 1 120 ? -20.960 5.941 -33.734 1.00 36.82 120 ASN B O 1
ATOM 5544 N N . SER B 1 121 ? -19.018 5.580 -34.803 1.00 34.41 121 SER B N 1
ATOM 5545 C CA . SER B 1 121 ? -18.296 5.137 -33.622 1.00 33.90 121 SER B CA 1
ATOM 5546 C C . SER B 1 121 ? -16.826 5.129 -33.988 1.00 31.61 121 SER B C 1
ATOM 5547 O O . SER B 1 121 ? -16.488 5.043 -35.172 1.00 30.34 121 SER B O 1
ATOM 5550 N N . SER B 1 122 ? -15.963 5.176 -32.977 1.00 33.14 122 SER B N 1
ATOM 5551 C CA . SER B 1 122 ? -14.513 5.149 -33.186 1.00 28.14 122 SER B CA 1
ATOM 5552 C C . SER B 1 122 ? -13.910 3.906 -32.569 1.00 27.56 122 SER B C 1
ATOM 5553 O O . SER B 1 122 ? -14.162 3.588 -31.406 1.00 29.25 122 SER B O 1
ATOM 5556 N N . ASN B 1 123 ? -13.124 3.199 -33.368 1.00 35.87 123 ASN B N 1
ATOM 5557 C CA . ASN B 1 123 ? -12.361 2.058 -32.889 1.00 33.78 123 ASN B CA 1
ATOM 5558 C C . ASN B 1 123 ? -10.988 2.478 -32.369 1.00 32.39 123 ASN B C 1
ATOM 5559 O O . ASN B 1 123 ? -10.248 1.667 -31.829 1.00 30.40 123 ASN B O 1
ATOM 5564 N N . CYS B 1 124 ? -10.623 3.740 -32.581 1.00 30.24 124 CYS B N 1
ATOM 5565 C CA . CYS B 1 124 ? -9.310 4.239 -32.141 1.00 28.81 124 CYS B CA 1
ATOM 5566 C C . CYS B 1 124 ? -9.347 5.742 -31.872 1.00 22.22 124 CYS B C 1
ATOM 5567 O O . CYS B 1 124 ? -9.278 6.543 -32.807 1.00 38.10 124 CYS B O 1
ATOM 5570 N N . ARG B 1 125 ? -9.434 6.125 -30.600 1.00 30.96 125 ARG B N 1
ATOM 5571 C CA . ARG B 1 125 ? -9.557 7.536 -30.222 1.00 28.59 125 ARG B CA 1
ATOM 5572 C C . ARG B 1 125 ? -8.218 8.221 -29.915 1.00 40.90 125 ARG B C 1
ATOM 5573 O O . ARG B 1 125 ? -8.024 9.392 -30.271 1.00 36.86 125 ARG B O 1
ATOM 5581 N N . LEU B 1 126 ? -7.321 7.507 -29.224 1.00 32.58 126 LEU B N 1
ATOM 5582 C CA . LEU B 1 126 ? -6.030 8.068 -28.812 1.00 35.96 126 LEU B CA 1
ATOM 5583 C C . LEU B 1 126 ? -4.863 7.165 -29.216 1.00 33.76 126 LEU B C 1
ATOM 5584 O O . LEU B 1 126 ? -4.868 5.964 -28.917 1.00 30.06 126 LEU B O 1
ATOM 5589 N N . ILE B 1 127 ? -3.867 7.736 -29.890 1.00 29.84 127 ILE B N 1
ATOM 5590 C CA . ILE B 1 127 ? -2.675 6.987 -30.266 1.00 28.87 127 ILE B CA 1
ATOM 5591 C C . ILE B 1 127 ? -1.400 7.670 -29.762 1.00 28.63 127 ILE B C 1
ATOM 5592 O O . ILE B 1 127 ? -1.417 8.840 -29.389 1.00 35.72 127 ILE B O 1
ATOM 5597 N N . TYR B 1 128 ? -0.298 6.927 -29.744 1.00 27.81 128 TYR B N 1
ATOM 5598 C CA . TYR B 1 128 ? 0.982 7.463 -29.315 1.00 29.22 128 TYR B CA 1
ATOM 5599 C C . TYR B 1 128 ? 2.076 6.574 -29.855 1.00 33.43 128 TYR B C 1
ATOM 5600 O O . TYR B 1 128 ? 1.783 5.557 -30.486 1.00 33.78 128 TYR B O 1
ATOM 5609 N N . ASN B 1 129 ? 3.325 6.913 -29.553 1.00 33.46 129 ASN B N 1
ATOM 5610 C CA . ASN B 1 129 ? 4.445 6.040 -29.881 1.00 28.73 129 ASN B CA 1
ATOM 5611 C C . ASN B 1 129 ? 4.529 5.682 -31.356 1.00 30.32 129 ASN B C 1
ATOM 5612 O O . ASN B 1 129 ? 4.876 4.543 -31.713 1.00 36.44 129 ASN B O 1
ATOM 5617 N N . ARG B 1 130 ? 4.228 6.665 -32.201 1.00 34.57 130 ARG B N 1
ATOM 5618 C CA . ARG B 1 130 ? 4.227 6.481 -33.645 1.00 41.56 130 ARG B CA 1
ATOM 5619 C C . ARG B 1 130 ? 3.287 5.356 -34.096 1.00 43.50 130 ARG B C 1
ATOM 5620 O O . ARG B 1 130 ? 3.707 4.470 -34.849 1.00 46.89 130 ARG B O 1
ATOM 5628 N N . GLY B 1 131 ? 2.016 5.406 -33.688 1.00 40.70 131 GLY B N 1
ATOM 5629 C CA . GLY B 1 131 ? 1.045 4.467 -34.230 1.00 31.77 131 GLY B CA 1
ATOM 5630 C C . GLY B 1 131 ? 0.439 3.385 -33.354 1.00 31.37 131 GLY B C 1
ATOM 5631 O O . GLY B 1 131 ? -0.342 2.586 -33.854 1.00 36.55 131 GLY B O 1
ATOM 5632 N N . ASP B 1 132 ? 0.796 3.342 -32.071 1.00 35.65 132 ASP B N 1
ATOM 5633 C CA . ASP B 1 132 ? 0.191 2.412 -31.107 1.00 33.49 132 ASP B CA 1
ATOM 5634 C C . ASP B 1 132 ? -1.062 3.027 -30.487 1.00 40.24 132 ASP B C 1
ATOM 5635 O O . ASP B 1 132 ? -1.032 4.202 -30.093 1.00 29.43 132 ASP B O 1
ATOM 5640 N N . ARG B 1 133 ? -2.158 2.267 -30.395 1.00 27.37 133 ARG B N 1
ATOM 5641 C CA . ARG B 1 133 ? -3.321 2.755 -29.657 1.00 28.06 133 ARG B CA 1
ATOM 5642 C C . ARG B 1 133 ? -2.939 2.892 -28.192 1.00 29.72 133 ARG B C 1
ATOM 5643 O O . ARG B 1 133 ? -2.266 2.022 -27.645 1.00 29.76 133 ARG B O 1
ATOM 5651 N N . LEU B 1 134 ? -3.301 4.010 -27.567 1.00 29.69 134 LEU B N 1
ATOM 5652 C CA . LEU B 1 134 ? -3.024 4.190 -26.143 1.00 26.28 134 LEU B CA 1
ATOM 5653 C C . LEU B 1 134 ? -3.688 3.066 -25.343 1.00 27.65 134 LEU B C 1
ATOM 5654 O O . LEU B 1 134 ? -4.883 2.809 -25.506 1.00 34.82 134 LEU B O 1
ATOM 5659 N N . PRO B 1 135 ? -2.912 2.381 -24.482 1.00 26.81 135 PRO B N 1
ATOM 5660 C CA . PRO B 1 135 ? -3.425 1.238 -23.720 1.00 28.58 135 PRO B CA 1
ATOM 5661 C C . PRO B 1 135 ? -4.692 1.568 -22.931 1.00 36.92 135 PRO B C 1
ATOM 5662 O O . PRO B 1 135 ? -5.531 0.679 -22.763 1.00 30.25 135 PRO B O 1
ATOM 5666 N N . SER B 1 136 ? -4.824 2.796 -22.424 1.00 37.07 136 SER B N 1
ATOM 5667 C CA . SER B 1 136 ? -6.001 3.121 -21.609 1.00 30.83 136 SER B CA 1
ATOM 5668 C C . SER B 1 136 ? -7.086 3.848 -22.395 1.00 31.37 136 SER B C 1
ATOM 5669 O O . SER B 1 136 ? -8.001 4.418 -21.796 1.00 30.23 136 SER B O 1
ATOM 5672 N N . ASP B 1 137 ? -7.038 3.758 -23.721 1.00 29.38 137 ASP B N 1
ATOM 5673 C CA . ASP B 1 137 ? -8.057 4.388 -24.539 1.00 30.41 137 ASP B CA 1
ATOM 5674 C C . ASP B 1 137 ? -9.411 3.768 -24.245 1.00 33.52 137 ASP B C 1
ATOM 5675 O O . ASP B 1 137 ? -9.536 2.550 -24.134 1.00 35.93 137 ASP B O 1
ATOM 5680 N N . GLY B 1 138 ? -10.401 4.623 -24.008 1.00 34.82 138 GLY B N 1
ATOM 5681 C CA . GLY B 1 138 ? -11.750 4.184 -23.675 1.00 23.75 138 GLY B CA 1
ATOM 5682 C C . GLY B 1 138 ? -12.019 4.484 -22.220 1.00 29.87 138 GLY B C 1
ATOM 5683 O O . GLY B 1 138 ? -13.164 4.544 -21.815 1.00 34.28 138 GLY B O 1
ATOM 5684 N N . GLN B 1 139 ? -10.953 4.689 -21.438 1.00 29.96 139 GLN B N 1
ATOM 5685 C CA . GLN B 1 139 ? -11.074 5.038 -20.016 1.00 30.08 139 GLN B CA 1
ATOM 5686 C C . GLN B 1 139 ? -10.994 6.558 -19.828 1.00 34.28 139 GLN B C 1
ATOM 5687 O O . GLN B 1 139 ? -10.196 7.231 -20.494 1.00 27.74 139 GLN B O 1
ATOM 5693 N N . TYR B 1 140 ? -11.842 7.094 -18.954 1.00 31.85 140 TYR B N 1
ATOM 5694 C CA . TYR B 1 140 ? -11.731 8.492 -18.555 1.00 29.00 140 TYR B CA 1
ATOM 5695 C C . TYR B 1 140 ? -10.529 8.720 -17.659 1.00 25.40 140 TYR B C 1
ATOM 5696 O O . TYR B 1 140 ? -9.875 9.761 -17.755 1.00 31.49 140 TYR B O 1
ATOM 5705 N N . GLY B 1 141 ? -10.245 7.754 -16.792 1.00 34.06 141 GLY B N 1
ATOM 5706 C CA . GLY B 1 141 ? -9.088 7.806 -15.909 1.00 31.89 141 GLY B CA 1
ATOM 5707 C C . GLY B 1 141 ? -9.048 9.021 -15.008 1.00 34.42 141 GLY B C 1
ATOM 5708 O O . GLY B 1 141 ? -7.980 9.567 -14.726 1.00 35.52 141 GLY B O 1
ATOM 5709 N N . LEU B 1 142 ? -10.222 9.451 -14.565 1.00 40.47 142 LEU B N 1
ATOM 5710 C CA . LEU B 1 142 ? -10.357 10.653 -13.736 1.00 38.94 142 LEU B CA 1
ATOM 5711 C C . LEU B 1 142 ? -9.826 10.509 -12.313 1.00 45.75 142 LEU B C 1
ATOM 5712 O O . LEU B 1 142 ? -9.172 11.411 -11.802 1.00 50.62 142 LEU B O 1
ATOM 5717 N N . GLY B 1 143 ? -10.110 9.376 -11.676 1.00 55.37 143 GLY B N 1
ATOM 5718 C CA . GLY B 1 143 ? -9.847 9.230 -10.251 1.00 49.14 143 GLY B CA 1
ATOM 5719 C C . GLY B 1 143 ? -10.640 10.269 -9.475 1.00 52.38 143 GLY B C 1
ATOM 5720 O O . GLY B 1 143 ? -11.775 10.578 -9.844 1.00 57.19 143 GLY B O 1
ATOM 5721 N N . LYS B 1 144 ? -10.037 10.839 -8.435 1.00 50.37 144 LYS B N 1
ATOM 5722 C CA . LYS B 1 144 ? -10.719 11.833 -7.599 1.00 58.11 144 LYS B CA 1
ATOM 5723 C C . LYS B 1 144 ? -11.018 13.122 -8.367 1.00 52.94 144 LYS B C 1
ATOM 5724 O O . LYS B 1 144 ? -11.804 13.955 -7.914 1.00 60.85 144 LYS B O 1
ATOM 5730 N N . CYS B 1 145 ? -10.357 13.300 -9.507 1.00 45.16 145 CYS B N 1
ATOM 5731 C CA . CYS B 1 145 ? -10.569 14.482 -10.332 1.00 46.21 145 CYS B CA 1
ATOM 5732 C C . CYS B 1 145 ? -12.027 14.592 -10.784 1.00 46.37 145 CYS B C 1
ATOM 5733 O O . CYS B 1 145 ? -12.509 15.688 -11.086 1.00 49.14 145 CYS B O 1
ATOM 5736 N N . ALA B 1 146 ? -12.725 13.458 -10.819 1.00 41.51 146 ALA B N 1
ATOM 5737 C CA . ALA B 1 146 ? -14.154 13.449 -11.108 1.00 40.21 146 ALA B CA 1
ATOM 5738 C C . ALA B 1 146 ? -14.895 14.396 -10.171 1.00 46.83 146 ALA B C 1
ATOM 5739 O O . ALA B 1 146 ? -15.771 15.163 -10.604 1.00 48.43 146 ALA B O 1
ATOM 5741 N N . ASN B 1 147 ? -14.508 14.362 -8.897 1.00 45.67 147 ASN B N 1
ATOM 5742 C CA . ASN B 1 147 ? -15.103 15.236 -7.899 1.00 52.40 147 ASN B CA 1
ATOM 5743 C C . ASN B 1 147 ? -14.989 16.697 -8.319 1.00 57.36 147 ASN B C 1
ATOM 5744 O O . ASN B 1 147 ? -15.955 17.469 -8.181 1.00 65.68 147 ASN B O 1
ATOM 5749 N N . GLU B 1 148 ? -13.841 17.059 -8.894 1.00 49.38 148 GLU B N 1
ATOM 5750 C CA . GLU B 1 148 ? -13.633 18.427 -9.369 1.00 55.15 148 GLU B CA 1
ATOM 5751 C C . GLU B 1 148 ? -14.735 18.814 -10.358 1.00 57.06 148 GLU B C 1
ATOM 5752 O O . GLU B 1 148 ? -15.346 19.886 -10.230 1.00 55.23 148 GLU B O 1
ATOM 5758 N N . ILE B 1 149 ? -15.018 17.913 -11.300 1.00 53.09 149 ILE B N 1
ATOM 5759 C CA . ILE B 1 149 ? -16.053 18.147 -12.292 1.00 47.49 149 ILE B CA 1
ATOM 5760 C C . ILE B 1 149 ? -17.379 18.393 -11.580 1.00 53.44 149 ILE B C 1
ATOM 5761 O O . ILE B 1 149 ? -18.085 19.394 -11.854 1.00 44.95 149 ILE B O 1
ATOM 5766 N N . VAL B 1 150 ? -17.673 17.545 -10.595 1.00 37.32 150 VAL B N 1
ATOM 5767 C CA . VAL B 1 150 ? -18.918 17.720 -9.858 1.00 53.39 150 VAL B CA 1
ATOM 5768 C C . VAL B 1 150 ? -18.941 19.104 -9.207 1.00 54.20 150 VAL B C 1
ATOM 5769 O O . VAL B 1 150 ? -19.942 19.832 -9.313 1.00 54.16 150 VAL B O 1
ATOM 5773 N N . LYS B 1 151 ? -17.805 19.493 -8.624 1.00 42.65 151 LYS B N 1
ATOM 5774 C CA . LYS B 1 151 ? -17.722 20.772 -7.935 1.00 45.57 151 LYS B CA 1
ATOM 5775 C C . LYS B 1 151 ? -18.006 21.899 -8.908 1.00 53.15 151 LYS B C 1
ATOM 5776 O O . LYS B 1 151 ? -18.738 22.847 -8.582 1.00 51.93 151 LYS B O 1
ATOM 5782 N N . LEU B 1 152 ? -17.525 21.741 -10.138 1.00 43.95 152 LEU B N 1
ATOM 5783 C CA . LEU B 1 152 ? -17.715 22.792 -11.119 1.00 45.83 152 LEU B CA 1
ATOM 5784 C C . LEU B 1 152 ? -19.204 22.969 -11.344 1.00 53.11 152 LEU B C 1
ATOM 5785 O O . LEU B 1 152 ? -19.707 24.101 -11.370 1.00 47.48 152 LEU B O 1
ATOM 5790 N N . ILE B 1 153 ? -19.910 21.844 -11.462 1.00 49.58 153 ILE B N 1
ATOM 5791 C CA . ILE B 1 153 ? -21.344 21.889 -11.678 1.00 48.23 153 ILE B CA 1
ATOM 5792 C C . ILE B 1 153 ? -22.028 22.475 -10.453 1.00 49.10 153 ILE B C 1
ATOM 5793 O O . ILE B 1 153 ? -22.966 23.273 -10.579 1.00 51.16 153 ILE B O 1
ATOM 5806 N N . THR B 1 155 ? -21.003 24.708 -8.709 1.00 60.02 155 THR B N 1
ATOM 5807 C CA . THR B 1 155 ? -20.643 26.122 -8.638 1.00 59.62 155 THR B CA 1
ATOM 5808 C C . THR B 1 155 ? -21.502 26.963 -9.566 1.00 56.18 155 THR B C 1
ATOM 5809 O O . THR B 1 155 ? -21.432 26.797 -10.789 1.00 55.54 155 THR B O 1
ATOM 5813 N N . PRO B 1 156 ? -22.294 27.887 -8.995 1.00 62.34 156 PRO B N 1
ATOM 5814 C CA . PRO B 1 156 ? -23.149 28.781 -9.783 1.00 60.23 156 PRO B CA 1
ATOM 5815 C C . PRO B 1 156 ? -22.331 29.546 -10.824 1.00 64.47 156 PRO B C 1
ATOM 5816 O O . PRO B 1 156 ? -21.178 29.872 -10.545 1.00 72.23 156 PRO B O 1
ATOM 5820 N N . GLU B 1 157 ? -22.894 29.787 -12.007 1.00 59.32 157 GLU B N 1
ATOM 5821 C CA . GLU B 1 157 ? -22.167 30.424 -13.116 1.00 62.84 157 GLU B CA 1
ATOM 5822 C C . GLU B 1 157 ? -21.703 31.872 -12.841 1.00 68.06 157 GLU B C 1
ATOM 5823 O O . GLU B 1 157 ? -20.595 32.275 -13.234 1.00 70.04 157 GLU B O 1
ATOM 5829 N N . LYS B 1 158 ? -22.543 32.647 -12.159 1.00 72.33 158 LYS B N 1
ATOM 5830 C CA . LYS B 1 158 ? -22.225 34.044 -11.860 1.00 80.13 158 LYS B CA 1
ATOM 5831 C C . LYS B 1 158 ? -20.951 34.102 -11.022 1.00 84.82 158 LYS B C 1
ATOM 5832 O O . LYS B 1 158 ? -20.176 35.054 -11.111 1.00 94.21 158 LYS B O 1
ATOM 5838 N N . GLU B 1 159 ? -20.771 33.073 -10.199 1.00 85.83 159 GLU B N 1
ATOM 5839 C CA . GLU B 1 159 ? -19.621 32.906 -9.313 1.00 81.57 159 GLU B CA 1
ATOM 5840 C C . GLU B 1 159 ? -18.301 32.607 -10.040 1.00 70.64 159 GLU B C 1
ATOM 5841 O O . GLU B 1 159 ? -17.237 32.629 -9.428 1.00 67.83 159 GLU B O 1
ATOM 5847 N N . ILE B 1 160 ? -18.368 32.284 -11.329 1.00 72.53 160 ILE B N 1
ATOM 5848 C CA . ILE B 1 160 ? -17.146 31.983 -12.080 1.00 69.60 160 ILE B CA 1
ATOM 5849 C C . ILE B 1 160 ? -16.964 32.890 -13.283 1.00 67.11 160 ILE B C 1
ATOM 5850 O O . ILE B 1 160 ? -16.290 32.534 -14.249 1.00 62.01 160 ILE B O 1
ATOM 5855 N N . GLU B 1 161 ? -17.586 34.059 -13.210 1.00 70.77 161 GLU B N 1
ATOM 5856 C CA . GLU B 1 161 ? -17.523 35.065 -14.260 1.00 77.32 161 GLU B CA 1
ATOM 5857 C C . GLU B 1 161 ? -16.087 35.425 -14.614 1.00 77.77 161 GLU B C 1
ATOM 5858 O O . GLU B 1 161 ? -15.289 35.760 -13.738 1.00 69.04 161 GLU B O 1
ATOM 5864 N N . GLY B 1 162 ? -15.765 35.353 -15.905 1.00 78.62 162 GLY B N 1
ATOM 5865 C CA . GLY B 1 162 ? -14.429 35.677 -16.386 1.00 74.47 162 GLY B CA 1
ATOM 5866 C C . GLY B 1 162 ? -13.356 34.645 -16.067 1.00 74.33 162 GLY B C 1
ATOM 5867 O O . GLY B 1 162 ? -12.278 34.663 -16.666 1.00 72.68 162 GLY B O 1
ATOM 5868 N N . GLN B 1 163 ? -13.655 33.737 -15.141 1.00 72.92 163 GLN B N 1
ATOM 5869 C CA . GLN B 1 163 ? -12.695 32.740 -14.661 1.00 68.46 163 GLN B CA 1
ATOM 5870 C C . GLN B 1 163 ? -12.295 31.759 -15.775 1.00 65.55 163 GLN B C 1
ATOM 5871 O O . GLN B 1 163 ? -13.081 31.533 -16.698 1.00 64.07 163 GLN B O 1
ATOM 5877 N N . THR B 1 164 ? -11.102 31.158 -15.678 1.00 68.73 164 THR B N 1
ATOM 5878 C CA . THR B 1 164 ? -10.624 30.209 -16.701 1.00 64.60 164 THR B CA 1
ATOM 5879 C C . THR B 1 164 ? -10.573 28.774 -16.193 1.00 55.24 164 THR B C 1
ATOM 5880 O O . THR B 1 164 ? -10.583 28.539 -14.985 1.00 58.17 164 THR B O 1
ATOM 5884 N N . ILE B 1 165 ? -10.546 27.828 -17.129 1.00 50.69 165 ILE B N 1
ATOM 5885 C CA . ILE B 1 165 ? -10.461 26.407 -16.820 1.00 52.58 165 ILE B CA 1
ATOM 5886 C C . ILE B 1 165 ? -9.206 26.114 -16.017 1.00 59.49 165 ILE B C 1
ATOM 5887 O O . ILE B 1 165 ? -9.241 25.400 -15.015 1.00 68.57 165 ILE B O 1
ATOM 5892 N N . GLU B 1 166 ? -8.110 26.724 -16.457 1.00 54.51 166 GLU B N 1
ATOM 5893 C CA . GLU B 1 166 ? -6.784 26.529 -15.889 1.00 56.63 166 GLU B CA 1
ATOM 5894 C C . GLU B 1 166 ? -6.761 27.007 -14.452 1.00 60.45 166 GLU B C 1
ATOM 5895 O O . GLU B 1 166 ? -6.058 26.466 -13.603 1.00 66.66 166 GLU B O 1
ATOM 5901 N N . GLU B 1 167 ? -7.599 28.000 -14.188 1.00 67.39 167 GLU B N 1
ATOM 5902 C CA . GLU B 1 167 ? -7.734 28.616 -12.883 1.00 57.86 167 GLU B CA 1
ATOM 5903 C C . GLU B 1 167 ? -8.525 27.747 -11.916 1.00 64.47 167 GLU B C 1
ATOM 5904 O O . GLU B 1 167 ? -8.370 27.868 -10.703 1.00 73.65 167 GLU B O 1
ATOM 5910 N N . PHE B 1 168 ? -9.366 26.866 -12.456 1.00 63.33 168 PHE B N 1
ATOM 5911 C CA . PHE B 1 168 ? -10.226 26.013 -11.634 1.00 55.29 168 PHE B CA 1
ATOM 5912 C C . PHE B 1 168 ? -9.672 24.617 -11.343 1.00 54.92 168 PHE B C 1
ATOM 5913 O O . PHE B 1 168 ? -9.738 24.138 -10.212 1.00 53.66 168 PHE B O 1
ATOM 5921 N N . PHE B 1 169 ? -9.107 23.978 -12.362 1.00 48.49 169 PHE B N 1
ATOM 5922 C CA . PHE B 1 169 ? -8.767 22.557 -12.300 1.00 50.21 169 PHE B CA 1
ATOM 5923 C C . PHE B 1 169 ? -7.302 22.311 -11.915 1.00 52.23 169 PHE B C 1
ATOM 5924 O O . PHE B 1 169 ? -6.423 23.109 -12.233 1.00 55.40 169 PHE B O 1
ATOM 5932 N N . SER B 1 170 ? -7.066 21.209 -11.210 1.00 53.13 170 SER B N 1
ATOM 5933 C CA . SER B 1 170 ? -5.737 20.789 -10.770 1.00 50.85 170 SER B CA 1
ATOM 5934 C C . SER B 1 170 ? -4.881 20.326 -11.949 1.00 50.90 170 SER B C 1
ATOM 5935 O O . SER B 1 170 ? -5.411 20.097 -13.039 1.00 50.04 170 SER B O 1
ATOM 5938 N N . ASP B 1 171 ? -3.563 20.234 -11.749 1.00 53.75 171 ASP B N 1
ATOM 5939 C CA . ASP B 1 171 ? -2.650 19.749 -12.792 1.00 57.58 171 ASP B CA 1
ATOM 5940 C C . ASP B 1 171 ? -2.946 18.273 -13.122 1.00 54.97 171 ASP B C 1
ATOM 5941 O O . ASP B 1 171 ? -2.901 17.804 -14.298 1.00 59.92 171 ASP B O 1
ATOM 5946 N N . GLU B 1 172 ? -3.338 17.565 -12.069 0.84 42.01 172 GLU B N 1
ATOM 5947 C CA . GLU B 1 172 ? -3.612 16.144 -12.156 0.84 42.15 172 GLU B CA 1
ATOM 5948 C C . GLU B 1 172 ? -4.800 15.940 -13.059 0.84 37.78 172 GLU B C 1
ATOM 5949 O O . GLU B 1 172 ? -4.809 15.020 -13.870 0.84 42.95 172 GLU B O 1
ATOM 5955 N N . PHE B 1 173 ? -5.778 16.834 -12.949 1.00 44.72 173 PHE B N 1
ATOM 5956 C CA . PHE B 1 173 ? -6.957 16.778 -13.803 1.00 41.70 173 PHE B CA 1
ATOM 5957 C C . PHE B 1 173 ? -6.539 16.900 -15.249 1.00 38.84 173 PHE B C 1
ATOM 5958 O O . PHE B 1 173 ? -7.061 16.200 -16.115 1.00 38.32 173 PHE B O 1
ATOM 5966 N N . PHE B 1 174 ? -5.610 17.816 -15.506 1.00 37.63 174 PHE B N 1
ATOM 5967 C CA . PHE B 1 174 ? -5.182 18.071 -16.867 1.00 42.10 174 PHE B CA 1
ATOM 5968 C C . PHE B 1 174 ? -4.362 16.929 -17.434 1.00 41.33 174 PHE B C 1
ATOM 5969 O O . PHE B 1 174 ? -4.163 16.847 -18.649 1.00 49.51 174 PHE B O 1
ATOM 5977 N N . LYS B 1 175 ? -3.900 16.035 -16.567 1.00 38.77 175 LYS B N 1
ATOM 5978 C CA . LYS B 1 175 ? -3.226 14.828 -17.080 1.00 41.01 175 LYS B CA 1
ATOM 5979 C C . LYS B 1 175 ? -4.196 13.672 -17.392 1.00 47.21 175 LYS B C 1
ATOM 5980 O O . LYS B 1 175 ? -3.790 12.648 -17.971 1.00 46.74 175 LYS B O 1
ATOM 5986 N N . THR B 1 176 ? -5.463 13.800 -16.999 1.00 43.70 176 THR B N 1
ATOM 5987 C CA . THR B 1 176 ? -6.428 12.718 -17.264 1.00 37.39 176 THR B CA 1
ATOM 5988 C C . THR B 1 176 ? -6.778 12.542 -18.737 1.00 38.30 176 THR B C 1
ATOM 5989 O O . THR B 1 176 ? -6.712 13.497 -19.527 1.00 37.31 176 THR B O 1
ATOM 5993 N N . ASN B 1 177 ? -7.194 11.323 -19.077 1.00 33.94 177 ASN B N 1
ATOM 5994 C CA . ASN B 1 177 ? -7.709 11.001 -20.398 1.00 27.01 177 ASN B CA 1
ATOM 5995 C C . ASN B 1 177 ? -8.942 11.857 -20.673 1.00 30.46 177 ASN B C 1
ATOM 5996 O O . ASN B 1 177 ? -9.185 12.291 -21.807 1.00 34.42 177 ASN B O 1
ATOM 6001 N N . PHE B 1 178 ? -9.715 12.102 -19.620 1.00 25.87 178 PHE B N 1
ATOM 6002 C CA . PHE B 1 178 ? -10.909 12.905 -19.750 1.00 29.75 178 PHE B CA 1
ATOM 6003 C C . PHE B 1 178 ? -10.543 14.246 -20.379 1.00 31.44 178 PHE B C 1
ATOM 6004 O O . PHE B 1 178 ? -11.155 14.655 -21.361 1.00 35.72 178 PHE B O 1
ATOM 6012 N N . TRP B 1 179 ? -9.511 14.906 -19.860 1.00 33.99 179 TRP B N 1
ATOM 6013 C CA . TRP B 1 179 ? -9.113 16.191 -20.429 1.00 36.55 179 TRP B CA 1
ATOM 6014 C C . TRP B 1 179 ? -8.622 16.091 -21.884 1.00 42.57 179 TRP B C 1
ATOM 6015 O O . TRP B 1 179 ? -8.872 16.999 -22.676 1.00 44.29 179 TRP B O 1
ATOM 6026 N N . THR B 1 180 ? -7.920 15.014 -22.235 1.00 33.31 180 THR B N 1
ATOM 6027 C CA . THR B 1 180 ? -7.472 14.826 -23.618 1.00 37.63 180 THR B CA 1
ATOM 6028 C C . THR B 1 180 ? -8.678 14.736 -24.573 1.00 36.55 180 THR B C 1
ATOM 6029 O O . THR B 1 180 ? -8.738 15.453 -25.605 1.00 35.89 180 THR B O 1
ATOM 6033 N N . TYR B 1 181 ? -9.650 13.893 -24.192 1.00 29.64 181 TYR B N 1
ATOM 6034 C CA . TYR B 1 181 ? -10.903 13.738 -24.953 1.00 36.40 181 TYR B CA 1
ATOM 6035 C C . TYR B 1 181 ? -11.621 15.078 -25.097 1.00 35.65 181 TYR B C 1
ATOM 6036 O O . TYR B 1 181 ? -11.935 15.518 -26.207 1.00 36.81 181 TYR B O 1
ATOM 6045 N N . TRP B 1 182 ? -11.857 15.722 -23.955 1.00 35.28 182 TRP B N 1
ATOM 6046 C CA . TRP B 1 182 ? -12.616 16.977 -23.847 1.00 34.18 182 TRP B CA 1
ATOM 6047 C C . TRP B 1 182 ? -11.994 18.135 -24.635 1.00 36.69 182 TRP B C 1
ATOM 6048 O O . TRP B 1 182 ? -12.638 18.749 -25.503 1.00 37.39 182 TRP B O 1
ATOM 6059 N N . SER B 1 183 ? -10.735 18.426 -24.326 1.00 38.33 183 SER B N 1
ATOM 6060 C CA . SER B 1 183 ? -10.002 19.503 -24.973 1.00 42.92 183 SER B CA 1
ATOM 6061 C C . SER B 1 183 ? -9.929 19.287 -26.464 1.00 33.38 183 SER B C 1
ATOM 6062 O O . SER B 1 183 ? -10.220 20.208 -27.235 1.00 41.52 183 SER B O 1
ATOM 6065 N N . THR B 1 184 ? -9.551 18.081 -26.889 1.00 38.59 184 THR B N 1
ATOM 6066 C CA . THR B 1 184 ? -9.392 17.894 -28.335 1.00 35.19 184 THR B CA 1
ATOM 6067 C C . THR B 1 184 ? -10.708 17.886 -29.104 1.00 39.56 184 THR B C 1
ATOM 6068 O O . THR B 1 184 ? -10.805 18.482 -30.177 1.00 34.01 184 THR B O 1
ATOM 6080 N N . PHE B 1 186 ? -13.555 19.221 -28.276 1.00 40.30 186 PHE B N 1
ATOM 6081 C CA . PHE B 1 186 ? -14.328 20.475 -28.220 1.00 42.81 186 PHE B CA 1
ATOM 6082 C C . PHE B 1 186 ? -13.520 21.733 -28.522 1.00 49.67 186 PHE B C 1
ATOM 6083 O O . PHE B 1 186 ? -14.086 22.831 -28.584 1.00 48.15 186 PHE B O 1
ATOM 6091 N N . ALA B 1 187 ? -12.210 21.567 -28.710 1.00 46.50 187 ALA B N 1
ATOM 6092 C CA . ALA B 1 187 ? -11.297 22.683 -28.891 1.00 38.41 187 ALA B CA 1
ATOM 6093 C C . ALA B 1 187 ? -11.314 23.625 -27.687 1.00 45.23 187 ALA B C 1
ATOM 6094 O O . ALA B 1 187 ? -11.324 24.842 -27.840 1.00 42.46 187 ALA B O 1
ATOM 6096 N N . PHE B 1 188 ? -11.295 23.050 -26.488 1.00 51.19 188 PHE B N 1
ATOM 6097 C CA . PHE B 1 188 ? -11.139 23.828 -25.262 1.00 39.89 188 PHE B CA 1
ATOM 6098 C C . PHE B 1 188 ? -9.669 23.975 -24.898 1.00 45.77 188 PHE B C 1
ATOM 6099 O O . PHE B 1 188 ? -9.007 22.979 -24.605 1.00 39.71 188 PHE B O 1
ATOM 6107 N N . GLU B 1 189 ? -9.152 25.205 -24.931 1.00 48.78 189 GLU B N 1
ATOM 6108 C CA . GLU B 1 189 ? -7.813 25.480 -24.418 1.00 45.00 189 GLU B CA 1
ATOM 6109 C C . GLU B 1 189 ? -7.925 25.780 -22.929 1.00 57.32 189 GLU B C 1
ATOM 6110 O O . GLU B 1 189 ? -9.008 26.135 -22.441 1.00 57.49 189 GLU B O 1
ATOM 6116 N N . LYS B 1 190 ? -6.806 25.657 -22.223 1.00 53.48 190 LYS B N 1
ATOM 6117 C CA . LYS B 1 190 ? -6.748 25.837 -20.776 1.00 55.93 190 LYS B CA 1
ATOM 6118 C C . LYS B 1 190 ? -7.086 27.266 -20.334 1.00 58.42 190 LYS B C 1
ATOM 6119 O O . LYS B 1 190 ? -7.521 27.490 -19.203 1.00 50.66 190 LYS B O 1
ATOM 6125 N N . TRP B 1 191 ? -6.841 28.238 -21.206 1.00 56.29 191 TRP B N 1
ATOM 6126 C CA . TRP B 1 191 ? -7.121 29.628 -20.866 1.00 57.29 191 TRP B CA 1
ATOM 6127 C C . TRP B 1 191 ? -8.539 30.065 -21.245 1.00 59.91 191 TRP B C 1
ATOM 6128 O O . TRP B 1 191 ? -8.859 31.253 -21.175 1.00 56.95 191 TRP B O 1
ATOM 6139 N N . HIS B 1 192 ? -9.372 29.109 -21.658 1.00 51.74 192 HIS B N 1
ATOM 6140 C CA . HIS B 1 192 ? -10.731 29.404 -22.132 1.00 51.35 192 HIS B CA 1
ATOM 6141 C C . HIS B 1 192 ? -11.753 29.580 -21.004 1.00 55.15 192 HIS B C 1
ATOM 6142 O O . HIS B 1 192 ? -11.441 29.400 -19.822 1.00 59.72 192 HIS B O 1
ATOM 6149 N N . SER B 1 193 ? -12.989 29.910 -21.384 1.00 52.02 193 SER B N 1
ATOM 6150 C CA . SER B 1 193 ? -14.056 30.170 -20.419 1.00 51.71 193 SER B CA 1
ATOM 6151 C C . SER B 1 193 ? -14.396 28.970 -19.546 1.00 49.45 193 SER B C 1
ATOM 6152 O O . SER B 1 193 ? -14.836 27.942 -20.054 1.00 51.88 193 SER B O 1
ATOM 6155 N N . LEU B 1 194 ? -14.227 29.107 -18.233 1.00 56.79 194 LEU B N 1
ATOM 6156 C CA . LEU B 1 194 ? -14.657 28.055 -17.311 1.00 55.09 194 LEU B CA 1
ATOM 6157 C C . LEU B 1 194 ? -16.186 27.921 -17.339 1.00 53.71 194 LEU B C 1
ATOM 6158 O O . LEU B 1 194 ? -16.732 26.808 -17.278 1.00 45.58 194 LEU B O 1
ATOM 6163 N N . ALA B 1 195 ? -16.871 29.055 -17.458 1.00 49.81 195 ALA B N 1
ATOM 6164 C CA . ALA B 1 195 ? -18.321 29.059 -17.476 1.00 54.38 195 ALA B CA 1
ATOM 6165 C C . ALA B 1 195 ? -18.834 28.271 -18.678 1.00 49.23 195 ALA B C 1
ATOM 6166 O O . ALA B 1 195 ? -19.747 27.442 -18.555 1.00 58.39 195 ALA B O 1
ATOM 6168 N N . GLU B 1 196 ? -18.208 28.481 -19.832 1.00 50.53 196 GLU B N 1
ATOM 6169 C CA . GLU B 1 196 ? -18.583 27.733 -21.031 1.00 48.33 196 GLU B CA 1
ATOM 6170 C C . GLU B 1 196 ? -18.301 26.231 -20.890 1.00 46.84 196 GLU B C 1
ATOM 6171 O O . GLU B 1 196 ? -19.111 25.405 -21.333 1.00 52.96 196 GLU B O 1
ATOM 6185 N N . ARG B 1 198 ? -18.338 24.517 -18.141 1.00 40.29 198 ARG B N 1
ATOM 6186 C CA . ARG B 1 198 ? -19.396 24.065 -17.254 1.00 39.83 198 ARG B CA 1
ATOM 6187 C C . ARG B 1 198 ? -20.690 23.863 -18.036 1.00 42.92 198 ARG B C 1
ATOM 6188 O O . ARG B 1 198 ? -21.395 22.856 -17.859 1.00 41.41 198 ARG B O 1
ATOM 6196 N N . ARG B 1 199 ? -20.977 24.806 -18.933 1.00 43.61 199 ARG B N 1
ATOM 6197 C CA . ARG B 1 199 ? -22.156 24.695 -19.787 1.00 40.96 199 ARG B CA 1
ATOM 6198 C C . ARG B 1 199 ? -22.092 23.450 -20.656 1.00 43.98 199 ARG B C 1
ATOM 6199 O O . ARG B 1 199 ? -23.105 22.801 -20.862 1.00 39.84 199 ARG B O 1
ATOM 6207 N N . TYR B 1 200 ? -20.916 23.133 -21.191 1.00 40.30 200 TYR B N 1
ATOM 6208 C CA . TYR B 1 200 ? -20.758 21.907 -21.967 1.00 37.20 200 TYR B CA 1
ATOM 6209 C C . TYR B 1 200 ? -20.990 20.685 -21.093 1.00 35.45 200 TYR B C 1
ATOM 6210 O O . TYR B 1 200 ? -21.611 19.707 -21.537 1.00 36.01 200 TYR B O 1
ATOM 6219 N N . ALA B 1 201 ? -20.493 20.727 -19.856 1.00 36.80 201 ALA B N 1
ATOM 6220 C CA . ALA B 1 201 ? -20.632 19.579 -18.945 1.00 32.63 201 ALA B CA 1
ATOM 6221 C C . ALA B 1 201 ? -22.094 19.295 -18.637 1.00 38.28 201 ALA B C 1
ATOM 6222 O O . ALA B 1 201 ? -22.522 18.139 -18.671 1.00 33.25 201 ALA B O 1
ATOM 6232 N N . ARG B 1 203 ? -24.799 20.520 -20.425 1.00 36.42 203 ARG B N 1
ATOM 6233 C CA . ARG B 1 203 ? -25.503 20.316 -21.690 1.00 39.36 203 ARG B CA 1
ATOM 6234 C C . ARG B 1 203 ? -25.356 18.901 -22.284 1.00 38.44 203 ARG B C 1
ATOM 6235 O O . ARG B 1 203 ? -26.332 18.324 -22.769 1.00 36.02 203 ARG B O 1
ATOM 6243 N N . PHE B 1 204 ? -24.151 18.346 -22.281 1.00 31.05 204 PHE B N 1
ATOM 6244 C CA . PHE B 1 204 ? -23.970 17.064 -22.952 1.00 26.25 204 PHE B CA 1
ATOM 6245 C C . PHE B 1 204 ? -23.819 15.911 -21.980 1.00 27.79 204 PHE B C 1
ATOM 6246 O O . PHE B 1 204 ? -23.246 14.879 -22.316 1.00 32.68 204 PHE B O 1
ATOM 6254 N N . ILE B 1 205 ? -24.363 16.081 -20.780 1.00 30.77 205 ILE B N 1
ATOM 6255 C CA . ILE B 1 205 ? -24.274 15.054 -19.755 1.00 37.23 205 ILE B CA 1
ATOM 6256 C C . ILE B 1 205 ? -24.887 13.729 -20.204 1.00 36.56 205 ILE B C 1
ATOM 6257 O O . ILE B 1 205 ? -24.416 12.664 -19.798 1.00 37.15 205 ILE B O 1
ATOM 6262 N N . HIS B 1 206 ? -25.916 13.793 -21.050 1.00 29.56 206 HIS B N 1
ATOM 6263 C CA . HIS B 1 206 ? -26.570 12.577 -21.534 1.00 30.25 206 HIS B CA 1
ATOM 6264 C C . HIS B 1 206 ? -25.701 11.736 -22.461 1.00 30.98 206 HIS B C 1
ATOM 6265 O O . HIS B 1 206 ? -26.045 10.590 -22.749 1.00 31.41 206 HIS B O 1
ATOM 6272 N N . HIS B 1 207 ? -24.570 12.289 -22.898 1.00 30.16 207 HIS B N 1
ATOM 6273 C CA . HIS B 1 207 ? -23.683 11.580 -23.812 1.00 28.59 207 HIS B CA 1
ATOM 6274 C C . HIS B 1 207 ? -22.372 11.173 -23.166 1.00 32.46 207 HIS B C 1
ATOM 6275 O O . HIS B 1 207 ? -21.415 10.819 -23.865 1.00 29.04 207 HIS B O 1
ATOM 6282 N N . ILE B 1 208 ? -22.303 11.229 -21.839 1.00 28.64 208 ILE B N 1
ATOM 6283 C CA . ILE B 1 208 ? -21.062 10.848 -21.172 1.00 34.42 208 ILE B CA 1
ATOM 6284 C C . ILE B 1 208 ? -20.699 9.379 -21.439 1.00 35.01 208 ILE B C 1
ATOM 6285 O O . ILE B 1 208 ? -19.521 8.990 -21.374 1.00 34.65 208 ILE B O 1
ATOM 6290 N N . ASP B 1 209 ? -21.705 8.579 -21.790 1.00 27.36 209 ASP B N 1
ATOM 6291 C CA . ASP B 1 209 ? -21.469 7.192 -22.163 1.00 28.99 209 ASP B CA 1
ATOM 6292 C C . ASP B 1 209 ? -20.805 7.034 -23.539 1.00 23.67 209 ASP B C 1
ATOM 6293 O O . ASP B 1 209 ? -20.254 5.971 -23.830 1.00 33.62 209 ASP B O 1
ATOM 6298 N N . GLY B 1 210 ? -20.820 8.080 -24.366 1.00 21.51 210 GLY B N 1
ATOM 6299 C CA . GLY B 1 210 ? -20.339 7.946 -25.736 1.00 22.11 210 GLY B CA 1
ATOM 6300 C C . GLY B 1 210 ? -19.301 8.935 -26.238 1.00 26.50 210 GLY B C 1
ATOM 6301 O O . GLY B 1 210 ? -19.136 9.099 -27.448 1.00 30.68 210 GLY B O 1
ATOM 6302 N N . LEU B 1 211 ? -18.632 9.634 -25.328 1.00 26.11 211 LEU B N 1
ATOM 6303 C CA . LEU B 1 211 ? -17.583 10.566 -25.727 1.00 29.67 211 LEU B CA 1
ATOM 6304 C C . LEU B 1 211 ? -16.270 9.899 -26.148 1.00 27.47 211 LEU B C 1
ATOM 6305 O O . LEU B 1 211 ? -15.701 10.280 -27.176 1.00 28.62 211 LEU B O 1
ATOM 6310 N N . PRO B 1 212 ? -15.774 8.912 -25.364 1.00 23.57 212 PRO B N 1
ATOM 6311 C CA . PRO B 1 212 ? -14.497 8.305 -25.775 1.00 27.68 212 PRO B CA 1
ATOM 6312 C C . PRO B 1 212 ? -14.553 7.583 -27.127 1.00 37.12 212 PRO B C 1
ATOM 6313 O O . PRO B 1 212 ? -13.585 7.687 -27.901 1.00 29.13 212 PRO B O 1
ATOM 6317 N N . ASP B 1 213 ? -15.645 6.877 -27.409 1.00 30.33 213 ASP B N 1
ATOM 6318 C CA . ASP B 1 213 ? -15.763 6.165 -28.676 1.00 23.82 213 ASP B CA 1
ATOM 6319 C C . ASP B 1 213 ? -16.582 6.936 -29.713 1.00 29.81 213 ASP B C 1
ATOM 6320 O O . ASP B 1 213 ? -16.849 6.431 -30.811 1.00 31.16 213 ASP B O 1
ATOM 6325 N N . PHE B 1 214 ? -16.994 8.149 -29.351 1.00 24.40 214 PHE B N 1
ATOM 6326 C CA . PHE B 1 214 ? -17.734 9.019 -30.261 1.00 23.91 214 PHE B CA 1
ATOM 6327 C C . PHE B 1 214 ? -19.086 8.451 -30.738 1.00 31.42 214 PHE B C 1
ATOM 6328 O O . PHE B 1 214 ? -19.655 8.945 -31.730 1.00 28.81 214 PHE B O 1
ATOM 6336 N N . THR B 1 215 ? -19.647 7.480 -30.017 1.00 25.74 215 THR B N 1
ATOM 6337 C CA . THR B 1 215 ? -20.972 6.959 -30.405 1.00 33.01 215 THR B CA 1
ATOM 6338 C C . THR B 1 215 ? -22.052 8.009 -30.215 1.00 35.90 215 THR B C 1
ATOM 6339 O O . THR B 1 215 ? -23.141 7.893 -30.762 1.00 44.99 215 THR B O 1
ATOM 6343 N N . ALA B 1 216 ? -21.729 9.032 -29.439 1.00 33.89 216 ALA B N 1
ATOM 6344 C CA . ALA B 1 216 ? -22.599 10.176 -29.230 1.00 31.99 216 ALA B CA 1
ATOM 6345 C C . ALA B 1 216 ? -22.719 11.098 -30.454 1.00 35.96 216 ALA B C 1
ATOM 6346 O O . ALA B 1 216 ? -23.666 11.885 -30.555 1.00 41.78 216 ALA B O 1
ATOM 6348 N N . LEU B 1 217 ? -21.718 11.079 -31.325 1.00 30.79 217 LEU B N 1
ATOM 6349 C CA . LEU B 1 217 ? -21.672 11.990 -32.478 1.00 28.78 217 LEU B CA 1
ATOM 6350 C C . LEU B 1 217 ? -22.474 11.497 -33.653 1.00 29.86 217 LEU B C 1
ATOM 6351 O O . LEU B 1 217 ? -22.562 10.286 -33.892 1.00 36.71 217 LEU B O 1
ATOM 6356 N N . LYS B 1 218 ? -23.036 12.436 -34.403 1.00 25.45 218 LYS B N 1
ATOM 6357 C CA . LYS B 1 218 ? -23.711 12.127 -35.655 1.00 32.98 218 LYS B CA 1
ATOM 6358 C C . LYS B 1 218 ? -23.199 13.067 -36.742 1.00 34.39 218 LYS B C 1
ATOM 6359 O O . LYS B 1 218 ? -22.818 14.205 -36.454 1.00 38.38 218 LYS B O 1
ATOM 6365 N N . PHE B 1 219 ? -23.170 12.601 -37.987 1.00 35.79 219 PHE B N 1
ATOM 6366 C CA . PHE B 1 219 ? -22.568 13.396 -39.064 1.00 41.59 219 PHE B CA 1
ATOM 6367 C C . PHE B 1 219 ? -23.438 13.483 -40.315 1.00 40.10 219 PHE B C 1
ATOM 6368 O O . PHE B 1 219 ? -24.185 12.549 -40.626 1.00 41.79 219 PHE B O 1
ATOM 6376 N N . ASN B 1 220 ? -23.268 14.570 -41.066 1.00 41.73 220 ASN B N 1
ATOM 6377 C CA . ASN B 1 220 ? -23.899 14.716 -42.370 1.00 46.95 220 ASN B CA 1
ATOM 6378 C C . ASN B 1 220 ? -23.276 13.750 -43.370 1.00 51.60 220 ASN B C 1
ATOM 6379 O O . ASN B 1 220 ? -22.203 13.187 -43.127 1.00 49.24 220 ASN B O 1
ATOM 6384 N N . LYS B 1 221 ? -23.949 13.553 -44.496 1.00 55.18 221 LYS B N 1
ATOM 6385 C CA . LYS B 1 221 ? -23.408 12.726 -45.565 1.00 58.39 221 LYS B CA 1
ATOM 6386 C C . LYS B 1 221 ? -22.106 13.333 -46.092 1.00 58.39 221 LYS B C 1
ATOM 6387 O O . LYS B 1 221 ? -21.105 12.640 -46.304 1.00 52.88 221 LYS B O 1
ATOM 6393 N N . TYR B 1 222 ? -22.129 14.643 -46.282 1.00 51.48 222 TYR B N 1
ATOM 6394 C CA . TYR B 1 222 ? -21.021 15.341 -46.903 1.00 61.38 222 TYR B CA 1
ATOM 6395 C C . TYR B 1 222 ? -20.549 16.490 -46.049 1.00 59.63 222 TYR B C 1
ATOM 6396 O O . TYR B 1 222 ? -21.004 16.673 -44.912 1.00 52.17 222 TYR B O 1
ATOM 6405 N N . ASN B 1 223 ? -19.634 17.263 -46.626 1.00 61.55 223 ASN B N 1
ATOM 6406 C CA . ASN B 1 223 ? -19.121 18.467 -46.009 1.00 60.63 223 ASN B CA 1
ATOM 6407 C C . ASN B 1 223 ? -20.300 19.395 -45.797 1.00 65.37 223 ASN B C 1
ATOM 6408 O O . ASN B 1 223 ? -21.364 19.219 -46.404 1.00 63.71 223 ASN B O 1
ATOM 6413 N N . GLN B 1 224 ? -20.108 20.375 -44.926 1.00 67.16 224 GLN B N 1
ATOM 6414 C CA . GLN B 1 224 ? -21.190 21.236 -44.487 1.00 61.14 224 GLN B CA 1
ATOM 6415 C C . GLN B 1 224 ? -21.926 21.928 -45.633 1.00 61.31 224 GLN B C 1
ATOM 6416 O O . GLN B 1 224 ? -23.143 22.091 -45.564 1.00 60.84 224 GLN B O 1
ATOM 6422 N N . TYR B 1 225 ? -21.205 22.347 -46.672 1.00 63.67 225 TYR B N 1
ATOM 6423 C CA . TYR B 1 225 ? -21.854 23.086 -47.753 1.00 67.23 225 TYR B CA 1
ATOM 6424 C C . TYR B 1 225 ? -22.842 22.235 -48.537 1.00 67.33 225 TYR B C 1
ATOM 6425 O O . TYR B 1 225 ? -23.962 22.675 -48.779 1.00 83.21 225 TYR B O 1
ATOM 6434 N N . GLU B 1 226 ? -22.445 21.031 -48.942 1.00 71.06 226 GLU B N 1
ATOM 6435 C CA . GLU B 1 226 ? -23.365 20.173 -49.702 1.00 72.83 226 GLU B CA 1
ATOM 6436 C C . GLU B 1 226 ? -24.566 19.670 -48.891 1.00 63.66 226 GLU B C 1
ATOM 6437 O O . GLU B 1 226 ? -25.711 19.714 -49.366 1.00 74.87 226 GLU B O 1
ATOM 6443 N N . SER B 1 227 ? -24.309 19.220 -47.665 1.00 60.13 227 SER B N 1
ATOM 6444 C CA . SER B 1 227 ? -25.349 18.623 -46.827 1.00 68.21 227 SER B CA 1
ATOM 6445 C C . SER B 1 227 ? -26.237 19.613 -46.058 1.00 66.83 227 SER B C 1
ATOM 6446 O O . SER B 1 227 ? -27.435 19.385 -45.934 1.00 68.73 227 SER B O 1
ATOM 6457 N N . VAL B 1 229 ? -26.083 23.419 -46.311 1.00 73.74 229 VAL B N 1
ATOM 6458 C CA . VAL B 1 229 ? -26.399 24.723 -46.893 1.00 72.11 229 VAL B CA 1
ATOM 6459 C C . VAL B 1 229 ? -27.263 24.623 -48.156 1.00 74.15 229 VAL B C 1
ATOM 6460 O O . VAL B 1 229 ? -28.292 25.294 -48.264 1.00 71.73 229 VAL B O 1
ATOM 6464 N N . LYS B 1 230 ? -26.878 23.727 -49.065 1.00 74.26 230 LYS B N 1
ATOM 6465 C CA . LYS B 1 230 ? -27.579 23.552 -50.341 1.00 79.43 230 LYS B CA 1
ATOM 6466 C C . LYS B 1 230 ? -29.076 23.211 -50.190 1.00 71.49 230 LYS B C 1
ATOM 6467 O O . LYS B 1 230 ? -29.896 23.765 -50.921 1.00 74.77 230 LYS B O 1
ATOM 6473 N N . PRO B 1 231 ? -29.440 22.288 -49.271 1.00 67.60 231 PRO B N 1
ATOM 6474 C CA . PRO B 1 231 ? -30.886 22.049 -49.104 1.00 66.54 231 PRO B CA 1
ATOM 6475 C C . PRO B 1 231 ? -31.634 23.272 -48.563 1.00 85.83 231 PRO B C 1
ATOM 6476 O O . PRO B 1 231 ? -32.772 23.559 -48.996 1.00 89.24 231 PRO B O 1
ATOM 6480 N N . LEU B 1 232 ? -30.994 24.015 -47.661 1.00 86.45 232 LEU B N 1
ATOM 6481 C CA . LEU B 1 232 ? -31.601 25.240 -47.163 1.00 67.35 232 LEU B CA 1
ATOM 6482 C C . LEU B 1 232 ? -31.789 26.178 -48.337 1.00 77.32 232 LEU B C 1
ATOM 6483 O O . LEU B 1 232 ? -32.891 26.662 -48.571 1.00 79.62 232 LEU B O 1
ATOM 6488 N N . LEU B 1 233 ? -30.724 26.378 -49.111 1.00 76.01 233 LEU B N 1
ATOM 6489 C CA . LEU B 1 233 ? -30.752 27.337 -50.205 1.00 82.71 233 LEU B CA 1
ATOM 6490 C C . LEU B 1 233 ? -31.831 26.990 -51.224 1.00 80.48 233 LEU B C 1
ATOM 6491 O O . LEU B 1 233 ? -32.521 27.870 -51.714 1.00 83.35 233 LEU B O 1
ATOM 6496 N N . ALA B 1 234 ? -31.959 25.707 -51.541 1.00 78.83 234 ALA B N 1
ATOM 6497 C CA . ALA B 1 234 ? -32.953 25.250 -52.497 1.00 80.31 234 ALA B CA 1
ATOM 6498 C C . ALA B 1 234 ? -34.335 25.553 -51.946 1.00 92.54 234 ALA B C 1
ATOM 6499 O O . ALA B 1 234 ? -35.223 26.008 -52.678 1.00 101.48 234 ALA B O 1
ATOM 6501 N N . TYR B 1 235 ? -34.511 25.289 -50.652 1.00 81.50 235 TYR B N 1
ATOM 6502 C CA . TYR B 1 235 ? -35.779 25.567 -49.985 1.00 76.81 235 TYR B CA 1
ATOM 6503 C C . TYR B 1 235 ? -36.142 27.040 -50.115 1.00 78.35 235 TYR B C 1
ATOM 6504 O O . TYR B 1 235 ? -37.271 27.386 -50.458 1.00 78.60 235 TYR B O 1
ATOM 6513 N N . LEU B 1 236 ? -35.187 27.905 -49.805 1.00 78.25 236 LEU B N 1
ATOM 6514 C CA . LEU B 1 236 ? -35.399 29.342 -49.881 1.00 87.25 236 LEU B CA 1
ATOM 6515 C C . LEU B 1 236 ? -35.689 29.822 -51.315 1.00 99.49 236 LEU B C 1
ATOM 6516 O O . LEU B 1 236 ? -36.552 30.677 -51.523 1.00 107.60 236 LEU B O 1
ATOM 6521 N N . LYS B 1 237 ? -34.973 29.279 -52.300 1.00 102.06 237 LYS B N 1
ATOM 6522 C CA . LYS B 1 237 ? -35.217 29.631 -53.702 1.00 104.34 237 LYS B CA 1
ATOM 6523 C C . LYS B 1 237 ? -36.628 29.224 -54.113 1.00 101.22 237 LYS B C 1
ATOM 6524 O O . LYS B 1 237 ? -37.298 29.935 -54.866 1.00 100.03 237 LYS B O 1
ATOM 6530 N N . ASP B 1 238 ? -37.054 28.059 -53.629 1.00 97.18 238 ASP B N 1
ATOM 6531 C CA . ASP B 1 238 ? -38.398 27.556 -53.873 1.00 98.92 238 ASP B CA 1
ATOM 6532 C C . ASP B 1 238 ? -39.428 28.485 -53.249 1.00 103.88 238 ASP B C 1
ATOM 6533 O O . ASP B 1 238 ? -40.544 28.600 -53.746 1.00 111.11 238 ASP B O 1
ATOM 6538 N N . HIS B 1 239 ? -39.056 29.132 -52.147 1.00 100.57 239 HIS B N 1
ATOM 6539 C CA . HIS B 1 239 ? -39.960 30.062 -51.476 1.00 92.87 239 HIS B CA 1
ATOM 6540 C C . HIS B 1 239 ? -39.683 31.515 -51.859 1.00 90.61 239 HIS B C 1
ATOM 6541 O O . HIS B 1 239 ? -40.151 32.438 -51.197 1.00 92.09 239 HIS B O 1
ATOM 6548 N N . GLY B 1 240 ? -38.884 31.711 -52.901 1.00 95.04 240 GLY B N 1
ATOM 6549 C CA . GLY B 1 240 ? -38.682 33.030 -53.476 1.00 100.01 240 GLY B CA 1
ATOM 6550 C C . GLY B 1 240 ? -38.042 34.062 -52.570 1.00 102.27 240 GLY B C 1
ATOM 6551 O O . GLY B 1 240 ? -38.344 35.250 -52.661 1.00 106.87 240 GLY B O 1
ATOM 6552 N N . VAL B 1 241 ? -37.120 33.624 -51.726 1.00 95.32 241 VAL B N 1
ATOM 6553 C CA . VAL B 1 241 ? -36.350 34.544 -50.899 1.00 100.89 241 VAL B CA 1
ATOM 6554 C C . VAL B 1 241 ? -35.366 35.309 -51.782 1.00 99.75 241 VAL B C 1
ATOM 6555 O O . VAL B 1 241 ? -34.963 34.809 -52.829 1.00 101.24 241 VAL B O 1
ATOM 6559 N N . GLN B 1 242 ? -34.975 36.513 -51.371 1.00 101.80 242 GLN B N 1
ATOM 6560 C CA . GLN B 1 242 ? -34.117 37.343 -52.215 1.00 106.17 242 GLN B CA 1
ATOM 6561 C C . GLN B 1 242 ? -32.656 37.280 -51.800 1.00 112.84 242 GLN B C 1
ATOM 6562 O O . GLN B 1 242 ? -32.293 37.596 -50.666 1.00 110.33 242 GLN B O 1
ATOM 6568 N N . PHE B 1 243 ? -31.829 36.847 -52.743 1.00 114.09 243 PHE B N 1
ATOM 6569 C CA . PHE B 1 243 ? -30.391 36.744 -52.549 1.00 110.36 243 PHE B CA 1
ATOM 6570 C C . PHE B 1 243 ? -29.643 37.892 -53.200 1.00 111.37 243 PHE B C 1
ATOM 6571 O O . PHE B 1 243 ? -29.780 38.144 -54.397 1.00 114.66 243 PHE B O 1
ATOM 6579 N N . GLU B 1 244 ? -28.862 38.589 -52.381 1.00 113.06 244 GLU B N 1
ATOM 6580 C CA . GLU B 1 244 ? -28.007 39.680 -52.827 1.00 118.86 244 GLU B CA 1
ATOM 6581 C C . GLU B 1 244 ? -26.529 39.328 -52.740 1.00 116.89 244 GLU B C 1
ATOM 6582 O O . GLU B 1 244 ? -26.028 38.961 -51.677 1.00 113.01 244 GLU B O 1
ATOM 6588 N N . TYR B 1 245 ? -25.840 39.421 -53.871 1.00 117.67 245 TYR B N 1
ATOM 6589 C CA . TYR B 1 245 ? -24.445 39.002 -53.949 1.00 117.14 245 TYR B CA 1
ATOM 6590 C C . TYR B 1 245 ? -23.474 40.181 -53.959 1.00 128.69 245 TYR B C 1
ATOM 6591 O O . TYR B 1 245 ? -23.851 41.293 -54.338 1.00 129.36 245 TYR B O 1
ATOM 6600 N N . ASP B 1 246 ? -22.228 39.921 -53.560 1.00 111.82 246 ASP B N 1
ATOM 6601 C CA . ASP B 1 246 ? -21.157 40.924 -53.542 1.00 105.84 246 ASP B CA 1
ATOM 6602 C C . ASP B 1 246 ? -21.512 42.181 -52.724 1.00 101.98 246 ASP B C 1
ATOM 6603 O O . ASP B 1 246 ? -21.252 43.304 -53.161 1.00 101.01 246 ASP B O 1
ATOM 6608 N N . CYS B 1 247 ? -22.111 41.992 -51.545 1.00 98.15 247 CYS B N 1
ATOM 6609 C CA . CYS B 1 247 ? -22.542 43.116 -50.695 1.00 103.42 247 CYS B CA 1
ATOM 6610 C C . CYS B 1 247 ? -21.659 43.248 -49.462 1.00 96.63 247 CYS B C 1
ATOM 6611 O O . CYS B 1 247 ? -21.373 42.258 -48.804 1.00 95.49 247 CYS B O 1
ATOM 6614 N N . HIS B 1 248 ? -21.237 44.462 -49.122 1.00 107.63 248 HIS B N 1
ATOM 6615 C CA . HIS B 1 248 ? -20.340 44.618 -47.969 1.00 110.36 248 HIS B CA 1
ATOM 6616 C C . HIS B 1 248 ? -20.824 45.687 -46.976 1.00 95.82 248 HIS B C 1
ATOM 6617 O O . HIS B 1 248 ? -20.588 46.879 -47.155 1.00 96.81 248 HIS B O 1
ATOM 6624 N N . VAL B 1 249 ? -21.485 45.229 -45.914 1.00 94.40 249 VAL B N 1
ATOM 6625 C CA . VAL B 1 249 ? -22.124 46.106 -44.921 1.00 96.36 249 VAL B CA 1
ATOM 6626 C C . VAL B 1 249 ? -21.151 46.752 -43.927 1.00 93.80 249 VAL B C 1
ATOM 6627 O O . VAL B 1 249 ? -20.245 46.090 -43.428 1.00 122.65 249 VAL B O 1
ATOM 6631 N N . LYS B 1 250 ? -21.351 48.043 -43.645 1.00 101.94 250 LYS B N 1
ATOM 6632 C CA . LYS B 1 250 ? -20.414 48.818 -42.821 1.00 101.77 250 LYS B CA 1
ATOM 6633 C C . LYS B 1 250 ? -20.828 49.269 -41.390 1.00 93.78 250 LYS B C 1
ATOM 6634 O O . LYS B 1 250 ? -19.952 49.394 -40.541 1.00 93.67 250 LYS B O 1
ATOM 6640 N N . ASN B 1 251 ? -22.111 49.533 -41.123 1.00 93.92 251 ASN B N 1
ATOM 6641 C CA . ASN B 1 251 ? -22.584 49.911 -39.767 1.00 97.96 251 ASN B CA 1
ATOM 6642 C C . ASN B 1 251 ? -24.132 49.950 -39.574 1.00 92.20 251 ASN B C 1
ATOM 6643 O O . ASN B 1 251 ? -24.881 49.906 -40.554 1.00 92.58 251 ASN B O 1
ATOM 6648 N N . VAL B 1 252 ? -24.596 50.005 -38.316 1.00 91.49 252 VAL B N 1
ATOM 6649 C CA . VAL B 1 252 ? -26.004 50.283 -37.965 1.00 91.25 252 VAL B CA 1
ATOM 6650 C C . VAL B 1 252 ? -26.129 51.285 -36.792 1.00 99.81 252 VAL B C 1
ATOM 6651 O O . VAL B 1 252 ? -25.486 51.134 -35.756 1.00 104.00 252 VAL B O 1
ATOM 6655 N N . GLU B 1 253 ? -26.967 52.301 -36.977 1.00 95.46 253 GLU B N 1
ATOM 6656 C CA . GLU B 1 253 ? -27.154 53.433 -36.068 1.00 98.28 253 GLU B CA 1
ATOM 6657 C C . GLU B 1 253 ? -28.495 53.395 -35.305 1.00 93.97 253 GLU B C 1
ATOM 6658 O O . GLU B 1 253 ? -29.564 53.185 -35.908 1.00 92.00 253 GLU B O 1
ATOM 6664 N N . VAL B 1 254 ? -28.418 53.641 -33.993 1.00 94.36 254 VAL B N 1
ATOM 6665 C CA . VAL B 1 254 ? -29.538 53.464 -33.063 1.00 99.48 254 VAL B CA 1
ATOM 6666 C C . VAL B 1 254 ? -29.844 54.677 -32.155 1.00 102.58 254 VAL B C 1
ATOM 6667 O O . VAL B 1 254 ? -28.929 55.348 -31.670 1.00 103.42 254 VAL B O 1
ATOM 6671 N N . ASP B 1 255 ? -31.134 54.937 -31.923 1.00 98.69 255 ASP B N 1
ATOM 6672 C CA . ASP B 1 255 ? -31.576 56.053 -31.090 1.00 97.11 255 ASP B CA 1
ATOM 6673 C C . ASP B 1 255 ? -32.147 55.558 -29.765 1.00 101.89 255 ASP B C 1
ATOM 6674 O O . ASP B 1 255 ? -32.653 54.433 -29.662 1.00 105.49 255 ASP B O 1
ATOM 6679 N N . HIS B 1 256 ? -32.065 56.417 -28.754 1.00 103.53 256 HIS B N 1
ATOM 6680 C CA . HIS B 1 256 ? -32.615 56.134 -27.432 1.00 104.65 256 HIS B CA 1
ATOM 6681 C C . HIS B 1 256 ? -33.791 57.052 -27.151 1.00 108.04 256 HIS B C 1
ATOM 6682 O O . HIS B 1 256 ? -33.649 58.276 -27.136 1.00 109.12 256 HIS B O 1
ATOM 6689 N N . GLU B 1 257 ? -34.960 56.457 -26.961 1.00 93.32 257 GLU B N 1
ATOM 6690 C CA . GLU B 1 257 ? -36.136 57.231 -26.632 1.00 94.09 257 GLU B CA 1
ATOM 6691 C C . GLU B 1 257 ? -36.655 56.710 -25.301 1.00 108.19 257 GLU B C 1
ATOM 6692 O O . GLU B 1 257 ? -37.240 55.624 -25.226 1.00 102.84 257 GLU B O 1
ATOM 6698 N N . GLY B 1 258 ? -36.474 57.515 -24.257 1.00 108.74 258 GLY B N 1
ATOM 6699 C CA . GLY B 1 258 ? -36.710 57.053 -22.902 1.00 110.74 258 GLY B CA 1
ATOM 6700 C C . GLY B 1 258 ? -35.854 55.833 -22.626 1.00 113.30 258 GLY B C 1
ATOM 6701 O O . GLY B 1 258 ? -34.634 55.844 -22.839 1.00 112.06 258 GLY B O 1
ATOM 6702 N N . ASP B 1 259 ? -36.500 54.770 -22.162 1.00 112.65 259 ASP B N 1
ATOM 6703 C CA . ASP B 1 259 ? -35.813 53.513 -21.948 1.00 110.07 259 ASP B CA 1
ATOM 6704 C C . ASP B 1 259 ? -35.855 52.643 -23.204 1.00 106.42 259 ASP B C 1
ATOM 6705 O O . ASP B 1 259 ? -35.213 51.594 -23.257 1.00 110.40 259 ASP B O 1
ATOM 6710 N N . SER B 1 260 ? -36.608 53.076 -24.213 1.00 107.05 260 SER B N 1
ATOM 6711 C CA . SER B 1 260 ? -36.689 52.331 -25.471 1.00 108.25 260 SER B CA 1
ATOM 6712 C C . SER B 1 260 ? -35.431 52.518 -26.301 1.00 91.01 260 SER B C 1
ATOM 6713 O O . SER B 1 260 ? -34.782 53.557 -26.225 1.00 104.45 260 SER B O 1
ATOM 6716 N N . LYS B 1 261 ? -35.114 51.523 -27.122 1.00 104.44 261 LYS B N 1
ATOM 6717 C CA . LYS B 1 261 ? -34.002 51.607 -28.062 1.00 101.85 261 LYS B CA 1
ATOM 6718 C C . LYS B 1 261 ? -34.509 51.241 -29.448 1.00 89.92 261 LYS B C 1
ATOM 6719 O O . LYS B 1 261 ? -35.169 50.224 -29.620 1.00 89.50 261 LYS B O 1
ATOM 6725 N N . ILE B 1 262 ? -34.191 52.051 -30.446 1.00 91.73 262 ILE B N 1
ATOM 6726 C CA . ILE B 1 262 ? -34.697 51.784 -31.789 1.00 95.04 262 ILE B CA 1
ATOM 6727 C C . ILE B 1 262 ? -33.579 51.836 -32.816 1.00 96.95 262 ILE B C 1
ATOM 6728 O O . ILE B 1 262 ? -32.705 52.693 -32.732 1.00 97.53 262 ILE B O 1
ATOM 6733 N N . ALA B 1 263 ? -33.611 50.953 -33.808 1.00 90.20 263 ALA B N 1
ATOM 6734 C CA . ALA B 1 263 ? -32.632 51.057 -34.877 1.00 90.43 263 ALA B CA 1
ATOM 6735 C C . ALA B 1 263 ? -33.205 52.013 -35.885 1.00 91.43 263 ALA B C 1
ATOM 6736 O O . ALA B 1 263 ? -34.226 51.724 -36.510 1.00 91.66 263 ALA B O 1
ATOM 6738 N N . LYS B 1 264 ? -32.528 53.140 -36.069 1.00 101.85 264 LYS B N 1
ATOM 6739 C CA . LYS B 1 264 ? -32.997 54.158 -37.003 1.00 103.82 264 LYS B CA 1
ATOM 6740 C C . LYS B 1 264 ? -32.374 53.981 -38.385 1.00 99.69 264 LYS B C 1
ATOM 6741 O O . LYS B 1 264 ? -33.055 54.123 -39.400 1.00 103.26 264 LYS B O 1
ATOM 6747 N N . LYS B 1 265 ? -31.086 53.660 -38.434 1.00 96.90 265 LYS B N 1
ATOM 6748 C CA . LYS B 1 265 ? -30.374 53.741 -39.711 1.00 102.82 265 LYS B CA 1
ATOM 6749 C C . LYS B 1 265 ? -29.331 52.632 -39.901 1.00 105.56 265 LYS B C 1
ATOM 6750 O O . LYS B 1 265 ? -28.810 52.115 -38.938 1.00 92.67 265 LYS B O 1
ATOM 6756 N N . ILE B 1 266 ? -29.138 52.176 -41.136 1.00 104.89 266 ILE B N 1
ATOM 6757 C CA . ILE B 1 266 ? -28.017 51.300 -41.499 1.00 100.53 266 ILE B CA 1
ATOM 6758 C C . ILE B 1 266 ? -27.129 51.939 -42.571 1.00 103.11 266 ILE B C 1
ATOM 6759 O O . ILE B 1 266 ? -27.653 52.399 -43.584 1.00 111.68 266 ILE B O 1
ATOM 6764 N N . VAL B 1 267 ? -25.812 52.010 -42.367 1.00 105.52 267 VAL B N 1
ATOM 6765 C CA . VAL B 1 267 ? -24.917 52.494 -43.438 1.00 104.82 267 VAL B CA 1
ATOM 6766 C C . VAL B 1 267 ? -24.066 51.345 -44.032 1.00 102.81 267 VAL B C 1
ATOM 6767 O O . VAL B 1 267 ? -23.636 50.467 -43.297 1.00 95.08 267 VAL B O 1
ATOM 6779 N N . THR B 1 269 ? -21.886 49.492 -48.004 1.00 106.13 269 THR B N 1
ATOM 6780 C CA . THR B 1 269 ? -21.307 49.583 -49.352 1.00 104.10 269 THR B CA 1
ATOM 6781 C C . THR B 1 269 ? -21.469 48.263 -50.123 1.00 100.48 269 THR B C 1
ATOM 6782 O O . THR B 1 269 ? -21.085 47.211 -49.635 1.00 99.36 269 THR B O 1
ATOM 6786 N N . GLN B 1 270 ? -21.996 48.326 -51.345 1.00 114.57 270 GLN B N 1
ATOM 6787 C CA . GLN B 1 270 ? -22.258 47.127 -52.160 1.00 117.86 270 GLN B CA 1
ATOM 6788 C C . GLN B 1 270 ? -21.755 47.188 -53.610 1.00 117.09 270 GLN B C 1
ATOM 6789 O O . GLN B 1 270 ? -21.851 48.226 -54.254 1.00 105.37 270 GLN B O 1
ATOM 6795 N N . ASN B 1 271 ? -21.255 46.058 -54.115 1.00 118.37 271 ASN B N 1
ATOM 6796 C CA . ASN B 1 271 ? -20.808 45.918 -55.507 1.00 122.51 271 ASN B CA 1
ATOM 6797 C C . ASN B 1 271 ? -19.654 46.855 -55.851 1.00 126.54 271 ASN B C 1
ATOM 6798 O O . ASN B 1 271 ? -18.504 46.551 -55.529 1.00 129.05 271 ASN B O 1
ATOM 6803 N N . GLY B 1 272 ? -19.939 47.976 -56.506 1.00 124.76 272 GLY B N 1
ATOM 6804 C CA . GLY B 1 272 ? -18.910 48.981 -56.699 1.00 121.51 272 GLY B CA 1
ATOM 6805 C C . GLY B 1 272 ? -19.312 50.329 -56.133 1.00 124.82 272 GLY B C 1
ATOM 6806 O O . GLY B 1 272 ? -18.574 51.305 -56.253 1.00 130.85 272 GLY B O 1
ATOM 6807 N N . LYS B 1 273 ? -20.493 50.380 -55.522 1.00 121.75 273 LYS B N 1
ATOM 6808 C CA . LYS B 1 273 ? -21.084 51.627 -55.029 1.00 124.32 273 LYS B CA 1
ATOM 6809 C C . LYS B 1 273 ? -21.510 51.637 -53.555 1.00 117.12 273 LYS B C 1
ATOM 6810 O O . LYS B 1 273 ? -21.972 50.632 -53.031 1.00 112.47 273 LYS B O 1
ATOM 6816 N N . ASP B 1 274 ? -21.338 52.786 -52.905 1.00 117.85 274 ASP B N 1
ATOM 6817 C CA . ASP B 1 274 ? -21.829 53.056 -51.546 1.00 124.13 274 ASP B CA 1
ATOM 6818 C C . ASP B 1 274 ? -23.375 53.092 -51.485 1.00 129.51 274 ASP B C 1
ATOM 6819 O O . ASP B 1 274 ? -24.027 53.456 -52.470 1.00 134.93 274 ASP B O 1
ATOM 6824 N N . LYS B 1 275 ? -23.955 52.720 -50.332 1.00 123.40 275 LYS B N 1
ATOM 6825 C CA . LYS B 1 275 ? -25.422 52.755 -50.121 1.00 115.55 275 LYS B CA 1
ATOM 6826 C C . LYS B 1 275 ? -25.821 53.092 -48.670 1.00 109.00 275 LYS B C 1
ATOM 6827 O O . LYS B 1 275 ? -24.987 53.057 -47.773 1.00 112.28 275 LYS B O 1
ATOM 6833 N N . GLU B 1 276 ? -27.091 53.433 -48.444 1.00 105.76 276 GLU B N 1
ATOM 6834 C CA . GLU B 1 276 ? -27.596 53.707 -47.088 1.00 105.94 276 GLU B CA 1
ATOM 6835 C C . GLU B 1 276 ? -29.048 53.231 -46.983 1.00 103.94 276 GLU B C 1
ATOM 6836 O O . GLU B 1 276 ? -29.759 53.205 -47.989 1.00 100.44 276 GLU B O 1
ATOM 6842 N N . ILE B 1 277 ? -29.492 52.872 -45.775 1.00 106.31 277 ILE B N 1
ATOM 6843 C CA . ILE B 1 277 ? -30.900 52.513 -45.533 1.00 111.74 277 ILE B CA 1
ATOM 6844 C C . ILE B 1 277 ? -31.508 52.975 -44.190 1.00 116.49 277 ILE B C 1
ATOM 6845 O O . ILE B 1 277 ? -31.184 52.437 -43.124 1.00 95.60 277 ILE B O 1
ATOM 6850 N N . ASP B 1 278 ? -32.424 53.941 -44.265 1.00 117.44 278 ASP B N 1
ATOM 6851 C CA . ASP B 1 278 ? -33.214 54.364 -43.112 1.00 114.90 278 ASP B CA 1
ATOM 6852 C C . ASP B 1 278 ? -34.220 53.254 -42.872 1.00 114.02 278 ASP B C 1
ATOM 6853 O O . ASP B 1 278 ? -34.582 52.539 -43.806 1.00 116.20 278 ASP B O 1
ATOM 6858 N N . LEU B 1 279 ? -34.698 53.094 -41.646 1.00 108.37 279 LEU B N 1
ATOM 6859 C CA . LEU B 1 279 ? -35.515 51.919 -41.403 1.00 103.51 279 LEU B CA 1
ATOM 6860 C C . LEU B 1 279 ? -36.874 52.123 -40.795 1.00 104.73 279 LEU B C 1
ATOM 6861 O O . LEU B 1 279 ? -37.045 52.846 -39.813 1.00 101.46 279 LEU B O 1
ATOM 6866 N N . THR B 1 280 ? -37.833 51.430 -41.399 1.00 108.03 280 THR B N 1
ATOM 6867 C CA . THR B 1 280 ? -39.149 51.273 -40.831 1.00 105.85 280 THR B CA 1
ATOM 6868 C C . THR B 1 280 ? -38.965 50.251 -39.725 1.00 100.78 280 THR B C 1
ATOM 6869 O O . THR B 1 280 ? -38.018 49.463 -39.753 1.00 97.98 280 THR B O 1
ATOM 6873 N N . HIS B 1 281 ? -39.870 50.245 -38.757 1.00 102.32 281 HIS B N 1
ATOM 6874 C CA . HIS B 1 281 ? -39.896 49.197 -37.750 1.00 104.25 281 HIS B CA 1
ATOM 6875 C C . HIS B 1 281 ? -40.296 47.900 -38.411 1.00 101.62 281 HIS B C 1
ATOM 6876 O O . HIS B 1 281 ? -39.991 46.818 -37.921 1.00 106.25 281 HIS B O 1
ATOM 6883 N N . ASN B 1 282 ? -40.987 48.013 -39.537 1.00 120.05 282 ASN B N 1
ATOM 6884 C CA . ASN B 1 282 ? -41.472 46.837 -40.226 1.00 114.40 282 ASN B CA 1
ATOM 6885 C C . ASN B 1 282 ? -40.381 46.183 -41.066 1.00 113.58 282 ASN B C 1
ATOM 6886 O O . ASN B 1 282 ? -40.528 45.050 -41.518 1.00 106.32 282 ASN B O 1
ATOM 6891 N N . ASP B 1 283 ? -39.252 46.876 -41.207 1.00 115.62 283 ASP B N 1
ATOM 6892 C CA . ASP B 1 283 ? -38.062 46.251 -41.763 1.00 112.06 283 ASP B CA 1
ATOM 6893 C C . ASP B 1 283 ? -37.251 45.700 -40.593 1.00 109.43 283 ASP B C 1
ATOM 6894 O O . ASP B 1 283 ? -36.877 46.436 -39.680 1.00 106.69 283 ASP B O 1
ATOM 6899 N N . ILE B 1 284 ? -36.993 44.399 -40.619 1.00 101.44 284 ILE B N 1
ATOM 6900 C CA . ILE B 1 284 ? -36.336 43.747 -39.499 1.00 97.63 284 ILE B CA 1
ATOM 6901 C C . ILE B 1 284 ? -34.899 43.378 -39.828 1.00 97.27 284 ILE B C 1
ATOM 6902 O O . ILE B 1 284 ? -34.621 42.780 -40.868 1.00 97.25 284 ILE B O 1
ATOM 6907 N N . VAL B 1 285 ? -33.984 43.758 -38.946 1.00 97.19 285 VAL B N 1
ATOM 6908 C CA . VAL B 1 285 ? -32.572 43.526 -39.193 1.00 97.16 285 VAL B CA 1
ATOM 6909 C C . VAL B 1 285 ? -31.936 42.576 -38.187 1.00 92.79 285 VAL B C 1
ATOM 6910 O O . VAL B 1 285 ? -32.034 42.757 -36.971 1.00 91.51 285 VAL B O 1
ATOM 6914 N N . PHE B 1 286 ? -31.334 41.523 -38.719 1.00 90.58 286 PHE B N 1
ATOM 6915 C CA . PHE B 1 286 ? -30.601 40.561 -37.910 1.00 86.65 286 PHE B CA 1
ATOM 6916 C C . PHE B 1 286 ? -29.124 40.519 -38.315 1.00 87.54 286 PHE B C 1
ATOM 6917 O O . PHE B 1 286 ? -28.803 40.332 -39.493 1.00 88.96 286 PHE B O 1
ATOM 6925 N N . VAL B 1 287 ? -28.229 40.706 -37.350 1.00 86.87 287 VAL B N 1
ATOM 6926 C CA . VAL B 1 287 ? -26.800 40.756 -37.645 1.00 87.89 287 VAL B CA 1
ATOM 6927 C C . VAL B 1 287 ? -26.075 39.502 -37.184 1.00 92.50 287 VAL B C 1
ATOM 6928 O O . VAL B 1 287 ? -25.897 39.299 -35.984 1.00 81.52 287 VAL B O 1
ATOM 6932 N N . THR B 1 288 ? -25.608 38.685 -38.126 1.00 97.14 288 THR B N 1
ATOM 6933 C CA . THR B 1 288 ? -24.783 37.540 -37.755 1.00 86.56 288 THR B CA 1
ATOM 6934 C C . THR B 1 288 ? -23.434 38.163 -37.440 1.00 96.33 288 THR B C 1
ATOM 6935 O O . THR B 1 288 ? -22.538 38.201 -38.287 1.00 114.56 288 THR B O 1
ATOM 6939 N N . ASN B 1 289 ? -23.291 38.643 -36.206 1.00 88.36 289 ASN B N 1
ATOM 6940 C CA . ASN B 1 289 ? -22.098 39.381 -35.792 1.00 90.72 289 ASN B CA 1
ATOM 6941 C C . ASN B 1 289 ? -20.904 38.484 -35.440 1.00 93.74 289 ASN B C 1
ATOM 6942 O O . ASN B 1 289 ? -21.058 37.425 -34.835 1.00 97.95 289 ASN B O 1
ATOM 6947 N N . GLY B 1 290 ? -19.710 38.906 -35.821 1.00 89.30 290 GLY B N 1
ATOM 6948 C CA . GLY B 1 290 ? -18.524 38.136 -35.521 1.00 90.63 290 GLY B CA 1
ATOM 6949 C C . GLY B 1 290 ? -18.358 37.059 -36.568 1.00 80.17 290 GLY B C 1
ATOM 6950 O O . GLY B 1 290 ? -19.305 36.714 -37.277 1.00 88.52 290 GLY B O 1
ATOM 6951 N N . SER B 1 291 ? -17.150 36.530 -36.670 1.00 79.65 291 SER B N 1
ATOM 6952 C CA . SER B 1 291 ? -16.880 35.426 -37.570 1.00 84.08 291 SER B CA 1
ATOM 6953 C C . SER B 1 291 ? -15.671 34.673 -37.039 1.00 81.52 291 SER B C 1
ATOM 6954 O O . SER B 1 291 ? -14.812 35.254 -36.383 1.00 90.73 291 SER B O 1
ATOM 6957 N N . ILE B 1 292 ? -15.613 33.377 -37.298 1.00 74.49 292 ILE B N 1
ATOM 6958 C CA . ILE B 1 292 ? -14.442 32.598 -36.945 1.00 72.76 292 ILE B CA 1
ATOM 6959 C C . ILE B 1 292 ? -13.778 32.056 -38.209 1.00 74.07 292 ILE B C 1
ATOM 6960 O O . ILE B 1 292 ? -12.726 31.393 -38.156 1.00 73.09 292 ILE B O 1
ATOM 6965 N N . THR B 1 293 ? -14.418 32.347 -39.341 1.00 77.28 293 THR B N 1
ATOM 6966 C CA . THR B 1 293 ? -13.970 31.895 -40.654 1.00 83.22 293 THR B CA 1
ATOM 6967 C C . THR B 1 293 ? -13.296 33.008 -41.473 1.00 94.92 293 THR B C 1
ATOM 6968 O O . THR B 1 293 ? -12.578 32.736 -42.440 1.00 101.05 293 THR B O 1
ATOM 6972 N N . GLU B 1 294 ? -13.508 34.255 -41.061 1.00 95.16 294 GLU B N 1
ATOM 6973 C CA . GLU B 1 294 ? -12.978 35.422 -41.770 1.00 102.94 294 GLU B CA 1
ATOM 6974 C C . GLU B 1 294 ? -11.453 35.445 -41.741 1.00 106.46 294 GLU B C 1
ATOM 6975 O O . GLU B 1 294 ? -10.851 34.999 -40.761 1.00 107.30 294 GLU B O 1
ATOM 6981 N N . SER B 1 295 ? -10.844 35.959 -42.811 1.00 92.36 295 SER B N 1
ATOM 6982 C CA . SER B 1 295 ? -9.381 36.092 -42.925 1.00 95.80 295 SER B CA 1
ATOM 6983 C C . SER B 1 295 ? -8.648 34.764 -43.120 1.00 91.62 295 SER B C 1
ATOM 6984 O O . SER B 1 295 ? -7.429 34.697 -42.954 1.00 91.92 295 SER B O 1
ATOM 6987 N N . SER B 1 296 ? -9.391 33.716 -43.470 1.00 96.92 296 SER B N 1
ATOM 6988 C CA . SER B 1 296 ? -8.787 32.419 -43.737 1.00 96.26 296 SER B CA 1
ATOM 6989 C C . SER B 1 296 ? -7.846 32.522 -44.934 1.00 104.27 296 SER B C 1
ATOM 6990 O O . SER B 1 296 ? -8.188 33.118 -45.958 1.00 107.84 296 SER B O 1
ATOM 6993 N N . THR B 1 297 ? -6.662 31.933 -44.802 1.00 99.42 297 THR B N 1
ATOM 6994 C CA . THR B 1 297 ? -5.683 31.950 -45.877 1.00 93.15 297 THR B CA 1
ATOM 6995 C C . THR B 1 297 ? -5.320 30.550 -46.311 1.00 92.28 297 THR B C 1
ATOM 6996 O O . THR B 1 297 ? -5.535 29.590 -45.578 1.00 91.18 297 THR B O 1
ATOM 7000 N N . TYR B 1 298 ? -4.758 30.441 -47.506 1.00 96.81 298 TYR B N 1
ATOM 7001 C CA . TYR B 1 298 ? -4.470 29.142 -48.094 1.00 101.63 298 TYR B CA 1
ATOM 7002 C C . TYR B 1 298 ? -2.992 28.922 -48.357 1.00 106.31 298 TYR B C 1
ATOM 7003 O O . TYR B 1 298 ? -2.205 29.867 -48.390 1.00 117.87 298 TYR B O 1
ATOM 7012 N N . GLY B 1 299 ? -2.626 27.653 -48.489 1.00 91.84 299 GLY B N 1
ATOM 7013 C CA . GLY B 1 299 ? -1.287 27.241 -48.866 1.00 92.82 299 GLY B CA 1
ATOM 7014 C C . GLY B 1 299 ? -1.533 26.087 -49.811 1.00 92.52 299 GLY B C 1
ATOM 7015 O O . GLY B 1 299 ? -2.663 25.903 -50.266 1.00 113.53 299 GLY B O 1
ATOM 7016 N N . ASP B 1 300 ? -0.512 25.304 -50.118 1.00 92.45 300 ASP B N 1
ATOM 7017 C CA . ASP B 1 300 ? -0.747 24.082 -50.880 1.00 93.71 300 ASP B CA 1
ATOM 7018 C C . ASP B 1 300 ? 0.299 23.034 -50.545 1.00 89.77 300 ASP B C 1
ATOM 7019 O O . ASP B 1 300 ? 0.950 23.121 -49.507 1.00 88.02 300 ASP B O 1
ATOM 7024 N N . GLN B 1 301 ? 0.436 22.037 -51.412 1.00 101.37 301 GLN B N 1
ATOM 7025 C CA . GLN B 1 301 ? 1.360 20.941 -51.165 1.00 95.14 301 GLN B CA 1
ATOM 7026 C C . GLN B 1 301 ? 2.758 21.468 -50.908 1.00 94.76 301 GLN B C 1
ATOM 7027 O O . GLN B 1 301 ? 3.510 20.889 -50.129 1.00 91.81 301 GLN B O 1
ATOM 7033 N N . ASN B 1 302 ? 3.097 22.567 -51.576 1.00 100.27 302 ASN B N 1
ATOM 7034 C CA . ASN B 1 302 ? 4.425 23.162 -51.480 1.00 101.85 302 ASN B CA 1
ATOM 7035 C C . ASN B 1 302 ? 4.483 24.585 -50.876 1.00 100.05 302 ASN B C 1
ATOM 7036 O O . ASN B 1 302 ? 5.497 25.263 -50.988 1.00 99.24 302 ASN B O 1
ATOM 7041 N N . THR B 1 303 ? 3.387 25.027 -50.250 1.00 95.27 303 THR B N 1
ATOM 7042 C CA . THR B 1 303 ? 3.268 26.385 -49.676 1.00 113.59 303 THR B CA 1
ATOM 7043 C C . THR B 1 303 ? 2.421 26.490 -48.381 1.00 93.11 303 THR B C 1
ATOM 7044 O O . THR B 1 303 ? 1.355 25.874 -48.286 1.00 90.84 303 THR B O 1
ATOM 7048 N N . PRO B 1 304 ? 2.927 27.232 -47.363 1.00 93.70 304 PRO B N 1
ATOM 7049 C CA . PRO B 1 304 ? 2.279 27.611 -46.080 1.00 96.29 304 PRO B CA 1
ATOM 7050 C C . PRO B 1 304 ? 1.239 28.757 -46.099 1.00 110.59 304 PRO B C 1
ATOM 7051 O O . PRO B 1 304 ? 0.788 29.149 -47.174 1.00 121.36 304 PRO B O 1
ATOM 7055 N N . ALA B 1 305 ? 0.788 29.178 -44.904 1.00 108.75 305 ALA B N 1
ATOM 7056 C CA . ALA B 1 305 ? -0.158 30.302 -44.696 1.00 102.90 305 ALA B CA 1
ATOM 7057 C C . ALA B 1 305 ? 0.244 31.299 -43.551 1.00 96.56 305 ALA B C 1
ATOM 7058 O O . ALA B 1 305 ? 0.770 30.864 -42.528 1.00 96.79 305 ALA B O 1
ATOM 7060 N N . PRO B 1 306 ? -0.047 32.625 -43.705 1.00 94.10 306 PRO B N 1
ATOM 7061 C CA . PRO B 1 306 ? 0.404 33.757 -42.850 1.00 95.28 306 PRO B CA 1
ATOM 7062 C C . PRO B 1 306 ? -0.396 34.221 -41.601 1.00 93.29 306 PRO B C 1
ATOM 7063 O O . PRO B 1 306 ? -1.617 34.393 -41.659 1.00 92.84 306 PRO B O 1
ATOM 7067 N N . ILE B 1 307 ? 0.334 34.490 -40.511 1.00 104.05 307 ILE B N 1
ATOM 7068 C CA . ILE B 1 307 ? -0.196 34.971 -39.215 1.00 102.49 307 ILE B CA 1
ATOM 7069 C C . ILE B 1 307 ? -0.853 36.381 -39.247 1.00 114.25 307 ILE B C 1
ATOM 7070 O O . ILE B 1 307 ? -0.380 37.301 -39.933 1.00 97.83 307 ILE B O 1
ATOM 7075 N N . THR B 1 308 ? -1.979 36.532 -38.550 1.00 107.14 308 THR B N 1
ATOM 7076 C CA . THR B 1 308 ? -2.675 37.818 -38.489 1.00 104.06 308 THR B CA 1
ATOM 7077 C C . THR B 1 308 ? -3.467 38.093 -37.200 1.00 102.86 308 THR B C 1
ATOM 7078 O O . THR B 1 308 ? -3.793 37.166 -36.454 1.00 100.69 308 THR B O 1
ATOM 7082 N N . ASN B 1 309 ? -3.733 39.368 -36.922 1.00 102.54 309 ASN B N 1
ATOM 7083 C CA . ASN B 1 309 ? -4.836 39.732 -36.025 1.00 105.12 309 ASN B CA 1
ATOM 7084 C C . ASN B 1 309 ? -5.778 40.746 -36.688 1.00 108.25 309 ASN B C 1
ATOM 7085 O O . ASN B 1 309 ? -6.422 41.552 -36.017 1.00 109.16 309 ASN B O 1
ATOM 7090 N N . ALA B 1 310 ? -5.810 40.710 -38.022 1.00 99.17 310 ALA B N 1
ATOM 7091 C CA . ALA B 1 310 ? -6.607 41.647 -38.811 1.00 103.03 310 ALA B CA 1
ATOM 7092 C C . ALA B 1 310 ? -8.066 41.511 -38.438 1.00 104.55 310 ALA B C 1
ATOM 7093 O O . ALA B 1 310 ? -8.567 40.404 -38.209 1.00 103.76 310 ALA B O 1
ATOM 7095 N N . LYS B 1 311 ? -8.750 42.642 -38.378 1.00 102.44 311 LYS B N 1
ATOM 7096 C CA . LYS B 1 311 ? -10.173 42.636 -38.133 1.00 101.00 311 LYS B CA 1
ATOM 7097 C C . LYS B 1 311 ? -10.941 42.754 -39.435 1.00 111.71 311 LYS B C 1
ATOM 7098 O O . LYS B 1 311 ? -10.365 42.690 -40.525 1.00 107.56 311 LYS B O 1
ATOM 7104 N N . GLY B 1 312 ? -12.256 42.878 -39.310 1.00 94.77 312 GLY B N 1
ATOM 7105 C CA . GLY B 1 312 ? -13.119 42.885 -40.469 1.00 99.57 312 GLY B CA 1
ATOM 7106 C C . GLY B 1 312 ? -14.484 43.472 -40.189 1.00 85.89 312 GLY B C 1
ATOM 7107 O O . GLY B 1 312 ? -14.737 44.049 -39.128 1.00 85.78 312 GLY B O 1
ATOM 7108 N N . ASP B 1 313 ? -15.386 43.247 -41.130 1.00 102.82 313 ASP B N 1
ATOM 7109 C CA . ASP B 1 313 ? -16.696 43.859 -41.098 1.00 107.69 313 ASP B CA 1
ATOM 7110 C C . ASP B 1 313 ? -17.393 43.556 -39.782 1.00 112.28 313 ASP B C 1
ATOM 7111 O O . ASP B 1 313 ? -17.729 44.477 -39.048 1.00 114.21 313 ASP B O 1
ATOM 7116 N N . SER B 1 314 ? -17.496 42.275 -39.438 1.00 85.77 314 SER B N 1
ATOM 7117 C CA . SER B 1 314 ? -18.232 41.856 -38.254 1.00 85.31 314 SER B CA 1
ATOM 7118 C C . SER B 1 314 ? -17.722 42.534 -36.975 1.00 96.15 314 SER B C 1
ATOM 7119 O O . SER B 1 314 ? -18.497 43.128 -36.200 1.00 100.59 314 SER B O 1
ATOM 7122 N N . TRP B 1 315 ? -16.410 42.470 -36.784 1.00 93.56 315 TRP B N 1
ATOM 7123 C CA . TRP B 1 315 ? -15.761 42.998 -35.589 1.00 97.38 315 TRP B CA 1
ATOM 7124 C C . TRP B 1 315 ? -15.901 44.521 -35.458 1.00 96.84 315 TRP B C 1
ATOM 7125 O O . TRP B 1 315 ? -16.128 45.047 -34.361 1.00 99.61 315 TRP B O 1
ATOM 7136 N N . LYS B 1 316 ? -15.753 45.215 -36.584 1.00 103.26 316 LYS B N 1
ATOM 7137 C CA . LYS B 1 316 ? -15.872 46.672 -36.632 1.00 101.25 316 LYS B CA 1
ATOM 7138 C C . LYS B 1 316 ? -17.296 47.110 -36.333 1.00 95.19 316 LYS B C 1
ATOM 7139 O O . LYS B 1 316 ? -17.531 48.055 -35.573 1.00 87.32 316 LYS B O 1
ATOM 7145 N N . LEU B 1 317 ? -18.238 46.404 -36.950 1.00 96.23 317 LEU B N 1
ATOM 7146 C CA . LEU B 1 317 ? -19.658 46.696 -36.821 1.00 96.04 317 LEU B CA 1
ATOM 7147 C C . LEU B 1 317 ? -19.983 46.603 -35.363 1.00 95.04 317 LEU B C 1
ATOM 7148 O O . LEU B 1 317 ? -20.658 47.462 -34.776 1.00 93.72 317 LEU B O 1
ATOM 7153 N N . TRP B 1 318 ? -19.465 45.532 -34.788 1.00 86.26 318 TRP B N 1
ATOM 7154 C CA . TRP B 1 318 ? -19.731 45.198 -33.409 1.00 93.73 318 TRP B CA 1
ATOM 7155 C C . TRP B 1 318 ? -19.105 46.238 -32.463 1.00 85.93 318 TRP B C 1
ATOM 7156 O O . TRP B 1 318 ? -19.709 46.599 -31.448 1.00 89.85 318 TRP B O 1
ATOM 7167 N N . GLU B 1 319 ? -17.917 46.745 -32.798 1.00 98.76 319 GLU B N 1
ATOM 7168 C CA . GLU B 1 319 ? -17.360 47.868 -32.023 1.00 100.66 319 GLU B CA 1
ATOM 7169 C C . GLU B 1 319 ? -18.180 49.173 -32.116 1.00 101.37 319 GLU B C 1
ATOM 7170 O O . GLU B 1 319 ? -18.351 49.874 -31.111 1.00 104.88 319 GLU B O 1
ATOM 7176 N N . ASN B 1 320 ? -18.679 49.500 -33.310 1.00 87.73 320 ASN B N 1
ATOM 7177 C CA . ASN B 1 320 ? -19.529 50.686 -33.449 1.00 106.11 320 ASN B CA 1
ATOM 7178 C C . ASN B 1 320 ? -20.750 50.530 -32.565 1.00 109.23 320 ASN B C 1
ATOM 7179 O O . ASN B 1 320 ? -21.184 51.453 -31.852 1.00 115.14 320 ASN B O 1
ATOM 7184 N N . LEU B 1 321 ? -21.303 49.329 -32.630 1.00 107.02 321 LEU B N 1
ATOM 7185 C CA . LEU B 1 321 ? -22.530 49.029 -31.943 1.00 88.26 321 LEU B CA 1
ATOM 7186 C C . LEU B 1 321 ? -22.304 49.127 -30.427 1.00 109.41 321 LEU B C 1
ATOM 7187 O O . LEU B 1 321 ? -23.137 49.665 -29.694 1.00 88.40 321 LEU B O 1
ATOM 7192 N N . ALA B 1 322 ? -21.154 48.643 -29.965 1.00 87.32 322 ALA B N 1
ATOM 7193 C CA . ALA B 1 322 ? -20.820 48.753 -28.549 1.00 87.89 322 ALA B CA 1
ATOM 7194 C C . ALA B 1 322 ? -20.676 50.221 -28.176 1.00 90.95 322 ALA B C 1
ATOM 7195 O O . ALA B 1 322 ? -20.992 50.628 -27.057 1.00 96.23 322 ALA B O 1
ATOM 7197 N N . LYS B 1 323 ? -20.178 51.009 -29.124 1.00 88.17 323 LYS B N 1
ATOM 7198 C CA . LYS B 1 323 ? -20.020 52.446 -28.925 1.00 102.44 323 LYS B CA 1
ATOM 7199 C C . LYS B 1 323 ? -21.380 53.106 -28.668 1.00 102.45 323 LYS B C 1
ATOM 7200 O O . LYS B 1 323 ? -21.513 53.944 -27.773 1.00 107.18 323 LYS B O 1
ATOM 7206 N N . GLN B 1 324 ? -22.383 52.711 -29.455 1.00 98.59 324 GLN B N 1
ATOM 7207 C CA . GLN B 1 324 ? -23.715 53.329 -29.383 1.00 97.67 324 GLN B CA 1
ATOM 7208 C C . GLN B 1 324 ? -24.477 53.130 -28.057 1.00 90.29 324 GLN B C 1
ATOM 7209 O O . GLN B 1 324 ? -25.117 54.056 -27.554 1.00 99.94 324 GLN B O 1
ATOM 7215 N N . ASP B 1 325 ? -24.430 51.918 -27.514 1.00 93.05 325 ASP B N 1
ATOM 7216 C CA . ASP B 1 325 ? -25.067 51.607 -26.238 1.00 93.08 325 ASP B CA 1
ATOM 7217 C C . ASP B 1 325 ? -24.189 50.548 -25.592 1.00 100.26 325 ASP B C 1
ATOM 7218 O O . ASP B 1 325 ? -23.543 49.782 -26.303 1.00 105.14 325 ASP B O 1
ATOM 7223 N N . PRO B 1 326 ? -24.117 50.515 -24.252 1.00 99.52 326 PRO B N 1
ATOM 7224 C CA . PRO B 1 326 ? -23.340 49.431 -23.638 1.00 97.22 326 PRO B CA 1
ATOM 7225 C C . PRO B 1 326 ? -23.933 48.060 -23.973 1.00 96.62 326 PRO B C 1
ATOM 7226 O O . PRO B 1 326 ? -23.224 47.056 -23.936 1.00 97.29 326 PRO B O 1
ATOM 7230 N N . ALA B 1 327 ? -25.220 48.020 -24.305 1.00 95.15 327 ALA B N 1
ATOM 7231 C CA . ALA B 1 327 ? -25.940 46.755 -24.373 1.00 96.68 327 ALA B CA 1
ATOM 7232 C C . ALA B 1 327 ? -25.526 45.921 -25.579 1.00 94.90 327 ALA B C 1
ATOM 7233 O O . ALA B 1 327 ? -26.027 44.813 -25.768 1.00 92.82 327 ALA B O 1
ATOM 7235 N N . PHE B 1 328 ? -24.663 46.476 -26.422 1.00 94.07 328 PHE B N 1
ATOM 7236 C CA . PHE B 1 328 ? -24.207 45.771 -27.614 1.00 94.11 328 PHE B CA 1
ATOM 7237 C C . PHE B 1 328 ? -22.924 44.964 -27.369 1.00 89.56 328 PHE B C 1
ATOM 7238 O O . PHE B 1 328 ? -22.329 44.434 -28.308 1.00 85.92 328 PHE B O 1
ATOM 7246 N N . GLY B 1 329 ? -22.496 44.892 -26.108 1.00 88.01 329 GLY B N 1
ATOM 7247 C CA . GLY B 1 329 ? -21.391 44.024 -25.725 1.00 92.64 329 GLY B CA 1
ATOM 7248 C C . GLY B 1 329 ? -20.008 44.655 -25.743 1.00 97.73 329 GLY B C 1
ATOM 7249 O O . GLY B 1 329 ? -19.844 45.841 -26.041 1.00 98.09 329 GLY B O 1
ATOM 7250 N N . HIS B 1 330 ? -19.005 43.853 -25.405 1.00 95.70 330 HIS B N 1
ATOM 7251 C CA . HIS B 1 330 ? -17.620 44.308 -25.414 1.00 97.67 330 HIS B CA 1
ATOM 7252 C C . HIS B 1 330 ? -16.852 43.310 -26.317 1.00 98.26 330 HIS B C 1
ATOM 7253 O O . HIS B 1 330 ? -16.219 42.374 -25.825 1.00 83.32 330 HIS B O 1
ATOM 7260 N N . PRO B 1 331 ? -16.893 43.522 -27.650 1.00 83.76 331 PRO B N 1
ATOM 7261 C CA . PRO B 1 331 ? -16.409 42.610 -28.713 1.00 83.19 331 PRO B CA 1
ATOM 7262 C C . PRO B 1 331 ? -14.922 42.232 -28.802 1.00 94.68 331 PRO B C 1
ATOM 7263 O O . PRO B 1 331 ? -14.594 41.115 -29.223 1.00 82.06 331 PRO B O 1
ATOM 7267 N N . ASP B 1 332 ? -14.038 43.141 -28.425 1.00 100.22 332 ASP B N 1
ATOM 7268 C CA . ASP B 1 332 ? -12.614 42.956 -28.684 1.00 106.75 332 ASP B CA 1
ATOM 7269 C C . ASP B 1 332 ? -12.117 41.654 -28.048 1.00 110.03 332 ASP B C 1
ATOM 7270 O O . ASP B 1 332 ? -11.227 40.972 -28.593 1.00 110.41 332 ASP B O 1
ATOM 7275 N N . VAL B 1 333 ? -12.793 41.272 -26.959 1.00 109.27 333 VAL B N 1
ATOM 7276 C CA . VAL B 1 333 ? -12.476 40.097 -26.144 1.00 103.45 333 VAL B CA 1
ATOM 7277 C C . VAL B 1 333 ? -12.447 38.824 -26.958 1.00 92.24 333 VAL B C 1
ATOM 7278 O O . VAL B 1 333 ? -11.766 37.853 -26.628 1.00 90.31 333 VAL B O 1
ATOM 7282 N N . PHE B 1 334 ? -13.206 38.834 -28.034 1.00 86.06 334 PHE B N 1
ATOM 7283 C CA . PHE B 1 334 ? -13.274 37.673 -28.884 1.00 80.34 334 PHE B CA 1
ATOM 7284 C C . PHE B 1 334 ? -12.256 37.673 -30.032 1.00 83.71 334 PHE B C 1
ATOM 7285 O O . PHE B 1 334 ? -11.772 36.608 -30.427 1.00 87.69 334 PHE B O 1
ATOM 7293 N N . CYS B 1 335 ? -11.905 38.851 -30.549 1.00 80.41 335 CYS B N 1
ATOM 7294 C CA . CYS B 1 335 ? -11.006 38.887 -31.706 1.00 86.13 335 CYS B CA 1
ATOM 7295 C C . CYS B 1 335 ? -9.614 39.464 -31.415 1.00 91.21 335 CYS B C 1
ATOM 7296 O O . CYS B 1 335 ? -8.804 39.643 -32.331 1.00 80.42 335 CYS B O 1
ATOM 7299 N N . GLU B 1 336 ? -9.358 39.803 -30.155 1.00 84.88 336 GLU B N 1
ATOM 7300 C CA . GLU B 1 336 ? -8.085 40.409 -29.780 1.00 94.12 336 GLU B CA 1
ATOM 7301 C C . GLU B 1 336 ? -7.329 39.598 -28.727 1.00 93.16 336 GLU B C 1
ATOM 7302 O O . GLU B 1 336 ? -7.935 39.037 -27.808 1.00 101.32 336 GLU B O 1
ATOM 7308 N N . ASN B 1 337 ? -6.008 39.543 -28.880 1.00 94.25 337 ASN B N 1
ATOM 7309 C CA . ASN B 1 337 ? -5.102 38.945 -27.895 1.00 91.78 337 ASN B CA 1
ATOM 7310 C C . ASN B 1 337 ? -5.184 37.427 -27.787 1.00 86.85 337 ASN B C 1
ATOM 7311 O O . ASN B 1 337 ? -5.024 36.872 -26.701 1.00 77.68 337 ASN B O 1
ATOM 7316 N N . LEU B 1 338 ? -5.465 36.763 -28.902 1.00 85.33 338 LEU B N 1
ATOM 7317 C CA . LEU B 1 338 ? -5.428 35.306 -28.941 1.00 82.80 338 LEU B CA 1
ATOM 7318 C C . LEU B 1 338 ? -3.962 34.855 -28.886 1.00 83.25 338 LEU B C 1
ATOM 7319 O O . LEU B 1 338 ? -3.112 35.422 -29.576 1.00 81.93 338 LEU B O 1
ATOM 7324 N N . PRO B 1 339 ? -3.653 33.866 -28.028 1.00 79.40 339 PRO B N 1
ATOM 7325 C CA . PRO B 1 339 ? -2.272 33.388 -27.843 1.00 74.48 339 PRO B CA 1
ATOM 7326 C C . PRO B 1 339 ? -1.699 32.736 -29.100 1.00 76.66 339 PRO B C 1
ATOM 7327 O O . PRO B 1 339 ? -2.471 32.226 -29.914 1.00 79.18 339 PRO B O 1
ATOM 7331 N N . GLU B 1 340 ? -0.378 32.782 -29.267 1.00 80.28 340 GLU B N 1
ATOM 7332 C CA . GLU B 1 340 ? 0.301 32.085 -30.363 1.00 79.19 340 GLU B CA 1
ATOM 7333 C C . GLU B 1 340 ? 0.057 30.582 -30.209 1.00 82.70 340 GLU B C 1
ATOM 7334 O O . GLU B 1 340 ? 0.067 29.824 -31.182 1.00 88.11 340 GLU B O 1
ATOM 7340 N N . ARG B 1 341 ? -0.141 30.170 -28.960 1.00 66.61 341 ARG B N 1
ATOM 7341 C CA . ARG B 1 341 ? -0.455 28.791 -28.610 1.00 73.55 341 ARG B CA 1
ATOM 7342 C C . ARG B 1 341 ? -1.788 28.344 -29.240 1.00 73.17 341 ARG B C 1
ATOM 7343 O O . ARG B 1 341 ? -1.965 27.163 -29.547 1.00 65.19 341 ARG B O 1
ATOM 7351 N N . SER B 1 342 ? -2.724 29.283 -29.396 1.00 70.80 342 SER B N 1
ATOM 7352 C CA . SER B 1 342 ? -4.072 28.984 -29.896 1.00 68.63 342 SER B CA 1
ATOM 7353 C C . SER B 1 342 ? -4.110 28.105 -31.142 1.00 66.61 342 SER B C 1
ATOM 7354 O O . SER B 1 342 ? -3.252 28.222 -32.019 1.00 67.35 342 SER B O 1
ATOM 7357 N N . TRP B 1 343 ? -5.119 27.242 -31.227 1.00 58.17 343 TRP B N 1
ATOM 7358 C CA . TRP B 1 343 ? -5.432 26.587 -32.489 1.00 57.96 343 TRP B CA 1
ATOM 7359 C C . TRP B 1 343 ? -5.675 27.702 -33.510 1.00 61.57 343 TRP B C 1
ATOM 7360 O O . TRP B 1 343 ? -6.449 28.625 -33.255 1.00 62.78 343 TRP B O 1
ATOM 7371 N N . PHE B 1 344 ? -4.995 27.625 -34.650 1.00 63.63 344 PHE B N 1
ATOM 7372 C CA . PHE B 1 344 ? -5.144 28.601 -35.730 1.00 67.33 344 PHE B CA 1
ATOM 7373 C C . PHE B 1 344 ? -5.256 27.858 -37.040 1.00 67.97 344 PHE B C 1
ATOM 7374 O O . PHE B 1 344 ? -5.969 28.264 -37.953 1.00 72.75 344 PHE B O 1
ATOM 7382 N N . VAL B 1 345 ? -4.463 26.804 -37.152 1.00 66.52 345 VAL B N 1
ATOM 7383 C CA . VAL B 1 345 ? -4.301 26.105 -38.412 1.00 72.52 345 VAL B CA 1
ATOM 7384 C C . VAL B 1 345 ? -5.133 24.843 -38.503 1.00 68.15 345 VAL B C 1
ATOM 7385 O O . VAL B 1 345 ? -5.182 24.037 -37.577 1.00 65.38 345 VAL B O 1
ATOM 7389 N N . SER B 1 346 ? -5.806 24.692 -39.630 1.00 70.51 346 SER B N 1
ATOM 7390 C CA . SER B 1 346 ? -6.482 23.451 -39.951 1.00 74.15 346 SER B CA 1
ATOM 7391 C C . SER B 1 346 ? -6.109 23.180 -41.383 1.00 75.04 346 SER B C 1
ATOM 7392 O O . SER B 1 346 ? -6.020 24.106 -42.175 1.00 81.96 346 SER B O 1
ATOM 7395 N N . ALA B 1 347 ? -5.889 21.920 -41.719 1.00 64.82 347 ALA B N 1
ATOM 7396 C CA . ALA B 1 347 ? -5.465 21.561 -43.059 1.00 67.04 347 ALA B CA 1
ATOM 7397 C C . ALA B 1 347 ? -6.273 20.388 -43.573 1.00 65.54 347 ALA B C 1
ATOM 7398 O O . ALA B 1 347 ? -6.836 19.623 -42.791 1.00 62.32 347 ALA B O 1
ATOM 7400 N N . THR B 1 348 ? -6.337 20.261 -44.892 1.00 80.85 348 THR B N 1
ATOM 7401 C CA . THR B 1 348 ? -6.952 19.116 -45.550 1.00 67.09 348 THR B CA 1
ATOM 7402 C C . THR B 1 348 ? -5.895 18.327 -46.344 1.00 77.76 348 THR B C 1
ATOM 7403 O O . THR B 1 348 ? -5.026 18.917 -46.970 1.00 78.31 348 THR B O 1
ATOM 7407 N N . ALA B 1 349 ? -5.949 17.000 -46.308 1.00 68.78 349 ALA B N 1
ATOM 7408 C CA . ALA B 1 349 ? -5.011 16.173 -47.066 1.00 72.58 349 ALA B CA 1
ATOM 7409 C C . ALA B 1 349 ? -5.731 15.112 -47.898 1.00 74.02 349 ALA B C 1
ATOM 7410 O O . ALA B 1 349 ? -6.354 14.203 -47.354 1.00 71.47 349 ALA B O 1
ATOM 7412 N N . THR B 1 350 ? -5.624 15.228 -49.219 1.00 74.86 350 THR B N 1
ATOM 7413 C CA . THR B 1 350 ? -6.255 14.300 -50.154 1.00 71.33 350 THR B CA 1
ATOM 7414 C C . THR B 1 350 ? -5.313 13.174 -50.572 1.00 71.59 350 THR B C 1
ATOM 7415 O O . THR B 1 350 ? -4.271 13.424 -51.157 1.00 73.88 350 THR B O 1
ATOM 7419 N N . LEU B 1 351 ? -5.687 11.932 -50.297 1.00 87.03 351 LEU B N 1
ATOM 7420 C CA . LEU B 1 351 ? -4.882 10.790 -50.717 1.00 69.75 351 LEU B CA 1
ATOM 7421 C C . LEU B 1 351 ? -5.257 10.383 -52.150 1.00 91.99 351 LEU B C 1
ATOM 7422 O O . LEU B 1 351 ? -6.417 10.075 -52.437 1.00 85.76 351 LEU B O 1
ATOM 7427 N N . GLU B 1 352 ? -4.276 10.397 -53.048 1.00 89.60 352 GLU B N 1
ATOM 7428 C CA . GLU B 1 352 ? -4.513 10.103 -54.459 1.00 91.27 352 GLU B CA 1
ATOM 7429 C C . GLU B 1 352 ? -4.451 8.606 -54.758 1.00 92.39 352 GLU B C 1
ATOM 7430 O O . GLU B 1 352 ? -4.785 8.173 -55.865 1.00 98.70 352 GLU B O 1
ATOM 7436 N N . ASN B 1 353 ? -4.005 7.825 -53.777 1.00 83.67 353 ASN B N 1
ATOM 7437 C CA . ASN B 1 353 ? -3.867 6.379 -53.936 1.00 85.24 353 ASN B CA 1
ATOM 7438 C C . ASN B 1 353 ? -4.040 5.611 -52.639 1.00 71.11 353 ASN B C 1
ATOM 7439 O O . ASN B 1 353 ? -4.300 6.197 -51.594 1.00 79.53 353 ASN B O 1
ATOM 7444 N N . LYS B 1 354 ? -3.857 4.297 -52.705 1.00 85.85 354 LYS B N 1
ATOM 7445 C CA . LYS B 1 354 ? -4.020 3.446 -51.533 1.00 80.45 354 LYS B CA 1
ATOM 7446 C C . LYS B 1 354 ? -2.687 3.188 -50.839 1.00 79.51 354 LYS B C 1
ATOM 7447 O O . LYS B 1 354 ? -2.555 2.220 -50.086 1.00 82.06 354 LYS B O 1
ATOM 7453 N N . LYS B 1 355 ? -1.689 4.032 -51.091 1.00 78.98 355 LYS B N 1
ATOM 7454 C CA . LYS B 1 355 ? -0.369 3.790 -50.502 1.00 76.53 355 LYS B CA 1
ATOM 7455 C C . LYS B 1 355 ? -0.284 4.070 -49.008 1.00 69.81 355 LYS B C 1
ATOM 7456 O O . LYS B 1 355 ? 0.452 3.392 -48.296 1.00 61.69 355 LYS B O 1
ATOM 7462 N N . LEU B 1 356 ? -1.010 5.077 -48.537 1.00 71.93 356 LEU B N 1
ATOM 7463 C CA . LEU B 1 356 ? -1.008 5.396 -47.116 1.00 68.95 356 LEU B CA 1
ATOM 7464 C C . LEU B 1 356 ? -2.255 4.906 -46.402 1.00 65.91 356 LEU B C 1
ATOM 7465 O O . LEU B 1 356 ? -2.429 5.148 -45.210 1.00 67.63 356 LEU B O 1
ATOM 7470 N N . ALA B 1 357 ? -3.115 4.211 -47.138 1.00 67.36 357 ALA B N 1
ATOM 7471 C CA . ALA B 1 357 ? -4.372 3.698 -46.596 1.00 61.49 357 ALA B CA 1
ATOM 7472 C C . ALA B 1 357 ? -4.163 2.733 -45.426 1.00 59.06 357 ALA B C 1
ATOM 7473 O O . ALA B 1 357 ? -4.884 2.818 -44.433 1.00 55.36 357 ALA B O 1
ATOM 7475 N N . PRO B 1 358 ? -3.177 1.816 -45.530 1.00 62.14 358 PRO B N 1
ATOM 7476 C CA . PRO B 1 358 ? -2.990 0.869 -44.428 1.00 48.08 358 PRO B CA 1
ATOM 7477 C C . PRO B 1 358 ? -2.693 1.461 -43.058 1.00 52.53 358 PRO B C 1
ATOM 7478 O O . PRO B 1 358 ? -3.027 0.809 -42.079 1.00 49.79 358 PRO B O 1
ATOM 7482 N N . TYR B 1 359 ? -2.041 2.614 -42.969 1.00 45.60 359 TYR B N 1
ATOM 7483 C CA . TYR B 1 359 ? -1.732 3.170 -41.649 1.00 61.44 359 TYR B CA 1
ATOM 7484 C C . TYR B 1 359 ? -3.003 3.569 -40.884 1.00 52.95 359 TYR B C 1
ATOM 7485 O O . TYR B 1 359 ? -3.260 3.127 -39.723 1.00 76.38 359 TYR B O 1
ATOM 7494 N N . PHE B 1 360 ? -3.849 4.312 -41.588 1.00 57.32 360 PHE B N 1
ATOM 7495 C CA . PHE B 1 360 ? -5.153 4.716 -41.070 1.00 41.47 360 PHE B CA 1
ATOM 7496 C C . PHE B 1 360 ? -6.029 3.508 -40.818 1.00 40.09 360 PHE B C 1
ATOM 7497 O O . PHE B 1 360 ? -6.644 3.377 -39.753 1.00 46.06 360 PHE B O 1
ATOM 7505 N N . GLU B 1 361 ? -6.046 2.595 -41.786 1.00 51.65 361 GLU B N 1
ATOM 7506 C CA . GLU B 1 361 ? -6.919 1.415 -41.725 1.00 51.64 361 GLU B CA 1
ATOM 7507 C C . GLU B 1 361 ? -6.550 0.503 -40.577 1.00 50.14 361 GLU B C 1
ATOM 7508 O O . GLU B 1 361 ? -7.412 -0.120 -39.959 1.00 47.12 361 GLU B O 1
ATOM 7514 N N . ARG B 1 362 ? -5.252 0.424 -40.315 1.00 43.96 362 ARG B N 1
ATOM 7515 C CA . ARG B 1 362 ? -4.716 -0.318 -39.189 1.00 37.43 362 ARG B CA 1
ATOM 7516 C C . ARG B 1 362 ? -5.170 0.348 -37.904 1.00 32.95 362 ARG B C 1
ATOM 7517 O O . ARG B 1 362 ? -5.406 -0.325 -36.895 1.00 30.78 362 ARG B O 1
ATOM 7525 N N . LEU B 1 363 ? -5.257 1.679 -37.914 1.00 43.40 363 LEU B N 1
ATOM 7526 C CA . LEU B 1 363 ? -5.876 2.335 -36.743 1.00 30.94 363 LEU B CA 1
ATOM 7527 C C . LEU B 1 363 ? -7.374 1.993 -36.568 1.00 39.97 363 LEU B C 1
ATOM 7528 O O . LEU B 1 363 ? -7.823 1.621 -35.472 1.00 32.85 363 LEU B O 1
ATOM 7533 N N . THR B 1 364 ? -8.144 2.074 -37.652 1.00 41.36 364 THR B N 1
ATOM 7534 C CA . THR B 1 364 ? -9.604 1.970 -37.557 1.00 37.86 364 THR B CA 1
ATOM 7535 C C . THR B 1 364 ? -10.179 0.566 -37.676 1.00 41.16 364 THR B C 1
ATOM 7536 O O . THR B 1 364 ? -11.362 0.353 -37.374 1.00 40.77 364 THR B O 1
ATOM 7540 N N . LYS B 1 365 ? -9.348 -0.379 -38.114 1.00 43.70 365 LYS B N 1
ATOM 7541 C CA . LYS B 1 365 ? -9.785 -1.754 -38.368 1.00 41.31 365 LYS B CA 1
ATOM 7542 C C . LYS B 1 365 ? -10.928 -1.807 -39.399 1.00 48.44 365 LYS B C 1
ATOM 7543 O O . LYS B 1 365 ? -11.701 -2.772 -39.436 1.00 50.24 365 LYS B O 1
ATOM 7549 N N . ARG B 1 366 ? -11.015 -0.777 -40.242 1.00 45.88 366 ARG B N 1
ATOM 7550 C CA . ARG B 1 366 ? -12.028 -0.714 -41.285 1.00 44.47 366 ARG B CA 1
ATOM 7551 C C . ARG B 1 366 ? -11.395 -0.281 -42.596 1.00 52.04 366 ARG B C 1
ATOM 7552 O O . ARG B 1 366 ? -10.400 0.452 -42.614 1.00 53.10 366 ARG B O 1
ATOM 7560 N N . SER B 1 367 ? -11.998 -0.705 -43.700 1.00 52.22 367 SER B N 1
ATOM 7561 C CA . SER B 1 367 ? -11.548 -0.287 -45.023 1.00 52.99 367 SER B CA 1
ATOM 7562 C C . SER B 1 367 ? -11.904 1.180 -45.294 1.00 62.88 367 SER B C 1
ATOM 7563 O O . SER B 1 367 ? -12.986 1.642 -44.916 1.00 66.29 367 SER B O 1
ATOM 7566 N N . LEU B 1 368 ? -10.988 1.914 -45.925 1.00 52.28 368 LEU B N 1
ATOM 7567 C CA . LEU B 1 368 ? -11.247 3.301 -46.308 1.00 52.99 368 LEU B CA 1
ATOM 7568 C C . LEU B 1 368 ? -12.182 3.417 -47.509 1.00 56.12 368 LEU B C 1
ATOM 7569 O O . LEU B 1 368 ? -12.599 4.522 -47.866 1.00 55.79 368 LEU B O 1
ATOM 7574 N N . TYR B 1 369 ? -12.464 2.299 -48.169 1.00 62.55 369 TYR B N 1
ATOM 7575 C CA . TYR B 1 369 ? -13.112 2.360 -49.476 1.00 69.11 369 TYR B CA 1
ATOM 7576 C C . TYR B 1 369 ? -14.510 1.726 -49.608 1.00 69.23 369 TYR B C 1
ATOM 7577 O O . TYR B 1 369 ? -14.944 1.383 -50.711 1.00 72.10 369 TYR B O 1
ATOM 7586 N N . ASP B 1 370 ? -15.206 1.570 -48.486 1.00 63.60 370 ASP B N 1
ATOM 7587 C CA . ASP B 1 370 ? -16.562 1.011 -48.494 1.00 59.21 370 ASP B CA 1
ATOM 7588 C C . ASP B 1 370 ? -17.664 2.070 -48.380 1.00 57.80 370 ASP B C 1
ATOM 7589 O O . ASP B 1 370 ? -18.851 1.746 -48.283 1.00 66.24 370 ASP B O 1
ATOM 7594 N N . GLY B 1 371 ? -17.253 3.333 -48.349 1.00 57.68 371 GLY B N 1
ATOM 7595 C CA . GLY B 1 371 ? -18.179 4.447 -48.295 1.00 56.01 371 GLY B CA 1
ATOM 7596 C C . GLY B 1 371 ? -18.691 4.686 -46.890 1.00 64.47 371 GLY B C 1
ATOM 7597 O O . GLY B 1 371 ? -19.517 5.579 -46.670 1.00 58.47 371 GLY B O 1
ATOM 7598 N N . LYS B 1 372 ? -18.213 3.889 -45.937 1.00 62.18 372 LYS B N 1
ATOM 7599 C CA . LYS B 1 372 ? -18.711 3.989 -44.571 1.00 58.07 372 LYS B CA 1
ATOM 7600 C C . LYS B 1 372 ? -17.828 4.801 -43.616 1.00 58.00 372 LYS B C 1
ATOM 7601 O O . LYS B 1 372 ? -16.751 5.270 -43.997 1.00 69.75 372 LYS B O 1
ATOM 7607 N N . VAL B 1 373 ? -18.292 4.951 -42.374 1.00 57.51 373 VAL B N 1
ATOM 7608 C CA . VAL B 1 373 ? -17.600 5.760 -41.369 1.00 57.05 373 VAL B CA 1
ATOM 7609 C C . VAL B 1 373 ? -16.188 5.212 -41.145 1.00 50.34 373 VAL B C 1
ATOM 7610 O O . VAL B 1 373 ? -15.978 3.992 -41.187 1.00 42.97 373 VAL B O 1
ATOM 7614 N N . ASN B 1 374 ? -15.218 6.100 -40.942 1.00 40.03 374 ASN B N 1
ATOM 7615 C CA . ASN B 1 374 ? -13.833 5.652 -40.818 1.00 42.62 374 ASN B CA 1
ATOM 7616 C C . ASN B 1 374 ? -13.253 5.833 -39.419 1.00 43.68 374 ASN B C 1
ATOM 7617 O O . ASN B 1 374 ? -13.339 4.919 -38.594 1.00 48.01 374 ASN B O 1
ATOM 7622 N N . THR B 1 375 ? -12.653 6.990 -39.153 1.00 36.96 375 THR B N 1
ATOM 7623 C CA . THR B 1 375 ? -12.139 7.303 -37.811 1.00 34.38 375 THR B CA 1
ATOM 7624 C C . THR B 1 375 ? -13.266 7.574 -36.814 1.00 40.77 375 THR B C 1
ATOM 7625 O O . THR B 1 375 ? -13.046 7.583 -35.594 1.00 36.29 375 THR B O 1
ATOM 7629 N N . GLY B 1 376 ? -14.455 7.844 -37.356 1.00 36.03 376 GLY B N 1
ATOM 7630 C CA . GLY B 1 376 ? -15.631 8.156 -36.556 1.00 35.23 376 GLY B CA 1
ATOM 7631 C C . GLY B 1 376 ? -15.450 9.378 -35.688 1.00 34.29 376 GLY B C 1
ATOM 7632 O O . GLY B 1 376 ? -16.021 9.454 -34.601 1.00 35.14 376 GLY B O 1
ATOM 7633 N N . GLY B 1 377 ? -14.698 10.352 -36.204 1.00 37.30 377 GLY B N 1
ATOM 7634 C CA . GLY B 1 377 ? -14.321 11.545 -35.458 1.00 34.23 377 GLY B CA 1
ATOM 7635 C C . GLY B 1 377 ? -12.806 11.615 -35.298 1.00 43.54 377 GLY B C 1
ATOM 7636 O O . GLY B 1 377 ? -12.091 10.743 -35.805 1.00 43.03 377 GLY B O 1
ATOM 7637 N N . ILE B 1 378 ? -12.301 12.619 -34.580 1.00 43.16 378 ILE B N 1
ATOM 7638 C CA . ILE B 1 378 ? -10.850 12.830 -34.519 1.00 41.00 378 ILE B CA 1
ATOM 7639 C C . ILE B 1 378 ? -10.088 11.740 -33.767 1.00 41.03 378 ILE B C 1
ATOM 7640 O O . ILE B 1 378 ? -10.560 11.210 -32.762 1.00 33.66 378 ILE B O 1
ATOM 7645 N N . ILE B 1 379 ? -8.895 11.435 -34.274 1.00 49.03 379 ILE B N 1
ATOM 7646 C CA . ILE B 1 379 ? -7.903 10.624 -33.578 1.00 46.86 379 ILE B CA 1
ATOM 7647 C C . ILE B 1 379 ? -6.818 11.592 -33.132 1.00 43.03 379 ILE B C 1
ATOM 7648 O O . ILE B 1 379 ? -6.285 12.351 -33.942 1.00 45.65 379 ILE B O 1
ATOM 7653 N N . THR B 1 380 ? -6.509 11.574 -31.840 1.00 40.36 380 THR B N 1
ATOM 7654 C CA . THR B 1 380 ? -5.510 12.466 -31.267 1.00 39.50 380 THR B CA 1
ATOM 7655 C C . THR B 1 380 ? -4.212 11.721 -30.992 1.00 40.94 380 THR B C 1
ATOM 7656 O O . THR B 1 380 ? -4.211 10.654 -30.350 1.00 36.96 380 THR B O 1
ATOM 7660 N N . ILE B 1 381 ? -3.106 12.293 -31.464 1.00 36.16 381 ILE B N 1
ATOM 7661 C CA . ILE B 1 381 ? -1.790 11.768 -31.164 1.00 35.36 381 ILE B CA 1
ATOM 7662 C C . ILE B 1 381 ? -1.361 12.449 -29.867 1.00 35.10 381 ILE B C 1
ATOM 7663 O O . ILE B 1 381 ? -0.981 13.625 -29.869 1.00 40.74 381 ILE B O 1
ATOM 7668 N N . VAL B 1 382 ? -1.452 11.715 -28.760 1.00 32.77 382 VAL B N 1
ATOM 7669 C CA . VAL B 1 382 ? -1.278 12.288 -27.419 1.00 34.07 382 VAL B CA 1
ATOM 7670 C C . VAL B 1 382 ? 0.156 12.719 -27.104 1.00 38.46 382 VAL B C 1
ATOM 7671 O O . VAL B 1 382 ? 0.358 13.652 -26.314 1.00 43.90 382 VAL B O 1
ATOM 7675 N N . ASP B 1 383 ? 1.147 12.032 -27.675 1.00 32.99 383 ASP B N 1
ATOM 7676 C CA . ASP B 1 383 ? 2.533 12.447 -27.475 1.00 34.98 383 ASP B CA 1
ATOM 7677 C C . ASP B 1 383 ? 3.032 13.358 -28.596 1.00 35.67 383 ASP B C 1
ATOM 7678 O O . ASP B 1 383 ? 4.231 13.535 -28.765 1.00 45.45 383 ASP B O 1
ATOM 7683 N N . SER B 1 384 ? 2.120 13.942 -29.367 1.00 43.74 384 SER B N 1
ATOM 7684 C CA . SER B 1 384 ? 2.536 14.914 -30.384 1.00 46.02 384 SER B CA 1
ATOM 7685 C C . SER B 1 384 ? 2.695 16.300 -29.764 1.00 44.56 384 SER B C 1
ATOM 7686 O O . SER B 1 384 ? 1.878 16.713 -28.943 1.00 51.72 384 SER B O 1
ATOM 7689 N N . ASN B 1 385 ? 3.765 17.001 -30.130 1.00 41.79 385 ASN B N 1
ATOM 7690 C CA . ASN B 1 385 ? 4.002 18.337 -29.589 1.00 46.06 385 ASN B CA 1
ATOM 7691 C C . ASN B 1 385 ? 2.963 19.363 -30.032 1.00 45.80 385 ASN B C 1
ATOM 7692 O O . ASN B 1 385 ? 2.740 20.355 -29.340 1.00 53.26 385 ASN B O 1
ATOM 7697 N N . TRP B 1 386 ? 2.321 19.124 -31.174 1.00 46.28 386 TRP B N 1
ATOM 7698 C CA . TRP B 1 386 ? 1.288 20.033 -31.684 1.00 50.08 386 TRP B CA 1
ATOM 7699 C C . TRP B 1 386 ? -0.075 19.696 -31.073 1.00 45.57 386 TRP B C 1
ATOM 7700 O O . TRP B 1 386 ? -1.046 20.432 -31.279 1.00 46.73 386 TRP B O 1
ATOM 7711 N N . GLU B 1 387 ? -0.148 18.582 -30.337 1.00 42.35 387 GLU B N 1
ATOM 7712 C CA . GLU B 1 387 ? -1.440 17.966 -30.008 1.00 39.94 387 GLU B CA 1
ATOM 7713 C C . GLU B 1 387 ? -2.192 17.807 -31.316 1.00 45.55 387 GLU B C 1
ATOM 7714 O O . GLU B 1 387 ? -3.278 18.368 -31.511 1.00 43.19 387 GLU B O 1
ATOM 7720 N N . LEU B 1 388 ? -1.593 17.058 -32.232 1.00 43.04 388 LEU B N 1
ATOM 7721 C CA . LEU B 1 388 ? -2.153 16.893 -33.568 1.00 48.83 388 LEU B CA 1
ATOM 7722 C C . LEU B 1 388 ? -3.320 15.910 -33.504 1.00 44.37 388 LEU B C 1
ATOM 7723 O O . LEU B 1 388 ? -3.188 14.804 -32.970 1.00 42.30 388 LEU B O 1
ATOM 7728 N N . SER B 1 389 ? -4.470 16.324 -34.016 1.00 43.22 389 SER B N 1
ATOM 7729 C CA . SER B 1 389 ? -5.604 15.413 -34.187 1.00 44.50 389 SER B CA 1
ATOM 7730 C C . SER B 1 389 ? -5.975 15.384 -35.660 1.00 50.40 389 SER B C 1
ATOM 7731 O O . SER B 1 389 ? -5.708 16.341 -36.394 1.00 55.68 389 SER B O 1
ATOM 7734 N N . PHE B 1 390 ? -6.565 14.276 -36.097 1.00 50.20 390 PHE B N 1
ATOM 7735 C CA . PHE B 1 390 ? -7.032 14.148 -37.474 1.00 50.11 390 PHE B CA 1
ATOM 7736 C C . PHE B 1 390 ? -8.294 13.294 -37.573 1.00 52.55 390 PHE B C 1
ATOM 7737 O O . PHE B 1 390 ? -8.540 12.444 -36.714 1.00 46.47 390 PHE B O 1
ATOM 7745 N N . THR B 1 391 ? -9.088 13.509 -38.619 1.00 51.11 391 THR B N 1
ATOM 7746 C CA . THR B 1 391 ? -10.278 12.686 -38.810 1.00 47.63 391 THR B CA 1
ATOM 7747 C C . THR B 1 391 ? -10.520 12.380 -40.287 1.00 51.19 391 THR B C 1
ATOM 7748 O O . THR B 1 391 ? -10.180 13.177 -41.171 1.00 52.42 391 THR B O 1
ATOM 7752 N N . ILE B 1 392 ? -11.081 11.205 -40.549 1.00 52.40 392 ILE B N 1
ATOM 7753 C CA . ILE B 1 392 ? -11.494 10.837 -41.893 1.00 46.04 392 ILE B CA 1
ATOM 7754 C C . ILE B 1 392 ? -12.974 10.489 -41.858 1.00 49.33 392 ILE B C 1
ATOM 7755 O O . ILE B 1 392 ? -13.367 9.476 -41.279 1.00 43.08 392 ILE B O 1
ATOM 7760 N N . HIS B 1 393 ? -13.790 11.362 -42.441 1.00 54.65 393 HIS B N 1
ATOM 7761 C CA . HIS B 1 393 ? -15.239 11.186 -42.479 1.00 49.93 393 HIS B CA 1
ATOM 7762 C C . HIS B 1 393 ? -15.622 10.009 -43.358 1.00 55.42 393 HIS B C 1
ATOM 7763 O O . HIS B 1 393 ? -14.763 9.411 -44.022 1.00 59.04 393 HIS B O 1
ATOM 7770 N N . ARG B 1 394 ? -16.908 9.674 -43.363 1.00 47.22 394 ARG B N 1
ATOM 7771 C CA . ARG B 1 394 ? -17.439 8.792 -44.392 1.00 57.19 394 ARG B CA 1
ATOM 7772 C C . ARG B 1 394 ? -17.138 9.416 -45.755 1.00 59.53 394 ARG B C 1
ATOM 7773 O O . ARG B 1 394 ? -17.141 10.638 -45.906 1.00 53.77 394 ARG B O 1
ATOM 7781 N N . GLN B 1 395 ? -16.806 8.581 -46.730 1.00 61.20 395 GLN B N 1
ATOM 7782 C CA . GLN B 1 395 ? -16.342 9.082 -48.019 1.00 65.73 395 GLN B CA 1
ATOM 7783 C C . GLN B 1 395 ? -17.347 8.700 -49.104 1.00 67.67 395 GLN B C 1
ATOM 7784 O O . GLN B 1 395 ? -17.994 7.660 -48.998 1.00 59.20 395 GLN B O 1
ATOM 7790 N N . PRO B 1 396 ? -17.478 9.533 -50.151 1.00 70.44 396 PRO B N 1
ATOM 7791 C CA . PRO B 1 396 ? -16.719 10.770 -50.389 1.00 70.69 396 PRO B CA 1
ATOM 7792 C C . PRO B 1 396 ? -17.163 11.904 -49.477 1.00 66.07 396 PRO B C 1
ATOM 7793 O O . PRO B 1 396 ? -18.341 11.962 -49.105 1.00 62.30 396 PRO B O 1
ATOM 7797 N N . HIS B 1 397 ? -16.244 12.793 -49.112 1.00 63.53 397 HIS B N 1
ATOM 7798 C CA . HIS B 1 397 ? -16.638 13.929 -48.295 1.00 72.25 397 HIS B CA 1
ATOM 7799 C C . HIS B 1 397 ? -17.033 15.041 -49.231 1.00 73.77 397 HIS B C 1
ATOM 7800 O O . HIS B 1 397 ? -17.833 15.904 -48.878 1.00 78.92 397 HIS B O 1
ATOM 7807 N N . PHE B 1 398 ? -16.466 15.004 -50.432 1.00 76.97 398 PHE B N 1
ATOM 7808 C CA . PHE B 1 398 ? -16.852 15.905 -51.509 1.00 77.31 398 PHE B CA 1
ATOM 7809 C C . PHE B 1 398 ? -17.203 15.035 -52.720 1.00 82.76 398 PHE B C 1
ATOM 7810 O O . PHE B 1 398 ? -16.472 14.089 -53.029 1.00 82.52 398 PHE B O 1
ATOM 7818 N N . LYS B 1 399 ? -18.318 15.329 -53.388 1.00 86.11 399 LYS B N 1
ATOM 7819 C CA . LYS B 1 399 ? -18.769 14.516 -54.525 1.00 84.29 399 LYS B CA 1
ATOM 7820 C C . LYS B 1 399 ? -17.809 14.525 -55.707 1.00 85.31 399 LYS B C 1
ATOM 7821 O O . LYS B 1 399 ? -17.841 13.629 -56.548 1.00 90.18 399 LYS B O 1
ATOM 7827 N N . SER B 1 400 ? -16.976 15.555 -55.777 1.00 89.85 400 SER B N 1
ATOM 7828 C CA . SER B 1 400 ? -15.974 15.677 -56.829 1.00 96.13 400 SER B CA 1
ATOM 7829 C C . SER B 1 400 ? -14.982 14.509 -56.834 1.00 102.62 400 SER B C 1
ATOM 7830 O O . SER B 1 400 ? -14.471 14.137 -57.893 1.00 111.68 400 SER B O 1
ATOM 7833 N N . GLN B 1 401 ? -14.689 13.964 -55.652 1.00 92.73 401 GLN B N 1
ATOM 7834 C CA . GLN B 1 401 ? -13.643 12.951 -55.486 1.00 92.77 401 GLN B CA 1
ATOM 7835 C C . GLN B 1 401 ? -13.820 11.785 -56.457 1.00 94.85 401 GLN B C 1
ATOM 7836 O O . GLN B 1 401 ? -14.947 11.353 -56.716 1.00 101.92 401 GLN B O 1
ATOM 7842 N N . ASN B 1 402 ? -12.706 11.273 -56.975 1.00 86.68 402 ASN B N 1
ATOM 7843 C CA . ASN B 1 402 ? -12.722 10.071 -57.803 1.00 90.55 402 ASN B CA 1
ATOM 7844 C C . ASN B 1 402 ? -12.785 8.835 -56.902 1.00 93.49 402 ASN B C 1
ATOM 7845 O O . ASN B 1 402 ? -12.522 8.947 -55.706 1.00 90.42 402 ASN B O 1
ATOM 7850 N N . PRO B 1 403 ? -13.197 7.673 -57.449 1.00 100.68 403 PRO B N 1
ATOM 7851 C CA . PRO B 1 403 ? -13.366 6.479 -56.605 1.00 98.00 403 PRO B CA 1
ATOM 7852 C C . PRO B 1 403 ? -12.159 6.096 -55.720 1.00 93.38 403 PRO B C 1
ATOM 7853 O O . PRO B 1 403 ? -12.389 5.559 -54.630 1.00 85.17 403 PRO B O 1
ATOM 7857 N N . ASP B 1 404 ? -10.925 6.344 -56.161 1.00 91.72 404 ASP B N 1
ATOM 7858 C CA . ASP B 1 404 ? -9.753 6.038 -55.325 1.00 88.11 404 ASP B CA 1
ATOM 7859 C C . ASP B 1 404 ? -9.333 7.118 -54.300 1.00 86.05 404 ASP B C 1
ATOM 7860 O O . ASP B 1 404 ? -8.510 6.838 -53.431 1.00 92.09 404 ASP B O 1
ATOM 7865 N N . GLN B 1 405 ? -9.852 8.342 -54.418 1.00 85.07 405 GLN B N 1
ATOM 7866 C CA . GLN B 1 405 ? -9.450 9.441 -53.519 1.00 80.57 405 GLN B CA 1
ATOM 7867 C C . GLN B 1 405 ? -10.044 9.342 -52.104 1.00 76.10 405 GLN B C 1
ATOM 7868 O O . GLN B 1 405 ? -11.155 8.840 -51.919 1.00 70.85 405 GLN B O 1
ATOM 7874 N N . ILE B 1 406 ? -9.293 9.840 -51.121 1.00 76.60 406 ILE B N 1
ATOM 7875 C CA . ILE B 1 406 ? -9.733 9.953 -49.727 1.00 69.60 406 ILE B CA 1
ATOM 7876 C C . ILE B 1 406 ? -9.298 11.296 -49.133 1.00 72.13 406 ILE B C 1
ATOM 7877 O O . ILE B 1 406 ? -8.186 11.766 -49.395 1.00 65.91 406 ILE B O 1
ATOM 7882 N N . VAL B 1 407 ? -10.196 11.941 -48.390 1.00 71.64 407 VAL B N 1
ATOM 7883 C CA . VAL B 1 407 ? -9.912 13.242 -47.786 1.00 68.71 407 VAL B CA 1
ATOM 7884 C C . VAL B 1 407 ? -9.763 13.157 -46.260 1.00 66.20 407 VAL B C 1
ATOM 7885 O O . VAL B 1 407 ? -10.620 12.602 -45.576 1.00 64.02 407 VAL B O 1
ATOM 7889 N N . VAL B 1 408 ? -8.671 13.723 -45.745 1.00 70.88 408 VAL B N 1
ATOM 7890 C CA . VAL B 1 408 ? -8.284 13.652 -44.334 1.00 55.58 408 VAL B CA 1
ATOM 7891 C C . VAL B 1 408 ? -8.220 15.057 -43.729 1.00 62.53 408 VAL B C 1
ATOM 7892 O O . VAL B 1 408 ? -7.692 15.957 -44.355 1.00 63.05 408 VAL B O 1
ATOM 7896 N N . TRP B 1 409 ? -8.798 15.268 -42.548 0.86 61.72 409 TRP B N 1
ATOM 7897 C CA . TRP B 1 409 ? -8.752 16.581 -41.893 0.86 54.48 409 TRP B CA 1
ATOM 7898 C C . TRP B 1 409 ? -7.736 16.595 -40.766 0.86 52.77 409 TRP B C 1
ATOM 7899 O O . TRP B 1 409 ? -7.736 15.702 -39.932 0.86 51.41 409 TRP B O 1
ATOM 7910 N N . ILE B 1 410 ? -6.878 17.612 -40.739 1.00 63.43 410 ILE B N 1
ATOM 7911 C CA . ILE B 1 410 ? -5.794 17.707 -39.757 1.00 58.41 410 ILE B CA 1
ATOM 7912 C C . ILE B 1 410 ? -5.857 19.014 -38.977 1.00 54.41 410 ILE B C 1
ATOM 7913 O O . ILE B 1 410 ? -6.057 20.066 -39.556 1.00 62.47 410 ILE B O 1
ATOM 7918 N N . TYR B 1 411 ? -5.714 18.942 -37.660 0.95 68.73 411 TYR B N 1
ATOM 7919 C CA . TYR B 1 411 ? -5.722 20.136 -36.827 0.95 52.56 411 TYR B CA 1
ATOM 7920 C C . TYR B 1 411 ? -4.669 20.049 -35.723 0.95 51.06 411 TYR B C 1
ATOM 7921 O O . TYR B 1 411 ? -4.319 18.961 -35.267 0.95 49.83 411 TYR B O 1
ATOM 7930 N N . ALA B 1 412 ? -4.174 21.205 -35.295 1.00 52.72 412 ALA B N 1
ATOM 7931 C CA . ALA B 1 412 ? -3.275 21.282 -34.150 1.00 52.68 412 ALA B CA 1
ATOM 7932 C C . ALA B 1 412 ? -3.893 22.139 -33.063 1.00 55.33 412 ALA B C 1
ATOM 7933 O O . ALA B 1 412 ? -4.321 23.266 -33.324 1.00 53.24 412 ALA B O 1
ATOM 7935 N N . LEU B 1 413 ? -3.993 21.585 -31.858 1.00 51.39 413 LEU B N 1
ATOM 7936 C CA . LEU B 1 413 ? -4.491 22.358 -30.729 1.00 47.36 413 LEU B CA 1
ATOM 7937 C C . LEU B 1 413 ? -3.416 23.366 -30.255 1.00 53.39 413 LEU B C 1
ATOM 7938 O O . LEU B 1 413 ? -3.744 24.419 -29.726 1.00 60.65 413 LEU B O 1
ATOM 7943 N N . TYR B 1 414 ? -2.138 23.030 -30.418 1.00 52.16 414 TYR B N 1
ATOM 7944 C CA . TYR B 1 414 ? -1.060 23.927 -29.993 1.00 52.92 414 TYR B CA 1
ATOM 7945 C C . TYR B 1 414 ? -0.309 24.478 -31.200 1.00 58.17 414 TYR B C 1
ATOM 7946 O O . TYR B 1 414 ? 0.193 23.697 -32.011 1.00 56.99 414 TYR B O 1
ATOM 7955 N N . SER B 1 415 ? -0.182 25.804 -31.294 1.00 58.73 415 SER B N 1
ATOM 7956 C CA . SER B 1 415 ? 0.461 26.424 -32.446 1.00 62.01 415 SER B CA 1
ATOM 7957 C C . SER B 1 415 ? 1.773 27.124 -32.072 1.00 64.25 415 SER B C 1
ATOM 7958 O O . SER B 1 415 ? 2.356 27.836 -32.897 1.00 67.40 415 SER B O 1
ATOM 7961 N N . ASP B 1 416 ? 2.239 26.916 -30.840 1.00 66.42 416 ASP B N 1
ATOM 7962 C CA . ASP B 1 416 ? 3.479 27.541 -30.372 1.00 71.51 416 ASP B CA 1
ATOM 7963 C C . ASP B 1 416 ? 4.545 26.495 -30.095 1.00 70.01 416 ASP B C 1
ATOM 7964 O O . ASP B 1 416 ? 5.530 26.779 -29.410 1.00 77.69 416 ASP B O 1
ATOM 7969 N N . THR B 1 417 ? 4.375 25.300 -30.657 1.00 69.11 417 THR B N 1
ATOM 7970 C CA . THR B 1 417 ? 5.284 24.198 -30.355 1.00 58.65 417 THR B CA 1
ATOM 7971 C C . THR B 1 417 ? 5.940 23.698 -31.616 1.00 59.55 417 THR B C 1
ATOM 7972 O O . THR B 1 417 ? 5.330 23.650 -32.684 1.00 67.71 417 THR B O 1
ATOM 7976 N N . GLU B 1 418 ? 7.192 23.302 -31.464 1.00 59.62 418 GLU B N 1
ATOM 7977 C CA . GLU B 1 418 ? 7.943 22.681 -32.529 1.00 64.63 418 GLU B CA 1
ATOM 7978 C C . GLU B 1 418 ? 7.495 21.228 -32.602 1.00 56.76 418 GLU B C 1
ATOM 7979 O O . GLU B 1 418 ? 7.418 20.551 -31.568 1.00 53.92 418 GLU B O 1
ATOM 7985 N N . GLY B 1 419 ? 7.199 20.749 -33.807 1.00 57.32 419 GLY B N 1
ATOM 7986 C CA . GLY B 1 419 ? 6.822 19.356 -34.000 1.00 69.57 419 GLY B CA 1
ATOM 7987 C C . GLY B 1 419 ? 7.933 18.365 -33.655 1.00 67.44 419 GLY B C 1
ATOM 7988 O O . GLY B 1 419 ? 9.102 18.749 -33.531 1.00 69.90 419 GLY B O 1
ATOM 7989 N N . ASN B 1 420 ? 7.564 17.089 -33.531 1.00 52.79 420 ASN B N 1
ATOM 7990 C CA . ASN B 1 420 ? 8.508 16.031 -33.169 1.00 48.56 420 ASN B CA 1
ATOM 7991 C C . ASN B 1 420 ? 9.423 15.641 -34.317 1.00 58.27 420 ASN B C 1
ATOM 7992 O O . ASN B 1 420 ? 10.570 15.251 -34.101 1.00 50.48 420 ASN B O 1
ATOM 7997 N N . TYR B 1 421 ? 8.899 15.690 -35.536 1.00 58.92 421 TYR B N 1
ATOM 7998 C CA . TYR B 1 421 ? 9.690 15.324 -36.704 1.00 58.90 421 TYR B CA 1
ATOM 7999 C C . TYR B 1 421 ? 10.014 16.558 -37.535 1.00 65.09 421 TYR B C 1
ATOM 8000 O O . TYR B 1 421 ? 11.170 16.800 -37.883 1.00 60.62 421 TYR B O 1
ATOM 8009 N N . ILE B 1 422 ? 8.995 17.350 -37.839 1.00 65.53 422 ILE B N 1
ATOM 8010 C CA . ILE B 1 422 ? 9.214 18.646 -38.469 1.00 66.81 422 ILE B CA 1
ATOM 8011 C C . ILE B 1 422 ? 9.320 19.677 -37.362 1.00 69.00 422 ILE B C 1
ATOM 8012 O O . ILE B 1 422 ? 8.315 20.035 -36.741 1.00 68.84 422 ILE B O 1
ATOM 8017 N N . LYS B 1 423 ? 10.548 20.114 -37.086 1.00 68.73 423 LYS B N 1
ATOM 8018 C CA . LYS B 1 423 ? 10.842 21.011 -35.968 1.00 73.02 423 LYS B CA 1
ATOM 8019 C C . LYS B 1 423 ? 10.376 22.436 -36.212 1.00 79.82 423 LYS B C 1
ATOM 8020 O O . LYS B 1 423 ? 10.976 23.385 -35.706 1.00 87.43 423 LYS B O 1
ATOM 8026 N N . LYS B 1 424 ? 9.320 22.587 -36.995 1.00 77.66 424 LYS B N 1
ATOM 8027 C CA . LYS B 1 424 ? 8.759 23.896 -37.246 1.00 79.58 424 LYS B CA 1
ATOM 8028 C C . LYS B 1 424 ? 7.363 23.888 -36.662 1.00 82.44 424 LYS B C 1
ATOM 8029 O O . LYS B 1 424 ? 6.779 22.826 -36.424 1.00 85.35 424 LYS B O 1
ATOM 8035 N N . ARG B 1 425 ? 6.822 25.073 -36.440 1.00 81.98 425 ARG B N 1
ATOM 8036 C CA . ARG B 1 425 ? 5.440 25.196 -36.018 1.00 78.32 425 ARG B CA 1
ATOM 8037 C C . ARG B 1 425 ? 4.540 24.752 -37.154 1.00 80.80 425 ARG B C 1
ATOM 8038 O O . ARG B 1 425 ? 4.956 24.753 -38.319 1.00 71.29 425 ARG B O 1
ATOM 8046 N N . ILE B 1 426 ? 3.318 24.344 -36.815 1.00 81.32 426 ILE B N 1
ATOM 8047 C CA . ILE B 1 426 ? 2.353 23.959 -37.833 1.00 77.83 426 ILE B CA 1
ATOM 8048 C C . ILE B 1 426 ? 2.133 25.157 -38.743 1.00 79.75 426 ILE B C 1
ATOM 8049 O O . ILE B 1 426 ? 1.998 25.002 -39.960 1.00 88.50 426 ILE B O 1
ATOM 8054 N N . VAL B 1 427 ? 2.164 26.354 -38.164 1.00 72.03 427 VAL B N 1
ATOM 8055 C CA . VAL B 1 427 ? 1.903 27.568 -38.940 1.00 87.88 427 VAL B CA 1
ATOM 8056 C C . VAL B 1 427 ? 2.960 27.856 -40.015 1.00 92.96 427 VAL B C 1
ATOM 8057 O O . VAL B 1 427 ? 2.671 28.558 -40.986 1.00 82.24 427 VAL B O 1
ATOM 8061 N N . ASP B 1 428 ? 4.164 27.304 -39.854 1.00 78.69 428 ASP B N 1
ATOM 8062 C CA . ASP B 1 428 ? 5.248 27.552 -40.805 1.00 81.93 428 ASP B CA 1
ATOM 8063 C C . ASP B 1 428 ? 5.420 26.460 -41.858 1.00 86.21 428 ASP B C 1
ATOM 8064 O O . ASP B 1 428 ? 6.393 26.455 -42.615 1.00 98.49 428 ASP B O 1
ATOM 8069 N N . CYS B 1 429 ? 4.490 25.519 -41.888 1.00 79.23 429 CYS B N 1
ATOM 8070 C CA . CYS B 1 429 ? 4.619 24.362 -42.756 1.00 81.81 429 CYS B CA 1
ATOM 8071 C C . CYS B 1 429 ? 3.804 24.479 -44.032 1.00 83.27 429 CYS B C 1
ATOM 8072 O O . CYS B 1 429 ? 2.721 25.064 -44.034 1.00 81.23 429 CYS B O 1
ATOM 8075 N N . THR B 1 430 ? 4.306 23.889 -45.110 1.00 82.45 430 THR B N 1
ATOM 8076 C CA . THR B 1 430 ? 3.456 23.632 -46.265 1.00 83.73 430 THR B CA 1
ATOM 8077 C C . THR B 1 430 ? 2.590 22.401 -45.993 1.00 80.14 430 THR B C 1
ATOM 8078 O O . THR B 1 430 ? 2.700 21.785 -44.933 1.00 76.81 430 THR B O 1
ATOM 8082 N N . GLY B 1 431 ? 1.691 22.085 -46.919 1.00 80.87 431 GLY B N 1
ATOM 8083 C CA . GLY B 1 431 ? 0.860 20.905 -46.777 1.00 84.78 431 GLY B CA 1
ATOM 8084 C C . GLY B 1 431 ? 1.706 19.649 -46.670 1.00 79.11 431 GLY B C 1
ATOM 8085 O O . GLY B 1 431 ? 1.374 18.716 -45.924 1.00 72.42 431 GLY B O 1
ATOM 8086 N N . LYS B 1 432 ? 2.813 19.638 -47.411 1.00 80.59 432 LYS B N 1
ATOM 8087 C CA . LYS B 1 432 ? 3.736 18.511 -47.389 1.00 82.14 432 LYS B CA 1
ATOM 8088 C C . LYS B 1 432 ? 4.311 18.297 -45.993 1.00 81.79 432 LYS B C 1
ATOM 8089 O O . LYS B 1 432 ? 4.424 17.166 -45.560 1.00 90.03 432 LYS B O 1
ATOM 8095 N N . GLU B 1 433 ? 4.669 19.370 -45.291 1.00 77.05 433 GLU B N 1
ATOM 8096 C CA . GLU B 1 433 ? 5.231 19.237 -43.943 1.00 72.04 433 GLU B CA 1
ATOM 8097 C C . GLU B 1 433 ? 4.249 18.737 -42.898 1.00 68.21 433 GLU B C 1
ATOM 8098 O O . GLU B 1 433 ? 4.608 17.943 -42.031 1.00 68.69 433 GLU B O 1
ATOM 8104 N N . ILE B 1 434 ? 3.033 19.260 -42.928 1.00 71.39 434 ILE B N 1
ATOM 8105 C CA . ILE B 1 434 ? 2.010 18.811 -41.990 1.00 68.18 434 ILE B CA 1
ATOM 8106 C C . ILE B 1 434 ? 1.750 17.339 -42.271 1.00 62.64 434 ILE B C 1
ATOM 8107 O O . ILE B 1 434 ? 1.660 16.504 -41.350 1.00 76.97 434 ILE B O 1
ATOM 8112 N N . ALA B 1 435 ? 1.698 17.016 -43.558 1.00 70.29 435 ALA B N 1
ATOM 8113 C CA . ALA B 1 435 ? 1.533 15.632 -43.963 1.00 68.20 435 ALA B CA 1
ATOM 8114 C C . ALA B 1 435 ? 2.674 14.791 -43.395 1.00 66.30 435 ALA B C 1
ATOM 8115 O O . ALA B 1 435 ? 2.456 13.669 -42.949 1.00 61.84 435 ALA B O 1
ATOM 8117 N N . GLU B 1 436 ? 3.882 15.355 -43.412 1.00 63.16 436 GLU B N 1
ATOM 8118 C CA . GLU B 1 436 ? 5.096 14.699 -42.931 1.00 61.97 436 GLU B CA 1
ATOM 8119 C C . GLU B 1 436 ? 5.075 14.424 -41.434 1.00 58.42 436 GLU B C 1
ATOM 8120 O O . GLU B 1 436 ? 5.452 13.326 -40.985 1.00 56.79 436 GLU B O 1
ATOM 8126 N N . GLU B 1 437 ? 4.668 15.418 -40.648 1.00 58.22 437 GLU B N 1
ATOM 8127 C CA . GLU B 1 437 ? 4.571 15.217 -39.202 1.00 64.71 437 GLU B CA 1
ATOM 8128 C C . GLU B 1 437 ? 3.517 14.152 -38.896 1.00 58.79 437 GLU B C 1
ATOM 8129 O O . GLU B 1 437 ? 3.706 13.277 -38.016 1.00 58.82 437 GLU B O 1
ATOM 8135 N N . LEU B 1 438 ? 2.411 14.207 -39.636 1.00 52.59 438 LEU B N 1
ATOM 8136 C CA . LEU B 1 438 ? 1.378 13.202 -39.419 1.00 49.85 438 LEU B CA 1
ATOM 8137 C C . LEU B 1 438 ? 1.910 11.806 -39.768 1.00 53.04 438 LEU B C 1
ATOM 8138 O O . LEU B 1 438 ? 1.708 10.857 -39.008 1.00 51.50 438 LEU B O 1
ATOM 8143 N N . LEU B 1 439 ? 2.625 11.696 -40.888 1.00 51.19 439 LEU B N 1
ATOM 8144 C CA . LEU B 1 439 ? 3.147 10.409 -41.334 1.00 50.57 439 LEU B CA 1
ATOM 8145 C C . LEU B 1 439 ? 4.134 9.849 -40.315 1.00 50.19 439 LEU B C 1
ATOM 8146 O O . LEU B 1 439 ? 4.114 8.648 -40.019 1.00 46.62 439 LEU B O 1
ATOM 8151 N N . TYR B 1 440 ? 4.952 10.731 -39.737 1.00 50.23 440 TYR B N 1
ATOM 8152 C CA . TYR B 1 440 ? 5.896 10.310 -38.705 1.00 47.02 440 TYR B CA 1
ATOM 8153 C C . TYR B 1 440 ? 5.103 9.738 -37.559 1.00 43.38 440 TYR B C 1
ATOM 8154 O O . TYR B 1 440 ? 5.418 8.665 -37.051 1.00 44.76 440 TYR B O 1
ATOM 8163 N N . HIS B 1 441 ? 4.067 10.459 -37.145 1.00 48.90 441 HIS B N 1
ATOM 8164 C CA . HIS B 1 441 ? 3.259 9.972 -36.033 1.00 43.22 441 HIS B CA 1
ATOM 8165 C C . HIS B 1 441 ? 2.433 8.704 -36.329 1.00 47.21 441 HIS B C 1
ATOM 8166 O O . HIS B 1 441 ? 1.958 8.041 -35.401 1.00 43.83 441 HIS B O 1
ATOM 8173 N N . LEU B 1 442 ? 2.195 8.413 -37.608 1.00 46.06 442 LEU B N 1
ATOM 8174 C CA . LEU B 1 442 ? 1.492 7.184 -38.010 1.00 44.21 442 LEU B CA 1
ATOM 8175 C C . LEU B 1 442 ? 2.389 5.944 -38.075 1.00 47.23 442 LEU B C 1
ATOM 8176 O O . LEU B 1 442 ? 1.899 4.827 -38.287 1.00 44.26 442 LEU B O 1
ATOM 8181 N N . GLY B 1 443 ? 3.694 6.147 -37.892 1.00 47.17 443 GLY B N 1
ATOM 8182 C CA . GLY B 1 443 ? 4.662 5.068 -37.985 1.00 38.29 443 GLY B CA 1
ATOM 8183 C C . GLY B 1 443 ? 5.176 4.803 -39.395 1.00 45.40 443 GLY B C 1
ATOM 8184 O O . GLY B 1 443 ? 5.663 3.705 -39.694 1.00 41.47 443 GLY B O 1
ATOM 8185 N N . VAL B 1 444 ? 5.079 5.799 -40.269 1.00 44.27 444 VAL B N 1
ATOM 8186 C CA . VAL B 1 444 ? 5.671 5.673 -41.592 1.00 51.00 444 VAL B CA 1
ATOM 8187 C C . VAL B 1 444 ? 7.186 5.735 -41.427 1.00 52.59 444 VAL B C 1
ATOM 8188 O O . VAL B 1 444 ? 7.695 6.638 -40.755 1.00 50.80 444 VAL B O 1
ATOM 8192 N N . PRO B 1 445 ? 7.920 4.785 -42.034 1.00 57.32 445 PRO B N 1
ATOM 8193 C CA . PRO B 1 445 ? 9.381 4.867 -41.894 1.00 56.86 445 PRO B CA 1
ATOM 8194 C C . PRO B 1 445 ? 9.892 6.154 -42.502 1.00 56.87 445 PRO B C 1
ATOM 8195 O O . PRO B 1 445 ? 9.477 6.527 -43.600 1.00 66.92 445 PRO B O 1
ATOM 8199 N N . GLU B 1 446 ? 10.794 6.821 -41.797 1.00 56.62 446 GLU B N 1
ATOM 8200 C CA . GLU B 1 446 ? 11.266 8.139 -42.212 1.00 61.79 446 GLU B CA 1
ATOM 8201 C C . GLU B 1 446 ? 11.926 8.158 -43.598 1.00 58.79 446 GLU B C 1
ATOM 8202 O O . GLU B 1 446 ? 11.843 9.160 -44.295 1.00 71.83 446 GLU B O 1
ATOM 8208 N N . SER B 1 447 ? 12.586 7.071 -43.997 1.00 58.94 447 SER B N 1
ATOM 8209 C CA . SER B 1 447 ? 13.184 7.003 -45.340 1.00 62.60 447 SER B CA 1
ATOM 8210 C C . SER B 1 447 ? 12.122 7.072 -46.453 1.00 79.59 447 SER B C 1
ATOM 8211 O O . SER B 1 447 ? 12.386 7.616 -47.530 1.00 80.47 447 SER B O 1
ATOM 8214 N N . GLN B 1 448 ? 10.953 6.473 -46.209 1.00 71.21 448 GLN B N 1
ATOM 8215 C CA . GLN B 1 448 ? 9.841 6.455 -47.171 1.00 70.41 448 GLN B CA 1
ATOM 8216 C C . GLN B 1 448 ? 8.969 7.733 -47.175 1.00 79.25 448 GLN B C 1
ATOM 8217 O O . GLN B 1 448 ? 8.169 7.966 -48.111 1.00 83.49 448 GLN B O 1
ATOM 8223 N N . ILE B 1 449 ? 9.110 8.543 -46.122 1.00 74.92 449 ILE B N 1
ATOM 8224 C CA . ILE B 1 449 ? 8.172 9.645 -45.854 1.00 68.46 449 ILE B CA 1
ATOM 8225 C C . ILE B 1 449 ? 8.094 10.651 -46.992 1.00 67.38 449 ILE B C 1
ATOM 8226 O O . ILE B 1 449 ? 7.005 11.111 -47.334 1.00 70.94 449 ILE B O 1
ATOM 8231 N N . SER B 1 450 ? 9.237 10.997 -47.571 1.00 70.94 450 SER B N 1
ATOM 8232 C CA . SER B 1 450 ? 9.282 12.018 -48.618 1.00 77.65 450 SER B CA 1
ATOM 8233 C C . SER B 1 450 ? 8.519 11.633 -49.877 1.00 76.22 450 SER B C 1
ATOM 8234 O O . SER B 1 450 ? 7.737 12.422 -50.400 1.00 78.01 450 SER B O 1
ATOM 8237 N N . GLU B 1 451 ? 8.746 10.421 -50.363 1.00 80.40 451 GLU B N 1
ATOM 8238 C CA . GLU B 1 451 ? 8.027 9.921 -51.528 1.00 88.53 451 GLU B CA 1
ATOM 8239 C C . GLU B 1 451 ? 6.535 9.692 -51.202 1.00 81.43 451 GLU B C 1
ATOM 8240 O O . GLU B 1 451 ? 5.671 10.027 -52.008 1.00 80.64 451 GLU B O 1
ATOM 8246 N N . LEU B 1 452 ? 6.231 9.123 -50.032 1.00 80.38 452 LEU B N 1
ATOM 8247 C CA . LEU B 1 452 ? 4.823 8.886 -49.670 1.00 70.15 452 LEU B CA 1
ATOM 8248 C C . LEU B 1 452 ? 3.978 10.149 -49.479 1.00 73.96 452 LEU B C 1
ATOM 8249 O O . LEU B 1 452 ? 2.785 10.162 -49.810 1.00 70.65 452 LEU B O 1
ATOM 8254 N N . ALA B 1 453 ? 4.575 11.190 -48.908 1.00 79.08 453 ALA B N 1
ATOM 8255 C CA . ALA B 1 453 ? 3.880 12.467 -48.702 1.00 71.09 453 ALA B CA 1
ATOM 8256 C C . ALA B 1 453 ? 3.662 13.317 -49.956 1.00 93.72 453 ALA B C 1
ATOM 8257 O O . ALA B 1 453 ? 2.792 14.184 -49.967 1.00 97.26 453 ALA B O 1
ATOM 8259 N N . SER B 1 454 ? 4.467 13.110 -50.995 0.84 91.58 454 SER B N 1
ATOM 8260 C CA . SER B 1 454 ? 4.427 14.009 -52.154 0.84 88.84 454 SER B CA 1
ATOM 8261 C C . SER B 1 454 ? 3.213 13.850 -53.084 0.84 89.01 454 SER B C 1
ATOM 8262 O O . SER B 1 454 ? 2.479 12.863 -52.998 0.84 81.90 454 SER B O 1
ATOM 8265 N N . GLU B 1 455 ? 3.018 14.840 -53.959 1.00 87.26 455 GLU B N 1
ATOM 8266 C CA . GLU B 1 455 ? 1.750 15.051 -54.662 1.00 88.61 455 GLU B CA 1
ATOM 8267 C C . GLU B 1 455 ? 1.273 13.859 -55.489 1.00 89.64 455 GLU B C 1
ATOM 8268 O O . GLU B 1 455 ? 0.070 13.634 -55.612 1.00 88.49 455 GLU B O 1
ATOM 8274 N N . GLU B 1 456 ? 2.207 13.102 -56.054 1.00 94.11 456 GLU B N 1
ATOM 8275 C CA . GLU B 1 456 ? 1.866 11.893 -56.796 1.00 99.30 456 GLU B CA 1
ATOM 8276 C C . GLU B 1 456 ? 1.016 10.966 -55.927 1.00 94.61 456 GLU B C 1
ATOM 8277 O O . GLU B 1 456 ? 0.081 10.322 -56.409 1.00 89.12 456 GLU B O 1
ATOM 8283 N N . ASN B 1 457 ? 1.329 10.946 -54.633 1.00 89.39 457 ASN B N 1
ATOM 8284 C CA . ASN B 1 457 ? 0.649 10.083 -53.679 1.00 85.54 457 ASN B CA 1
ATOM 8285 C C . ASN B 1 457 ? -0.284 10.808 -52.693 1.00 88.11 457 ASN B C 1
ATOM 8286 O O . ASN B 1 457 ? -1.313 10.261 -52.283 1.00 82.49 457 ASN B O 1
ATOM 8299 N N . ASN B 1 459 ? -1.843 14.876 -51.608 1.00 78.04 459 ASN B N 1
ATOM 8300 C CA . ASN B 1 459 ? -1.947 16.304 -51.884 1.00 80.51 459 ASN B CA 1
ATOM 8301 C C . ASN B 1 459 ? -2.570 17.063 -50.710 1.00 96.23 459 ASN B C 1
ATOM 8302 O O . ASN B 1 459 ? -3.761 16.932 -50.453 1.00 76.63 459 ASN B O 1
ATOM 8307 N N . THR B 1 460 ? -1.789 17.911 -50.046 1.00 78.15 460 THR B N 1
ATOM 8308 C CA . THR B 1 460 ? -2.206 18.498 -48.767 1.00 75.92 460 THR B CA 1
ATOM 8309 C C . THR B 1 460 ? -2.196 20.024 -48.776 1.00 78.57 460 THR B C 1
ATOM 8310 O O . THR B 1 460 ? -1.193 20.637 -49.112 1.00 81.08 460 THR B O 1
ATOM 8314 N N . VAL B 1 461 ? -3.320 20.625 -48.405 1.00 78.05 461 VAL B N 1
ATOM 8315 C CA . VAL B 1 461 ? -3.519 22.078 -48.375 1.00 80.97 461 VAL B CA 1
ATOM 8316 C C . VAL B 1 461 ? -3.846 22.620 -46.984 1.00 80.42 461 VAL B C 1
ATOM 8317 O O . VAL B 1 461 ? -4.857 22.240 -46.391 1.00 77.04 461 VAL B O 1
ATOM 8321 N N . PRO B 1 462 ? -3.000 23.519 -46.457 1.00 79.21 462 PRO B N 1
ATOM 8322 C CA . PRO B 1 462 ? -3.275 24.109 -45.142 1.00 77.36 462 PRO B CA 1
ATOM 8323 C C . PRO B 1 462 ? -4.044 25.426 -45.197 1.00 90.30 462 PRO B C 1
ATOM 8324 O O . PRO B 1 462 ? -4.060 26.103 -46.227 1.00 91.84 462 PRO B O 1
ATOM 8328 N N . VAL B 1 463 ? -4.659 25.773 -44.069 1.00 88.19 463 VAL B N 1
ATOM 8329 C CA . VAL B 1 463 ? -5.358 27.039 -43.879 1.00 85.93 463 VAL B CA 1
ATOM 8330 C C . VAL B 1 463 ? -5.099 27.597 -42.477 1.00 77.56 463 VAL B C 1
ATOM 8331 O O . VAL B 1 463 ? -5.091 26.846 -41.496 1.00 74.17 463 VAL B O 1
ATOM 8335 N N . TYR B 1 464 ? -4.865 28.910 -42.401 1.00 89.90 464 TYR B N 1
ATOM 8336 C CA . TYR B 1 464 ? -4.636 29.615 -41.137 1.00 79.39 464 TYR B CA 1
ATOM 8337 C C . TYR B 1 464 ? -5.886 30.429 -40.818 1.00 84.58 464 TYR B C 1
ATOM 8338 O O . TYR B 1 464 ? -6.448 31.066 -41.708 1.00 82.34 464 TYR B O 1
ATOM 8355 N N . PRO B 1 466 ? -7.155 33.152 -37.844 1.00 83.19 466 PRO B N 1
ATOM 8356 C CA . PRO B 1 466 ? -6.969 33.940 -36.619 1.00 81.45 466 PRO B CA 1
ATOM 8357 C C . PRO B 1 466 ? -8.027 33.689 -35.558 1.00 76.47 466 PRO B C 1
ATOM 8358 O O . PRO B 1 466 ? -7.722 33.751 -34.372 1.00 75.30 466 PRO B O 1
ATOM 8362 N N . TYR B 1 467 ? -9.253 33.415 -35.984 1.00 75.56 467 TYR B N 1
ATOM 8363 C CA . TYR B 1 467 ? -10.383 33.459 -35.066 1.00 82.67 467 TYR B CA 1
ATOM 8364 C C . TYR B 1 467 ? -11.118 32.142 -34.737 1.00 79.67 467 TYR B C 1
ATOM 8365 O O . TYR B 1 467 ? -12.221 32.183 -34.186 1.00 68.44 467 TYR B O 1
ATOM 8374 N N . ILE B 1 468 ? -10.542 30.991 -35.073 1.00 68.17 468 ILE B N 1
ATOM 8375 C CA . ILE B 1 468 ? -11.244 29.720 -34.859 1.00 69.08 468 ILE B CA 1
ATOM 8376 C C . ILE B 1 468 ? -11.552 29.425 -33.376 1.00 65.57 468 ILE B C 1
ATOM 8377 O O . ILE B 1 468 ? -12.513 28.705 -33.060 1.00 59.31 468 ILE B O 1
ATOM 8382 N N . THR B 1 469 ? -10.768 30.003 -32.468 1.00 62.09 469 THR B N 1
ATOM 8383 C CA . THR B 1 469 ? -10.977 29.769 -31.035 1.00 60.94 469 THR B CA 1
ATOM 8384 C C . THR B 1 469 ? -11.737 30.877 -30.326 1.00 64.29 469 THR B C 1
ATOM 8385 O O . THR B 1 469 ? -11.865 30.865 -29.101 1.00 63.87 469 THR B O 1
ATOM 8389 N N . SER B 1 470 ? -12.260 31.813 -31.108 1.00 67.70 470 SER B N 1
ATOM 8390 C CA . SER B 1 470 ? -12.833 33.028 -30.566 1.00 65.83 470 SER B CA 1
ATOM 8391 C C . SER B 1 470 ? -14.064 32.819 -29.676 1.00 72.75 470 SER B C 1
ATOM 8392 O O . SER B 1 470 ? -14.210 33.513 -28.668 1.00 76.80 470 SER B O 1
ATOM 8395 N N . TYR B 1 471 ? -14.928 31.863 -30.026 1.00 61.95 471 TYR B N 1
ATOM 8396 C CA . TYR B 1 471 ? -16.162 31.648 -29.275 1.00 57.01 471 TYR B CA 1
ATOM 8397 C C . TYR B 1 471 ? -15.879 31.370 -27.808 1.00 60.70 471 TYR B C 1
ATOM 8398 O O . TYR B 1 471 ? -16.661 31.758 -26.937 1.00 57.64 471 TYR B O 1
ATOM 8407 N N . PHE B 1 472 ? -14.776 30.676 -27.539 1.00 53.79 472 PHE B N 1
ATOM 8408 C CA . PHE B 1 472 ? -14.513 30.148 -26.199 1.00 58.14 472 PHE B CA 1
ATOM 8409 C C . PHE B 1 472 ? -13.728 31.100 -25.295 1.00 66.24 472 PHE B C 1
ATOM 8410 O O . PHE B 1 472 ? -13.396 30.750 -24.151 1.00 60.80 472 PHE B O 1
ATOM 8426 N N . PRO B 1 474 ? -12.909 33.716 -22.589 1.00 64.89 474 PRO B N 1
ATOM 8427 C CA . PRO B 1 474 ? -13.627 33.884 -21.317 1.00 59.49 474 PRO B CA 1
ATOM 8428 C C . PRO B 1 474 ? -14.365 35.209 -21.329 1.00 76.38 474 PRO B C 1
ATOM 8429 O O . PRO B 1 474 ? -13.932 36.128 -22.029 1.00 85.15 474 PRO B O 1
ATOM 8433 N N . ARG B 1 475 ? -15.463 35.308 -20.589 1.00 77.74 475 ARG B N 1
ATOM 8434 C CA . ARG B 1 475 ? -16.349 36.462 -20.701 1.00 78.16 475 ARG B CA 1
ATOM 8435 C C . ARG B 1 475 ? -16.901 36.905 -19.355 1.00 65.79 475 ARG B C 1
ATOM 8436 O O . ARG B 1 475 ? -16.805 36.188 -18.356 1.00 68.27 475 ARG B O 1
ATOM 8444 N N . ARG B 1 476 ? -17.514 38.081 -19.350 1.00 73.53 476 ARG B N 1
ATOM 8445 C CA . ARG B 1 476 ? -18.052 38.675 -18.136 1.00 79.81 476 ARG B CA 1
ATOM 8446 C C . ARG B 1 476 ? -19.484 39.144 -18.427 1.00 91.33 476 ARG B C 1
ATOM 8447 O O . ARG B 1 476 ? -19.851 39.302 -19.588 1.00 71.40 476 ARG B O 1
ATOM 8455 N N . ASP B 1 477 ? -20.313 39.336 -17.402 1.00 94.90 477 ASP B N 1
ATOM 8456 C CA . ASP B 1 477 ? -21.690 39.767 -17.670 1.00 92.56 477 ASP B CA 1
ATOM 8457 C C . ASP B 1 477 ? -21.736 41.106 -18.385 1.00 85.92 477 ASP B C 1
ATOM 8458 O O . ASP B 1 477 ? -21.081 42.077 -17.992 1.00 85.94 477 ASP B O 1
ATOM 8463 N N . GLY B 1 478 ? -22.509 41.120 -19.465 1.00 82.95 478 GLY B N 1
ATOM 8464 C CA . GLY B 1 478 ? -22.603 42.274 -20.334 1.00 85.99 478 GLY B CA 1
ATOM 8465 C C . GLY B 1 478 ? -21.610 42.183 -21.473 1.00 83.66 478 GLY B C 1
ATOM 8466 O O . GLY B 1 478 ? -21.717 42.919 -22.453 1.00 87.57 478 GLY B O 1
ATOM 8467 N N . ASP B 1 479 ? -20.657 41.261 -21.364 1.00 86.73 479 ASP B N 1
ATOM 8468 C CA . ASP B 1 479 ? -19.703 41.055 -22.448 1.00 92.24 479 ASP B CA 1
ATOM 8469 C C . ASP B 1 479 ? -20.413 40.535 -23.685 1.00 89.21 479 ASP B C 1
ATOM 8470 O O . ASP B 1 479 ? -20.093 40.930 -24.793 1.00 77.88 479 ASP B O 1
ATOM 8475 N N . ARG B 1 480 ? -21.382 39.647 -23.497 1.00 91.90 480 ARG B N 1
ATOM 8476 C CA . ARG B 1 480 ? -22.190 39.188 -24.622 1.00 91.94 480 ARG B CA 1
ATOM 8477 C C . ARG B 1 480 ? -23.556 39.855 -24.582 1.00 87.36 480 ARG B C 1
ATOM 8478 O O . ARG B 1 480 ? -24.250 39.783 -23.567 1.00 86.20 480 ARG B O 1
ATOM 8486 N N . PRO B 1 481 ? -23.977 40.449 -25.711 1.00 75.32 481 PRO B N 1
ATOM 8487 C CA . PRO B 1 481 ? -25.241 41.196 -25.735 1.00 77.15 481 PRO B CA 1
ATOM 8488 C C . PRO B 1 481 ? -26.449 40.292 -25.883 1.00 88.49 481 PRO B C 1
ATOM 8489 O O . PRO B 1 481 ? -26.435 39.363 -26.690 1.00 89.29 481 PRO B O 1
ATOM 8493 N N . ASP B 1 482 ? -27.474 40.557 -25.082 1.00 74.04 482 ASP B N 1
ATOM 8494 C CA . ASP B 1 482 ? -28.693 39.769 -25.111 1.00 71.28 482 ASP B CA 1
ATOM 8495 C C . ASP B 1 482 ? -29.277 39.739 -26.526 1.00 75.49 482 ASP B C 1
ATOM 8496 O O . ASP B 1 482 ? -29.225 40.737 -27.235 1.00 79.73 482 ASP B O 1
ATOM 8501 N N . VAL B 1 483 ? -29.809 38.588 -26.940 1.00 75.16 483 VAL B N 1
ATOM 8502 C CA . VAL B 1 483 ? -30.389 38.412 -28.280 1.00 70.69 483 VAL B CA 1
ATOM 8503 C C . VAL B 1 483 ? -31.430 39.498 -28.573 1.00 76.81 483 VAL B C 1
ATOM 8504 O O . VAL B 1 483 ? -31.486 40.042 -29.683 1.00 74.71 483 VAL B O 1
ATOM 8508 N N . VAL B 1 484 ? -32.242 39.818 -27.570 1.00 72.05 484 VAL B N 1
ATOM 8509 C CA . VAL B 1 484 ? -33.059 41.030 -27.612 1.00 77.03 484 VAL B CA 1
ATOM 8510 C C . VAL B 1 484 ? -32.626 41.913 -26.456 1.00 80.99 484 VAL B C 1
ATOM 8511 O O . VAL B 1 484 ? -32.911 41.606 -25.294 1.00 75.82 484 VAL B O 1
ATOM 8515 N N . PRO B 1 485 ? -31.898 42.998 -26.765 1.00 86.80 485 PRO B N 1
ATOM 8516 C CA . PRO B 1 485 ? -31.460 43.885 -25.686 1.00 92.85 485 PRO B CA 1
ATOM 8517 C C . PRO B 1 485 ? -32.672 44.547 -25.035 1.00 93.87 485 PRO B C 1
ATOM 8518 O O . PRO B 1 485 ? -33.695 44.747 -25.699 1.00 85.88 485 PRO B O 1
ATOM 8522 N N . GLU B 1 486 ? -32.559 44.855 -23.748 1.00 94.51 486 GLU B N 1
ATOM 8523 C CA . GLU B 1 486 ? -33.671 45.381 -22.979 1.00 96.60 486 GLU B CA 1
ATOM 8524 C C . GLU B 1 486 ? -34.095 46.692 -23.631 1.00 100.42 486 GLU B C 1
ATOM 8525 O O . GLU B 1 486 ? -33.337 47.667 -23.630 1.00 94.68 486 GLU B O 1
ATOM 8531 N N . GLY B 1 487 ? -35.297 46.710 -24.211 1.00 96.86 487 GLY B N 1
ATOM 8532 C CA . GLY B 1 487 ? -35.765 47.891 -24.921 1.00 95.55 487 GLY B CA 1
ATOM 8533 C C . GLY B 1 487 ? -35.645 47.941 -26.444 1.00 96.64 487 GLY B C 1
ATOM 8534 O O . GLY B 1 487 ? -36.112 48.898 -27.058 1.00 100.27 487 GLY B O 1
ATOM 8535 N N . SER B 1 488 ? -34.981 46.961 -27.055 1.00 93.84 488 SER B N 1
ATOM 8536 C CA . SER B 1 488 ? -34.812 46.923 -28.523 1.00 94.84 488 SER B CA 1
ATOM 8537 C C . SER B 1 488 ? -36.131 46.748 -29.305 1.00 102.98 488 SER B C 1
ATOM 8538 O O . SER B 1 488 ? -37.059 46.109 -28.807 1.00 103.89 488 SER B O 1
ATOM 8541 N N . ILE B 1 489 ? -36.206 47.276 -30.533 1.00 97.53 489 ILE B N 1
ATOM 8542 C CA . ILE B 1 489 ? -37.469 47.236 -31.290 1.00 97.93 489 ILE B CA 1
ATOM 8543 C C . ILE B 1 489 ? -37.491 46.572 -32.692 1.00 97.19 489 ILE B C 1
ATOM 8544 O O . ILE B 1 489 ? -38.468 45.905 -33.037 1.00 95.23 489 ILE B O 1
ATOM 8549 N N . ASN B 1 490 ? -36.425 46.689 -33.478 1.00 98.65 490 ASN B N 1
ATOM 8550 C CA . ASN B 1 490 ? -36.363 45.937 -34.745 1.00 109.43 490 ASN B CA 1
ATOM 8551 C C . ASN B 1 490 ? -34.964 45.364 -35.004 1.00 104.58 490 ASN B C 1
ATOM 8552 O O . ASN B 1 490 ? -34.618 45.012 -36.133 1.00 96.87 490 ASN B O 1
ATOM 8557 N N . LEU B 1 491 ? -34.169 45.280 -33.942 1.00 94.99 491 LEU B N 1
ATOM 8558 C CA . LEU B 1 491 ? -32.782 44.839 -34.047 1.00 93.99 491 LEU B CA 1
ATOM 8559 C C . LEU B 1 491 ? -32.411 43.642 -33.175 1.00 89.22 491 LEU B C 1
ATOM 8560 O O . LEU B 1 491 ? -32.627 43.644 -31.963 1.00 87.81 491 LEU B O 1
ATOM 8565 N N . ALA B 1 492 ? -31.829 42.626 -33.794 1.00 86.92 492 ALA B N 1
ATOM 8566 C CA . ALA B 1 492 ? -31.351 41.473 -33.041 1.00 82.59 492 ALA B CA 1
ATOM 8567 C C . ALA B 1 492 ? -30.019 40.936 -33.553 1.00 83.05 492 ALA B C 1
ATOM 8568 O O . ALA B 1 492 ? -29.697 41.036 -34.741 1.00 83.81 492 ALA B O 1
ATOM 8570 N N . PHE B 1 493 ? -29.222 40.422 -32.624 1.00 79.52 493 PHE B N 1
ATOM 8571 C CA . PHE B 1 493 ? -27.984 39.735 -32.956 1.00 78.23 493 PHE B CA 1
ATOM 8572 C C . PHE B 1 493 ? -28.204 38.228 -32.867 1.00 75.72 493 PHE B C 1
ATOM 8573 O O . PHE B 1 493 ? -28.803 37.718 -31.918 1.00 70.96 493 PHE B O 1
ATOM 8581 N N . ILE B 1 494 ? -27.708 37.524 -33.874 1.00 75.66 494 ILE B N 1
ATOM 8582 C CA . ILE B 1 494 ? -27.846 36.084 -33.964 1.00 69.16 494 ILE B CA 1
ATOM 8583 C C . ILE B 1 494 ? -26.491 35.427 -34.246 1.00 68.17 494 ILE B C 1
ATOM 8584 O O . ILE B 1 494 ? -25.617 36.033 -34.863 1.00 70.92 494 ILE B O 1
ATOM 8589 N N . GLY B 1 495 ? -26.305 34.199 -33.777 1.00 65.69 495 GLY B N 1
ATOM 8590 C CA . GLY B 1 495 ? -25.052 33.506 -34.001 1.00 63.28 495 GLY B CA 1
ATOM 8591 C C . GLY B 1 495 ? -24.353 33.206 -32.698 1.00 61.11 495 GLY B C 1
ATOM 8592 O O . GLY B 1 495 ? -24.862 33.535 -31.621 1.00 60.52 495 GLY B O 1
ATOM 8593 N N . ASN B 1 496 ? -23.163 32.615 -32.804 1.00 64.91 496 ASN B N 1
ATOM 8594 C CA . ASN B 1 496 ? -22.464 32.094 -31.636 1.00 62.57 496 ASN B CA 1
ATOM 8595 C C . ASN B 1 496 ? -21.723 33.115 -30.783 1.00 59.73 496 ASN B C 1
ATOM 8596 O O . ASN B 1 496 ? -21.056 32.746 -29.821 1.00 72.89 496 ASN B O 1
ATOM 8601 N N . PHE B 1 497 ? -21.871 34.395 -31.104 1.00 80.52 497 PHE B N 1
ATOM 8602 C CA . PHE B 1 497 ? -21.378 35.456 -30.229 1.00 77.42 497 PHE B CA 1
ATOM 8603 C C . PHE B 1 497 ? -22.522 36.233 -29.550 1.00 79.88 497 PHE B C 1
ATOM 8604 O O . PHE B 1 497 ? -22.279 37.152 -28.764 1.00 86.83 497 PHE B O 1
ATOM 8612 N N . ALA B 1 498 ? -23.763 35.857 -29.854 1.00 71.49 498 ALA B N 1
ATOM 8613 C CA . ALA B 1 498 ? -24.933 36.462 -29.225 1.00 65.98 498 ALA B CA 1
ATOM 8614 C C . ALA B 1 498 ? -25.251 35.775 -27.900 1.00 62.81 498 ALA B C 1
ATOM 8615 O O . ALA B 1 498 ? -24.869 34.619 -27.693 1.00 63.57 498 ALA B O 1
ATOM 8617 N N . GLU B 1 499 ? -25.932 36.479 -26.997 1.00 63.84 499 GLU B N 1
ATOM 8618 C CA . GLU B 1 499 ? -26.283 35.901 -25.698 1.00 69.11 499 GLU B CA 1
ATOM 8619 C C . GLU B 1 499 ? -27.743 35.439 -25.616 1.00 68.42 499 GLU B C 1
ATOM 8620 O O . GLU B 1 499 ? -28.654 36.231 -25.366 1.00 63.26 499 GLU B O 1
ATOM 8626 N N . SER B 1 500 ? -27.954 34.152 -25.856 1.00 63.81 500 SER B N 1
ATOM 8627 C CA . SER B 1 500 ? -29.240 33.540 -25.594 1.00 53.70 500 SER B CA 1
ATOM 8628 C C . SER B 1 500 ? -29.427 33.532 -24.085 1.00 59.99 500 SER B C 1
ATOM 8629 O O . SER B 1 500 ? -28.460 33.371 -23.336 1.00 64.02 500 SER B O 1
ATOM 8632 N N . PRO B 1 501 ? -30.672 33.739 -23.624 1.00 57.48 501 PRO B N 1
ATOM 8633 C CA . PRO B 1 501 ? -30.943 33.723 -22.184 1.00 57.56 501 PRO B CA 1
ATOM 8634 C C . PRO B 1 501 ? -30.914 32.312 -21.611 1.00 58.08 501 PRO B C 1
ATOM 8635 O O . PRO B 1 501 ? -31.115 32.130 -20.413 1.00 64.60 501 PRO B O 1
ATOM 8639 N N . THR B 1 502 ? -30.699 31.320 -22.465 1.00 54.20 502 THR B N 1
ATOM 8640 C CA . THR B 1 502 ? -30.533 29.945 -22.001 1.00 56.00 502 THR B CA 1
ATOM 8641 C C . THR B 1 502 ? -29.083 29.631 -21.643 1.00 59.29 502 THR B C 1
ATOM 8642 O O . THR B 1 502 ? -28.188 30.464 -21.787 1.00 66.53 502 THR B O 1
ATOM 8646 N N . ARG B 1 503 ? -28.874 28.421 -21.147 1.00 53.21 503 ARG B N 1
ATOM 8647 C CA . ARG B 1 503 ? -27.557 27.940 -20.764 1.00 46.13 503 ARG B CA 1
ATOM 8648 C C . ARG B 1 503 ? -26.922 27.204 -21.927 1.00 43.86 503 ARG B C 1
ATOM 8649 O O . ARG B 1 503 ? -26.020 26.396 -21.727 1.00 48.50 503 ARG B O 1
ATOM 8657 N N . ASP B 1 504 ? -27.420 27.443 -23.137 1.00 43.99 504 ASP B N 1
ATOM 8658 C CA . ASP B 1 504 ? -26.937 26.699 -24.291 1.00 44.92 504 ASP B CA 1
ATOM 8659 C C . ASP B 1 504 ? -25.462 26.963 -24.635 1.00 52.38 504 ASP B C 1
ATOM 8660 O O . ASP B 1 504 ? -24.884 27.962 -24.216 1.00 45.90 504 ASP B O 1
ATOM 8665 N N . THR B 1 505 ? -24.890 26.082 -25.451 1.00 47.22 505 THR B N 1
ATOM 8666 C CA . THR B 1 505 ? -23.451 26.042 -25.684 1.00 44.80 505 THR B CA 1
ATOM 8667 C C . THR B 1 505 ? -23.033 26.563 -27.059 1.00 46.93 505 THR B C 1
ATOM 8668 O O . THR B 1 505 ? -23.618 26.177 -28.073 1.00 49.50 505 THR B O 1
ATOM 8672 N N . VAL B 1 506 ? -22.018 27.431 -27.098 1.00 47.05 506 VAL B N 1
ATOM 8673 C CA . VAL B 1 506 ? -21.517 27.935 -28.377 1.00 44.67 506 VAL B CA 1
ATOM 8674 C C . VAL B 1 506 ? -20.486 26.989 -29.006 1.00 51.12 506 VAL B C 1
ATOM 8675 O O . VAL B 1 506 ? -20.110 25.972 -28.408 1.00 47.83 506 VAL B O 1
ATOM 8679 N N . PHE B 1 507 ? -20.003 27.365 -30.189 1.00 54.39 507 PHE B N 1
ATOM 8680 C CA . PHE B 1 507 ? -19.277 26.467 -31.098 1.00 55.67 507 PHE B CA 1
ATOM 8681 C C . PHE B 1 507 ? -20.179 25.298 -31.521 1.00 50.52 507 PHE B C 1
ATOM 8682 O O . PHE B 1 507 ? -19.695 24.229 -31.895 1.00 51.88 507 PHE B O 1
ATOM 8690 N N . THR B 1 508 ? -21.493 25.524 -31.473 1.00 46.63 508 THR B N 1
ATOM 8691 C CA . THR B 1 508 ? -22.470 24.574 -32.012 1.00 44.71 508 THR B CA 1
ATOM 8692 C C . THR B 1 508 ? -23.433 25.253 -32.976 1.00 49.61 508 THR B C 1
ATOM 8693 O O . THR B 1 508 ? -23.822 26.407 -32.784 1.00 48.91 508 THR B O 1
ATOM 8697 N N . THR B 1 509 ? -23.801 24.529 -34.021 1.00 48.90 509 THR B N 1
ATOM 8698 C CA . THR B 1 509 ? -24.811 24.993 -34.960 1.00 50.13 509 THR B CA 1
ATOM 8699 C C . THR B 1 509 ? -26.178 25.144 -34.272 1.00 50.10 509 THR B C 1
ATOM 8700 O O . THR B 1 509 ? -27.010 26.001 -34.645 1.00 58.15 509 THR B O 1
ATOM 8704 N N . GLU B 1 510 ? -26.408 24.310 -33.261 1.00 44.26 510 GLU B N 1
ATOM 8705 C CA . GLU B 1 510 ? -27.648 24.369 -32.508 1.00 44.31 510 GLU B CA 1
ATOM 8706 C C . GLU B 1 510 ? -27.826 25.754 -31.886 1.00 51.44 510 GLU B C 1
ATOM 8707 O O . GLU B 1 510 ? -28.933 26.289 -31.865 1.00 53.59 510 GLU B O 1
ATOM 8713 N N . TYR B 1 511 ? -26.739 26.340 -31.399 1.00 44.14 511 TYR B N 1
ATOM 8714 C CA . TYR B 1 511 ? -26.796 27.690 -30.848 1.00 48.37 511 TYR B CA 1
ATOM 8715 C C . TYR B 1 511 ? -27.206 28.714 -31.896 1.00 48.15 511 TYR B C 1
ATOM 8716 O O . TYR B 1 511 ? -27.980 29.628 -31.617 1.00 56.18 511 TYR B O 1
ATOM 8725 N N . SER B 1 512 ? -26.688 28.560 -33.106 1.00 49.61 512 SER B N 1
ATOM 8726 C CA . SER B 1 512 ? -27.027 29.479 -34.183 1.00 52.99 512 SER B CA 1
ATOM 8727 C C . SER B 1 512 ? -28.525 29.401 -34.475 1.00 57.46 512 SER B C 1
ATOM 8728 O O . SER B 1 512 ? -29.227 30.437 -34.522 1.00 66.13 512 SER B O 1
ATOM 8731 N N . VAL B 1 513 ? -29.025 28.173 -34.623 1.00 53.50 513 VAL B N 1
ATOM 8732 C CA . VAL B 1 513 ? -30.447 27.996 -34.905 1.00 53.66 513 VAL B CA 1
ATOM 8733 C C . VAL B 1 513 ? -31.299 28.549 -33.760 1.00 62.30 513 VAL B C 1
ATOM 8734 O O . VAL B 1 513 ? -32.329 29.185 -33.996 1.00 72.02 513 VAL B O 1
ATOM 8738 N N . ARG B 1 514 ? -30.856 28.333 -32.523 1.00 56.06 514 ARG B N 1
ATOM 8739 C CA . ARG B 1 514 ? -31.588 28.814 -31.354 1.00 46.45 514 ARG B CA 1
ATOM 8740 C C . ARG B 1 514 ? -31.661 30.327 -31.332 1.00 63.08 514 ARG B C 1
ATOM 8741 O O . ARG B 1 514 ? -32.707 30.899 -31.006 1.00 62.71 514 ARG B O 1
ATOM 8749 N N . THR B 1 515 ? -30.551 30.983 -31.660 1.00 60.04 515 THR B N 1
ATOM 8750 C CA . THR B 1 515 ? -30.552 32.433 -31.651 1.00 55.91 515 THR B CA 1
ATOM 8751 C C . THR B 1 515 ? -31.509 32.930 -32.707 1.00 58.19 515 THR B C 1
ATOM 8752 O O . THR B 1 515 ? -32.310 33.842 -32.452 1.00 60.04 515 THR B O 1
ATOM 8756 N N . ALA B 1 516 ? -31.460 32.311 -33.886 1.00 69.12 516 ALA B N 1
ATOM 8757 C CA . ALA B 1 516 ? -32.388 32.727 -34.945 1.00 67.79 516 ALA B CA 1
ATOM 8758 C C . ALA B 1 516 ? -33.839 32.582 -34.475 1.00 59.10 516 ALA B C 1
ATOM 8759 O O . ALA B 1 516 ? -34.655 33.490 -34.665 1.00 69.33 516 ALA B O 1
ATOM 8769 N N . GLU B 1 518 ? -35.161 32.380 -31.274 1.00 54.23 518 GLU B N 1
ATOM 8770 C CA . GLU B 1 518 ? -35.502 33.283 -30.187 1.00 60.74 518 GLU B CA 1
ATOM 8771 C C . GLU B 1 518 ? -35.689 34.708 -30.729 1.00 68.77 518 GLU B C 1
ATOM 8772 O O . GLU B 1 518 ? -36.627 35.426 -30.348 1.00 70.80 518 GLU B O 1
ATOM 8778 N N . ALA B 1 519 ? -34.817 35.097 -31.651 1.00 66.17 519 ALA B N 1
ATOM 8779 C CA . ALA B 1 519 ? -34.904 36.425 -32.234 1.00 67.55 519 ALA B CA 1
ATOM 8780 C C . ALA B 1 519 ? -36.189 36.604 -33.034 1.00 68.95 519 ALA B C 1
ATOM 8781 O O . ALA B 1 519 ? -36.921 37.573 -32.819 1.00 69.69 519 ALA B O 1
ATOM 8783 N N . VAL B 1 520 ? -36.478 35.659 -33.927 1.00 68.12 520 VAL B N 1
ATOM 8784 C CA . VAL B 1 520 ? -37.674 35.763 -34.762 1.00 67.08 520 VAL B CA 1
ATOM 8785 C C . VAL B 1 520 ? -38.947 35.720 -33.932 1.00 65.66 520 VAL B C 1
ATOM 8786 O O . VAL B 1 520 ? -39.842 36.509 -34.141 1.00 67.97 520 VAL B O 1
ATOM 8790 N N . TYR B 1 521 ? -39.013 34.785 -32.993 1.00 77.86 521 TYR B N 1
ATOM 8791 C CA . TYR B 1 521 ? -40.197 34.602 -32.159 1.00 68.83 521 TYR B CA 1
ATOM 8792 C C . TYR B 1 521 ? -40.446 35.822 -31.279 1.00 64.67 521 TYR B C 1
ATOM 8793 O O . TYR B 1 521 ? -41.593 36.248 -31.114 1.00 63.35 521 TYR B O 1
ATOM 8802 N N . THR B 1 522 ? -39.373 36.379 -30.717 1.00 66.05 522 THR B N 1
ATOM 8803 C CA . THR B 1 522 ? -39.492 37.566 -29.872 1.00 74.34 522 THR B CA 1
ATOM 8804 C C . THR B 1 522 ? -39.905 38.802 -30.662 1.00 72.87 522 THR B C 1
ATOM 8805 O O . THR B 1 522 ? -40.891 39.463 -30.319 1.00 74.66 522 THR B O 1
ATOM 8809 N N . LEU B 1 523 ? -39.193 39.078 -31.749 1.00 72.43 523 LEU B N 1
ATOM 8810 C CA . LEU B 1 523 ? -39.442 40.294 -32.519 1.00 76.87 523 LEU B CA 1
ATOM 8811 C C . LEU B 1 523 ? -40.762 40.253 -33.281 1.00 82.18 523 LEU B C 1
ATOM 8812 O O . LEU B 1 523 ? -41.507 41.238 -33.314 1.00 81.17 523 LEU B O 1
ATOM 8817 N N . LEU B 1 524 ? -41.062 39.106 -33.876 1.00 80.70 524 LEU B N 1
ATOM 8818 C CA . LEU B 1 524 ? -42.250 38.988 -34.702 1.00 83.87 524 LEU B CA 1
ATOM 8819 C C . LEU B 1 524 ? -43.426 38.377 -33.945 1.00 78.92 524 LEU B C 1
ATOM 8820 O O . LEU B 1 524 ? -44.443 38.044 -34.546 1.00 72.41 524 LEU B O 1
ATOM 8825 N N . ASN B 1 525 ? -43.275 38.251 -32.627 1.00 80.52 525 ASN B N 1
ATOM 8826 C CA . ASN B 1 525 ? -44.349 37.796 -31.747 1.00 82.17 525 ASN B CA 1
ATOM 8827 C C . ASN B 1 525 ? -45.006 36.494 -32.188 1.00 76.27 525 ASN B C 1
ATOM 8828 O O . ASN B 1 525 ? -46.233 36.410 -32.297 1.00 74.42 525 ASN B O 1
ATOM 8833 N N . VAL B 1 526 ? -44.182 35.482 -32.436 1.00 70.72 526 VAL B N 1
ATOM 8834 C CA . VAL B 1 526 ? -44.663 34.170 -32.838 1.00 64.92 526 VAL B CA 1
ATOM 8835 C C . VAL B 1 526 ? -45.137 33.383 -31.605 1.00 60.04 526 VAL B C 1
ATOM 8836 O O . VAL B 1 526 ? -44.349 33.102 -30.696 1.00 56.90 526 VAL B O 1
ATOM 8840 N N . ASP B 1 527 ? -46.416 33.015 -31.588 1.00 54.87 527 ASP B N 1
ATOM 8841 C CA . ASP B 1 527 ? -47.041 32.367 -30.431 1.00 51.83 527 ASP B CA 1
ATOM 8842 C C . ASP B 1 527 ? -46.881 30.847 -30.446 1.00 52.43 527 ASP B C 1
ATOM 8843 O O . ASP B 1 527 ? -47.830 30.105 -30.716 1.00 50.21 527 ASP B O 1
ATOM 8848 N N . ARG B 1 528 ? -45.656 30.403 -30.161 1.00 47.78 528 ARG B N 1
ATOM 8849 C CA . ARG B 1 528 ? -45.309 28.986 -30.046 1.00 45.40 528 ARG B CA 1
ATOM 8850 C C . ARG B 1 528 ? -44.079 28.856 -29.172 1.00 47.20 528 ARG B C 1
ATOM 8851 O O . ARG B 1 528 ? -43.218 29.730 -29.195 1.00 49.51 528 ARG B O 1
ATOM 8859 N N . GLY B 1 529 ? -43.977 27.757 -28.436 1.00 48.63 529 GLY B N 1
ATOM 8860 C CA . GLY B 1 529 ? -42.822 27.541 -27.592 1.00 53.70 529 GLY B CA 1
ATOM 8861 C C . GLY B 1 529 ? -41.528 27.366 -28.366 1.00 52.05 529 GLY B C 1
ATOM 8862 O O . GLY B 1 529 ? -41.502 26.758 -29.445 1.00 51.58 529 GLY B O 1
ATOM 8863 N N . VAL B 1 530 ? -40.458 27.934 -27.817 1.00 50.11 530 VAL B N 1
ATOM 8864 C CA . VAL B 1 530 ? -39.103 27.645 -28.258 1.00 41.92 530 VAL B CA 1
ATOM 8865 C C . VAL B 1 530 ? -38.666 26.537 -27.317 1.00 45.05 530 VAL B C 1
ATOM 8866 O O . VAL B 1 530 ? -38.882 26.634 -26.104 1.00 42.82 530 VAL B O 1
ATOM 8870 N N . PRO B 1 531 ? -38.119 25.439 -27.862 1.00 43.07 531 PRO B N 1
ATOM 8871 C CA . PRO B 1 531 ? -37.709 24.375 -26.940 1.00 43.38 531 PRO B CA 1
ATOM 8872 C C . PRO B 1 531 ? -36.620 24.864 -25.986 1.00 41.24 531 PRO B C 1
ATOM 8873 O O . PRO B 1 531 ? -35.704 25.559 -26.420 1.00 44.02 531 PRO B O 1
ATOM 8877 N N . GLU B 1 532 ? -36.753 24.550 -24.701 1.00 42.74 532 GLU B N 1
ATOM 8878 C CA . GLU B 1 532 ? -35.713 24.856 -23.733 1.00 40.43 532 GLU B CA 1
ATOM 8879 C C . GLU B 1 532 ? -34.515 23.989 -24.092 1.00 43.56 532 GLU B C 1
ATOM 8880 O O . GLU B 1 532 ? -34.650 23.017 -24.840 1.00 42.21 532 GLU B O 1
ATOM 8886 N N . VAL B 1 533 ? -33.344 24.326 -23.574 1.00 40.46 533 VAL B N 1
ATOM 8887 C CA . VAL B 1 533 ? -32.190 23.470 -23.789 1.00 39.85 533 VAL B CA 1
ATOM 8888 C C . VAL B 1 533 ? -32.562 22.118 -23.191 1.00 32.51 533 VAL B C 1
ATOM 8889 O O . VAL B 1 533 ? -33.131 22.076 -22.097 1.00 42.77 533 VAL B O 1
ATOM 8893 N N . PHE B 1 534 ? -32.278 21.025 -23.896 1.00 30.87 534 PHE B N 1
ATOM 8894 C CA . PHE B 1 534 ? -32.731 19.705 -23.443 1.00 34.16 534 PHE B CA 1
ATOM 8895 C C . PHE B 1 534 ? -32.286 19.440 -22.008 1.00 43.23 534 PHE B C 1
ATOM 8896 O O . PHE B 1 534 ? -31.114 19.638 -21.661 1.00 50.05 534 PHE B O 1
ATOM 8904 N N . ASP B 1 535 ? -33.225 19.018 -21.169 1.00 41.21 535 ASP B N 1
ATOM 8905 C CA . ASP B 1 535 ? -33.035 19.089 -19.723 1.00 31.38 535 ASP B CA 1
ATOM 8906 C C . ASP B 1 535 ? -32.350 17.869 -19.095 1.00 29.71 535 ASP B C 1
ATOM 8907 O O . ASP B 1 535 ? -32.683 17.475 -17.977 1.00 30.76 535 ASP B O 1
ATOM 8912 N N . SER B 1 536 ? -31.381 17.288 -19.796 1.00 31.99 536 SER B N 1
ATOM 8913 C CA . SER B 1 536 ? -30.706 16.103 -19.287 1.00 28.03 536 SER B CA 1
ATOM 8914 C C . SER B 1 536 ? -30.021 16.347 -17.942 1.00 31.53 536 SER B C 1
ATOM 8915 O O . SER B 1 536 ? -29.997 15.454 -17.090 1.00 41.60 536 SER B O 1
ATOM 8918 N N . ILE B 1 537 ? -29.489 17.546 -17.725 1.00 34.06 537 ILE B N 1
ATOM 8919 C CA . ILE B 1 537 ? -28.789 17.835 -16.471 1.00 31.65 537 ILE B CA 1
ATOM 8920 C C . ILE B 1 537 ? -29.763 17.865 -15.279 1.00 40.36 537 ILE B C 1
ATOM 8921 O O . ILE B 1 537 ? -29.334 17.781 -14.113 1.00 34.21 537 ILE B O 1
ATOM 8926 N N . TYR B 1 538 ? -31.063 18.004 -15.554 1.00 27.91 538 TYR B N 1
ATOM 8927 C CA . TYR B 1 538 ? -32.043 18.005 -14.464 1.00 32.13 538 TYR B CA 1
ATOM 8928 C C . TYR B 1 538 ? -32.733 16.651 -14.309 1.00 31.22 538 TYR B C 1
ATOM 8929 O O . TYR B 1 538 ? -33.513 16.444 -13.383 1.00 38.79 538 TYR B O 1
ATOM 8938 N N . ASP B 1 539 ? -32.411 15.729 -15.205 1.00 28.12 539 ASP B N 1
ATOM 8939 C CA . ASP B 1 539 ? -32.955 14.377 -15.173 1.00 38.71 539 ASP B CA 1
ATOM 8940 C C . ASP B 1 539 ? -32.082 13.559 -14.227 1.00 42.44 539 ASP B C 1
ATOM 8941 O O . ASP B 1 539 ? -30.910 13.290 -14.534 1.00 39.94 539 ASP B O 1
ATOM 8946 N N . ILE B 1 540 ? -32.648 13.150 -13.091 1.00 36.27 540 ILE B N 1
ATOM 8947 C CA . ILE B 1 540 ? -31.868 12.430 -12.084 1.00 42.17 540 ILE B CA 1
ATOM 8948 C C . ILE B 1 540 ? -31.239 11.144 -12.643 1.00 44.11 540 ILE B C 1
ATOM 8949 O O . ILE B 1 540 ? -30.141 10.745 -12.231 1.00 31.92 540 ILE B O 1
ATOM 8954 N N . ARG B 1 541 ? -31.945 10.500 -13.575 1.00 37.80 541 ARG B N 1
ATOM 8955 C CA . ARG B 1 541 ? -31.436 9.299 -14.241 1.00 33.24 541 ARG B CA 1
ATOM 8956 C C . ARG B 1 541 ? -30.134 9.618 -14.960 1.00 30.41 541 ARG B C 1
ATOM 8957 O O . ARG B 1 541 ? -29.211 8.810 -14.962 1.00 40.95 541 ARG B O 1
ATOM 8965 N N . GLN B 1 542 ? -30.067 10.787 -15.585 1.00 36.45 542 GLN B N 1
ATOM 8966 C CA . GLN B 1 542 ? -28.849 11.219 -16.280 1.00 35.31 542 GLN B CA 1
ATOM 8967 C C . GLN B 1 542 ? -27.707 11.553 -15.314 1.00 33.68 542 GLN B C 1
ATOM 8968 O O . GLN B 1 542 ? -26.535 11.317 -15.618 1.00 31.78 542 GLN B O 1
ATOM 8974 N N . LEU B 1 543 ? -28.045 12.133 -14.169 1.00 33.82 543 LEU B N 1
ATOM 8975 C CA . LEU B 1 543 ? -27.045 12.408 -13.138 1.00 36.87 543 LEU B CA 1
ATOM 8976 C C . LEU B 1 543 ? -26.417 11.103 -12.634 1.00 42.84 543 LEU B C 1
ATOM 8977 O O . LEU B 1 543 ? -25.170 10.962 -12.541 1.00 38.79 543 LEU B O 1
ATOM 8982 N N . LEU B 1 544 ? -27.281 10.133 -12.337 1.00 31.76 544 LEU B N 1
ATOM 8983 C CA . LEU B 1 544 ? -26.802 8.836 -11.875 1.00 39.15 544 LEU B CA 1
ATOM 8984 C C . LEU B 1 544 ? -25.962 8.161 -12.967 1.00 38.76 544 LEU B C 1
ATOM 8985 O O . LEU B 1 544 ? -24.836 7.678 -12.707 1.00 36.92 544 LEU B O 1
ATOM 8990 N N . ARG B 1 545 ? -26.492 8.154 -14.192 1.00 29.49 545 ARG B N 1
ATOM 8991 C CA . ARG B 1 545 ? -25.816 7.519 -15.326 1.00 29.87 545 ARG B CA 1
ATOM 8992 C C . ARG B 1 545 ? -24.420 8.121 -15.548 1.00 30.44 545 ARG B C 1
ATOM 8993 O O . ARG B 1 545 ? -23.438 7.407 -15.808 1.00 31.74 545 ARG B O 1
ATOM 9001 N N . ALA B 1 546 ? -24.348 9.443 -15.449 1.00 32.82 546 ALA B N 1
ATOM 9002 C CA . ALA B 1 546 ? -23.089 10.163 -15.580 1.00 32.27 546 ALA B CA 1
ATOM 9003 C C . ALA B 1 546 ? -22.111 9.776 -14.482 1.00 34.51 546 ALA B C 1
ATOM 9004 O O . ALA B 1 546 ? -20.934 9.587 -14.754 1.00 32.56 546 ALA B O 1
ATOM 9014 N N . TYR B 1 548 ? -21.967 6.989 -13.045 1.00 37.55 548 TYR B N 1
ATOM 9015 C CA . TYR B 1 548 ? -21.535 5.636 -13.405 1.00 36.10 548 TYR B CA 1
ATOM 9016 C C . TYR B 1 548 ? -20.456 5.645 -14.499 1.00 37.68 548 TYR B C 1
ATOM 9017 O O . TYR B 1 548 ? -19.384 5.042 -14.335 1.00 34.99 548 TYR B O 1
ATOM 9026 N N . TYR B 1 549 ? -20.752 6.264 -15.635 1.00 29.06 549 TYR B N 1
ATOM 9027 C CA . TYR B 1 549 ? -19.782 6.277 -16.743 1.00 36.96 549 TYR B CA 1
ATOM 9028 C C . TYR B 1 549 ? -18.504 7.123 -16.528 1.00 37.91 549 TYR B C 1
ATOM 9029 O O . TYR B 1 549 ? -17.424 6.754 -16.993 1.00 40.48 549 TYR B O 1
ATOM 9046 N N . SER B 1 551 ? -16.920 7.504 -13.845 1.00 37.37 551 SER B N 1
ATOM 9047 C CA . SER B 1 551 ? -16.044 6.742 -12.969 1.00 36.70 551 SER B CA 1
ATOM 9048 C C . SER B 1 551 ? -15.459 5.521 -13.659 1.00 35.20 551 SER B C 1
ATOM 9049 O O . SER B 1 551 ? -14.814 4.709 -13.012 1.00 34.78 551 SER B O 1
ATOM 9052 N N . ASP B 1 552 ? -15.666 5.420 -14.967 1.00 32.39 552 ASP B N 1
ATOM 9053 C CA . ASP B 1 552 ? -15.330 4.221 -15.724 1.00 33.14 552 ASP B CA 1
ATOM 9054 C C . ASP B 1 552 ? -16.087 2.992 -15.179 1.00 36.61 552 ASP B C 1
ATOM 9055 O O . ASP B 1 552 ? -15.495 1.937 -14.905 1.00 39.09 552 ASP B O 1
ATOM 9060 N N . LYS B 1 553 ? -17.399 3.161 -15.008 1.00 46.30 553 LYS B N 1
ATOM 9061 C CA . LYS B 1 553 ? -18.326 2.075 -14.648 1.00 39.14 553 LYS B CA 1
ATOM 9062 C C . LYS B 1 553 ? -18.093 1.436 -13.286 1.00 40.37 553 LYS B C 1
ATOM 9063 O O . LYS B 1 553 ? -18.140 0.214 -13.155 1.00 43.27 553 LYS B O 1
ATOM 9069 N N . LYS B 1 554 ? -17.863 2.264 -12.273 1.00 42.74 554 LYS B N 1
ATOM 9070 C CA . LYS B 1 554 ? -17.676 1.772 -10.917 1.00 47.93 554 LYS B CA 1
ATOM 9071 C C . LYS B 1 554 ? -18.966 1.968 -10.140 1.00 47.72 554 LYS B C 1
ATOM 9072 O O . LYS B 1 554 ? -19.637 2.994 -10.292 1.00 40.40 554 LYS B O 1
ATOM 9078 N N . LYS B 1 555 ? -19.322 0.989 -9.318 1.00 47.21 555 LYS B N 1
ATOM 9079 C CA . LYS B 1 555 ? -20.448 1.153 -8.414 1.00 39.35 555 LYS B CA 1
ATOM 9080 C C . LYS B 1 555 ? -20.151 2.331 -7.515 1.00 53.09 555 LYS B C 1
ATOM 9081 O O . LYS B 1 555 ? -18.984 2.674 -7.295 1.00 53.23 555 LYS B O 1
ATOM 9087 N N . LEU B 1 556 ? -21.205 2.979 -7.033 1.00 43.27 556 LEU B N 1
ATOM 9088 C CA . LEU B 1 556 ? -21.071 4.174 -6.214 1.00 52.91 556 LEU B CA 1
ATOM 9089 C C . LEU B 1 556 ? -20.179 3.954 -4.988 1.00 60.72 556 LEU B C 1
ATOM 9090 O O . LEU B 1 556 ? -19.406 4.837 -4.605 1.00 59.05 556 LEU B O 1
ATOM 9095 N N . ALA B 1 557 ? -20.284 2.770 -4.389 1.00 59.28 557 ALA B N 1
ATOM 9096 C CA . ALA B 1 557 ? -19.495 2.420 -3.209 1.00 56.49 557 ALA B CA 1
ATOM 9097 C C . ALA B 1 557 ? -17.997 2.343 -3.495 1.00 59.02 557 ALA B C 1
ATOM 9098 O O . ALA B 1 557 ? -17.174 2.540 -2.599 1.00 63.07 557 ALA B O 1
ATOM 9100 N N . ASP B 1 558 ? -17.657 2.018 -4.738 1.00 55.15 558 ASP B N 1
ATOM 9101 C CA . ASP B 1 558 ? -16.272 1.811 -5.152 1.00 57.17 558 ASP B CA 1
ATOM 9102 C C . ASP B 1 558 ? -15.593 3.047 -5.737 1.00 55.26 558 ASP B C 1
ATOM 9103 O O . ASP B 1 558 ? -14.401 3.020 -6.031 1.00 56.33 558 ASP B O 1
ATOM 9108 N N . GLN B 1 559 ? -16.361 4.106 -5.960 1.00 61.27 559 GLN B N 1
ATOM 9109 C CA . GLN B 1 559 ? -15.831 5.335 -6.559 1.00 61.73 559 GLN B CA 1
ATOM 9110 C C . GLN B 1 559 ? -14.864 6.119 -5.666 1.00 59.97 559 GLN B C 1
ATOM 9111 O O . GLN B 1 559 ? -14.988 6.111 -4.438 1.00 59.49 559 GLN B O 1
ATOM 9117 N N . ASP B 1 560 ? -13.891 6.774 -6.296 1.00 58.83 560 ASP B N 1
ATOM 9118 C CA . ASP B 1 560 ? -12.848 7.506 -5.577 1.00 68.97 560 ASP B CA 1
ATOM 9119 C C . ASP B 1 560 ? -13.362 8.840 -5.048 1.00 72.02 560 ASP B C 1
ATOM 9120 O O . ASP B 1 560 ? -13.619 9.761 -5.828 1.00 75.95 560 ASP B O 1
ATOM 9133 N N . PRO B 1 562 ? -13.255 11.394 -1.074 1.00 70.03 562 PRO B N 1
ATOM 9134 C CA . PRO B 1 562 ? -12.826 11.568 0.320 1.00 75.14 562 PRO B CA 1
ATOM 9135 C C . PRO B 1 562 ? -13.606 10.694 1.302 1.00 80.44 562 PRO B C 1
ATOM 9136 O O . PRO B 1 562 ? -14.770 10.370 1.063 1.00 82.84 562 PRO B O 1
ATOM 9140 N N . LEU B 1 563 ? -12.949 10.304 2.386 1.00 82.31 563 LEU B N 1
ATOM 9141 C CA . LEU B 1 563 ? -13.475 9.307 3.320 1.00 88.80 563 LEU B CA 1
ATOM 9142 C C . LEU B 1 563 ? -14.801 9.694 4.010 1.00 93.53 563 LEU B C 1
ATOM 9143 O O . LEU B 1 563 ? -15.678 8.838 4.189 1.00 96.43 563 LEU B O 1
ATOM 9148 N N . PRO B 1 564 ? -14.951 10.973 4.423 1.00 92.19 564 PRO B N 1
ATOM 9149 C CA . PRO B 1 564 ? -16.249 11.331 5.003 1.00 90.41 564 PRO B CA 1
ATOM 9150 C C . PRO B 1 564 ? -17.344 11.226 3.952 1.00 87.42 564 PRO B C 1
ATOM 9151 O O . PRO B 1 564 ? -18.454 10.819 4.288 1.00 87.30 564 PRO B O 1
ATOM 9155 N N . GLU B 1 565 ? -17.039 11.592 2.709 1.00 85.71 565 GLU B N 1
ATOM 9156 C CA . GLU B 1 565 ? -18.014 11.469 1.627 1.00 87.09 565 GLU B CA 1
ATOM 9157 C C . GLU B 1 565 ? -18.391 10.012 1.374 1.00 83.95 565 GLU B C 1
ATOM 9158 O O . GLU B 1 565 ? -19.558 9.690 1.130 1.00 82.62 565 GLU B O 1
ATOM 9164 N N . LYS B 1 566 ? -17.397 9.133 1.434 1.00 84.66 566 LYS B N 1
ATOM 9165 C CA . LYS B 1 566 ? -17.638 7.719 1.205 1.00 81.92 566 LYS B CA 1
ATOM 9166 C C . LYS B 1 566 ? -18.544 7.205 2.318 1.00 85.48 566 LYS B C 1
ATOM 9167 O O . LYS B 1 566 ? -19.517 6.495 2.050 1.00 88.32 566 LYS B O 1
ATOM 9173 N N . LEU B 1 567 ? -18.265 7.614 3.556 1.00 87.61 567 LEU B N 1
ATOM 9174 C CA . LEU B 1 567 ? -19.090 7.176 4.683 1.00 88.38 567 LEU B CA 1
ATOM 9175 C C . LEU B 1 567 ? -20.522 7.677 4.531 1.00 82.30 567 LEU B C 1
ATOM 9176 O O . LEU B 1 567 ? -21.483 6.933 4.745 1.00 83.96 567 LEU B O 1
ATOM 9181 N N . ALA B 1 568 ? -20.647 8.940 4.137 1.00 77.07 568 ALA B N 1
ATOM 9182 C CA . ALA B 1 568 ? -21.948 9.571 3.985 1.00 77.87 568 ALA B CA 1
ATOM 9183 C C . ALA B 1 568 ? -22.747 8.797 2.951 1.00 73.19 568 ALA B C 1
ATOM 9184 O O . ALA B 1 568 ? -23.944 8.562 3.129 1.00 70.10 568 ALA B O 1
ATOM 9186 N N . VAL B 1 569 ? -22.078 8.409 1.869 1.00 69.25 569 VAL B N 1
ATOM 9187 C CA . VAL B 1 569 ? -22.721 7.639 0.815 1.00 67.23 569 VAL B CA 1
ATOM 9188 C C . VAL B 1 569 ? -23.158 6.277 1.350 1.00 70.44 569 VAL B C 1
ATOM 9189 O O . VAL B 1 569 ? -24.252 5.802 1.021 1.00 70.46 569 VAL B O 1
ATOM 9193 N N . LYS B 1 570 ? -22.316 5.649 2.174 1.00 73.20 570 LYS B N 1
ATOM 9194 C CA . LYS B 1 570 ? -22.665 4.335 2.728 1.00 77.67 570 LYS B CA 1
ATOM 9195 C C . LYS B 1 570 ? -23.942 4.450 3.570 1.00 80.96 570 LYS B C 1
ATOM 9196 O O . LYS B 1 570 ? -24.848 3.598 3.487 1.00 81.95 570 LYS B O 1
ATOM 9202 N N . THR B 1 571 ? -24.009 5.517 4.366 1.00 82.84 571 THR B N 1
ATOM 9203 C CA . THR B 1 571 ? -25.179 5.787 5.205 1.00 90.40 571 THR B CA 1
ATOM 9204 C C . THR B 1 571 ? -26.428 6.045 4.356 1.00 86.93 571 THR B C 1
ATOM 9205 O O . THR B 1 571 ? -27.517 5.539 4.651 1.00 90.15 571 THR B O 1
ATOM 9209 N N . GLY B 1 572 ? -26.259 6.835 3.298 1.00 85.10 572 GLY B N 1
ATOM 9210 C CA . GLY B 1 572 ? -27.356 7.178 2.415 1.00 78.49 572 GLY B CA 1
ATOM 9211 C C . GLY B 1 572 ? -27.941 5.943 1.766 1.00 80.22 572 GLY B C 1
ATOM 9212 O O . GLY B 1 572 ? -29.157 5.761 1.765 1.00 82.49 572 GLY B O 1
ATOM 9221 N N . ARG B 1 574 ? -27.651 2.929 2.868 1.00 84.37 574 ARG B N 1
ATOM 9222 C CA . ARG B 1 574 ? -28.295 2.182 3.943 1.00 84.42 574 ARG B CA 1
ATOM 9223 C C . ARG B 1 574 ? -29.743 2.627 4.136 1.00 86.17 574 ARG B C 1
ATOM 9224 O O . ARG B 1 574 ? -30.664 1.808 4.156 1.00 88.06 574 ARG B O 1
ATOM 9232 N N . LYS B 1 575 ? -29.934 3.939 4.243 1.00 84.71 575 LYS B N 1
ATOM 9233 C CA . LYS B 1 575 ? -31.254 4.520 4.503 1.00 83.99 575 LYS B CA 1
ATOM 9234 C C . LYS B 1 575 ? -32.299 4.255 3.413 1.00 83.63 575 LYS B C 1
ATOM 9235 O O . LYS B 1 575 ? -33.467 3.986 3.710 1.00 90.46 575 LYS B O 1
ATOM 9241 N N . ILE B 1 576 ? -31.876 4.336 2.157 1.00 75.22 576 ILE B N 1
ATOM 9242 C CA . ILE B 1 576 ? -32.797 4.272 1.031 1.00 69.20 576 ILE B CA 1
ATOM 9243 C C . ILE B 1 576 ? -33.011 2.841 0.540 1.00 74.36 576 ILE B C 1
ATOM 9244 O O . ILE B 1 576 ? -33.417 2.629 -0.602 1.00 72.45 576 ILE B O 1
ATOM 9249 N N . LYS B 1 577 ? -32.680 1.862 1.380 1.00 74.35 577 LYS B N 1
ATOM 9250 C CA . LYS B 1 577 ? -32.813 0.453 1.010 1.00 76.65 577 LYS B CA 1
ATOM 9251 C C . LYS B 1 577 ? -34.271 0.091 0.674 1.00 75.18 577 LYS B C 1
ATOM 9252 O O . LYS B 1 577 ? -35.200 0.527 1.363 1.00 71.56 577 LYS B O 1
ATOM 9258 N N . LYS B 1 578 ? -34.459 -0.689 -0.391 1.00 73.46 578 LYS B N 1
ATOM 9259 C CA . LYS B 1 578 ? -35.791 -1.103 -0.853 1.00 70.14 578 LYS B CA 1
ATOM 9260 C C . LYS B 1 578 ? -36.702 0.096 -1.141 1.00 66.18 578 LYS B C 1
ATOM 9261 O O . LYS B 1 578 ? -37.899 0.067 -0.844 1.00 67.00 578 LYS B O 1
ATOM 9267 N N . THR B 1 579 ? -36.135 1.134 -1.750 1.00 62.00 579 THR B N 1
ATOM 9268 C CA . THR B 1 579 ? -36.865 2.374 -2.014 1.00 56.15 579 THR B CA 1
ATOM 9269 C C . THR B 1 579 ? -36.780 2.724 -3.496 1.00 54.28 579 THR B C 1
ATOM 9270 O O . THR B 1 579 ? -36.025 2.083 -4.226 1.00 54.16 579 THR B O 1
ATOM 9274 N N . TRP B 1 580 ? -37.559 3.710 -3.949 1.00 48.19 580 TRP B N 1
ATOM 9275 C CA . TRP B 1 580 ? -37.561 4.118 -5.350 1.00 45.68 580 TRP B CA 1
ATOM 9276 C C . TRP B 1 580 ? -36.181 4.634 -5.728 1.00 44.28 580 TRP B C 1
ATOM 9277 O O . TRP B 1 580 ? -35.698 4.392 -6.838 1.00 42.33 580 TRP B O 1
ATOM 9288 N N . VAL B 1 581 ? -35.530 5.320 -4.794 1.00 57.76 581 VAL B N 1
ATOM 9289 C CA . VAL B 1 581 ? -34.166 5.792 -5.021 1.00 54.43 581 VAL B CA 1
ATOM 9290 C C . VAL B 1 581 ? -33.206 4.612 -5.237 1.00 55.25 581 VAL B C 1
ATOM 9291 O O . VAL B 1 581 ? -32.328 4.671 -6.105 1.00 53.79 581 VAL B O 1
ATOM 9295 N N . GLU B 1 582 ? -33.386 3.535 -4.473 1.00 52.88 582 GLU B N 1
ATOM 9296 C CA . GLU B 1 582 ? -32.561 2.339 -4.665 1.00 56.12 582 GLU B CA 1
ATOM 9297 C C . GLU B 1 582 ? -32.772 1.764 -6.048 1.00 49.91 582 GLU B C 1
ATOM 9298 O O . GLU B 1 582 ? -31.836 1.298 -6.681 1.00 52.74 582 GLU B O 1
ATOM 9304 N N . GLU B 1 583 ? -34.015 1.795 -6.509 1.00 53.49 583 GLU B N 1
ATOM 9305 C CA . GLU B 1 583 ? -34.343 1.304 -7.840 1.00 49.45 583 GLU B CA 1
ATOM 9306 C C . GLU B 1 583 ? -33.648 2.149 -8.901 1.00 46.99 583 GLU B C 1
ATOM 9307 O O . GLU B 1 583 ? -33.168 1.637 -9.919 1.00 52.75 583 GLU B O 1
ATOM 9313 N N . LEU B 1 584 ? -33.620 3.454 -8.670 1.00 46.15 584 LEU B N 1
ATOM 9314 C CA . LEU B 1 584 ? -32.966 4.368 -9.595 1.00 46.96 584 LEU B CA 1
ATOM 9315 C C . LEU B 1 584 ? -31.465 4.086 -9.629 1.00 50.11 584 LEU B C 1
ATOM 9316 O O . LEU B 1 584 ? -30.839 4.129 -10.689 1.00 51.25 584 LEU B O 1
ATOM 9321 N N . LEU B 1 585 ? -30.887 3.817 -8.462 1.00 48.96 585 LEU B N 1
ATOM 9322 C CA . LEU B 1 585 ? -29.468 3.503 -8.383 1.00 46.54 585 LEU B CA 1
ATOM 9323 C C . LEU B 1 585 ? -29.153 2.190 -9.084 1.00 42.57 585 LEU B C 1
ATOM 9324 O O . LEU B 1 585 ? -28.152 2.085 -9.791 1.00 53.41 585 LEU B O 1
ATOM 9329 N N . LYS B 1 586 ? -30.038 1.210 -8.925 1.00 42.10 586 LYS B N 1
ATOM 9330 C CA . LYS B 1 586 ? -29.894 -0.098 -9.562 1.00 46.73 586 LYS B CA 1
ATOM 9331 C C . LYS B 1 586 ? -29.946 0.057 -11.069 1.00 51.80 586 LYS B C 1
ATOM 9332 O O . LYS B 1 586 ? -29.184 -0.579 -11.792 1.00 54.78 586 LYS B O 1
ATOM 9338 N N . GLU B 1 587 ? -30.871 0.891 -11.533 1.00 48.11 587 GLU B N 1
ATOM 9339 C CA . GLU B 1 587 ? -31.051 1.144 -12.955 1.00 48.41 587 GLU B CA 1
ATOM 9340 C C . GLU B 1 587 ? -29.770 1.739 -13.560 1.00 43.67 587 GLU B C 1
ATOM 9341 O O . GLU B 1 587 ? -29.402 1.438 -14.698 1.00 45.19 587 GLU B O 1
ATOM 9347 N N . ALA B 1 588 ? -29.093 2.587 -12.791 1.00 43.10 588 ALA B N 1
ATOM 9348 C CA . ALA B 1 588 ? -27.882 3.252 -13.266 1.00 36.65 588 ALA B CA 1
ATOM 9349 C C . ALA B 1 588 ? -26.626 2.398 -13.088 1.00 40.69 588 ALA B C 1
ATOM 9350 O O . ALA B 1 588 ? -25.529 2.830 -13.459 1.00 42.61 588 ALA B O 1
ATOM 9352 N N . ASN B 1 589 ? -26.803 1.211 -12.501 1.00 37.78 589 ASN B N 1
ATOM 9353 C CA . ASN B 1 589 ? -25.722 0.274 -12.180 1.00 40.24 589 ASN B CA 1
ATOM 9354 C C . ASN B 1 589 ? -24.764 0.795 -11.131 1.00 44.84 589 ASN B C 1
ATOM 9355 O O . ASN B 1 589 ? -23.610 0.379 -11.082 1.00 44.13 589 ASN B O 1
ATOM 9360 N N . LEU B 1 590 ? -25.265 1.668 -10.263 1.00 43.74 590 LEU B N 1
ATOM 9361 C CA . LEU B 1 590 ? -24.487 2.204 -9.153 1.00 42.53 590 LEU B CA 1
ATOM 9362 C C . LEU B 1 590 ? -24.553 1.305 -7.913 1.00 51.54 590 LEU B C 1
ATOM 9363 O O . LEU B 1 590 ? -23.850 1.548 -6.930 1.00 46.89 590 LEU B O 1
ATOM 9368 N N . VAL B 1 591 ? -25.425 0.297 -7.946 1.00 58.35 591 VAL B N 1
ATOM 9369 C CA . VAL B 1 591 ? -25.429 -0.759 -6.931 1.00 62.01 591 VAL B CA 1
ATOM 9370 C C . VAL B 1 591 ? -25.727 -2.096 -7.596 1.00 67.49 591 VAL B C 1
ATOM 9371 O O . VAL B 1 591 ? -26.170 -2.142 -8.746 1.00 61.80 591 VAL B O 1
#